Protein AF-0000000085061116 (afdb_homodimer)

Nearest PDB structures (foldseek):
  5y9d-assembly1_B  TM=8.872E-01  e=4.631E-33  Yarrowia lipolytica CLIB122
  2ddh-assembly1_A  TM=8.832E-01  e=2.564E-33  Rattus norvegicus
  7q86-assembly1_A  TM=8.899E-01  e=5.966E-33  Homo sapiens
  1is2-assembly1_A  TM=8.658E-01  e=1.419E-33  Rattus norvegicus
  5k3h-assembly3_E  TM=8.675E-01  e=5.953E-31  Caenorhabditis elegans

InterPro domains:
  IPR002655 Acyl-CoA oxidase, C-terminal [PF01756] (491-622)
  IPR006091 Acyl-CoA dehydrogenase/oxidase, middle domain [PF02770] (164-272)
  IPR009100 Acyl-CoA dehydrogenase/oxidase, N-terminal and middle domain superfamily [SSF56645] (120-286)
  IPR012258 Acyl-CoA oxidase [PIRSF000168] (48-628)
  IPR012258 Acyl-CoA oxidase [PTHR10909] (35-631)
  IPR029320 Acyl-coenzyme A oxidase, N-terminal [PF14749] (50-160)
  IPR036250 Acyl-CoA dehydrogenase-like, C-terminal [SSF47203] (303-467)
  IPR036250 Acyl-CoA dehydrogenase-like, C-terminal [SSF47203] (486-626)
  IPR037069 Acyl-CoA dehydrogenase/oxidase, N-terminal domain superfamily [G3DSA:1.10.540.10] (44-161)
  IPR046373 Acyl-CoA oxidase/dehydrogenase, middle domain superfamily [G3DSA:2.40.110.10] (163-299)
  IPR055060 Acyl-CoA oxidase, C-alpha1 domain [PF22924] (309-460)

Radius of gyration: 30.92 Å; Cα contacts (8 Å, |Δi|>4): 2293; chains: 2; bounding box: 74×85×84 Å

Secondary structure (DSSP, 8-state):
-HHHHHHHHHHHHHHSS--------BTTB-----SS-HHHHHHHHS-TTHHHHHHHHHHHH-GGGHHHH---TT--HHHHHHHHHHHHHHHHHHHTTT--TTHHHH-HHHHHHHHHT---S-HHHHHHHIIIIIIIIHHHHHHS-HHHHHHHHHHHHTTSS-EEEE--BSS-SS-GGG---EEEEETTTTEEEEE--SGGGSEEEETTTTTT-SEEEEEEEEEETTEEEEEEEEEEE-B-TTSPBPTTEEEEE---BSS-TTS--EEEEESSEEEEGGGB--SS-EE-TT--EE-SS-SHHHHHHHHHHTTTHHHHHHHHHHHHHHHHHHHHHHHHHHH-EEEEETTEEEEGGGSHHHHHHHHHHHHHHHHHHHHHHHHHHHHH--TT--HHHHHHHHHHHHHHHHHHHHHHHHHHHHHTGGGGGBGGGSHHHHHHHTGGGGTTTS-HHHHHHHHHHHHHHHHHHSPPPPP-PPPHHHHH--SHHHHT-HHHHHHHHHHHHHHHHHHHHHHHHHHHHTT--HHHHHHHTHHHHHHHHHHHHHHHHHHHHHHHHHH---HHHHHHHHHHHHHHHHHHHHH-THHHHTTSS-HHHHHHHHHHHHHHHHHHGGGHHHHHHTT---TTSS-GGGS-HHHHT--/-HHHHHHHHHHHHHHSS--------BTTB-----SS-HHHHHHHHS-TTHHHHHHHHHHHH-GGGHHHH---TT--HHHHHHHHHHHHHHHHHHHTTT--TTHHHH-HHHHHHHHHT---S-HHHHHHHHIIIIIIIHHHHHHS-HHHHHHHHHHHHTTSS-EEEE--BSS-SS-GGG---EEEEETTTTEEEEE--SGGGSEEEETTTTTT-SEEEEEEEEEETTEEEEEEEEEEE-B-TTSPBPTTEEEEE---BSS-TTS--EEEEESSEEEEGGGB--SS-EE-TTS-EE-SS-SHHHHHHHHHHTTTHHHHHHHHHHHHHHHHHHHHHHHHHHH-EEEEETTEEEEGGGSHHHHHHHHHHHHHHHHHHHHHHHHHHHHH--TT--HHHHHHHHHHHHHHHHHHHHHHHHHHHHHTGGGGGBGGGSHHHHHHHTGGGGTTTS-HHHHHHHHHHHHHHHHHHSPPPPP-PPPHHHHH--SHHHHT-HHHHHHHHHHHHHHHHHHHHHHHHHHHHTT--HHHHHHHTHHHHHHHHHHHHHHHHHHHHHHHHHH---HHHHHHHHHHHHHHHHHHHHH-THHHHTTSS-HHHHHHHHHHHHHHHHHHGGGHHHHHHTT---TTSS-GGGS-HHHHT--

Solvent-accessible surface area (backbone atoms only — not comparable to full-atom values): 64534 Å² total; per-residue (Å²): 111,69,68,59,50,50,50,47,50,58,52,40,67,59,59,62,76,59,69,77,59,85,77,70,74,59,92,46,48,67,69,80,41,67,80,53,59,30,69,59,44,21,46,66,76,47,61,57,61,51,67,60,36,55,52,44,40,50,50,47,69,29,78,89,31,46,71,51,50,49,60,57,79,52,44,23,36,68,55,24,26,52,51,22,51,54,38,29,54,53,49,43,60,56,36,64,77,75,57,57,66,65,28,68,71,77,35,34,56,57,51,50,35,59,62,73,35,67,69,57,67,37,63,27,23,60,50,49,43,38,30,29,46,62,42,24,35,33,45,42,59,72,32,23,35,73,68,51,33,70,68,44,50,64,34,44,60,70,54,76,45,38,27,10,48,35,64,36,18,67,48,22,53,90,38,55,91,65,48,58,21,33,29,35,57,37,62,92,74,48,24,28,39,27,32,31,83,47,74,43,26,20,27,41,74,18,46,27,47,43,73,67,29,31,29,30,40,36,47,24,30,32,31,50,86,93,42,76,63,39,70,45,48,30,58,42,74,48,28,44,96,87,63,47,66,30,84,37,49,46,73,42,67,72,67,55,39,58,43,49,45,28,35,38,28,6,29,40,40,32,49,74,22,76,39,57,51,87,31,44,40,35,55,63,39,41,65,47,87,89,57,50,73,53,54,91,46,79,55,49,68,55,36,41,51,52,59,56,55,68,54,44,62,58,30,45,53,51,23,57,47,25,44,52,55,34,42,38,26,47,39,19,38,53,41,24,20,60,69,41,42,53,51,70,56,95,90,41,55,14,27,42,54,70,34,46,49,53,31,61,61,49,50,47,48,54,19,44,46,52,24,50,48,33,32,49,51,53,51,48,53,52,65,53,44,77,88,79,60,54,64,70,57,50,51,38,52,29,31,35,41,23,33,50,30,27,53,45,26,49,52,42,21,50,44,32,21,60,73,40,43,73,57,17,39,27,31,77,36,40,24,26,45,51,37,53,46,50,51,54,49,42,38,53,94,53,38,33,67,59,25,19,39,53,30,25,52,52,52,54,55,50,31,72,79,54,63,62,67,84,79,69,56,61,52,69,71,63,31,63,56,55,50,64,64,55,67,51,21,64,62,52,44,50,50,51,36,49,51,51,36,36,41,45,53,51,51,46,52,50,53,40,49,52,34,36,69,73,68,40,56,64,69,57,24,51,34,71,39,27,62,54,37,37,48,41,18,51,42,46,41,53,34,52,22,51,52,31,29,51,52,53,40,71,64,44,83,50,64,55,54,25,52,56,48,47,52,30,51,30,39,34,46,48,51,55,53,73,68,40,50,60,39,52,63,62,41,53,38,33,64,66,28,51,54,38,47,57,52,47,49,54,50,44,38,64,59,42,56,38,38,41,64,35,60,42,35,21,76,64,64,53,79,85,69,30,14,56,54,37,55,62,45,67,71,71,60,56,132,111,68,66,59,49,50,50,47,50,58,51,40,67,60,57,60,79,60,70,79,60,85,76,72,74,60,92,46,48,66,70,80,41,67,81,52,59,31,69,59,44,22,46,66,76,46,60,55,61,51,68,59,34,53,52,44,41,50,52,48,68,30,79,91,33,48,72,53,50,51,60,57,78,51,45,22,36,68,54,23,26,53,51,22,52,55,37,30,55,52,48,43,60,56,36,63,77,75,57,57,67,64,28,69,71,75,34,35,56,58,50,49,34,59,62,74,36,66,68,57,65,39,65,28,22,59,50,47,43,38,31,29,47,62,41,25,36,34,46,42,59,71,34,22,36,71,67,51,33,69,68,46,50,65,34,45,60,69,54,78,45,38,27,10,49,36,65,34,19,67,49,21,53,92,36,56,90,66,47,58,22,33,29,36,59,38,64,93,74,47,26,28,40,28,32,31,84,47,74,43,26,21,28,41,74,19,46,27,47,44,72,68,29,30,30,28,38,35,48,25,32,34,29,50,86,92,43,75,63,38,70,44,48,31,59,41,74,48,26,44,95,87,64,49,65,29,85,37,48,46,73,42,66,73,67,53,39,56,44,51,44,28,36,38,26,5,28,39,39,33,49,73,22,76,39,56,52,86,31,45,41,35,55,62,38,42,64,47,87,89,56,50,74,52,54,91,45,78,54,48,68,55,36,40,51,52,58,56,54,68,54,44,64,57,29,45,53,52,22,58,48,25,44,51,55,33,42,38,26,48,38,18,39,53,42,24,22,59,68,42,42,53,52,71,59,93,91,42,55,16,27,42,56,69,34,46,50,54,31,63,61,47,50,49,49,55,20,42,44,52,23,50,48,34,32,50,52,54,51,48,53,52,63,52,43,78,88,79,58,55,64,70,59,52,50,38,53,28,31,36,39,22,32,51,31,26,53,45,27,48,51,40,22,49,43,31,22,60,73,43,43,72,59,18,40,27,31,75,36,42,22,26,45,52,39,53,46,50,50,55,50,41,38,52,93,53,38,34,66,59,26,18,41,54,31,25,52,52,51,54,55,50,32,72,78,54,62,62,67,84,80,68,57,60,53,69,72,65,31,62,55,54,49,64,64,55,66,50,22,63,62,52,44,52,50,52,37,48,51,51,36,35,42,45,52,50,50,45,52,50,53,41,48,51,35,36,69,72,66,40,54,65,70,57,22,51,34,70,40,28,62,54,37,37,47,43,18,51,43,47,42,53,35,52,21,50,52,31,29,51,53,52,41,71,65,44,84,49,65,54,54,27,54,56,48,46,52,29,50,31,41,36,47,48,51,54,54,71,67,38,49,61,41,54,62,62,39,54,38,36,64,66,26,52,53,37,47,58,52,46,48,53,49,45,39,63,58,41,55,38,37,42,64,36,59,40,36,21,76,64,63,55,82,86,68,30,13,56,54,38,57,61,44,67,71,72,62,56,131

pLDDT: mean 93.49, std 12.26, range [29.31, 98.94]

Sequence (1278 aa):
MDSVNRRISNIEQHLSVNSCSDAVQTSGTLEPVRPFNPDKLFEYLFPHHLEMRRQLIAEFEAPENELMQRAPFGLSYTQERDLTMEQTKRLIEIAKRYVKVIDFVRDPTKIAAWTQSYRMRNIATTTLFGVHFSLFGATILQLGTDEQREKYLKHVEDFSMPGCFALTELGHGSNVQQIETLAVYDHSTEEFIINSPTITSQKYFIGGAAKNARWTVAFAQLKVGEKYEGVHAFLMRIRNEDGSVCNGVKIADCGVKMALNGVDNGRLMFTNYRVPRDQLLSRFGGVNKAGIYSSPINPAIKRFAHNIGALVIGRYIISIGCISFSAVGLQTAINYAFTRRQFGEDNNERQLITYAVHQRRLLPHLAFNYGIHFANDYLLRLLAEKENRKDKEIHVYASALKAYSSWHNRNCLQDCREACGGQGFLADNLIGPFKSETDIYTTFEGDNVLMYQQVAKYILTEARRKPPPEYNPPSDAFRAKTDSKHLRSFDFLLQAMTARLNQYVVLVANKLMEAVGSGKPVMDAWNDCGSYILNLGIVFTDKFILERFIEGVSKCPDDNQRKAMSLLLSLMGLFIINRDTWFIKYQFISVDQSDAIENEISDLCKEIAPISIALAEGFGFSTKTMGPIGRDWIAENRYMDSVNRRISNIEQHLSVNSCSDAVQTSGTLEPVRPFNPDKLFEYLFPHHLEMRRQLIAEFEAPENELMQRAPFGLSYTQERDLTMEQTKRLIEIAKRYVKVIDFVRDPTKIAAWTQSYRMRNIATTTLFGVHFSLFGATILQLGTDEQREKYLKHVEDFSMPGCFALTELGHGSNVQQIETLAVYDHSTEEFIINSPTITSQKYFIGGAAKNARWTVAFAQLKVGEKYEGVHAFLMRIRNEDGSVCNGVKIADCGVKMALNGVDNGRLMFTNYRVPRDQLLSRFGGVNKAGIYSSPINPAIKRFAHNIGALVIGRYIISIGCISFSAVGLQTAINYAFTRRQFGEDNNERQLITYAVHQRRLLPHLAFNYGIHFANDYLLRLLAEKENRKDKEIHVYASALKAYSSWHNRNCLQDCREACGGQGFLADNLIGPFKSETDIYTTFEGDNVLMYQQVAKYILTEARRKPPPEYNPPSDAFRAKTDSKHLRSFDFLLQAMTARLNQYVVLVANKLMEAVGSGKPVMDAWNDCGSYILNLGIVFTDKFILERFIEGVSKCPDDNQRKAMSLLLSLMGLFIINRDTWFIKYQFISVDQSDAIENEISDLCKEIAPISIALAEGFGFSTKTMGPIGRDWIAENRY

Organism: Heterostelium pallidum (strain ATCC 26659 / Pp 5 / PN500) (NCBI:txid670386)

Structure (mmCIF, N/CA/C/O backbone):
data_AF-0000000085061116-model_v1
#
loop_
_entity.id
_entity.type
_entity.pdbx_description
1 polymer 'Acyl-coenzyme A oxidase'
#
loop_
_atom_site.group_PDB
_atom_site.id
_atom_site.type_symbol
_atom_site.label_atom_id
_atom_site.label_alt_id
_atom_site.label_comp_id
_atom_site.label_asym_id
_atom_site.label_entity_id
_atom_site.label_seq_id
_atom_site.pdbx_PDB_ins_code
_atom_site.Cartn_x
_atom_site.Cartn_y
_atom_site.Cartn_z
_atom_site.occupancy
_atom_site.B_iso_or_equiv
_atom_site.auth_seq_id
_atom_site.auth_comp_id
_atom_site.auth_asym_id
_atom_site.auth_atom_id
_atom_site.pdbx_PDB_model_num
ATOM 1 N N . MET A 1 1 ? -31.938 25.031 7.734 1 29.33 1 MET A N 1
ATOM 2 C CA . MET A 1 1 ? -32.438 23.656 7.637 1 29.33 1 MET A CA 1
ATOM 3 C C . MET A 1 1 ? -33.375 23.5 6.434 1 29.33 1 MET A C 1
ATOM 5 O O . MET A 1 1 ? -33.281 22.516 5.699 1 29.33 1 MET A O 1
ATOM 9 N N . ASP A 1 2 ? -34.188 24.547 6.332 1 40.12 2 ASP A N 1
ATOM 10 C CA . ASP A 1 2 ? -35.25 24.484 5.34 1 40.12 2 ASP A CA 1
ATOM 11 C C . ASP A 1 2 ? -34.719 24.703 3.932 1 40.12 2 ASP A C 1
ATOM 13 O O . ASP A 1 2 ? -35.156 24.062 2.979 1 40.12 2 ASP A O 1
ATOM 17 N N . SER A 1 3 ? -33.656 25.547 3.945 1 38.66 3 SER A N 1
ATOM 18 C CA . SER A 1 3 ? -33.156 25.922 2.617 1 38.66 3 SER A CA 1
ATOM 19 C C . SER A 1 3 ? -32.25 24.844 2.049 1 38.66 3 SER A C 1
ATOM 21 O O . SER A 1 3 ? -32.094 24.734 0.832 1 38.66 3 SER A O 1
ATOM 23 N N . VAL A 1 4 ? -31.516 24.062 2.869 1 39.09 4 VAL A N 1
ATOM 24 C CA . VAL A 1 4 ? -30.641 22.969 2.426 1 39.09 4 VAL A CA 1
ATOM 25 C C . VAL A 1 4 ? -31.5 21.812 1.913 1 39.09 4 VAL A C 1
ATOM 27 O O . VAL A 1 4 ? -31.203 21.219 0.871 1 39.09 4 VAL A O 1
ATOM 30 N N . ASN A 1 5 ? -32.656 21.656 2.732 1 36.53 5 ASN A N 1
ATOM 31 C CA . ASN A 1 5 ? -33.531 20.562 2.33 1 36.53 5 ASN A CA 1
ATOM 32 C C . ASN A 1 5 ? -34.188 20.844 0.98 1 36.53 5 ASN A C 1
ATOM 34 O O . ASN A 1 5 ? -34.406 19.922 0.197 1 36.53 5 ASN A O 1
ATOM 38 N N . ARG A 1 6 ? -34.531 22.109 0.698 1 43.06 6 ARG A N 1
ATOM 39 C CA . ARG A 1 6 ? -35.156 22.453 -0.572 1 43.06 6 ARG A CA 1
ATOM 40 C C . ARG A 1 6 ? -34.188 22.281 -1.731 1 43.06 6 ARG A C 1
ATOM 42 O O . ARG A 1 6 ? -34.594 21.922 -2.84 1 43.06 6 ARG A O 1
ATOM 49 N N . ARG A 1 7 ? -32.969 22.703 -1.408 1 40.41 7 ARG A N 1
ATOM 50 C CA . ARG A 1 7 ? -31.953 22.594 -2.453 1 40.41 7 ARG A CA 1
ATOM 51 C C . ARG A 1 7 ? -31.625 21.125 -2.73 1 40.41 7 ARG A C 1
ATOM 53 O O . ARG A 1 7 ? -31.406 20.734 -3.881 1 40.41 7 ARG A O 1
ATOM 60 N N . ILE A 1 8 ? -31.5 20.344 -1.715 1 40.56 8 ILE A N 1
ATOM 61 C CA . ILE A 1 8 ? -31.312 18.906 -1.893 1 40.56 8 ILE A CA 1
ATOM 62 C C . ILE A 1 8 ? -32.469 18.328 -2.686 1 40.56 8 ILE A C 1
ATOM 64 O O . ILE A 1 8 ? -32.281 17.547 -3.619 1 40.56 8 ILE A O 1
ATOM 68 N N . SER A 1 9 ? -33.75 18.781 -2.275 1 40.91 9 SER A N 1
ATOM 69 C CA . SER A 1 9 ? -34.938 18.297 -2.967 1 40.91 9 SER A CA 1
ATOM 70 C C . SER A 1 9 ? -34.906 18.672 -4.441 1 40.91 9 SER A C 1
ATOM 72 O O . SER A 1 9 ? -35.281 17.875 -5.305 1 40.91 9 SER A O 1
ATOM 74 N N . ASN A 1 10 ? -34.531 19.781 -4.711 1 39.59 10 ASN A N 1
ATOM 75 C CA . ASN A 1 10 ? -34.531 20.234 -6.102 1 39.59 10 ASN A CA 1
ATOM 76 C C . ASN A 1 10 ? -33.469 19.516 -6.914 1 39.59 10 ASN A C 1
ATOM 78 O O . ASN A 1 10 ? -33.656 19.25 -8.102 1 39.59 10 ASN A O 1
ATOM 82 N N . ILE A 1 11 ? -32.375 19.219 -6.363 1 37.97 11 ILE A N 1
ATOM 83 C CA . ILE A 1 11 ? -31.297 18.531 -7.043 1 37.97 11 ILE A CA 1
ATOM 84 C C . ILE A 1 11 ? -31.656 17.047 -7.223 1 37.97 11 ILE A C 1
ATOM 86 O O . ILE A 1 11 ? -31.391 16.469 -8.273 1 37.97 11 ILE A O 1
ATOM 90 N N . GLU A 1 12 ? -32.344 16.531 -6.242 1 39.16 12 GLU A N 1
ATOM 91 C CA . GLU A 1 12 ? -32.781 15.141 -6.312 1 39.16 12 GLU A CA 1
ATOM 92 C C . GLU A 1 12 ? -33.75 14.922 -7.453 1 39.16 12 GLU A C 1
ATOM 94 O O . GLU A 1 12 ? -33.75 13.867 -8.086 1 39.16 12 GLU A O 1
ATOM 99 N N . GLN A 1 13 ? -34.688 15.789 -7.543 1 37.56 13 GLN A N 1
ATOM 100 C CA . GLN A 1 13 ? -35.656 15.625 -8.625 1 37.56 13 GLN A CA 1
ATOM 101 C C . GLN A 1 13 ? -34.938 15.508 -9.977 1 37.56 13 GLN A C 1
ATOM 103 O O . GLN A 1 13 ? -35.406 14.82 -10.875 1 37.56 13 GLN A O 1
ATOM 108 N N . HIS A 1 14 ? -33.906 16.172 -10.07 1 33.22 14 HIS A N 1
ATOM 109 C CA . HIS A 1 14 ? -33.219 16.141 -11.352 1 33.22 14 HIS A CA 1
ATOM 110 C C . HIS A 1 14 ? -32.312 14.906 -11.461 1 33.22 14 HIS A C 1
ATOM 112 O O . HIS A 1 14 ? -31.781 14.617 -12.531 1 33.22 14 HIS A O 1
ATOM 118 N N . LEU A 1 15 ? -32 14.312 -10.453 1 34.91 15 LEU A N 1
ATOM 119 C CA . LEU A 1 15 ? -31.094 13.172 -10.461 1 34.91 15 LEU A CA 1
ATOM 120 C C . LEU A 1 15 ? -31.797 11.914 -10.938 1 34.91 15 LEU A C 1
ATOM 122 O O . LEU A 1 15 ? -31.156 10.867 -11.117 1 34.91 15 LEU A O 1
ATOM 126 N N . SER A 1 16 ? -33.188 11.836 -10.797 1 31.56 16 SER A N 1
ATOM 127 C CA . SER A 1 16 ? -33.812 10.578 -11.195 1 31.56 16 SER A CA 1
ATOM 128 C C . SER A 1 16 ? -33.375 10.164 -12.594 1 31.56 16 SER A C 1
ATOM 130 O O . SER A 1 16 ? -33.188 8.984 -12.867 1 31.56 16 SER A O 1
ATOM 132 N N . VAL A 1 17 ? -33.781 10.938 -13.68 1 33.34 17 VAL A N 1
ATOM 133 C CA . VAL A 1 17 ? -33.812 10.43 -15.055 1 33.34 17 VAL A CA 1
ATOM 134 C C . VAL A 1 17 ? -32.438 10.578 -15.688 1 33.34 17 VAL A C 1
ATOM 136 O O . VAL A 1 17 ? -32.281 10.383 -16.891 1 33.34 17 VAL A O 1
ATOM 139 N N . ASN A 1 18 ? -31.484 11.219 -15.062 1 30.06 18 ASN A N 1
ATOM 140 C CA . ASN A 1 18 ? -30.453 11.75 -15.945 1 30.06 18 ASN A CA 1
ATOM 141 C C . ASN A 1 18 ? -29.375 10.711 -16.234 1 30.06 18 ASN A C 1
ATOM 143 O O . ASN A 1 18 ? -28.406 10.602 -15.484 1 30.06 18 ASN A O 1
ATOM 147 N N . SER A 1 19 ? -29.812 9.781 -16.812 1 35.03 19 SER A N 1
ATOM 148 C CA . SER A 1 19 ? -28.812 8.938 -17.438 1 35.03 19 SER A CA 1
ATOM 149 C C . SER A 1 19 ? -27.875 9.75 -18.344 1 35.03 19 SER A C 1
ATOM 151 O O . SER A 1 19 ? -28.344 10.445 -19.25 1 35.03 19 SER A O 1
ATOM 153 N N . CYS A 1 20 ? -26.984 10.359 -17.891 1 32.38 20 CYS A N 1
ATOM 154 C CA . CYS A 1 20 ? -26.062 11.203 -18.656 1 32.38 20 CYS A CA 1
ATOM 155 C C . CYS A 1 20 ? -25.5 10.461 -19.859 1 32.38 20 CYS A C 1
ATOM 157 O O . CYS A 1 20 ? -24.781 11.047 -20.672 1 32.38 20 CYS A O 1
ATOM 159 N N . SER A 1 21 ? -25.219 9.172 -19.859 1 34.62 21 SER A N 1
ATOM 160 C CA . SER A 1 21 ? -24.594 8.57 -21.047 1 34.62 21 SER A CA 1
ATOM 161 C C . SER A 1 21 ? -25.469 7.457 -21.609 1 34.62 21 SER A C 1
ATOM 163 O O . SER A 1 21 ? -25.969 6.609 -20.875 1 34.62 21 SER A O 1
ATOM 165 N N . ASP A 1 22 ? -26.031 7.723 -22.734 1 38.19 22 ASP A N 1
ATOM 166 C CA . ASP A 1 22 ? -26.703 6.703 -23.531 1 38.19 22 ASP A CA 1
ATOM 167 C C . ASP A 1 22 ? -25.719 5.633 -24 1 38.19 22 ASP A C 1
ATOM 169 O O . ASP A 1 22 ? -26.016 4.852 -24.906 1 38.19 22 ASP A O 1
ATOM 173 N N . ALA A 1 23 ? -24.5 5.594 -23.547 1 40.25 23 ALA A N 1
ATOM 174 C CA . ALA A 1 23 ? -23.547 4.648 -24.125 1 40.25 23 ALA A CA 1
ATOM 175 C C . ALA A 1 23 ? -23.938 3.209 -23.797 1 40.25 23 ALA A C 1
ATOM 177 O O . ALA A 1 23 ? -24.234 2.879 -22.656 1 40.25 23 ALA A O 1
ATOM 178 N N . VAL A 1 24 ? -24.375 2.434 -24.875 1 38.31 24 VAL A N 1
ATOM 179 C CA . VAL A 1 24 ? -24.703 1.017 -24.766 1 38.31 24 VAL A CA 1
ATOM 180 C C . VAL A 1 24 ? -23.422 0.183 -24.781 1 38.31 24 VAL A C 1
ATOM 182 O O . VAL A 1 24 ? -22.578 0.342 -25.656 1 38.31 24 VAL A O 1
ATOM 185 N N . GLN A 1 25 ? -22.875 -0.427 -23.766 1 46.38 25 GLN A N 1
ATOM 186 C CA . GLN A 1 25 ? -21.797 -1.407 -23.734 1 46.38 25 GLN A CA 1
ATOM 187 C C . GLN A 1 25 ? -22.125 -2.613 -24.609 1 46.38 25 GLN A C 1
ATOM 189 O O . GLN A 1 25 ? -22.891 -3.49 -24.203 1 46.38 25 GLN A O 1
ATOM 194 N N . THR A 1 26 ? -22.266 -2.441 -25.875 1 46.97 26 THR A N 1
ATOM 195 C CA . THR A 1 26 ? -22.453 -3.623 -26.719 1 46.97 26 THR A CA 1
ATOM 196 C C . THR A 1 26 ? -21.094 -4.262 -27.047 1 46.97 26 THR A C 1
ATOM 198 O O . THR A 1 26 ? -20.109 -3.561 -27.25 1 46.97 26 THR A O 1
ATOM 201 N N . SER A 1 27 ? -20.844 -5.547 -26.781 1 60 27 SER A N 1
ATOM 202 C CA . SER A 1 27 ? -19.906 -6.531 -27.312 1 60 27 SER A CA 1
ATOM 203 C C . SER A 1 27 ? -18.5 -6.312 -26.766 1 60 27 SER A C 1
ATOM 205 O O . SER A 1 27 ? -17.516 -6.582 -27.453 1 60 27 SER A O 1
ATOM 207 N N . GLY A 1 28 ? -18.312 -5.762 -25.531 1 75.19 28 GLY A N 1
ATOM 208 C CA . GLY A 1 28 ? -16.984 -5.734 -24.938 1 75.19 28 GLY A CA 1
ATOM 209 C C . GLY A 1 28 ? -16.219 -4.465 -25.25 1 75.19 28 GLY A C 1
ATOM 210 O O . GLY A 1 28 ? -15.008 -4.402 -25.047 1 75.19 28 GLY A O 1
ATOM 211 N N . THR A 1 29 ? -16.828 -3.479 -25.875 1 87.75 29 THR A N 1
ATOM 212 C CA . THR A 1 29 ? -16.203 -2.197 -26.203 1 87.75 29 THR A CA 1
ATOM 213 C C . THR A 1 29 ? -17.062 -1.041 -25.703 1 87.75 29 THR A C 1
ATOM 215 O O . THR A 1 29 ? -18.297 -1.055 -25.859 1 87.75 29 THR A O 1
ATOM 218 N N . LEU A 1 30 ? -16.438 -0.167 -25 1 94.31 30 LEU A N 1
ATOM 219 C CA . LEU A 1 30 ? -17.062 1.048 -24.484 1 94.31 30 LEU A CA 1
ATOM 220 C C . LEU A 1 30 ? -16.328 2.287 -24.984 1 94.31 30 LEU A C 1
ATOM 222 O O . LEU A 1 30 ? -15.109 2.402 -24.828 1 94.31 30 LEU A O 1
ATOM 226 N N . GLU A 1 31 ? -17.062 3.174 -25.641 1 95.25 31 GLU A N 1
ATOM 227 C CA . GLU A 1 31 ? -16.469 4.422 -26.109 1 95.25 31 GLU A CA 1
ATOM 228 C C . GLU A 1 31 ? -16.594 5.52 -25.062 1 95.25 31 GLU A C 1
ATOM 230 O O . GLU A 1 31 ? -17.641 5.684 -24.453 1 95.25 31 GLU A O 1
ATOM 235 N N . PRO A 1 32 ? -15.531 6.227 -24.859 1 96.44 32 PRO A N 1
ATOM 236 C CA . PRO A 1 32 ? -15.641 7.352 -23.938 1 96.44 32 PRO A CA 1
ATOM 237 C C . PRO A 1 32 ? -16.594 8.438 -24.422 1 96.44 32 PRO A C 1
ATOM 239 O O . PRO A 1 32 ? -16.641 8.727 -25.625 1 96.44 32 PRO A O 1
ATOM 242 N N . VAL A 1 33 ? -17.328 8.969 -23.484 1 96.62 33 VAL A N 1
ATOM 243 C CA . VAL A 1 33 ? -18.266 10.047 -23.766 1 96.62 33 VAL A CA 1
ATOM 244 C C . VAL A 1 33 ? -17.844 11.312 -23.016 1 96.62 33 VAL A C 1
ATOM 246 O O . VAL A 1 33 ? -17.344 11.242 -21.906 1 96.62 33 VAL A O 1
ATOM 249 N N . ARG A 1 34 ? -18.062 12.477 -23.594 1 96.12 34 ARG A N 1
ATOM 250 C CA . ARG A 1 34 ? -17.766 13.766 -22.969 1 96.12 34 ARG A CA 1
ATOM 251 C C . ARG A 1 34 ? -19.016 14.648 -22.906 1 96.12 34 ARG A C 1
ATOM 253 O O . ARG A 1 34 ? -19.156 15.586 -23.703 1 96.12 34 ARG A O 1
ATOM 260 N N . PRO A 1 35 ? -19.797 14.445 -21.922 1 96.88 35 PRO A N 1
ATOM 261 C CA . PRO A 1 35 ? -21.062 15.164 -21.828 1 96.88 35 PRO A CA 1
ATOM 262 C C . PRO A 1 35 ? -20.891 16.625 -21.422 1 96.88 35 PRO A C 1
ATOM 264 O O . PRO A 1 35 ? -21.859 17.406 -21.469 1 96.88 35 PRO A O 1
ATOM 267 N N . PHE A 1 36 ? -19.781 17.016 -21.031 1 97.62 36 PHE A N 1
ATOM 268 C CA . PHE A 1 36 ? -19.422 18.375 -20.656 1 97.62 36 PHE A CA 1
ATOM 269 C C . PHE A 1 36 ? -17.969 18.672 -21.062 1 97.62 36 PHE A C 1
ATOM 271 O O . PHE A 1 36 ? -17.234 17.781 -21.484 1 97.62 36 PHE A O 1
ATOM 278 N N . ASN A 1 37 ? -17.656 19.938 -21.016 1 97.44 37 ASN A N 1
ATOM 279 C CA . ASN A 1 37 ? -16.281 20.359 -21.281 1 97.44 37 ASN A CA 1
ATOM 280 C C . ASN A 1 37 ? -15.398 20.234 -20.047 1 97.44 37 ASN A C 1
ATOM 282 O O . ASN A 1 37 ? -15.57 20.969 -19.078 1 97.44 37 ASN A O 1
ATOM 286 N N . PRO A 1 38 ? -14.406 19.375 -20.062 1 96.94 38 PRO A N 1
ATOM 287 C CA . PRO A 1 38 ? -13.562 19.172 -18.875 1 96.94 38 PRO A CA 1
ATOM 288 C C . PRO A 1 38 ? -12.82 20.438 -18.453 1 96.94 38 PRO A C 1
ATOM 290 O O . PRO A 1 38 ? -12.555 20.625 -17.266 1 96.94 38 PRO A O 1
ATOM 293 N N . ASP A 1 39 ? -12.484 21.328 -19.391 1 96.31 39 ASP A N 1
ATOM 294 C CA . ASP A 1 39 ? -11.82 22.578 -19.047 1 96.31 39 ASP A CA 1
ATOM 295 C C . ASP A 1 39 ? -12.727 23.453 -18.188 1 96.31 39 ASP A C 1
ATOM 297 O O . ASP A 1 39 ? -12.258 24.141 -17.281 1 96.31 39 ASP A O 1
ATOM 301 N N . LYS A 1 40 ? -13.984 23.484 -18.516 1 97.88 40 LYS A N 1
ATOM 302 C CA . LYS A 1 40 ? -14.945 24.25 -17.734 1 97.88 40 LYS A CA 1
ATOM 303 C C . LYS A 1 40 ? -15.141 23.625 -16.359 1 97.88 40 LYS A C 1
ATOM 305 O O . LYS A 1 40 ? -15.367 24.344 -15.375 1 97.88 40 LYS A O 1
ATOM 310 N N . LEU A 1 41 ? -15.141 22.312 -16.328 1 98.38 41 LEU A N 1
ATOM 311 C CA . LEU A 1 41 ? -15.195 21.656 -15.023 1 98.38 41 LEU A CA 1
ATOM 312 C C . LEU A 1 41 ? -13.977 22.031 -14.188 1 98.38 41 LEU A C 1
ATOM 314 O O . LEU A 1 41 ? -14.102 22.266 -12.984 1 98.38 41 LEU A O 1
ATOM 318 N N . PHE A 1 42 ? -12.789 22.078 -14.844 1 97.81 42 PHE A N 1
ATOM 319 C CA . PHE A 1 42 ? -11.578 22.516 -14.156 1 97.81 42 PHE A CA 1
ATOM 320 C C . PHE A 1 42 ? -11.758 23.906 -13.562 1 97.81 42 PHE A C 1
ATOM 322 O O . PHE A 1 42 ? -11.391 24.141 -12.406 1 97.81 42 PHE A O 1
ATOM 329 N N . GLU A 1 43 ? -12.344 24.781 -14.305 1 98.12 43 GLU A N 1
ATOM 330 C CA . GLU A 1 43 ? -12.555 26.156 -13.844 1 98.12 43 GLU A CA 1
ATOM 331 C C . GLU A 1 43 ? -13.516 26.203 -12.656 1 98.12 43 GLU A C 1
ATOM 333 O O . GLU A 1 43 ? -13.367 27.047 -11.766 1 98.12 43 GLU A O 1
ATOM 338 N N . TYR A 1 44 ? -14.461 25.312 -12.656 1 98.31 44 TYR A N 1
ATOM 339 C CA . TYR A 1 44 ? -15.398 25.25 -11.539 1 98.31 44 TYR A CA 1
ATOM 340 C C . TYR A 1 44 ? -14.719 24.703 -10.289 1 98.31 44 TYR A C 1
ATOM 342 O O . TYR A 1 44 ? -14.914 25.219 -9.188 1 98.31 44 TYR A O 1
ATOM 350 N N . LEU A 1 45 ? -13.93 23.625 -10.469 1 98.44 45 LEU A N 1
ATOM 351 C CA . LEU A 1 45 ? -13.281 22.953 -9.344 1 98.44 45 LEU A CA 1
ATOM 352 C C . LEU A 1 45 ? -12.188 23.828 -8.758 1 98.44 45 LEU A C 1
ATOM 354 O O . LEU A 1 45 ? -11.914 23.766 -7.555 1 98.44 45 LEU A O 1
ATOM 358 N N . PHE A 1 46 ? -11.531 24.578 -9.633 1 97.94 46 PHE A N 1
ATOM 359 C CA . PHE A 1 46 ? -10.398 25.391 -9.203 1 97.94 46 PHE A CA 1
ATOM 360 C C . PHE A 1 46 ? -10.609 26.859 -9.578 1 97.94 46 PHE A C 1
ATOM 362 O O . PHE A 1 46 ? -9.836 27.422 -10.359 1 97.94 46 PHE A O 1
ATOM 369 N N . PRO A 1 47 ? -11.484 27.516 -8.914 1 96.75 47 PRO A N 1
ATOM 370 C CA . PRO A 1 47 ? -11.922 28.844 -9.352 1 96.75 47 PRO A CA 1
ATOM 371 C C . PRO A 1 47 ? -10.93 29.953 -8.977 1 96.75 47 PRO A C 1
ATOM 373 O O . PRO A 1 47 ? -10.969 31.047 -9.547 1 96.75 47 PRO A O 1
ATOM 376 N N . HIS A 1 48 ? -10.062 29.734 -8.047 1 97.44 48 HIS A N 1
ATOM 377 C CA . HIS A 1 48 ? -9.188 30.797 -7.551 1 97.44 48 HIS A CA 1
ATOM 378 C C . HIS A 1 48 ? -7.973 30.969 -8.453 1 97.44 48 HIS A C 1
ATOM 380 O O . HIS A 1 48 ? -7.316 29.984 -8.812 1 97.44 48 HIS A O 1
ATOM 386 N N . HIS A 1 49 ? -7.676 32.25 -8.859 1 98.12 49 HIS A N 1
ATOM 387 C CA . HIS A 1 49 ? -6.477 32.625 -9.602 1 98.12 49 HIS A CA 1
ATOM 388 C C . HIS A 1 49 ? -6.344 31.828 -10.891 1 98.12 49 HIS A C 1
ATOM 390 O O . HIS A 1 49 ? -5.289 31.25 -11.164 1 98.12 49 HIS A O 1
ATOM 396 N N . LEU A 1 50 ? -7.324 31.797 -11.68 1 97.75 50 LEU A N 1
ATOM 397 C CA . LEU A 1 50 ? -7.395 30.984 -12.898 1 97.75 50 LEU A CA 1
ATOM 398 C C . LEU A 1 50 ? -6.297 31.391 -13.875 1 97.75 50 LEU A C 1
ATOM 400 O O . LEU A 1 50 ? -5.68 30.531 -14.508 1 97.75 50 LEU A O 1
ATOM 404 N N . GLU A 1 51 ? -6.082 32.656 -14.078 1 97.75 51 GLU A N 1
ATOM 405 C CA . GLU A 1 51 ? -5.055 33.125 -15 1 97.75 51 GLU A CA 1
ATOM 406 C C . GLU A 1 51 ? -3.666 32.688 -14.555 1 97.75 51 GLU A C 1
ATOM 408 O O . GLU A 1 51 ? -2.859 32.219 -15.367 1 97.75 51 GLU A O 1
ATOM 413 N N . MET A 1 52 ? -3.393 32.812 -13.289 1 97.94 52 MET A N 1
ATOM 414 C CA . MET A 1 52 ? -2.123 32.375 -12.734 1 97.94 52 MET A CA 1
ATOM 415 C C . MET A 1 52 ? -1.939 30.859 -12.961 1 97.94 52 MET A C 1
ATOM 417 O O . MET A 1 52 ? -0.85 30.422 -13.328 1 97.94 52 MET A O 1
ATOM 421 N N . ARG A 1 53 ? -3.01 30.094 -12.75 1 97.38 53 ARG A N 1
ATOM 422 C CA . ARG A 1 53 ? -2.959 28.656 -12.977 1 97.38 53 ARG A CA 1
ATOM 423 C C . ARG A 1 53 ? -2.594 28.344 -14.422 1 97.38 53 ARG A C 1
ATOM 425 O O . ARG A 1 53 ? -1.752 27.484 -14.688 1 97.38 53 ARG A O 1
ATOM 432 N N . ARG A 1 54 ? -3.225 28.984 -15.328 1 95.81 54 ARG A N 1
ATOM 433 C CA . ARG A 1 54 ? -2.969 28.75 -16.75 1 95.81 54 ARG A CA 1
ATOM 434 C C . ARG A 1 54 ? -1.522 29.078 -17.109 1 95.81 54 ARG A C 1
ATOM 436 O O . ARG A 1 54 ? -0.877 28.328 -17.844 1 95.81 54 ARG A O 1
ATOM 443 N N . GLN A 1 55 ? -1.024 30.172 -16.594 1 96.88 55 GLN A N 1
ATOM 444 C CA . GLN A 1 55 ? 0.353 30.578 -16.844 1 96.88 55 GLN A CA 1
ATOM 445 C C . GLN A 1 55 ? 1.341 29.562 -16.281 1 96.88 55 GLN A C 1
ATOM 447 O O . GLN A 1 55 ? 2.322 29.219 -16.938 1 96.88 55 GLN A O 1
ATOM 452 N N . LEU A 1 56 ? 1.081 29.125 -15.094 1 96.5 56 LEU A N 1
ATOM 453 C CA . LEU A 1 56 ? 1.96 28.172 -14.422 1 96.5 56 LEU A CA 1
ATOM 454 C C . LEU A 1 56 ? 1.987 26.828 -15.164 1 96.5 56 LEU A C 1
ATOM 456 O O . LEU A 1 56 ? 3.057 26.25 -15.375 1 96.5 56 LEU A O 1
ATOM 460 N N . ILE A 1 57 ? 0.833 26.312 -15.531 1 94 57 ILE A N 1
ATOM 461 C CA . ILE A 1 57 ? 0.744 25.062 -16.25 1 94 57 ILE A CA 1
ATOM 462 C C . ILE A 1 57 ? 1.518 25.156 -17.562 1 94 57 ILE A C 1
ATOM 464 O O . ILE A 1 57 ? 2.287 24.25 -17.906 1 94 57 ILE A O 1
ATOM 468 N N . ALA A 1 58 ? 1.337 26.266 -18.25 1 92.88 58 ALA A N 1
ATOM 469 C CA . ALA A 1 58 ? 2.064 26.5 -19.484 1 92.88 58 ALA A CA 1
ATOM 470 C C . ALA A 1 58 ? 3.57 26.547 -19.25 1 92.88 58 ALA A C 1
ATOM 472 O O . ALA A 1 58 ? 4.352 26.016 -20.047 1 92.88 58 ALA A O 1
ATOM 473 N N . GLU A 1 59 ? 3.939 27.141 -18.172 1 93.19 59 GLU A N 1
ATOM 474 C CA . GLU A 1 59 ? 5.352 27.266 -17.828 1 93.19 59 GLU A CA 1
ATOM 475 C C . GLU A 1 59 ? 5.965 25.906 -17.5 1 93.19 59 GLU A C 1
ATOM 477 O O . GLU A 1 59 ? 7.066 25.594 -17.953 1 93.19 59 GLU A O 1
ATOM 482 N N . PHE A 1 60 ? 5.34 25.078 -16.734 1 92.25 60 PHE A N 1
ATOM 483 C CA . PHE A 1 60 ? 5.863 23.781 -16.328 1 92.25 60 PHE A CA 1
ATOM 484 C C . PHE A 1 60 ? 5.926 22.828 -17.516 1 92.25 60 PHE A C 1
ATOM 486 O O . PHE A 1 60 ? 6.793 21.953 -17.562 1 92.25 60 PHE A O 1
ATOM 493 N N . GLU A 1 61 ? 5.027 23 -18.484 1 88.81 61 GLU A N 1
ATOM 494 C CA . GLU A 1 61 ? 4.953 22.094 -19.609 1 88.81 61 GLU A CA 1
ATOM 495 C C . GLU A 1 61 ? 5.738 22.625 -20.812 1 88.81 61 GLU A C 1
ATOM 497 O O . GLU A 1 61 ? 5.863 21.953 -21.828 1 88.81 61 GLU A O 1
ATOM 502 N N . ALA A 1 62 ? 6.316 23.859 -20.656 1 90.06 62 ALA A N 1
ATOM 503 C CA . ALA A 1 62 ? 7.055 24.469 -21.75 1 90.06 62 ALA A CA 1
ATOM 504 C C . ALA A 1 62 ? 8.328 23.688 -22.078 1 90.06 62 ALA A C 1
ATOM 506 O O . ALA A 1 62 ? 9.023 23.234 -21.156 1 90.06 62 ALA A O 1
ATOM 507 N N . PRO A 1 63 ? 8.641 23.547 -23.328 1 87.12 63 PRO A N 1
ATOM 508 C CA . PRO A 1 63 ? 9.867 22.859 -23.719 1 87.12 63 PRO A CA 1
ATOM 509 C C . PRO A 1 63 ? 11.117 23.5 -23.141 1 87.12 63 PRO A C 1
ATOM 511 O O . PRO A 1 63 ? 12.102 22.797 -22.859 1 87.12 63 PRO A O 1
ATOM 514 N N . GLU A 1 64 ? 11.086 24.766 -22.922 1 86.81 64 GLU A N 1
ATOM 515 C CA . GLU A 1 64 ? 12.219 25.5 -22.359 1 86.81 64 GLU A CA 1
ATOM 516 C C . GLU A 1 64 ? 12.484 25.109 -20.922 1 86.81 64 GLU A C 1
ATOM 518 O O . GLU A 1 64 ? 13.578 25.312 -20.406 1 86.81 64 GLU A O 1
ATOM 523 N N . ASN A 1 65 ? 11.5 24.562 -20.312 1 90.69 65 ASN A N 1
ATOM 524 C CA . ASN A 1 65 ? 11.656 24.125 -18.922 1 90.69 65 ASN A CA 1
ATOM 525 C C . ASN A 1 65 ? 11.82 22.609 -18.828 1 90.69 65 ASN A C 1
ATOM 527 O O . ASN A 1 65 ? 11.172 21.969 -18 1 90.69 65 ASN A O 1
ATOM 531 N N . GLU A 1 66 ? 12.625 22.109 -19.641 1 91.19 66 GLU A N 1
ATOM 532 C CA . GLU A 1 66 ? 12.898 20.672 -19.703 1 91.19 66 GLU A CA 1
ATOM 533 C C . GLU A 1 66 ? 13.445 20.156 -18.375 1 91.19 66 GLU A C 1
ATOM 535 O O . GLU A 1 66 ? 13.156 19.016 -17.984 1 91.19 66 GLU A O 1
ATOM 540 N N . LEU A 1 67 ? 14.188 21 -17.734 1 95.44 67 LEU A N 1
ATOM 541 C CA . LEU A 1 67 ? 14.766 20.609 -16.453 1 95.44 67 LEU A CA 1
ATOM 542 C C . LEU A 1 67 ? 13.672 20.188 -15.469 1 95.44 67 LEU A C 1
ATOM 544 O O . LEU A 1 67 ? 13.828 19.203 -14.75 1 95.44 67 LEU A O 1
ATOM 548 N N . MET A 1 68 ? 12.562 20.922 -15.484 1 94.56 68 MET A N 1
ATOM 549 C CA . MET A 1 68 ? 11.484 20.688 -14.523 1 94.56 68 MET A CA 1
ATOM 550 C C . MET A 1 68 ? 10.734 19.391 -14.859 1 94.56 68 MET A C 1
ATOM 552 O O . MET A 1 68 ? 10.055 18.828 -14.008 1 94.56 68 MET A O 1
ATOM 556 N N . GLN A 1 69 ? 10.914 18.906 -16.047 1 91.69 69 GLN A N 1
ATOM 557 C CA . GLN A 1 69 ? 10.18 17.734 -16.516 1 91.69 69 GLN A CA 1
ATOM 558 C C . GLN A 1 69 ? 11.008 16.453 -16.328 1 91.69 69 GLN A C 1
ATOM 560 O O . GLN A 1 69 ? 10.492 15.352 -16.453 1 91.69 69 GLN A O 1
ATOM 565 N N . ARG A 1 70 ? 12.25 16.609 -16.016 1 95 70 ARG A N 1
ATOM 566 C CA . ARG A 1 70 ? 13.133 15.453 -15.875 1 95 70 ARG A CA 1
ATOM 567 C C . ARG A 1 70 ? 12.742 14.602 -14.68 1 95 70 ARG A C 1
ATOM 569 O O . ARG A 1 70 ? 12.531 15.117 -13.578 1 95 70 ARG A O 1
ATOM 576 N N . ALA A 1 71 ? 12.602 13.305 -14.914 1 95.75 71 ALA A N 1
ATOM 577 C CA . ALA A 1 71 ? 12.289 12.359 -13.844 1 95.75 71 ALA A CA 1
ATOM 578 C C . ALA A 1 71 ? 13.562 11.812 -13.203 1 95.75 71 ALA A C 1
ATOM 580 O O . ALA A 1 71 ? 14.578 11.656 -13.875 1 95.75 71 ALA A O 1
ATOM 581 N N . PRO A 1 72 ? 13.531 11.492 -11.945 1 97.56 72 PRO A N 1
ATOM 582 C CA . PRO A 1 72 ? 14.711 10.953 -11.266 1 97.56 72 PRO A CA 1
ATOM 583 C C . PRO A 1 72 ? 14.82 9.438 -11.375 1 97.56 72 PRO A C 1
ATOM 585 O O . PRO A 1 72 ? 15.664 8.82 -10.719 1 97.56 72 PRO A O 1
ATOM 588 N N . PHE A 1 73 ? 14.078 8.766 -12.164 1 97.19 73 PHE A N 1
ATOM 589 C CA . PHE A 1 73 ? 13.953 7.309 -12.172 1 97.19 73 PHE A CA 1
ATOM 590 C C . PHE A 1 73 ? 15.281 6.656 -12.562 1 97.19 73 PHE A C 1
ATOM 592 O O . PHE A 1 73 ? 15.906 7.055 -13.539 1 97.19 73 PHE A O 1
ATOM 599 N N . GLY A 1 74 ? 15.734 5.711 -11.781 1 97.19 74 GLY A N 1
ATOM 600 C CA . GLY A 1 74 ? 16.906 4.914 -12.094 1 97.19 74 GLY A CA 1
ATOM 601 C C . GLY A 1 74 ? 18.203 5.555 -11.625 1 97.19 74 GLY A C 1
ATOM 602 O O . GLY A 1 74 ? 19.266 4.941 -11.703 1 97.19 74 GLY A O 1
ATOM 603 N N . LEU A 1 75 ? 18.141 6.762 -11.117 1 98.06 75 LEU A N 1
ATOM 604 C CA . LEU A 1 75 ? 19.328 7.453 -10.617 1 98.06 75 LEU A CA 1
ATOM 605 C C . LEU A 1 75 ? 19.75 6.898 -9.258 1 98.06 75 LEU A C 1
ATOM 607 O O . LEU A 1 75 ? 18.938 6.312 -8.539 1 98.06 75 LEU A O 1
ATOM 611 N N . SER A 1 76 ? 21.047 7.023 -8.938 1 98 76 SER A N 1
ATOM 612 C CA . SER A 1 76 ? 21.469 6.805 -7.559 1 98 76 SER A CA 1
ATOM 613 C C . SER A 1 76 ? 20.906 7.875 -6.633 1 98 76 SER A C 1
ATOM 615 O O . SER A 1 76 ? 20.438 8.922 -7.094 1 98 76 SER A O 1
ATOM 617 N N . TYR A 1 77 ? 20.953 7.613 -5.293 1 97.38 77 TYR A N 1
ATOM 618 C CA . TYR A 1 77 ? 20.359 8.594 -4.383 1 97.38 77 TYR A CA 1
ATOM 619 C C . TYR A 1 77 ? 21.125 9.906 -4.422 1 97.38 77 TYR A C 1
ATOM 621 O O . TYR A 1 77 ? 20.547 10.984 -4.285 1 97.38 77 TYR A O 1
ATOM 629 N N . THR A 1 78 ? 22.453 9.875 -4.688 1 97.75 78 THR A N 1
ATOM 630 C CA . THR A 1 78 ? 23.234 11.102 -4.793 1 97.75 78 THR A CA 1
ATOM 631 C C . THR A 1 78 ? 22.859 11.883 -6.047 1 97.75 78 THR A C 1
ATOM 633 O O . THR A 1 78 ? 22.734 13.109 -6.008 1 97.75 78 THR A O 1
ATOM 636 N N . GLN A 1 79 ? 22.656 11.141 -7.152 1 98.25 79 GLN A N 1
ATOM 637 C CA . GLN A 1 79 ? 22.25 11.781 -8.398 1 98.25 79 GLN A CA 1
ATOM 638 C C . GLN A 1 79 ? 20.844 12.383 -8.281 1 98.25 79 GLN A C 1
ATOM 640 O O . GLN A 1 79 ? 20.578 13.461 -8.82 1 98.25 79 GLN A O 1
ATOM 645 N N . GLU A 1 80 ? 20.016 11.672 -7.66 1 98.19 80 GLU A N 1
ATOM 646 C CA . GLU A 1 80 ? 18.656 12.164 -7.434 1 98.19 80 GLU A CA 1
ATOM 647 C C . GLU A 1 80 ? 18.672 13.453 -6.609 1 98.19 80 GLU A C 1
ATOM 649 O O . GLU A 1 80 ? 17.922 14.383 -6.898 1 98.19 80 GLU A O 1
ATOM 654 N N . ARG A 1 81 ? 19.469 13.492 -5.574 1 98.5 81 ARG A N 1
ATOM 655 C CA . ARG A 1 81 ? 19.594 14.68 -4.73 1 98.5 81 ARG A CA 1
ATOM 656 C C . ARG A 1 81 ? 20.125 15.867 -5.527 1 98.5 81 ARG A C 1
ATOM 658 O O . ARG A 1 81 ? 19.641 17 -5.367 1 98.5 81 ARG A O 1
ATOM 665 N N . ASP A 1 82 ? 21.078 15.602 -6.395 1 98.31 82 ASP A N 1
ATOM 666 C CA . ASP A 1 82 ? 21.641 16.672 -7.23 1 98.31 82 ASP A CA 1
ATOM 667 C C . ASP A 1 82 ? 20.578 17.219 -8.195 1 98.31 82 ASP A C 1
ATOM 669 O O . ASP A 1 82 ? 20.422 18.438 -8.32 1 98.31 82 ASP A O 1
ATOM 673 N N . LEU A 1 83 ? 19.875 16.312 -8.828 1 98.5 83 LEU A N 1
ATOM 674 C CA . LEU A 1 83 ? 18.812 16.734 -9.734 1 98.5 83 LEU A CA 1
ATOM 675 C C . LEU A 1 83 ? 17.75 17.516 -8.984 1 98.5 83 LEU A C 1
ATOM 677 O O . LEU A 1 83 ? 17.266 18.547 -9.477 1 98.5 83 LEU A O 1
ATOM 681 N N . THR A 1 84 ? 17.359 17.062 -7.852 1 98.5 84 THR A N 1
ATOM 682 C CA . THR A 1 84 ? 16.312 17.688 -7.051 1 98.5 84 THR A CA 1
ATOM 683 C C . THR A 1 84 ? 16.719 19.109 -6.664 1 98.5 84 THR A C 1
ATOM 685 O O . THR A 1 84 ? 15.891 20.031 -6.73 1 98.5 84 THR A O 1
ATOM 688 N N . MET A 1 85 ? 17.969 19.281 -6.281 1 98.06 85 MET A N 1
ATOM 689 C CA . MET A 1 85 ? 18.422 20.609 -5.898 1 98.06 85 MET A CA 1
ATOM 690 C C . MET A 1 85 ? 18.406 21.562 -7.094 1 98.06 85 MET A C 1
ATOM 692 O O . MET A 1 85 ? 18 22.719 -6.973 1 98.06 85 MET A O 1
ATOM 696 N N . GLU A 1 86 ? 18.844 21.047 -8.234 1 98.06 86 GLU A N 1
ATOM 697 C CA . GLU A 1 86 ? 18.781 21.844 -9.445 1 98.06 86 GLU A CA 1
ATOM 698 C C . GLU A 1 86 ? 17.359 22.266 -9.773 1 98.06 86 GLU A C 1
ATOM 700 O O . GLU A 1 86 ? 17.094 23.422 -10.094 1 98.06 86 GLU A O 1
ATOM 705 N N . GLN A 1 87 ? 16.469 21.328 -9.648 1 98.12 87 GLN A N 1
ATOM 706 C CA . GLN A 1 87 ? 15.07 21.594 -9.938 1 98.12 87 GLN A CA 1
ATOM 707 C C . GLN A 1 87 ? 14.461 22.531 -8.891 1 98.12 87 GLN A C 1
ATOM 709 O O . GLN A 1 87 ? 13.609 23.359 -9.219 1 98.12 87 GLN A O 1
ATOM 714 N N . THR A 1 88 ? 14.828 22.391 -7.652 1 97.94 88 THR A N 1
ATOM 715 C CA . THR A 1 88 ? 14.32 23.25 -6.586 1 97.94 88 THR A CA 1
ATOM 716 C C . THR A 1 88 ? 14.734 24.703 -6.805 1 97.94 88 THR A C 1
ATOM 718 O O . THR A 1 88 ? 13.914 25.609 -6.652 1 97.94 88 THR A O 1
ATOM 721 N N . LYS A 1 89 ? 15.984 24.922 -7.18 1 97.19 89 LYS A N 1
ATOM 722 C CA . LYS A 1 89 ? 16.453 26.281 -7.473 1 97.19 89 LYS A CA 1
ATOM 723 C C . LYS A 1 89 ? 15.656 26.906 -8.617 1 97.19 89 LYS A C 1
ATOM 725 O O . LYS A 1 89 ? 15.266 28.062 -8.539 1 97.19 89 LYS A O 1
ATOM 730 N N . ARG A 1 90 ? 15.438 26.094 -9.641 1 97.06 90 ARG A N 1
ATOM 731 C CA . ARG A 1 90 ? 14.633 26.578 -10.758 1 97.06 90 ARG A CA 1
ATOM 732 C C . ARG A 1 90 ? 13.211 26.891 -10.32 1 97.06 90 ARG A C 1
ATOM 734 O O . ARG A 1 90 ? 12.625 27.891 -10.75 1 97.06 90 ARG A O 1
ATOM 741 N N . LEU A 1 91 ? 12.625 26.047 -9.492 1 97.44 91 LEU A N 1
ATOM 742 C CA . LEU A 1 91 ? 11.273 26.25 -8.984 1 97.44 91 LEU A CA 1
ATOM 743 C C . LEU A 1 91 ? 11.18 27.531 -8.172 1 97.44 91 LEU A C 1
ATOM 745 O O . LEU A 1 91 ? 10.18 28.25 -8.25 1 97.44 91 LEU A O 1
ATOM 749 N N . ILE A 1 92 ? 12.172 27.844 -7.375 1 97.12 92 ILE A N 1
ATOM 750 C CA . ILE A 1 92 ? 12.219 29.062 -6.582 1 97.12 92 ILE A CA 1
ATOM 751 C C . ILE A 1 92 ? 12.258 30.281 -7.512 1 97.12 92 ILE A C 1
ATOM 753 O O . ILE A 1 92 ? 11.594 31.281 -7.25 1 97.12 92 ILE A O 1
ATOM 757 N N . GLU A 1 93 ? 13.008 30.172 -8.578 1 96.12 93 GLU A N 1
ATOM 758 C CA . GLU A 1 93 ? 13.055 31.25 -9.562 1 96.12 93 GLU A CA 1
ATOM 759 C C . GLU A 1 93 ? 11.68 31.5 -10.164 1 96.12 93 GLU A C 1
ATOM 761 O O . GLU A 1 93 ? 11.281 32.656 -10.367 1 96.12 93 GLU A O 1
ATOM 766 N N . ILE A 1 94 ? 10.992 30.422 -10.445 1 96.38 94 ILE A N 1
ATOM 767 C CA . ILE A 1 94 ? 9.648 30.562 -10.992 1 96.38 94 ILE A CA 1
ATOM 768 C C . ILE A 1 94 ? 8.719 31.156 -9.938 1 96.38 94 ILE A C 1
ATOM 770 O O . ILE A 1 94 ? 7.914 32.031 -10.242 1 96.38 94 ILE A O 1
ATOM 774 N N . ALA A 1 95 ? 8.844 30.719 -8.719 1 97 95 ALA A N 1
ATOM 775 C CA . ALA A 1 95 ? 7.98 31.141 -7.617 1 97 95 ALA A CA 1
ATOM 776 C C . ALA A 1 95 ? 8.078 32.656 -7.398 1 97 95 ALA A C 1
ATOM 778 O O . ALA A 1 95 ? 7.094 33.312 -7.043 1 97 95 ALA A O 1
ATOM 779 N N . LYS A 1 96 ? 9.227 33.312 -7.648 1 96.38 96 LYS A N 1
ATOM 780 C CA . LYS A 1 96 ? 9.461 34.719 -7.438 1 96.38 96 LYS A CA 1
ATOM 781 C C . LYS A 1 96 ? 8.469 35.562 -8.234 1 96.38 96 LYS A C 1
ATOM 783 O O . LYS A 1 96 ? 8.148 36.688 -7.848 1 96.38 96 LYS A O 1
ATOM 788 N N . ARG A 1 97 ? 7.996 34.938 -9.273 1 96.38 97 ARG A N 1
ATOM 789 C CA . ARG A 1 97 ? 7.125 35.688 -10.164 1 96.38 97 ARG A CA 1
ATOM 790 C C . ARG A 1 97 ? 5.66 35.531 -9.758 1 96.38 97 ARG A C 1
ATOM 792 O O . ARG A 1 97 ? 4.805 36.312 -10.203 1 96.38 97 ARG A O 1
ATOM 799 N N . TYR A 1 98 ? 5.363 34.656 -8.797 1 97.06 98 TYR A N 1
ATOM 800 C CA . TYR A 1 98 ? 3.955 34.312 -8.625 1 97.06 98 TYR A CA 1
ATOM 801 C C . TYR A 1 98 ? 3.551 34.406 -7.156 1 97.06 98 TYR A C 1
ATOM 803 O O . TYR A 1 98 ? 2.422 34.781 -6.836 1 97.06 98 TYR A O 1
ATOM 811 N N . VAL A 1 99 ? 4.484 34 -6.254 1 97.31 99 VAL A N 1
ATOM 812 C CA . VAL A 1 99 ? 4.07 33.906 -4.859 1 97.31 99 VAL A CA 1
ATOM 813 C C . VAL A 1 99 ? 5.148 34.5 -3.955 1 97.31 99 VAL A C 1
ATOM 815 O O . VAL A 1 99 ? 6.316 34.594 -4.344 1 97.31 99 VAL A O 1
ATOM 818 N N . LYS A 1 100 ? 4.746 34.969 -2.803 1 97.44 100 LYS A N 1
ATOM 819 C CA . LYS A 1 100 ? 5.59 35.406 -1.694 1 97.44 100 LYS A CA 1
ATOM 820 C C . LYS A 1 100 ? 5.262 34.656 -0.416 1 97.44 100 LYS A C 1
ATOM 822 O O . LYS A 1 100 ? 4.18 34.062 -0.293 1 97.44 100 LYS A O 1
ATOM 827 N N . VAL A 1 101 ? 6.191 34.625 0.481 1 97.38 101 VAL A N 1
ATOM 828 C CA . VAL A 1 101 ? 5.973 33.906 1.738 1 97.38 101 VAL A CA 1
ATOM 829 C C . VAL A 1 101 ? 4.766 34.5 2.465 1 97.38 101 VAL A C 1
ATOM 831 O O . VAL A 1 101 ? 3.988 33.781 3.084 1 97.38 101 VAL A O 1
ATOM 834 N N . ILE A 1 102 ? 4.492 35.781 2.375 1 96.56 102 ILE A N 1
ATOM 835 C CA . ILE A 1 102 ? 3.422 36.5 3.084 1 96.56 102 ILE A CA 1
ATOM 836 C C . ILE A 1 102 ? 2.066 36 2.578 1 96.56 102 ILE A C 1
ATOM 838 O O . ILE A 1 102 ? 1.044 36.188 3.24 1 96.56 102 ILE A O 1
ATOM 842 N N . ASP A 1 103 ? 1.998 35.375 1.39 1 96.56 103 ASP A N 1
ATOM 843 C CA . ASP A 1 103 ? 0.749 34.938 0.793 1 96.56 103 ASP A CA 1
ATOM 844 C C . ASP A 1 103 ? 0.152 33.781 1.594 1 96.56 103 ASP A C 1
ATOM 846 O O . ASP A 1 103 ? -1.041 33.469 1.481 1 96.56 103 ASP A O 1
ATOM 850 N N . PHE A 1 104 ? 0.96 33.125 2.434 1 94.88 104 PHE A N 1
ATOM 851 C CA . PHE A 1 104 ? 0.427 32.062 3.311 1 94.88 104 PHE A CA 1
ATOM 852 C C . PHE A 1 104 ? -0.632 32.656 4.242 1 94.88 104 PHE A C 1
ATOM 854 O O . PHE A 1 104 ? -1.548 31.938 4.664 1 94.88 104 PHE A O 1
ATOM 861 N N . VAL A 1 105 ? -0.508 33.906 4.57 1 92.38 105 VAL A N 1
ATOM 862 C CA . VAL A 1 105 ? -1.449 34.562 5.469 1 92.38 105 VAL A CA 1
ATOM 863 C C . VAL A 1 105 ? -2.334 35.531 4.676 1 92.38 105 VAL A C 1
ATOM 865 O O . VAL A 1 105 ? -3.553 35.562 4.867 1 92.38 105 VAL A O 1
ATOM 868 N N . ARG A 1 106 ? -1.763 36.281 3.752 1 95.06 106 ARG A N 1
ATOM 869 C CA . ARG A 1 106 ? -2.455 37.312 3.01 1 95.06 106 ARG A CA 1
ATOM 870 C C . ARG A 1 106 ? -3.422 36.719 1.991 1 95.06 106 ARG A C 1
ATOM 872 O O . ARG A 1 106 ? -4.52 37.25 1.792 1 95.06 106 ARG A O 1
ATOM 879 N N . ASP A 1 107 ? -3.039 35.656 1.368 1 96.94 107 ASP A N 1
ATOM 880 C CA . ASP A 1 107 ? -3.852 35.062 0.308 1 96.94 107 ASP A CA 1
ATOM 881 C C . ASP A 1 107 ? -3.596 33.562 0.187 1 96.94 107 ASP A C 1
ATOM 883 O O . ASP A 1 107 ? -3.027 33.125 -0.806 1 96.94 107 ASP A O 1
ATOM 887 N N . PRO A 1 108 ? -4.133 32.781 1.098 1 96.06 108 PRO A N 1
ATOM 888 C CA . PRO A 1 108 ? -3.943 31.344 1.043 1 96.06 108 PRO A CA 1
ATOM 889 C C . PRO A 1 108 ? -4.457 30.719 -0.258 1 96.06 108 PRO A C 1
ATOM 891 O O . PRO A 1 108 ? -3.984 29.672 -0.675 1 96.06 108 PRO A O 1
ATOM 894 N N . THR A 1 109 ? -5.406 31.328 -0.946 1 98 109 THR A N 1
ATOM 895 C CA . THR A 1 109 ? -5.922 30.812 -2.205 1 98 109 THR A CA 1
ATOM 896 C C . THR A 1 109 ? -4.852 30.859 -3.291 1 98 109 THR A C 1
ATOM 898 O O . THR A 1 109 ? -4.836 30.016 -4.191 1 98 109 THR A O 1
ATOM 901 N N . LYS A 1 110 ? -3.992 31.859 -3.229 1 98.06 110 LYS A N 1
ATOM 902 C CA . LYS A 1 110 ? -2.879 31.969 -4.168 1 98.06 110 LYS A CA 1
ATOM 903 C C . LYS A 1 110 ? -1.875 30.828 -3.945 1 98.06 110 LYS A C 1
ATOM 905 O O . LYS A 1 110 ? -1.344 30.266 -4.906 1 98.06 110 LYS A O 1
ATOM 910 N N . ILE A 1 111 ? -1.613 30.484 -2.672 1 97.25 111 ILE A N 1
ATOM 911 C CA . ILE A 1 111 ? -0.727 29.375 -2.326 1 97.25 111 ILE A CA 1
ATOM 912 C C . ILE A 1 111 ? -1.315 28.062 -2.84 1 97.25 111 ILE A C 1
ATOM 914 O O . ILE A 1 111 ? -0.589 27.219 -3.355 1 97.25 111 ILE A O 1
ATOM 918 N N . ALA A 1 112 ? -2.613 27.891 -2.664 1 97.88 112 ALA A N 1
ATOM 919 C CA . ALA A 1 112 ? -3.293 26.703 -3.186 1 97.88 112 ALA A CA 1
ATOM 920 C C . ALA A 1 112 ? -3.135 26.609 -4.699 1 97.88 112 ALA A C 1
ATOM 922 O O . ALA A 1 112 ? -2.826 25.531 -5.227 1 97.88 112 ALA A O 1
ATOM 923 N N . ALA A 1 113 ? -3.357 27.734 -5.387 1 98.19 113 ALA A N 1
ATOM 924 C CA . ALA A 1 113 ? -3.23 27.766 -6.84 1 98.19 113 ALA A CA 1
ATOM 925 C C . ALA A 1 113 ? -1.815 27.391 -7.277 1 98.19 113 ALA A C 1
ATOM 927 O O . ALA A 1 113 ? -1.631 26.609 -8.211 1 98.19 113 ALA A O 1
ATOM 928 N N . TRP A 1 114 ? -0.816 27.953 -6.625 1 97.75 114 TRP A N 1
ATOM 929 C CA . TRP A 1 114 ? 0.589 27.656 -6.887 1 97.75 114 TRP A CA 1
ATOM 930 C C . TRP A 1 114 ? 0.87 26.156 -6.738 1 97.75 114 TRP A C 1
ATOM 932 O O . TRP A 1 114 ? 1.424 25.531 -7.641 1 97.75 114 TRP A O 1
ATOM 942 N N . THR A 1 115 ? 0.426 25.547 -5.656 1 97.12 115 THR A N 1
ATOM 943 C CA . THR A 1 115 ? 0.722 24.172 -5.305 1 97.12 115 THR A CA 1
ATOM 944 C C . THR A 1 115 ? -0.006 23.203 -6.238 1 97.12 115 THR A C 1
ATOM 946 O O . THR A 1 115 ? 0.567 22.203 -6.676 1 97.12 115 THR A O 1
ATOM 949 N N . GLN A 1 116 ? -1.254 23.453 -6.562 1 97.06 116 GLN A N 1
ATOM 950 C CA . GLN A 1 116 ? -2.094 22.578 -7.371 1 97.06 116 GLN A CA 1
ATOM 951 C C . GLN A 1 116 ? -1.694 22.641 -8.844 1 97.06 116 GLN A C 1
ATOM 953 O O . GLN A 1 116 ? -2.129 21.812 -9.641 1 97.06 116 GLN A O 1
ATOM 958 N N . SER A 1 117 ? -0.795 23.547 -9.211 1 96.75 117 SER A N 1
ATOM 959 C CA . SER A 1 117 ? -0.414 23.719 -10.609 1 96.75 117 SER A CA 1
ATOM 960 C C . SER A 1 117 ? 0.865 22.953 -10.93 1 96.75 117 SER A C 1
ATOM 962 O O . SER A 1 117 ? 1.289 22.906 -12.086 1 96.75 117 SER A O 1
ATOM 964 N N . TYR A 1 118 ? 1.524 22.297 -9.93 1 95.06 118 TYR A N 1
ATOM 965 C CA . TYR A 1 118 ? 2.719 21.5 -10.18 1 95.06 118 TYR A CA 1
ATOM 966 C C . TYR A 1 118 ? 2.465 20.469 -11.273 1 95.06 118 TYR A C 1
ATOM 968 O O . TYR A 1 118 ? 1.396 19.844 -11.32 1 95.06 118 TYR A O 1
ATOM 976 N N . ARG A 1 119 ? 3.359 20.312 -12.258 1 93.81 119 ARG A N 1
ATOM 977 C CA . ARG A 1 119 ? 3.354 19.281 -13.289 1 93.81 119 ARG A CA 1
ATOM 978 C C . ARG A 1 119 ? 4.699 18.562 -13.359 1 93.81 119 ARG A C 1
ATOM 980 O O . ARG A 1 119 ? 5.238 18.344 -14.445 1 93.81 119 ARG A O 1
ATOM 987 N N . MET A 1 120 ? 5.258 18.234 -12.227 1 90.31 120 MET A N 1
ATOM 988 C CA . MET A 1 120 ? 6.586 17.625 -12.164 1 90.31 120 MET A CA 1
ATOM 989 C C . MET A 1 120 ? 6.488 16.125 -11.898 1 90.31 120 MET A C 1
ATOM 991 O O . MET A 1 120 ? 5.535 15.664 -11.266 1 90.31 120 MET A O 1
ATOM 995 N N . ARG A 1 121 ? 7.508 15.43 -12.352 1 92.44 121 ARG A N 1
ATOM 996 C CA . ARG A 1 121 ? 7.617 13.992 -12.125 1 92.44 121 ARG A CA 1
ATOM 997 C C . ARG A 1 121 ? 8.453 13.695 -10.883 1 92.44 121 ARG A C 1
ATOM 999 O O . ARG A 1 121 ? 8.359 12.609 -10.312 1 92.44 121 ARG A O 1
ATOM 1006 N N . ASN A 1 122 ? 9.242 14.664 -10.484 1 96.69 122 ASN A N 1
ATOM 1007 C CA . ASN A 1 122 ? 10.086 14.523 -9.305 1 96.69 122 ASN A CA 1
ATOM 1008 C C . ASN A 1 122 ? 9.445 15.172 -8.078 1 96.69 122 ASN A C 1
ATOM 1010 O O . ASN A 1 122 ? 9.641 16.359 -7.828 1 96.69 122 ASN A O 1
ATOM 1014 N N . ILE A 1 123 ? 8.828 14.375 -7.215 1 96.44 123 ILE A N 1
ATOM 1015 C CA . ILE A 1 123 ? 8.062 14.812 -6.055 1 96.44 123 ILE A CA 1
ATOM 1016 C C . ILE A 1 123 ? 9 15.445 -5.027 1 96.44 123 ILE A C 1
ATOM 1018 O O . ILE A 1 123 ? 8.602 16.359 -4.301 1 96.44 123 ILE A O 1
ATOM 1022 N N . ALA A 1 124 ? 10.258 15.016 -4.992 1 97.81 124 ALA A N 1
ATOM 1023 C CA . ALA A 1 124 ? 11.234 15.516 -4.023 1 97.81 124 ALA A CA 1
ATOM 1024 C C . ALA A 1 124 ? 11.469 17.016 -4.207 1 97.81 124 ALA A C 1
ATOM 1026 O O . ALA A 1 124 ? 11.734 17.719 -3.24 1 97.81 124 ALA A O 1
ATOM 1027 N N . THR A 1 125 ? 11.312 17.484 -5.441 1 98 125 THR A N 1
ATOM 1028 C CA . THR A 1 125 ? 11.516 18.891 -5.742 1 98 125 THR A CA 1
ATOM 1029 C C . THR A 1 125 ? 10.477 19.75 -5.02 1 98 125 THR A C 1
ATOM 1031 O O . THR A 1 125 ? 10.828 20.734 -4.355 1 98 125 THR A O 1
ATOM 1034 N N . THR A 1 126 ? 9.234 19.328 -5.133 1 96.81 126 THR A N 1
ATOM 1035 C CA . THR A 1 126 ? 8.172 20.094 -4.492 1 96.81 126 THR A CA 1
ATOM 1036 C C . THR A 1 126 ? 8.25 19.969 -2.975 1 96.81 126 THR A C 1
ATOM 1038 O O . THR A 1 126 ? 7.926 20.906 -2.248 1 96.81 126 THR A O 1
ATOM 1041 N N . THR A 1 127 ? 8.711 18.812 -2.471 1 96.94 127 THR A N 1
ATOM 1042 C CA . THR A 1 127 ? 8.875 18.609 -1.034 1 96.94 127 THR A CA 1
ATOM 1043 C C . THR A 1 127 ? 9.969 19.516 -0.48 1 96.94 127 THR A C 1
ATOM 1045 O O . THR A 1 127 ? 9.781 20.172 0.552 1 96.94 127 THR A O 1
ATOM 1048 N N . LEU A 1 128 ? 11.094 19.609 -1.185 1 97.5 128 LEU A N 1
ATOM 1049 C CA . LEU A 1 128 ? 12.188 20.453 -0.729 1 97.5 128 LEU A CA 1
ATOM 1050 C C . LEU A 1 128 ? 11.805 21.922 -0.802 1 97.5 128 LEU A C 1
ATOM 1052 O O . LEU A 1 128 ? 12.18 22.719 0.075 1 97.5 128 LEU A O 1
ATOM 1056 N N . PHE A 1 129 ? 11.086 22.281 -1.838 1 97.56 129 PHE A N 1
ATOM 1057 C CA . PHE A 1 129 ? 10.539 23.625 -1.92 1 97.56 129 PHE A CA 1
ATOM 1058 C C . PHE A 1 129 ? 9.648 23.922 -0.722 1 97.56 129 PHE A C 1
ATOM 1060 O O . PHE A 1 129 ? 9.734 25 -0.127 1 97.56 129 PHE A O 1
ATOM 1067 N N . GLY A 1 130 ? 8.781 22.953 -0.422 1 96.44 130 GLY A N 1
ATOM 1068 C CA . GLY A 1 130 ? 7.887 23.109 0.714 1 96.44 130 GLY A CA 1
ATOM 1069 C C . GLY A 1 130 ? 8.617 23.266 2.033 1 96.44 130 GLY A C 1
ATOM 1070 O O . GLY A 1 130 ? 8.219 24.062 2.879 1 96.44 130 GLY A O 1
ATOM 1071 N N . VAL A 1 131 ? 9.688 22.547 2.213 1 96.88 131 VAL A N 1
ATOM 1072 C CA . VAL A 1 131 ? 10.492 22.641 3.428 1 96.88 131 VAL A CA 1
ATOM 1073 C C . VAL A 1 131 ? 11.055 24.047 3.568 1 96.88 131 VAL A C 1
ATOM 1075 O O . VAL A 1 131 ? 10.969 24.656 4.641 1 96.88 131 VAL A O 1
ATOM 1078 N N . HIS A 1 132 ? 11.555 24.578 2.506 1 97.75 132 HIS A N 1
ATOM 1079 C CA . HIS A 1 132 ? 12.195 25.891 2.51 1 97.75 132 HIS A CA 1
ATOM 1080 C C . HIS A 1 132 ? 11.172 27.016 2.619 1 97.75 132 HIS A C 1
ATOM 1082 O O . HIS A 1 132 ? 11.273 27.875 3.492 1 97.75 132 HIS A O 1
ATOM 1088 N N . PHE A 1 133 ? 10.172 26.891 1.814 1 95.38 133 PHE A N 1
ATOM 1089 C CA . PHE A 1 133 ? 9.234 28 1.654 1 95.38 133 PHE A CA 1
ATOM 1090 C C . PHE A 1 133 ? 8.086 27.891 2.652 1 95.38 133 PHE A C 1
ATOM 1092 O O . PHE A 1 133 ? 7.781 28.844 3.361 1 95.38 133 PHE A O 1
ATOM 1099 N N . SER A 1 134 ? 7.512 26.688 2.762 1 93.75 134 SER A N 1
ATOM 1100 C CA . SER A 1 134 ? 6.273 26.5 3.514 1 93.75 134 SER A CA 1
ATOM 1101 C C . SER A 1 134 ? 6.559 26.172 4.977 1 93.75 134 SER A C 1
ATOM 1103 O O . SER A 1 134 ? 5.723 26.422 5.848 1 93.75 134 SER A O 1
ATOM 1105 N N . LEU A 1 135 ? 7.695 25.625 5.285 1 95.5 135 LEU A N 1
ATOM 1106 C CA . LEU A 1 135 ? 8.016 25.344 6.68 1 95.5 135 LEU A CA 1
ATOM 1107 C C . LEU A 1 135 ? 8.969 26.391 7.242 1 95.5 135 LEU A C 1
ATOM 1109 O O . LEU A 1 135 ? 8.586 27.172 8.109 1 95.5 135 LEU A O 1
ATOM 1113 N N . PHE A 1 136 ? 10.117 26.531 6.645 1 97.62 136 PHE A N 1
ATOM 1114 C CA . PHE A 1 136 ? 11.117 27.469 7.129 1 97.62 136 PHE A CA 1
ATOM 1115 C C . PHE A 1 136 ? 10.609 28.906 7 1 97.62 136 PHE A C 1
ATOM 1117 O O . PHE A 1 136 ? 10.492 29.625 7.996 1 97.62 136 PHE A O 1
ATOM 1124 N N . GLY A 1 137 ? 10.227 29.297 5.816 1 97.69 137 GLY A N 1
ATOM 1125 C CA . GLY A 1 137 ? 9.781 30.656 5.555 1 97.69 137 GLY A CA 1
ATOM 1126 C C . GLY A 1 137 ? 8.5 31.016 6.285 1 97.69 137 GLY A C 1
ATOM 1127 O O . GLY A 1 137 ? 8.391 32.094 6.883 1 97.69 137 GLY A O 1
ATOM 1128 N N . ALA A 1 138 ? 7.574 30.094 6.266 1 95.62 138 ALA A N 1
ATOM 1129 C CA . ALA A 1 138 ? 6.285 30.375 6.887 1 95.62 138 ALA A CA 1
ATOM 1130 C C . ALA A 1 138 ? 6.414 30.438 8.406 1 95.62 138 ALA A C 1
ATOM 1132 O O . ALA A 1 138 ? 5.68 31.188 9.062 1 95.62 138 ALA A O 1
ATOM 1133 N N . THR A 1 139 ? 7.328 29.719 8.953 1 97 139 THR A N 1
ATOM 1134 C CA . THR A 1 139 ? 7.547 29.812 10.391 1 97 139 THR A CA 1
ATOM 1135 C C . THR A 1 139 ? 8.086 31.188 10.773 1 97 139 THR A C 1
ATOM 1137 O O . THR A 1 139 ? 7.664 31.766 11.773 1 97 139 THR A O 1
ATOM 1140 N N . ILE A 1 140 ? 9 31.703 9.992 1 98 140 ILE A N 1
ATOM 1141 C CA . ILE A 1 140 ? 9.492 33.062 10.227 1 98 140 ILE A CA 1
ATOM 1142 C C . ILE A 1 140 ? 8.336 34.062 10.109 1 98 140 ILE A C 1
ATOM 1144 O O . ILE A 1 140 ? 8.203 34.969 10.93 1 98 140 ILE A O 1
ATOM 1148 N N . LEU A 1 141 ? 7.523 33.844 9.148 1 97.12 141 LEU A N 1
ATOM 1149 C CA . LEU A 1 141 ? 6.379 34.688 8.898 1 97.12 141 LEU A CA 1
ATOM 1150 C C . LEU A 1 141 ? 5.414 34.688 10.078 1 97.12 141 LEU A C 1
ATOM 1152 O O . LEU A 1 141 ? 4.965 35.75 10.523 1 97.12 141 LEU A O 1
ATOM 1156 N N . GLN A 1 142 ? 5.117 33.5 10.609 1 95.19 142 GLN A N 1
ATOM 1157 C CA . GLN A 1 142 ? 4.055 33.312 11.594 1 95.19 142 GLN A CA 1
ATOM 1158 C C . GLN A 1 142 ? 4.551 33.625 13 1 95.19 142 GLN A C 1
ATOM 1160 O O . GLN A 1 142 ? 3.805 34.156 13.836 1 95.19 142 GLN A O 1
ATOM 1165 N N . LEU A 1 143 ? 5.816 33.312 13.242 1 96.31 143 LEU A N 1
ATOM 1166 C CA . LEU A 1 143 ? 6.281 33.375 14.625 1 96.31 143 LEU A CA 1
ATOM 1167 C C . LEU A 1 143 ? 7.277 34.5 14.812 1 96.31 143 LEU A C 1
ATOM 1169 O O . LEU A 1 143 ? 7.617 34.875 15.945 1 96.31 143 LEU A O 1
ATOM 1173 N N . GLY A 1 144 ? 7.723 35.125 13.758 1 97.19 144 GLY A N 1
ATOM 1174 C CA . GLY A 1 144 ? 8.656 36.25 13.836 1 97.19 144 GLY A CA 1
ATOM 1175 C C . GLY A 1 144 ? 7.973 37.594 14.062 1 97.19 144 GLY A C 1
ATOM 1176 O O . GLY A 1 144 ? 6.812 37.781 13.688 1 97.19 144 GLY A O 1
ATOM 1177 N N . THR A 1 145 ? 8.688 38.531 14.672 1 96.12 145 THR A N 1
ATOM 1178 C CA . THR A 1 145 ? 8.227 39.906 14.781 1 96.12 145 THR A CA 1
ATOM 1179 C C . THR A 1 145 ? 8.227 40.594 13.414 1 96.12 145 THR A C 1
ATOM 1181 O O . THR A 1 145 ? 8.742 40.031 12.438 1 96.12 145 THR A O 1
ATOM 1184 N N . ASP A 1 146 ? 7.656 41.75 13.352 1 97 146 ASP A N 1
ATOM 1185 C CA . ASP A 1 146 ? 7.66 42.5 12.109 1 97 146 ASP A CA 1
ATOM 1186 C C . ASP A 1 146 ? 9.086 42.812 11.648 1 97 146 ASP A C 1
ATOM 1188 O O . ASP A 1 146 ? 9.391 42.75 10.461 1 97 146 ASP A O 1
ATOM 1192 N N . GLU A 1 147 ? 9.867 43.125 12.594 1 97 147 GLU A N 1
ATOM 1193 C CA . GLU A 1 147 ? 11.266 43.406 12.289 1 97 147 GLU A CA 1
ATOM 1194 C C . GLU A 1 147 ? 11.953 42.156 11.711 1 97 147 GLU A C 1
ATOM 1196 O O . GLU A 1 147 ? 12.719 42.25 10.75 1 97 147 GLU A O 1
ATOM 1201 N N . GLN A 1 148 ? 11.75 41.031 12.297 1 97.62 148 GLN A N 1
ATOM 1202 C CA . GLN A 1 148 ? 12.344 39.812 11.828 1 97.62 148 GLN A CA 1
ATOM 1203 C C . GLN A 1 148 ? 11.828 39.438 10.438 1 97.62 148 GLN A C 1
ATOM 1205 O O . GLN A 1 148 ? 12.594 38.969 9.586 1 97.62 148 GLN A O 1
ATOM 1210 N N . ARG A 1 149 ? 10.547 39.594 10.172 1 97.62 149 ARG A N 1
ATOM 1211 C CA . ARG A 1 149 ? 9.961 39.375 8.852 1 97.62 149 ARG A CA 1
ATOM 1212 C C . ARG A 1 149 ? 10.672 40.188 7.785 1 97.62 149 ARG A C 1
ATOM 1214 O O . ARG A 1 149 ? 11.062 39.688 6.742 1 97.62 149 ARG A O 1
ATOM 1221 N N . GLU A 1 150 ? 10.75 41.438 8.125 1 97.25 150 GLU A N 1
ATOM 1222 C CA . GLU A 1 150 ? 11.375 42.375 7.188 1 97.25 150 GLU A CA 1
ATOM 1223 C C . GLU A 1 150 ? 12.82 41.969 6.91 1 97.25 150 GLU A C 1
ATOM 1225 O O . GLU A 1 150 ? 13.297 42.094 5.781 1 97.25 150 GLU A O 1
ATOM 1230 N N . LYS A 1 151 ? 13.414 41.531 7.863 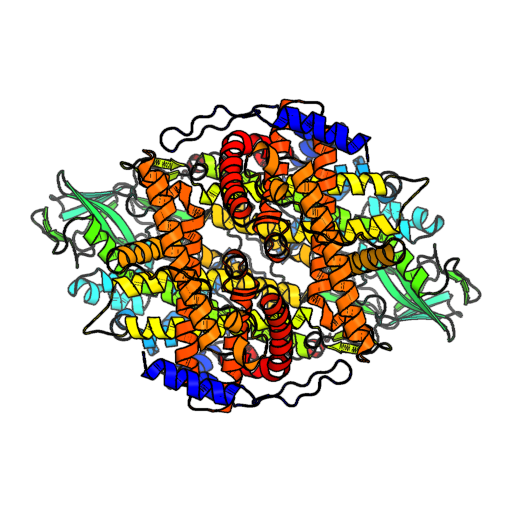1 97.5 151 LYS A N 1
ATOM 1231 C CA . LYS A 1 151 ? 14.836 41.219 7.785 1 97.5 151 LYS A CA 1
ATOM 1232 C C . LYS A 1 151 ? 15.086 39.938 6.996 1 97.5 151 LYS A C 1
ATOM 1234 O O . LYS A 1 151 ? 16.047 39.844 6.23 1 97.5 151 LYS A O 1
ATOM 1239 N N . TYR A 1 152 ? 14.258 38.906 7.152 1 98.06 152 TYR A N 1
ATOM 1240 C CA . TYR A 1 152 ? 14.688 37.562 6.734 1 98.06 152 TYR A CA 1
ATOM 1241 C C . TYR A 1 152 ? 13.883 37.094 5.535 1 98.06 152 TYR A C 1
ATOM 1243 O O . TYR A 1 152 ? 14.367 36.312 4.727 1 98.06 152 TYR A O 1
ATOM 1251 N N . LEU A 1 153 ? 12.617 37.438 5.344 1 98.25 153 LEU A N 1
ATOM 1252 C CA . LEU A 1 153 ? 11.727 36.781 4.391 1 98.25 153 LEU A CA 1
ATOM 1253 C C . LEU A 1 153 ? 12.211 37 2.961 1 98.25 153 LEU A C 1
ATOM 1255 O O . LEU A 1 153 ? 12.047 36.125 2.111 1 98.25 153 LEU A O 1
ATOM 1259 N N . LYS A 1 154 ? 12.766 38.188 2.672 1 97.56 154 LYS A N 1
ATOM 1260 C CA . LYS A 1 154 ? 13.289 38.438 1.332 1 97.56 154 LYS A CA 1
ATOM 1261 C C . LYS A 1 154 ? 14.391 37.438 0.98 1 97.56 154 LYS A C 1
ATOM 1263 O O . LYS A 1 154 ? 14.523 37.031 -0.177 1 97.56 154 LYS A O 1
ATOM 1268 N N . HIS A 1 155 ? 15.211 37 1.959 1 97.69 155 HIS A N 1
ATOM 1269 C CA . HIS A 1 155 ? 16.312 36.062 1.749 1 97.69 155 HIS A CA 1
ATOM 1270 C C . HIS A 1 155 ? 15.805 34.656 1.577 1 97.69 155 HIS A C 1
ATOM 1272 O O . HIS A 1 155 ? 16.469 33.812 0.944 1 97.69 155 HIS A O 1
ATOM 1278 N N . VAL A 1 156 ? 14.633 34.344 2.168 1 98.12 156 VAL A N 1
ATOM 1279 C CA . VAL A 1 156 ? 13.961 33.094 1.897 1 98.12 156 VAL A CA 1
ATOM 1280 C C . VAL A 1 156 ? 13.492 33.062 0.446 1 98.12 156 VAL A C 1
ATOM 1282 O O . VAL A 1 156 ? 13.727 32.062 -0.267 1 98.12 156 VAL A O 1
ATOM 1285 N N . GLU A 1 157 ? 12.883 34.125 -0.008 1 98 157 GLU A N 1
ATOM 1286 C CA . GLU A 1 157 ? 12.242 34.188 -1.318 1 98 157 GLU A CA 1
ATOM 1287 C C . GLU A 1 157 ? 13.281 34.156 -2.439 1 98 157 GLU A C 1
ATOM 1289 O O . GLU A 1 157 ? 13.016 33.656 -3.527 1 98 157 GLU A O 1
ATOM 1294 N N . ASP A 1 158 ? 14.484 34.719 -2.186 1 96.62 158 ASP A N 1
ATOM 1295 C CA . ASP A 1 158 ? 15.484 34.719 -3.25 1 96.62 158 ASP A CA 1
ATOM 1296 C C . ASP A 1 158 ? 16.5 33.594 -3.061 1 96.62 158 ASP A C 1
ATOM 1298 O O . ASP A 1 158 ? 17.5 33.531 -3.777 1 96.62 158 ASP A O 1
ATOM 1302 N N . PHE A 1 159 ? 16.328 32.75 -2.076 1 97 159 PHE A N 1
ATOM 1303 C CA . PHE A 1 159 ? 17.062 31.516 -1.803 1 97 159 PHE A CA 1
ATOM 1304 C C . PHE A 1 159 ? 18.484 31.828 -1.364 1 97 159 PHE A C 1
ATOM 1306 O O . PHE A 1 159 ? 19.359 30.969 -1.448 1 97 159 PHE A O 1
ATOM 1313 N N . SER A 1 160 ? 18.734 33 -0.874 1 97 160 SER A N 1
ATOM 1314 C CA . SER A 1 160 ? 20.031 33.281 -0.29 1 97 160 SER A CA 1
ATOM 1315 C C . SER A 1 160 ? 20.125 32.75 1.14 1 97 160 SER A C 1
ATOM 1317 O O . SER A 1 160 ? 21.219 32.688 1.706 1 97 160 SER A O 1
ATOM 1319 N N . MET A 1 161 ? 19.016 32.375 1.652 1 97.25 161 MET A N 1
ATOM 1320 C CA . MET A 1 161 ? 18.938 31.734 2.969 1 97.25 161 MET A CA 1
ATOM 1321 C C . MET A 1 161 ? 18.281 30.375 2.879 1 97.25 161 MET A C 1
ATOM 1323 O O . MET A 1 161 ? 17.203 30.156 3.434 1 97.25 161 MET A O 1
ATOM 1327 N N . PRO A 1 162 ? 18.969 29.422 2.152 1 97.94 162 PRO A N 1
ATOM 1328 C CA . PRO A 1 162 ? 18.375 28.078 2.143 1 97.94 162 PRO A CA 1
ATOM 1329 C C . PRO A 1 162 ? 18.141 27.531 3.547 1 97.94 162 PRO A C 1
ATOM 1331 O O . PRO A 1 162 ? 19.078 27.469 4.348 1 97.94 162 PRO A O 1
ATOM 1334 N N . GLY A 1 163 ? 16.875 27.188 3.816 1 98.44 163 GLY A N 1
ATOM 1335 C CA . GLY A 1 163 ? 16.531 26.844 5.188 1 98.44 163 GLY A CA 1
ATOM 1336 C C . GLY A 1 163 ? 15.766 25.547 5.312 1 98.44 163 GLY A C 1
ATOM 1337 O O . GLY A 1 163 ? 15.227 25.047 4.328 1 98.44 163 GLY A O 1
ATOM 1338 N N . CYS A 1 164 ? 15.82 24.922 6.461 1 98.31 164 CYS A N 1
ATOM 1339 C CA . CYS A 1 164 ? 15.055 23.734 6.82 1 98.31 164 CYS A CA 1
ATOM 1340 C C . CYS A 1 164 ? 14.352 23.922 8.164 1 98.31 164 CYS A C 1
ATOM 1342 O O . CYS A 1 164 ? 14.43 25 8.758 1 98.31 164 CYS A O 1
ATOM 1344 N N . PHE A 1 165 ? 13.555 23.031 8.594 1 97.62 165 PHE A N 1
ATOM 1345 C CA . PHE A 1 165 ? 12.672 23.062 9.75 1 97.62 165 PHE A CA 1
ATOM 1346 C C . PHE A 1 165 ? 12.984 21.906 10.703 1 97.62 165 PHE A C 1
ATOM 1348 O O . PHE A 1 165 ? 12.773 20.734 10.367 1 97.62 165 PHE A O 1
ATOM 1355 N N . ALA A 1 166 ? 13.492 22.219 11.898 1 98.25 166 ALA A N 1
ATOM 1356 C CA . ALA A 1 166 ? 13.953 21.188 12.82 1 98.25 166 ALA A CA 1
ATOM 1357 C C . ALA A 1 166 ? 13.117 21.172 14.094 1 98.25 166 ALA A C 1
ATOM 1359 O O . ALA A 1 166 ? 13.414 21.891 15.047 1 98.25 166 ALA A O 1
ATOM 1360 N N . LEU A 1 167 ? 12.125 20.312 14.125 1 96.38 167 LEU A N 1
ATOM 1361 C CA . LEU A 1 167 ? 11.242 20.188 15.281 1 96.38 167 LEU A CA 1
ATOM 1362 C C . LEU A 1 167 ? 11.359 18.812 15.914 1 96.38 167 LEU A C 1
ATOM 1364 O O . LEU A 1 167 ? 11.844 18.672 17.031 1 96.38 167 LEU A O 1
ATOM 1368 N N . THR A 1 168 ? 11.102 17.797 15.141 1 95.94 168 THR A N 1
ATOM 1369 C CA . THR A 1 168 ? 11.031 16.438 15.648 1 95.94 168 THR A CA 1
ATOM 1370 C C . THR A 1 168 ? 12.406 15.938 16.062 1 95.94 168 THR A C 1
ATOM 1372 O O . THR A 1 168 ? 13.422 16.375 15.531 1 95.94 168 THR A O 1
ATOM 1375 N N . GLU A 1 169 ? 12.422 15.141 17.031 1 97.56 169 GLU A N 1
ATOM 1376 C CA . GLU A 1 169 ? 13.641 14.516 17.531 1 97.56 169 GLU A CA 1
ATOM 1377 C C . GLU A 1 169 ? 13.586 13 17.391 1 97.56 169 GLU A C 1
ATOM 1379 O O . GLU A 1 169 ? 12.5 12.422 17.266 1 97.56 169 GLU A O 1
ATOM 1384 N N . LEU A 1 170 ? 14.719 12.359 17.391 1 97.12 170 LEU A N 1
ATOM 1385 C CA . LEU A 1 170 ? 14.812 10.906 17.297 1 97.12 170 LEU A CA 1
ATOM 1386 C C . LEU A 1 170 ? 13.922 10.234 18.328 1 97.12 170 LEU A C 1
ATOM 1388 O O . LEU A 1 170 ? 13.211 9.273 18.016 1 97.12 170 LEU A O 1
ATOM 1392 N N . GLY A 1 171 ? 13.922 10.812 19.516 1 95.69 171 GLY A N 1
ATOM 1393 C CA . GLY A 1 171 ? 13.211 10.172 20.609 1 95.69 171 GLY A CA 1
ATOM 1394 C C . GLY A 1 171 ? 11.828 10.75 20.828 1 95.69 171 GLY A C 1
ATOM 1395 O O . GLY A 1 171 ? 11.023 10.18 21.578 1 95.69 171 GLY A O 1
ATOM 1396 N N . HIS A 1 172 ? 11.547 11.914 20.234 1 93.62 172 HIS A N 1
ATOM 1397 C CA . HIS A 1 172 ? 10.273 12.586 20.469 1 93.62 172 HIS A CA 1
ATOM 1398 C C . HIS A 1 172 ? 9.602 12.938 19.141 1 93.62 172 HIS A C 1
ATOM 1400 O O . HIS A 1 172 ? 9.703 14.07 18.672 1 93.62 172 HIS A O 1
ATOM 1406 N N . GLY A 1 173 ? 9.07 12.062 18.469 1 90.31 173 GLY A N 1
ATOM 1407 C CA . GLY A 1 173 ? 8.312 12.219 17.234 1 90.31 173 GLY A CA 1
ATOM 1408 C C . GLY A 1 173 ? 7.137 13.164 17.375 1 90.31 173 GLY A C 1
ATOM 1409 O O . GLY A 1 173 ? 7.316 14.352 17.672 1 90.31 173 GLY A O 1
ATOM 1410 N N . SER A 1 174 ? 5.984 12.688 17.453 1 91.38 174 SER A N 1
ATOM 1411 C CA . SER A 1 174 ? 4.738 13.445 17.547 1 91.38 174 SER A CA 1
ATOM 1412 C C . SER A 1 174 ? 4.641 14.172 18.891 1 91.38 174 SER A C 1
ATOM 1414 O O . SER A 1 174 ? 3.891 15.141 19.016 1 91.38 174 SER A O 1
ATOM 1416 N N . ASN A 1 175 ? 5.367 13.758 19.844 1 92.69 175 ASN A N 1
ATOM 1417 C CA . ASN A 1 175 ? 5.363 14.414 21.156 1 92.69 175 ASN A CA 1
ATOM 1418 C C . ASN A 1 175 ? 6.301 15.617 21.188 1 92.69 175 ASN A C 1
ATOM 1420 O O . ASN A 1 175 ? 7.199 15.688 22.031 1 92.69 175 ASN A O 1
ATOM 1424 N N . VAL A 1 176 ? 6.008 16.594 20.391 1 91.75 176 VAL A N 1
ATOM 1425 C CA . VAL A 1 176 ? 6.91 17.719 20.156 1 91.75 176 VAL A CA 1
ATOM 1426 C C . VAL A 1 176 ? 6.906 18.641 21.375 1 91.75 176 VAL A C 1
ATOM 1428 O O . VAL A 1 176 ? 7.828 19.438 21.562 1 91.75 176 VAL A O 1
ATOM 1431 N N . GLN A 1 177 ? 5.898 18.469 22.219 1 90.56 177 GLN A N 1
ATOM 1432 C CA . GLN A 1 177 ? 5.871 19.281 23.422 1 90.56 177 GLN A CA 1
ATOM 1433 C C . GLN A 1 177 ? 6.969 18.859 24.406 1 90.56 177 GLN A C 1
ATOM 1435 O O . GLN A 1 177 ? 7.363 19.641 25.281 1 90.56 177 GLN A O 1
ATOM 1440 N N . GLN A 1 178 ? 7.461 17.641 24.219 1 92.56 178 GLN A N 1
ATOM 1441 C CA . GLN A 1 178 ? 8.414 17.125 25.188 1 92.56 178 GLN A CA 1
ATOM 1442 C C . GLN A 1 178 ? 9.797 16.953 24.562 1 92.56 178 GLN A C 1
ATOM 1444 O O . GLN A 1 178 ? 10.586 16.109 25.016 1 92.56 178 GLN A O 1
ATOM 1449 N N . ILE A 1 179 ? 10.062 17.672 23.516 1 95.75 179 ILE A N 1
ATOM 1450 C CA . ILE A 1 179 ? 11.398 17.625 22.938 1 95.75 179 ILE A CA 1
ATOM 1451 C C . ILE A 1 179 ? 12.43 18 24.016 1 95.75 179 ILE A C 1
ATOM 1453 O O . ILE A 1 179 ? 12.094 18.656 25 1 95.75 179 ILE A O 1
ATOM 1457 N N . GLU A 1 180 ? 13.688 17.594 23.781 1 96.69 180 GLU A N 1
ATOM 1458 C CA . GLU A 1 180 ? 14.688 17.703 24.844 1 96.69 180 GLU A CA 1
ATOM 1459 C C . GLU A 1 180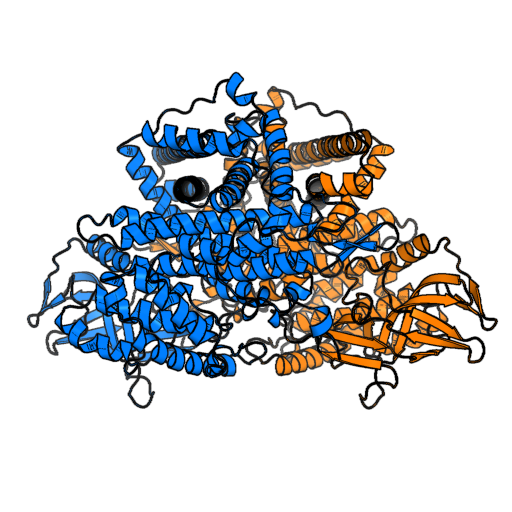 ? 15.703 18.797 24.547 1 96.69 180 GLU A C 1
ATOM 1461 O O . GLU A 1 180 ? 16.422 19.25 25.438 1 96.69 180 GLU A O 1
ATOM 1466 N N . THR A 1 181 ? 15.82 19.188 23.234 1 98.44 181 THR A N 1
ATOM 1467 C CA . THR A 1 181 ? 16.734 20.281 22.922 1 98.44 181 THR A CA 1
ATOM 1468 C C . THR A 1 181 ? 16.453 21.484 23.828 1 98.44 181 THR A C 1
ATOM 1470 O O . THR A 1 181 ? 15.289 21.859 24.016 1 98.44 181 THR A O 1
ATOM 1473 N N . LEU A 1 182 ? 17.562 22.016 24.375 1 98.44 182 LEU A N 1
ATOM 1474 C CA . LEU A 1 182 ? 17.406 23.031 25.422 1 98.44 182 LEU A CA 1
ATOM 1475 C C . LEU A 1 182 ? 18.125 24.328 25.031 1 98.44 182 LEU A C 1
ATOM 1477 O O . LEU A 1 182 ? 19.281 24.281 24.578 1 98.44 182 LEU A O 1
ATOM 1481 N N . ALA A 1 183 ? 17.438 25.422 25.125 1 98.5 183 ALA A N 1
ATOM 1482 C CA . ALA A 1 183 ? 18 26.75 24.984 1 98.5 183 ALA A CA 1
ATOM 1483 C C . ALA A 1 183 ? 18.016 27.484 26.328 1 98.5 183 ALA A C 1
ATOM 1485 O O . ALA A 1 183 ? 16.969 27.688 26.938 1 98.5 183 ALA A O 1
ATOM 1486 N N . VAL A 1 184 ? 19.172 27.844 26.766 1 97.88 184 VAL A N 1
ATOM 1487 C CA . VAL A 1 184 ? 19.328 28.578 28.016 1 97.88 184 VAL A CA 1
ATOM 1488 C C . VAL A 1 184 ? 19.812 30 27.734 1 97.88 184 VAL A C 1
ATOM 1490 O O . VAL A 1 184 ? 20.812 30.188 27.047 1 97.88 184 VAL A O 1
ATOM 1493 N N . TYR A 1 185 ? 19.109 30.938 28.297 1 97.75 185 TYR A N 1
ATOM 1494 C CA . TYR A 1 185 ? 19.5 32.344 28.078 1 97.75 185 TYR A CA 1
ATOM 1495 C C . TYR A 1 185 ? 20.734 32.688 28.906 1 97.75 185 TYR A C 1
ATOM 1497 O O . TYR A 1 185 ? 20.766 32.438 30.109 1 97.75 185 TYR A O 1
ATOM 1505 N N . ASP A 1 186 ? 21.703 33.188 28.25 1 96.25 186 ASP A N 1
ATOM 1506 C CA . ASP A 1 186 ? 22.891 33.75 28.891 1 96.25 186 ASP A CA 1
ATOM 1507 C C . ASP A 1 186 ? 22.828 35.281 28.906 1 96.25 186 ASP A C 1
ATOM 1509 O O . ASP A 1 186 ? 23.172 35.938 27.922 1 96.25 186 ASP A O 1
ATOM 1513 N N . HIS A 1 187 ? 22.609 35.812 30 1 93 187 HIS A N 1
ATOM 1514 C CA . HIS A 1 187 ? 22.422 37.25 30.156 1 93 187 HIS A CA 1
ATOM 1515 C C . HIS A 1 187 ? 23.703 38.031 29.828 1 93 187 HIS A C 1
ATOM 1517 O O . HIS A 1 187 ? 23.641 39.125 29.297 1 93 187 HIS A O 1
ATOM 1523 N N . SER A 1 188 ? 24.75 37.562 30.156 1 95.19 188 SER A N 1
ATOM 1524 C CA . SER A 1 188 ? 26.031 38.25 30.031 1 95.19 188 SER A CA 1
ATOM 1525 C C . SER A 1 188 ? 26.375 38.531 28.562 1 95.19 188 SER A C 1
ATOM 1527 O O . SER A 1 188 ? 26.969 39.562 28.25 1 95.19 188 SER A O 1
ATOM 1529 N N . THR A 1 189 ? 25.938 37.688 27.641 1 95.94 189 THR A N 1
ATOM 1530 C CA . THR A 1 189 ? 26.281 37.844 26.234 1 95.94 189 THR A CA 1
ATOM 1531 C C . THR A 1 189 ? 25.031 38.125 25.406 1 95.94 189 THR A C 1
ATOM 1533 O O . THR A 1 189 ? 25.141 38.375 24.203 1 95.94 189 THR A O 1
ATOM 1536 N N . GLU A 1 190 ? 23.906 38.094 26 1 96.56 190 GLU A N 1
ATOM 1537 C CA . GLU A 1 190 ? 22.625 38.25 25.312 1 96.56 190 GLU A CA 1
ATOM 1538 C C . GLU A 1 190 ? 22.469 37.188 24.203 1 96.56 190 GLU A C 1
ATOM 1540 O O . GLU A 1 190 ? 22.156 37.531 23.062 1 96.56 190 GLU A O 1
ATOM 1545 N N . GLU A 1 191 ? 22.781 36 24.578 1 98 191 GLU A N 1
ATOM 1546 C CA . GLU A 1 191 ? 22.672 34.875 23.672 1 98 191 GLU A CA 1
ATOM 1547 C C . GLU A 1 191 ? 21.953 33.688 24.344 1 98 191 GLU A C 1
ATOM 1549 O O . GLU A 1 191 ? 21.812 33.656 25.562 1 98 191 GLU A O 1
ATOM 1554 N N . PHE A 1 192 ? 21.469 32.812 23.531 1 98.38 192 PHE A N 1
ATOM 1555 C CA . PHE A 1 192 ? 21 31.531 24 1 98.38 192 PHE A CA 1
ATOM 1556 C C . PHE A 1 192 ? 22.047 30.453 23.75 1 98.38 192 PHE A C 1
ATOM 1558 O O . PHE A 1 192 ? 22.688 30.438 22.688 1 98.38 192 PHE A O 1
ATOM 1565 N N . ILE A 1 193 ? 22.281 29.641 24.719 1 98.56 193 ILE A N 1
ATOM 1566 C CA . ILE A 1 193 ? 23.125 28.469 24.547 1 98.56 193 ILE A CA 1
ATOM 1567 C C . ILE A 1 193 ? 22.266 27.234 24.297 1 98.56 193 ILE A C 1
ATOM 1569 O O . ILE A 1 193 ? 21.516 26.812 25.188 1 98.56 193 ILE A O 1
ATOM 1573 N N . ILE A 1 194 ? 22.359 26.656 23.125 1 98.75 194 ILE A N 1
ATOM 1574 C CA . ILE A 1 194 ? 21.516 25.531 22.703 1 98.75 194 ILE A CA 1
ATOM 1575 C C . ILE A 1 194 ? 22.297 24.219 22.844 1 98.75 194 ILE A C 1
ATOM 1577 O O . ILE A 1 194 ? 23.438 24.125 22.406 1 98.75 194 ILE A O 1
ATOM 1581 N N . ASN A 1 195 ? 21.703 23.219 23.516 1 98.69 195 ASN A N 1
ATOM 1582 C CA . ASN A 1 195 ? 22.281 21.891 23.688 1 98.69 195 ASN A CA 1
ATOM 1583 C C . ASN A 1 195 ? 21.266 20.797 23.375 1 98.69 195 ASN A C 1
ATOM 1585 O O . ASN A 1 195 ? 20.078 20.922 23.688 1 98.69 195 ASN A O 1
ATOM 1589 N N . SER A 1 196 ? 21.703 19.781 22.703 1 98.25 196 SER A N 1
ATOM 1590 C CA . SER A 1 196 ? 21.031 18.484 22.656 1 98.25 196 SER A CA 1
ATOM 1591 C C . SER A 1 196 ? 21.578 17.547 23.703 1 98.25 196 SER A C 1
ATOM 1593 O O . SER A 1 196 ? 22.609 16.906 23.5 1 98.25 196 SER A O 1
ATOM 1595 N N . PRO A 1 197 ? 20.859 17.328 24.75 1 97.31 197 PRO A N 1
ATOM 1596 C CA . PRO A 1 197 ? 21.469 16.719 25.922 1 97.31 197 PRO A CA 1
ATOM 1597 C C . PRO A 1 197 ? 21.625 15.211 25.797 1 97.31 197 PRO A C 1
ATOM 1599 O O . PRO A 1 197 ? 22.422 14.602 26.516 1 97.31 197 PRO A O 1
ATOM 1602 N N . THR A 1 198 ? 20.797 14.562 24.969 1 96.56 198 THR A N 1
ATOM 1603 C CA . THR A 1 198 ? 20.828 13.109 24.797 1 96.56 198 THR A CA 1
ATOM 1604 C C . THR A 1 198 ? 20.906 12.742 23.312 1 96.56 198 THR A C 1
ATOM 1606 O O . THR A 1 198 ? 20.656 13.578 22.453 1 96.56 198 THR A O 1
ATOM 1609 N N . ILE A 1 199 ? 21.203 11.5 23 1 96.31 199 ILE A N 1
ATOM 1610 C CA . ILE A 1 199 ? 21.172 11.008 21.625 1 96.31 199 ILE A CA 1
ATOM 1611 C C . ILE A 1 199 ? 19.766 11.125 21.062 1 96.31 199 ILE A C 1
ATOM 1613 O O . ILE A 1 199 ? 19.578 11.438 19.875 1 96.31 199 ILE A O 1
ATOM 1617 N N . THR A 1 200 ? 18.812 10.969 21.906 1 96.19 200 THR A N 1
ATOM 1618 C CA . THR A 1 200 ? 17.422 10.953 21.469 1 96.19 200 THR A CA 1
ATOM 1619 C C . THR A 1 200 ? 16.922 12.375 21.203 1 96.19 200 THR A C 1
ATOM 1621 O O . THR A 1 200 ? 15.883 12.57 20.578 1 96.19 200 THR A O 1
ATOM 1624 N N . SER A 1 201 ? 17.75 13.391 21.625 1 97.25 201 SER A N 1
ATOM 1625 C CA . SER A 1 201 ? 17.344 14.773 21.438 1 97.25 201 SER A CA 1
ATOM 1626 C C . SER A 1 201 ? 17.797 15.312 20.094 1 97.25 201 SER A C 1
ATOM 1628 O O . SER A 1 201 ? 17.5 16.453 19.734 1 97.25 201 SER A O 1
ATOM 1630 N N . GLN A 1 202 ? 18.547 14.508 19.359 1 97.88 202 GLN A N 1
ATOM 1631 C CA . GLN A 1 202 ? 18.938 14.992 18.031 1 97.88 202 GLN A CA 1
ATOM 1632 C C . GLN A 1 202 ? 17.719 15.227 17.141 1 97.88 202 GLN A C 1
ATOM 1634 O O . GLN A 1 202 ? 16.781 14.438 17.156 1 97.88 202 GLN A O 1
ATOM 1639 N N . LYS A 1 203 ? 17.703 16.406 16.484 1 98.38 203 LYS A N 1
ATOM 1640 C CA . LYS A 1 203 ? 16.688 16.625 15.445 1 98.38 203 LYS A CA 1
ATOM 1641 C C . LYS A 1 203 ? 16.828 15.594 14.328 1 98.38 203 LYS A C 1
ATOM 1643 O O . LYS A 1 203 ? 17.938 15.281 13.898 1 98.38 203 LYS A O 1
ATOM 1648 N N . TYR A 1 204 ? 15.703 15.031 13.898 1 97.62 204 TYR A N 1
ATOM 1649 C CA . TYR A 1 204 ? 15.758 13.883 13 1 97.62 204 TYR A CA 1
ATOM 1650 C C . TYR A 1 204 ? 14.742 14.023 11.875 1 97.62 204 TYR A C 1
ATOM 1652 O O . TYR A 1 204 ? 13.633 14.516 12.086 1 97.62 204 TYR A O 1
ATOM 1660 N N . PHE A 1 205 ? 15.117 13.594 10.617 1 97.75 205 PHE A N 1
ATOM 1661 C CA . PHE A 1 205 ? 14.336 13.625 9.383 1 97.75 205 PHE A CA 1
ATOM 1662 C C . PHE A 1 205 ? 14.156 15.055 8.898 1 97.75 205 PHE A C 1
ATOM 1664 O O . PHE A 1 205 ? 13.094 15.406 8.375 1 97.75 205 PHE A O 1
ATOM 1671 N N . ILE A 1 206 ? 15.125 15.867 9.141 1 98.3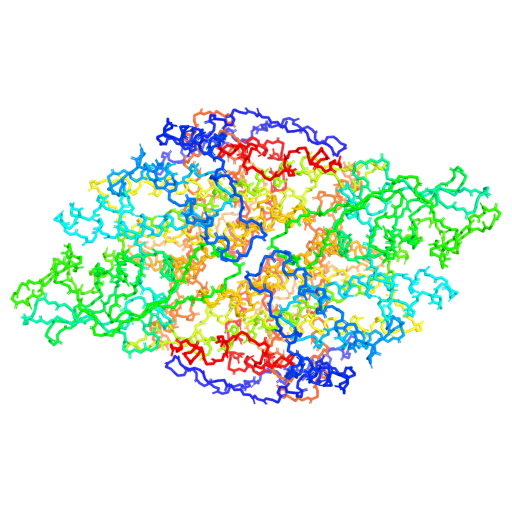8 206 ILE A N 1
ATOM 1672 C CA . ILE A 1 206 ? 15.031 17.266 8.75 1 98.38 206 ILE A CA 1
ATOM 1673 C C . ILE A 1 206 ? 15.352 17.406 7.258 1 98.38 206 ILE A C 1
ATOM 1675 O O . ILE A 1 206 ? 16.5 17.266 6.848 1 98.38 206 ILE A O 1
ATOM 1679 N N . GLY A 1 207 ? 14.344 17.688 6.488 1 97.88 207 GLY A N 1
ATOM 1680 C CA . GLY A 1 207 ? 14.531 17.828 5.051 1 97.88 207 GLY A CA 1
ATOM 1681 C C . GLY A 1 207 ? 15.469 18.953 4.676 1 97.88 207 GLY A C 1
ATOM 1682 O O . GLY A 1 207 ? 15.273 20.094 5.09 1 97.88 207 GLY A O 1
ATOM 1683 N N . GLY A 1 208 ? 16.469 18.672 3.918 1 98.06 208 GLY A N 1
ATOM 1684 C CA . GLY A 1 208 ? 17.438 19.656 3.441 1 98.06 208 GLY A CA 1
ATOM 1685 C C . GLY A 1 208 ? 18.656 19.781 4.332 1 98.06 208 GLY A C 1
ATOM 1686 O O . GLY A 1 208 ? 19.656 20.375 3.939 1 98.06 208 GLY A O 1
ATOM 1687 N N . ALA A 1 209 ? 18.703 19.141 5.426 1 98.44 209 ALA A N 1
ATOM 1688 C CA . ALA A 1 209 ? 19.703 19.438 6.445 1 98.44 209 ALA A CA 1
ATOM 1689 C C . ALA A 1 209 ? 21.016 18.688 6.164 1 98.44 209 ALA A C 1
ATOM 1691 O O . ALA A 1 209 ? 22.094 19.125 6.57 1 98.44 209 ALA A O 1
ATOM 1692 N N . ALA A 1 210 ? 20.875 17.562 5.484 1 98.25 210 ALA A N 1
ATOM 1693 C CA . ALA A 1 210 ? 22.078 16.75 5.32 1 98.25 210 ALA A CA 1
ATOM 1694 C C . ALA A 1 210 ? 23.109 17.453 4.453 1 98.25 210 ALA A C 1
ATOM 1696 O O . ALA A 1 210 ? 24.312 17.359 4.707 1 98.25 210 ALA A O 1
ATOM 1697 N N . LYS A 1 211 ? 22.594 18.172 3.475 1 96.06 211 LYS A N 1
ATOM 1698 C CA . LYS A 1 211 ? 23.562 18.688 2.51 1 96.06 211 LYS A CA 1
ATOM 1699 C C . LYS A 1 211 ? 23.266 20.141 2.162 1 96.06 211 LYS A C 1
ATOM 1701 O O . LYS A 1 211 ? 24.188 20.953 2.035 1 96.06 211 LYS A O 1
ATOM 1706 N N . ASN A 1 212 ? 22.047 20.562 2.15 1 94.94 212 ASN A N 1
ATOM 1707 C CA . ASN A 1 212 ? 21.719 21.734 1.352 1 94.94 212 ASN A CA 1
ATOM 1708 C C . ASN A 1 212 ? 21.406 22.938 2.232 1 94.94 212 ASN A C 1
ATOM 1710 O O . ASN A 1 212 ? 21.781 24.062 1.905 1 94.94 212 ASN A O 1
ATOM 1714 N N . ALA A 1 213 ? 20.766 22.766 3.303 1 98.06 213 ALA A N 1
ATOM 1715 C CA . ALA A 1 213 ? 20.312 23.891 4.113 1 98.06 213 ALA A CA 1
ATOM 1716 C C . ALA A 1 213 ? 21.484 24.562 4.82 1 98.06 213 ALA A C 1
ATOM 1718 O O . ALA A 1 213 ? 22.406 23.891 5.281 1 98.06 213 ALA A O 1
ATOM 1719 N N . ARG A 1 214 ? 21.438 25.891 4.918 1 98.5 214 ARG A N 1
ATOM 1720 C CA . ARG A 1 214 ? 22.438 26.656 5.66 1 98.5 214 ARG A CA 1
ATOM 1721 C C . ARG A 1 214 ? 21.844 27.188 6.965 1 98.5 214 ARG A C 1
ATOM 1723 O O . ARG A 1 214 ? 22.594 27.469 7.914 1 98.5 214 ARG A O 1
ATOM 1730 N N . TRP A 1 215 ? 20.578 27.375 6.945 1 98.69 215 TRP A N 1
ATOM 1731 C CA . TRP A 1 215 ? 19.844 27.844 8.109 1 98.69 215 TRP A CA 1
ATOM 1732 C C . TRP A 1 215 ? 18.75 26.859 8.516 1 98.69 215 TRP A C 1
ATOM 1734 O O . TRP A 1 215 ? 18.359 26.016 7.719 1 98.69 215 TRP A O 1
ATOM 1744 N N . THR A 1 216 ? 18.344 26.938 9.758 1 98.75 216 THR A N 1
ATOM 1745 C CA . THR A 1 216 ? 17.188 26.172 10.219 1 98.75 216 THR A CA 1
ATOM 1746 C C . THR A 1 216 ? 16.359 27 11.195 1 98.75 216 THR A C 1
ATOM 1748 O O . THR A 1 216 ? 16.875 27.922 11.828 1 98.75 216 THR A O 1
ATOM 1751 N N . VAL A 1 217 ? 15.102 26.844 11.156 1 98.44 217 VAL A N 1
ATOM 1752 C CA . VAL A 1 217 ? 14.305 27.125 12.352 1 98.44 217 VAL A CA 1
ATOM 1753 C C . VAL A 1 217 ? 14.242 25.891 13.234 1 98.44 217 VAL A C 1
ATOM 1755 O O . VAL A 1 217 ? 13.648 24.875 12.859 1 98.44 217 VAL A O 1
ATOM 1758 N N . ALA A 1 218 ? 14.844 25.969 14.367 1 98.5 218 ALA A N 1
ATOM 1759 C CA . ALA A 1 218 ? 14.875 24.859 15.305 1 98.5 218 ALA A CA 1
ATOM 1760 C C . ALA A 1 218 ? 14.055 25.156 16.562 1 98.5 218 ALA A C 1
ATOM 1762 O O . ALA A 1 218 ? 14.062 26.281 17.047 1 98.5 218 ALA A O 1
ATOM 1763 N N . PHE A 1 219 ? 13.406 24.172 17.047 1 97.81 219 PHE A N 1
ATOM 1764 C CA . PHE A 1 219 ? 12.609 24.312 18.25 1 97.81 219 PHE A CA 1
ATOM 1765 C C . PHE A 1 219 ? 13.344 23.75 19.469 1 97.81 219 PHE A C 1
ATOM 1767 O O . PHE A 1 219 ? 14.008 22.719 19.359 1 97.81 219 PHE A O 1
ATOM 1774 N N . ALA A 1 220 ? 13.219 24.422 20.547 1 98 220 ALA A N 1
ATOM 1775 C CA . ALA A 1 220 ? 13.875 24 21.781 1 98 220 ALA A CA 1
ATOM 1776 C C . ALA A 1 220 ? 13.07 24.438 23 1 98 220 ALA A C 1
ATOM 1778 O O . ALA A 1 220 ? 12.312 25.406 22.938 1 98 220 ALA A O 1
ATOM 1779 N N . GLN A 1 221 ? 13.25 23.688 24.078 1 97 221 GLN A N 1
ATOM 1780 C CA . GLN A 1 221 ? 12.797 24.188 25.375 1 97 221 GLN A CA 1
ATOM 1781 C C . GLN A 1 221 ? 13.586 25.422 25.797 1 97 221 GLN A C 1
ATOM 1783 O O . GLN A 1 221 ? 14.812 25.406 25.781 1 97 221 GLN A O 1
ATOM 1788 N N . LEU A 1 222 ? 12.836 26.453 26.219 1 97.69 222 LEU A N 1
ATOM 1789 C CA . LEU A 1 222 ? 13.492 27.688 26.625 1 97.69 222 LEU A CA 1
ATOM 1790 C C . LEU A 1 222 ? 13.547 27.797 28.141 1 97.69 222 LEU A C 1
ATOM 1792 O O . LEU A 1 222 ? 12.516 27.719 28.812 1 97.69 222 LEU A O 1
ATOM 1796 N N . LYS A 1 223 ? 14.719 27.891 28.625 1 97 223 LYS A N 1
ATOM 1797 C CA . LYS A 1 223 ? 14.945 28.156 30.047 1 97 223 LYS A CA 1
ATOM 1798 C C . LYS A 1 223 ? 15.531 29.547 30.25 1 97 223 LYS A C 1
ATOM 1800 O O . LYS A 1 223 ? 16.578 29.891 29.688 1 97 223 LYS A O 1
ATOM 1805 N N . VAL A 1 224 ? 14.922 30.375 31 1 96.56 224 VAL A N 1
ATOM 1806 C CA . VAL A 1 224 ? 15.383 31.703 31.406 1 96.56 224 VAL A CA 1
ATOM 1807 C C . VAL A 1 224 ? 15.5 31.766 32.938 1 96.56 224 VAL A C 1
ATOM 1809 O O . VAL A 1 224 ? 14.5 31.672 33.656 1 96.56 224 VAL A O 1
ATOM 1812 N N . GLY A 1 225 ? 16.719 31.953 33.438 1 93.81 225 GLY A N 1
ATOM 1813 C CA . GLY A 1 225 ? 16.922 31.734 34.844 1 93.81 225 GLY A CA 1
ATOM 1814 C C . GLY A 1 225 ? 16.609 30.312 35.281 1 93.81 225 GLY A C 1
ATOM 1815 O O . GLY A 1 225 ? 17.141 29.359 34.75 1 93.81 225 GLY A O 1
ATOM 1816 N N . GLU A 1 226 ? 15.672 30.203 36.25 1 93.38 226 GLU A N 1
ATOM 1817 C CA . GLU A 1 226 ? 15.305 28.875 36.75 1 93.38 226 GLU A CA 1
ATOM 1818 C C . GLU A 1 226 ? 13.969 28.422 36.188 1 93.38 226 GLU A C 1
ATOM 1820 O O . GLU A 1 226 ? 13.508 27.312 36.469 1 93.38 226 GLU A O 1
ATOM 1825 N N . LYS A 1 227 ? 13.484 29.203 35.25 1 94.44 227 LYS A N 1
ATOM 1826 C CA . LYS A 1 227 ? 12.125 28.922 34.781 1 94.44 227 LYS A CA 1
ATOM 1827 C C . LYS A 1 227 ? 12.133 28.359 33.375 1 94.44 227 LYS A C 1
ATOM 1829 O O . LYS A 1 227 ? 12.867 28.844 32.5 1 94.44 227 LYS A O 1
ATOM 1834 N N . TYR A 1 228 ? 11.375 27.312 33.188 1 94.38 228 TYR A N 1
ATOM 1835 C CA . TYR A 1 228 ? 11.109 26.766 31.875 1 94.38 228 TYR A CA 1
ATOM 1836 C C . TYR A 1 228 ? 9.898 27.453 31.234 1 94.38 228 TYR A C 1
ATOM 1838 O O . TYR A 1 228 ? 8.805 27.422 31.797 1 94.38 228 TYR A O 1
ATOM 1846 N N . GLU A 1 229 ? 10.102 28.016 30.094 1 95.38 229 GLU A N 1
ATOM 1847 C CA . GLU A 1 229 ? 9.055 28.812 29.453 1 95.38 229 GLU A CA 1
ATOM 1848 C C . GLU A 1 229 ? 8.406 28.031 28.297 1 95.38 229 GLU A C 1
ATOM 1850 O O . GLU A 1 229 ? 7.547 28.578 27.594 1 95.38 229 GLU A O 1
ATOM 1855 N N . GLY A 1 230 ? 8.766 26.75 28.094 1 94.56 230 GLY A N 1
ATOM 1856 C CA . GLY A 1 230 ? 8.172 25.922 27.062 1 94.56 230 GLY A CA 1
ATOM 1857 C C . GLY A 1 230 ? 8.93 25.953 25.75 1 94.56 230 GLY A C 1
ATOM 1858 O O . GLY A 1 230 ? 10.047 26.469 25.688 1 94.56 230 GLY A O 1
ATOM 1859 N N . VAL A 1 231 ? 8.375 25.406 24.703 1 96.06 231 VAL A N 1
ATOM 1860 C CA . VAL A 1 231 ? 9.031 25.234 23.422 1 96.06 231 VAL A CA 1
ATOM 1861 C C . VAL A 1 231 ? 8.961 26.531 22.609 1 96.06 231 VAL A C 1
ATOM 1863 O O . VAL A 1 231 ? 7.895 27.141 22.5 1 96.06 231 VAL A O 1
ATOM 1866 N N . HIS A 1 232 ? 10.039 26.953 22.094 1 97.06 232 HIS A N 1
ATOM 1867 C CA . HIS A 1 232 ? 10.148 28.141 21.266 1 97.06 232 HIS A CA 1
ATOM 1868 C C . HIS A 1 232 ? 10.93 27.859 19.984 1 97.06 232 HIS A C 1
ATOM 1870 O O . HIS A 1 232 ? 11.609 26.828 19.875 1 97.06 232 HIS A O 1
ATOM 1876 N N . ALA A 1 233 ? 10.797 28.734 19 1 97.62 233 ALA A N 1
ATOM 1877 C CA . ALA A 1 233 ? 11.461 28.594 17.703 1 97.62 233 ALA A CA 1
ATOM 1878 C C . ALA A 1 233 ? 12.648 29.562 17.594 1 97.62 233 ALA A C 1
ATOM 1880 O O . ALA A 1 233 ? 12.531 30.734 17.922 1 97.62 233 ALA A O 1
ATOM 1881 N N . PHE A 1 234 ? 13.789 29.047 17.172 1 98.56 234 PHE A N 1
ATOM 1882 C CA . PHE A 1 234 ? 15.016 29.828 17.016 1 98.56 234 PHE A CA 1
ATOM 1883 C C . PHE A 1 234 ? 15.5 29.766 15.57 1 98.56 234 PHE A C 1
ATOM 1885 O O . PHE A 1 234 ? 15.586 28.688 14.984 1 98.56 234 PHE A O 1
ATOM 1892 N N . LEU A 1 235 ? 15.734 30.891 14.961 1 98.62 235 LEU A N 1
ATOM 1893 C CA . LEU A 1 235 ? 16.422 30.953 13.68 1 98.62 235 LEU A CA 1
ATOM 1894 C C . LEU A 1 235 ? 17.922 30.781 13.852 1 98.62 235 LEU A C 1
ATOM 1896 O O . LEU A 1 235 ? 18.578 31.578 14.516 1 98.62 235 LEU A O 1
ATOM 1900 N N . MET A 1 236 ? 18.484 29.719 13.242 1 98.38 236 MET A N 1
ATOM 1901 C CA . MET A 1 236 ? 19.875 29.359 13.5 1 98.38 236 MET A CA 1
ATOM 1902 C C . MET A 1 236 ? 20.625 29.094 12.195 1 98.38 236 MET A C 1
ATOM 1904 O O . MET A 1 236 ? 20.078 28.469 11.273 1 98.38 236 MET A O 1
ATOM 1908 N N . ARG A 1 237 ? 21.828 29.562 12.156 1 98.31 237 ARG A N 1
ATOM 1909 C CA . ARG A 1 237 ? 22.703 29.156 11.062 1 98.31 237 ARG A CA 1
ATOM 1910 C C . ARG A 1 237 ? 23.375 27.828 11.367 1 98.31 237 ARG A C 1
ATOM 1912 O O . ARG A 1 237 ? 23.938 27.641 12.445 1 98.31 237 ARG A O 1
ATOM 1919 N N . ILE A 1 238 ? 23.344 26.906 10.406 1 98.69 238 ILE A N 1
ATOM 1920 C CA . ILE A 1 238 ? 23.922 25.609 10.711 1 98.69 238 ILE A CA 1
ATOM 1921 C C . ILE A 1 238 ? 25.141 25.344 9.82 1 98.69 238 ILE A C 1
ATOM 1923 O O . ILE A 1 238 ? 25.922 24.438 10.078 1 98.69 238 ILE A O 1
ATOM 1927 N N . ARG A 1 239 ? 25.297 26.125 8.789 1 98.56 239 ARG A N 1
ATOM 1928 C CA . ARG A 1 239 ? 26.484 26.094 7.938 1 98.56 239 ARG A CA 1
ATOM 1929 C C . ARG A 1 239 ? 26.984 27.516 7.637 1 98.56 239 ARG A C 1
ATOM 1931 O O . ARG A 1 239 ? 26.188 28.438 7.516 1 98.56 239 ARG A O 1
ATOM 1938 N N . ASN A 1 240 ? 28.266 27.562 7.41 1 97.25 240 ASN A N 1
ATOM 1939 C CA . ASN A 1 240 ? 28.891 28.797 6.961 1 97.25 240 ASN A CA 1
ATOM 1940 C C . ASN A 1 240 ? 28.672 29.031 5.465 1 97.25 240 ASN A C 1
ATOM 1942 O O . ASN A 1 240 ? 28.156 28.156 4.77 1 97.25 240 ASN A O 1
ATOM 1946 N N . GLU A 1 241 ? 29.016 30.172 5 1 94.5 241 GLU A N 1
ATOM 1947 C CA . GLU A 1 241 ? 28.828 30.516 3.592 1 94.5 241 GLU A CA 1
ATOM 1948 C C . GLU A 1 241 ? 29.562 29.516 2.688 1 94.5 241 GLU A C 1
ATOM 1950 O O . GLU A 1 241 ? 29.094 29.234 1.583 1 94.5 241 GLU A O 1
ATOM 1955 N N . ASP A 1 242 ? 30.688 28.984 3.209 1 94.88 242 ASP A N 1
ATOM 1956 C CA . ASP A 1 242 ? 31.5 28.062 2.408 1 94.88 242 ASP A CA 1
ATOM 1957 C C . ASP A 1 242 ? 30.969 26.641 2.512 1 94.88 242 ASP A C 1
ATOM 1959 O O . ASP A 1 242 ? 31.562 25.703 1.96 1 94.88 242 ASP A O 1
ATOM 1963 N N . GLY A 1 243 ? 29.906 26.469 3.232 1 94.69 243 GLY A N 1
ATOM 1964 C CA . GLY A 1 243 ? 29.266 25.172 3.303 1 94.69 243 GLY A CA 1
ATOM 1965 C C . GLY A 1 243 ? 29.719 24.344 4.496 1 94.69 243 GLY A C 1
ATOM 1966 O O . GLY A 1 243 ? 29.125 23.312 4.793 1 94.69 243 GLY A O 1
ATOM 1967 N N . SER A 1 244 ? 30.734 24.828 5.18 1 97.69 244 SER A N 1
ATOM 1968 C CA . SER A 1 244 ? 31.203 24.094 6.352 1 97.69 244 SER A CA 1
ATOM 1969 C C . SER A 1 244 ? 30.203 24.203 7.5 1 97.69 244 SER A C 1
ATOM 1971 O O . SER A 1 244 ? 29.531 25.219 7.648 1 97.69 244 SER A O 1
ATOM 1973 N N . VAL A 1 245 ? 30.125 23.234 8.297 1 98.31 245 VAL A N 1
ATOM 1974 C CA . VAL A 1 245 ? 29.188 23.188 9.406 1 98.31 245 VAL A CA 1
ATOM 1975 C C . VAL A 1 245 ? 29.625 24.156 10.508 1 98.31 245 VAL A C 1
ATOM 1977 O O . VAL A 1 245 ? 30.812 24.25 10.805 1 98.31 245 VAL A O 1
ATOM 1980 N N . CYS A 1 246 ? 28.719 24.859 11.078 1 98.44 246 CYS A N 1
ATOM 1981 C CA . CYS A 1 246 ? 29.031 25.812 12.141 1 98.44 246 CYS A CA 1
ATOM 1982 C C . CYS A 1 246 ? 29.562 25.094 13.383 1 98.44 246 CYS A C 1
ATOM 1984 O O . CYS A 1 246 ? 29.172 23.969 13.664 1 98.44 246 CYS A O 1
ATOM 1986 N N . ASN A 1 247 ? 30.453 25.797 14.117 1 97.81 247 ASN A N 1
ATOM 1987 C CA . ASN A 1 247 ? 30.922 25.25 15.383 1 97.81 247 ASN A CA 1
ATOM 1988 C C . ASN A 1 247 ? 29.781 25.031 16.375 1 97.81 247 ASN A C 1
ATOM 1990 O O . ASN A 1 247 ? 28.922 25.891 16.516 1 97.81 247 ASN A O 1
ATOM 1994 N N . GLY A 1 248 ? 29.797 23.859 16.953 1 98.31 248 GLY A N 1
ATOM 1995 C CA . GLY A 1 248 ? 28.766 23.531 17.922 1 98.31 248 GLY A CA 1
ATOM 1996 C C . GLY A 1 248 ? 27.578 22.797 17.297 1 98.31 248 GLY A C 1
ATOM 1997 O O . GLY A 1 248 ? 26.672 22.375 18 1 98.31 248 GLY A O 1
ATOM 1998 N N . VAL A 1 249 ? 27.578 22.734 16 1 98.56 249 VAL A N 1
ATOM 1999 C CA . VAL A 1 249 ? 26.547 22 15.281 1 98.56 249 VAL A CA 1
ATOM 2000 C C . VAL A 1 249 ? 27.109 20.703 14.711 1 98.56 249 VAL A C 1
ATOM 2002 O O . VAL A 1 249 ? 28.234 20.688 14.195 1 98.56 249 VAL A O 1
ATOM 2005 N N . LYS A 1 250 ? 26.422 19.625 14.891 1 98.06 250 LYS A N 1
ATOM 2006 C CA . LYS A 1 250 ? 26.734 18.375 14.211 1 98.06 250 LYS A CA 1
ATOM 2007 C C . LYS A 1 250 ? 25.609 17.984 13.25 1 98.06 250 LYS A C 1
ATOM 2009 O O . LYS A 1 250 ? 24.438 18.062 13.594 1 98.06 250 LYS A O 1
ATOM 2014 N N . ILE A 1 251 ? 26.016 17.641 12.039 1 98.19 251 ILE A N 1
ATOM 2015 C CA . ILE A 1 251 ? 25.062 17.234 11.016 1 98.19 251 ILE A CA 1
ATOM 2016 C C . ILE A 1 251 ? 25.422 15.836 10.5 1 98.19 251 ILE A C 1
ATOM 2018 O O . ILE A 1 251 ? 26.594 15.531 10.297 1 98.19 251 ILE A O 1
ATOM 2022 N N . ALA A 1 252 ? 24.453 14.922 10.391 1 97.69 252 ALA A N 1
ATOM 2023 C CA . ALA A 1 252 ? 24.625 13.633 9.727 1 97.69 252 ALA A CA 1
ATOM 2024 C C . ALA A 1 252 ? 23.453 13.344 8.789 1 97.69 252 ALA A C 1
ATOM 2026 O O . ALA A 1 252 ? 22.375 13.922 8.945 1 97.69 252 ALA A O 1
ATOM 2027 N N . ASP A 1 253 ? 23.719 12.562 7.82 1 97.56 253 ASP A N 1
ATOM 2028 C CA . ASP A 1 253 ? 22.688 12.102 6.891 1 97.56 253 ASP A CA 1
ATOM 2029 C C . ASP A 1 253 ? 21.844 11 7.52 1 97.56 253 ASP A C 1
ATOM 2031 O O . ASP A 1 253 ? 22.359 10.125 8.211 1 97.56 253 ASP A O 1
ATOM 2035 N N . CYS A 1 254 ? 20.484 11.078 7.367 1 97.06 254 CYS A N 1
ATOM 2036 C CA . CYS A 1 254 ? 19.625 10.031 7.887 1 97.06 254 CYS A CA 1
ATOM 2037 C C . CYS A 1 254 ? 19.812 8.727 7.113 1 97.06 254 CYS A C 1
ATOM 2039 O O . CYS A 1 254 ? 19.438 7.656 7.602 1 97.06 254 CYS A O 1
ATOM 2041 N N . GLY A 1 255 ? 20.375 8.844 5.879 1 96.56 255 GLY A N 1
ATOM 2042 C CA . GLY A 1 255 ? 20.562 7.668 5.051 1 96.56 255 GLY A CA 1
ATOM 2043 C C . GLY A 1 255 ? 19.516 7.512 3.969 1 96.56 255 GLY A C 1
ATOM 2044 O O . GLY A 1 255 ? 18.703 8.414 3.75 1 96.56 255 GLY A O 1
ATOM 2045 N N . VAL A 1 256 ? 19.547 6.387 3.271 1 98 256 VAL A N 1
ATOM 2046 C CA . VAL A 1 256 ? 18.672 6.105 2.131 1 98 256 VAL A CA 1
ATOM 2047 C C . VAL A 1 256 ? 17.281 5.715 2.623 1 98 256 VAL A C 1
ATOM 2049 O O . VAL A 1 256 ? 17.156 4.984 3.609 1 98 256 VAL A O 1
ATOM 2052 N N . LYS A 1 257 ? 16.281 6.23 1.98 1 97.94 257 LYS A N 1
ATOM 2053 C CA . LYS A 1 257 ? 14.883 5.91 2.264 1 97.94 257 LYS A CA 1
ATOM 2054 C C . LYS A 1 257 ? 14.289 5.031 1.165 1 97.94 257 LYS A C 1
ATOM 2056 O O . LYS A 1 257 ? 14.922 4.793 0.138 1 97.94 257 LYS A O 1
ATOM 2061 N N . MET A 1 258 ? 13.039 4.484 1.364 1 97.5 258 MET A N 1
ATOM 2062 C CA . MET A 1 258 ? 12.383 3.66 0.353 1 97.5 258 MET A CA 1
ATOM 2063 C C . MET A 1 258 ? 11.992 4.496 -0.861 1 97.5 258 MET A C 1
ATOM 2065 O O . MET A 1 258 ? 11.766 3.955 -1.945 1 97.5 258 MET A O 1
ATOM 2069 N N . ALA A 1 259 ? 11.852 5.801 -0.667 1 97.5 259 ALA A N 1
ATOM 2070 C CA . ALA A 1 259 ? 11.469 6.762 -1.695 1 97.5 259 ALA A CA 1
ATOM 2071 C C . ALA A 1 259 ? 11.75 8.195 -1.241 1 97.5 259 ALA A C 1
ATOM 2073 O O . ALA A 1 259 ? 12.234 8.414 -0.13 1 97.5 259 ALA A O 1
ATOM 2074 N N . LEU A 1 260 ? 11.578 9.125 -2.156 1 97.56 260 LEU A N 1
ATOM 2075 C CA . LEU A 1 260 ? 11.758 10.547 -1.863 1 97.56 260 LEU A CA 1
ATOM 2076 C C . LEU A 1 260 ? 13.203 10.844 -1.48 1 97.56 260 LEU A C 1
ATOM 2078 O O . LEU A 1 260 ? 13.461 11.617 -0.555 1 97.56 260 LEU A O 1
ATOM 2082 N N . ASN A 1 261 ? 14.109 10.188 -2.08 1 97.94 261 ASN A N 1
ATOM 2083 C CA . ASN A 1 261 ? 15.516 10.289 -1.719 1 97.94 261 ASN A CA 1
ATOM 2084 C C . ASN A 1 261 ? 16.125 11.602 -2.201 1 97.94 261 ASN A C 1
ATOM 2086 O O . ASN A 1 261 ? 17.203 11.992 -1.757 1 97.94 261 ASN A O 1
ATOM 2090 N N . GLY A 1 262 ? 15.406 12.289 -3.094 1 98.31 262 GLY A N 1
ATOM 2091 C CA . GLY A 1 262 ? 15.883 13.602 -3.496 1 98.31 262 GLY A CA 1
ATOM 2092 C C . GLY A 1 262 ? 15.945 14.594 -2.346 1 98.31 262 GLY A C 1
ATOM 2093 O O . GLY A 1 262 ? 16.688 15.57 -2.402 1 98.31 262 GLY A O 1
ATOM 2094 N N . VAL A 1 263 ? 15.133 14.367 -1.381 1 98.38 263 VAL A N 1
ATOM 2095 C CA . VAL A 1 263 ? 15.18 15.203 -0.186 1 98.38 263 VAL A CA 1
ATOM 2096 C C . VAL A 1 263 ? 16.312 14.734 0.73 1 98.38 263 VAL A C 1
ATOM 2098 O O . VAL A 1 263 ? 16.312 13.594 1.194 1 98.38 263 VAL A O 1
ATOM 2101 N N . ASP A 1 264 ? 17.266 15.531 0.944 1 98.19 264 ASP A N 1
ATOM 2102 C CA . ASP A 1 264 ? 18.406 15.18 1.781 1 98.19 264 ASP A CA 1
ATOM 2103 C C . ASP A 1 264 ? 18.078 15.367 3.262 1 98.19 264 ASP A C 1
ATOM 2105 O O . ASP A 1 264 ? 18.594 16.281 3.906 1 98.19 264 ASP A O 1
ATOM 2109 N N . ASN A 1 265 ? 17.344 14.414 3.846 1 98.38 265 ASN A N 1
ATOM 2110 C CA . ASN A 1 265 ? 17 14.445 5.266 1 98.38 265 ASN A CA 1
ATOM 2111 C C . ASN A 1 265 ? 18.25 14.25 6.137 1 98.38 265 ASN A C 1
ATOM 2113 O O . ASN A 1 265 ? 19 13.305 5.941 1 98.38 265 ASN A O 1
ATOM 2117 N N . GLY A 1 266 ? 18.375 15.18 7.066 1 98.38 266 GLY A N 1
ATOM 2118 C CA . GLY A 1 266 ? 19.516 15.109 7.965 1 98.38 266 GLY A CA 1
ATOM 2119 C C . GLY A 1 266 ? 19.125 15.086 9.43 1 98.38 266 GLY A C 1
ATOM 2120 O O . GLY A 1 266 ? 17.938 15.18 9.758 1 98.38 266 GLY A O 1
ATOM 2121 N N . ARG A 1 267 ? 20.047 14.844 10.25 1 98.12 267 ARG A N 1
ATOM 2122 C CA . ARG A 1 267 ? 19.953 14.922 11.703 1 98.12 267 ARG A CA 1
ATOM 2123 C C . ARG A 1 267 ? 20.859 16.031 12.242 1 98.12 267 ARG A C 1
ATOM 2125 O O . ARG A 1 267 ? 21.938 16.281 11.703 1 98.12 267 ARG A O 1
ATOM 2132 N N . LEU A 1 268 ? 20.375 16.703 13.234 1 98.5 268 LEU A N 1
ATOM 2133 C CA . LEU A 1 268 ? 21.109 17.812 13.836 1 98.5 268 LEU A CA 1
ATOM 2134 C C . LEU A 1 268 ? 21.266 17.625 15.336 1 98.5 268 LEU A C 1
ATOM 2136 O O . LEU A 1 268 ? 20.328 17.172 16.016 1 98.5 268 LEU A O 1
ATOM 2140 N N . MET A 1 269 ? 22.406 17.922 15.82 1 98.25 269 MET A N 1
ATOM 2141 C CA . MET A 1 269 ? 22.672 18 17.25 1 98.25 269 MET A CA 1
ATOM 2142 C C . MET A 1 269 ? 23.422 19.281 17.578 1 98.25 269 MET A C 1
ATOM 2144 O O . MET A 1 269 ? 24.266 19.734 16.797 1 98.25 269 MET A O 1
ATOM 2148 N N . PHE A 1 270 ? 23.203 19.797 18.734 1 98.69 270 PHE A N 1
ATOM 2149 C CA . PHE A 1 270 ? 23.828 21.047 19.156 1 98.69 270 PHE A CA 1
ATOM 2150 C C . PHE A 1 270 ? 24.578 20.844 20.469 1 98.69 270 PHE A C 1
ATOM 2152 O O . PHE A 1 270 ? 24.109 20.141 21.359 1 98.69 270 PHE A O 1
ATOM 2159 N N . THR A 1 271 ? 25.734 21.375 20.469 1 98.5 271 THR A N 1
ATOM 2160 C CA . THR A 1 271 ? 26.562 21.375 21.672 1 98.5 271 THR A CA 1
ATOM 2161 C C . THR A 1 271 ? 27.078 22.781 21.984 1 98.5 271 THR A C 1
ATOM 2163 O O . THR A 1 271 ? 27.984 23.281 21.297 1 98.5 271 THR A O 1
ATOM 2166 N N . ASN A 1 272 ? 26.578 23.359 22.969 1 98.5 272 ASN A N 1
ATOM 2167 C CA . ASN A 1 272 ? 26.938 24.703 23.375 1 98.5 272 ASN A CA 1
ATOM 2168 C C . ASN A 1 272 ? 26.891 25.688 22.203 1 98.5 272 ASN A C 1
ATOM 2170 O O . ASN A 1 272 ? 27.828 26.469 22 1 98.5 272 ASN A O 1
ATOM 2174 N N . TYR A 1 273 ? 25.953 25.562 21.422 1 98.62 273 TYR A N 1
ATOM 2175 C CA . TYR A 1 273 ? 25.781 26.438 20.266 1 98.62 273 TYR A CA 1
ATOM 2176 C C . TYR A 1 273 ? 25.156 27.766 20.672 1 98.62 273 TYR A C 1
ATOM 2178 O O . TYR A 1 273 ? 24.109 27.797 21.312 1 98.62 273 TYR A O 1
ATOM 2186 N N . ARG A 1 274 ? 25.75 28.812 20.297 1 98.25 274 ARG A N 1
ATOM 2187 C CA . ARG A 1 274 ? 25.297 30.125 20.75 1 98.25 274 ARG A CA 1
ATOM 2188 C C . ARG A 1 274 ? 24.484 30.828 19.672 1 98.25 274 ARG A C 1
ATOM 2190 O O . ARG A 1 274 ? 24.906 30.891 18.516 1 98.25 274 ARG A O 1
ATOM 2197 N N . VAL A 1 275 ? 23.375 31.297 20 1 98 275 VAL A N 1
ATOM 2198 C CA . VAL A 1 275 ? 22.422 31.984 19.125 1 98 275 VAL A CA 1
ATOM 2199 C C . VAL A 1 275 ? 22.109 33.375 19.688 1 98 275 VAL A C 1
ATOM 2201 O O . VAL A 1 275 ? 21.703 33.5 20.844 1 98 275 VAL A O 1
ATOM 2204 N N . PRO A 1 276 ? 22.219 34.375 18.891 1 97.38 276 PRO A N 1
ATOM 2205 C CA . PRO A 1 276 ? 21.891 35.719 19.375 1 97.38 276 PRO A CA 1
ATOM 2206 C C . PRO A 1 276 ? 20.438 35.844 19.844 1 97.38 276 PRO A C 1
ATOM 2208 O O . PRO A 1 276 ? 19.562 35.188 19.297 1 97.38 276 PRO A O 1
ATOM 2211 N N . ARG A 1 277 ? 20.172 36.719 20.766 1 97.12 277 ARG A N 1
ATOM 2212 C CA . ARG A 1 277 ? 18.859 36.906 21.391 1 97.12 277 ARG A CA 1
ATOM 2213 C C . ARG A 1 277 ? 17.797 37.25 20.344 1 97.12 277 ARG A C 1
ATOM 2215 O O . ARG A 1 277 ? 16.672 36.781 20.438 1 97.12 277 ARG A O 1
ATOM 2222 N N . ASP A 1 278 ? 18.172 38 19.344 1 95.81 278 ASP A N 1
ATOM 2223 C CA . ASP A 1 278 ? 17.203 38.469 18.375 1 95.81 278 ASP A CA 1
ATOM 2224 C C . ASP A 1 278 ? 16.875 37.406 17.328 1 95.81 278 ASP A C 1
ATOM 2226 O O . ASP A 1 278 ? 16.125 37.688 16.375 1 95.81 278 ASP A O 1
ATOM 2230 N N . GLN A 1 279 ? 17.375 36.219 17.531 1 97.5 279 GLN A N 1
ATOM 2231 C CA . GLN A 1 279 ? 17.078 35.125 16.609 1 97.5 279 GLN A CA 1
ATOM 2232 C C . GLN A 1 279 ? 16.062 34.188 17.219 1 97.5 279 GLN A C 1
ATOM 2234 O O . GLN A 1 279 ? 15.695 33.188 16.594 1 97.5 279 GLN A O 1
ATOM 2239 N N . LEU A 1 280 ? 15.641 34.438 18.391 1 98.25 280 LEU A N 1
ATOM 2240 C CA . LEU A 1 280 ? 14.391 33.875 18.891 1 98.25 280 LEU A CA 1
ATOM 2241 C C . LEU A 1 280 ? 13.195 34.469 18.172 1 98.25 280 LEU A C 1
ATOM 2243 O O . LEU A 1 280 ? 13.023 35.719 18.172 1 98.25 280 LEU A O 1
ATOM 2247 N N . LEU A 1 281 ? 12.438 33.719 17.484 1 97.81 281 LEU A N 1
ATOM 2248 C CA . LEU A 1 281 ? 11.219 34.219 16.875 1 97.81 281 LEU A CA 1
ATOM 2249 C C . LEU A 1 281 ? 10.18 34.562 17.938 1 97.81 281 LEU A C 1
ATOM 2251 O O . LEU A 1 281 ? 9.516 33.688 18.469 1 97.81 281 LEU A O 1
ATOM 2255 N N . SER A 1 282 ? 9.922 35.812 18.188 1 95.69 282 SER A N 1
ATOM 2256 C CA . SER A 1 282 ? 9.383 36.25 19.469 1 95.69 282 SER A CA 1
ATOM 2257 C C . SER A 1 282 ? 8.031 36.938 19.312 1 95.69 282 SER A C 1
ATOM 2259 O O . SER A 1 282 ? 7.645 37.781 20.125 1 95.69 282 SER A O 1
ATOM 2261 N N . ARG A 1 283 ? 7.312 36.625 18.266 1 94.31 283 ARG A N 1
ATOM 2262 C CA . ARG A 1 283 ? 5.996 37.25 18.094 1 94.31 283 ARG A CA 1
ATOM 2263 C C . ARG A 1 283 ? 5.109 36.969 19.297 1 94.31 283 ARG A C 1
ATOM 2265 O O . ARG A 1 283 ? 4.367 37.844 19.75 1 94.31 283 ARG A O 1
ATOM 2272 N N . PHE A 1 284 ? 5.234 35.75 19.875 1 94.06 284 PHE A N 1
ATOM 2273 C CA . PHE A 1 284 ? 4.301 35.344 20.922 1 94.06 284 PHE A CA 1
ATOM 2274 C C . PHE A 1 284 ? 5.043 35.031 22.219 1 94.06 284 PHE A C 1
ATOM 2276 O O . PHE A 1 284 ? 4.465 34.5 23.156 1 94.06 284 PHE A O 1
ATOM 2283 N N . GLY A 1 285 ? 6.285 35.344 22.234 1 94.44 285 GLY A N 1
ATOM 2284 C CA . GLY A 1 285 ? 7.117 35.156 23.406 1 94.44 285 GLY A CA 1
ATOM 2285 C C . GLY A 1 285 ? 8.578 35.469 23.172 1 94.44 285 GLY A C 1
ATOM 2286 O O . GLY A 1 285 ? 9.141 35.094 22.141 1 94.44 285 GLY A O 1
ATOM 2287 N N . GLY A 1 286 ? 9.117 36.25 24.109 1 95.25 286 GLY A N 1
ATOM 2288 C CA . GLY A 1 286 ? 10.508 36.625 23.922 1 95.25 286 GLY A CA 1
ATOM 2289 C C . GLY A 1 286 ? 11.18 37.031 25.234 1 95.25 286 GLY A C 1
ATOM 2290 O O . GLY A 1 286 ? 10.547 37.062 26.281 1 95.25 286 GLY A O 1
ATOM 2291 N N . VAL A 1 287 ? 12.469 37.156 25.078 1 96.5 287 VAL A N 1
ATOM 2292 C CA . VAL A 1 287 ? 13.32 37.594 26.172 1 96.5 287 VAL A CA 1
ATOM 2293 C C . VAL A 1 287 ? 13.922 38.969 25.859 1 96.5 287 VAL A C 1
ATOM 2295 O O . VAL A 1 287 ? 14.484 39.156 24.781 1 96.5 287 VAL A O 1
ATOM 2298 N N . ASN A 1 288 ? 13.797 39.875 26.828 1 92.94 288 ASN A N 1
ATOM 2299 C CA . ASN A 1 288 ? 14.398 41.188 26.578 1 92.94 288 ASN A CA 1
ATOM 2300 C C . ASN A 1 288 ? 15.859 41.219 27.031 1 92.94 288 ASN A C 1
ATOM 2302 O O . ASN A 1 288 ? 16.391 40.219 27.5 1 92.94 288 ASN A O 1
ATOM 2306 N N . LYS A 1 289 ? 16.531 42.281 26.812 1 90.38 289 LYS A N 1
ATOM 2307 C CA . LYS A 1 289 ? 17.953 42.438 27.094 1 90.38 289 LYS A CA 1
ATOM 2308 C C . LYS A 1 289 ? 18.234 42.188 28.578 1 90.38 289 LYS A C 1
ATOM 2310 O O . LYS A 1 289 ? 19.312 41.719 28.938 1 90.38 289 LYS A O 1
ATOM 2315 N N . ALA A 1 290 ? 17.25 42.531 29.438 1 89.69 290 ALA A N 1
ATOM 2316 C CA . ALA A 1 290 ? 17.406 42.406 30.875 1 89.69 290 ALA A CA 1
ATOM 2317 C C . ALA A 1 290 ? 17.188 40.938 31.312 1 89.69 290 ALA A C 1
ATOM 2319 O O . ALA A 1 290 ? 17.375 40.625 32.469 1 89.69 290 ALA A O 1
ATOM 2320 N N . GLY A 1 291 ? 16.828 40.094 30.312 1 91.56 291 GLY A N 1
ATOM 2321 C CA . GLY A 1 291 ? 16.625 38.688 30.625 1 91.56 291 GLY A CA 1
ATOM 2322 C C . GLY A 1 291 ? 15.25 38.375 31.172 1 91.56 291 GLY A C 1
ATOM 2323 O O . GLY A 1 291 ? 15.055 37.375 31.859 1 91.56 291 GLY A O 1
ATOM 2324 N N . ILE A 1 292 ? 14.352 39.25 30.938 1 94.44 292 ILE A N 1
ATOM 2325 C CA . ILE A 1 292 ? 12.977 39.031 31.391 1 94.44 292 ILE A CA 1
ATOM 2326 C C . ILE A 1 292 ? 12.133 38.469 30.25 1 94.44 292 ILE A C 1
ATOM 2328 O O . ILE A 1 292 ? 12.078 39.031 29.156 1 94.44 292 ILE A O 1
ATOM 2332 N N . TYR A 1 293 ? 11.555 37.281 30.484 1 96.44 293 TYR A N 1
ATOM 2333 C CA . TYR A 1 293 ? 10.656 36.656 29.531 1 96.44 293 TYR A CA 1
ATOM 2334 C C . TYR A 1 293 ? 9.273 37.281 29.578 1 96.44 293 TYR A C 1
ATOM 2336 O O . TYR A 1 293 ? 8.766 37.594 30.656 1 96.44 293 TYR A O 1
ATOM 2344 N N . SER A 1 294 ? 8.625 37.531 28.5 1 95.94 294 SER A N 1
ATOM 2345 C CA . SER A 1 294 ? 7.254 38.031 28.422 1 95.94 294 SER A CA 1
ATOM 2346 C C . SER A 1 294 ? 6.508 37.375 27.234 1 95.94 294 SER A C 1
ATOM 2348 O O . SER A 1 294 ? 7.105 37.094 26.203 1 95.94 294 SER A O 1
ATOM 2350 N N . SER A 1 295 ? 5.285 37.125 27.406 1 95.69 295 SER A N 1
ATOM 2351 C CA . SER A 1 295 ? 4.414 36.562 26.375 1 95.69 295 SER A CA 1
ATOM 2352 C C . SER A 1 295 ? 2.979 37.062 26.547 1 95.69 295 SER A C 1
ATOM 2354 O O . SER A 1 295 ? 2.482 37.156 27.656 1 95.69 295 SER A O 1
ATOM 2356 N N . PRO A 1 296 ? 2.297 37.375 25.5 1 93.31 296 PRO A N 1
ATOM 2357 C CA . PRO A 1 296 ? 0.875 37.719 25.578 1 93.31 296 PRO A CA 1
ATOM 2358 C C . PRO A 1 296 ? -0.017 36.5 25.75 1 93.31 296 PRO A C 1
ATOM 2360 O O . PRO A 1 296 ? -1.217 36.625 26 1 93.31 296 PRO A O 1
ATOM 2363 N N . ILE A 1 297 ? 0.496 35.344 25.594 1 93.19 297 ILE A N 1
ATOM 2364 C CA . ILE A 1 297 ? -0.274 34.094 25.672 1 93.19 297 ILE A CA 1
ATOM 2365 C C . ILE A 1 297 ? 0.264 33.219 26.797 1 93.19 297 ILE A C 1
ATOM 2367 O O . ILE A 1 297 ? 1.384 32.719 26.719 1 93.19 297 ILE A O 1
ATOM 2371 N N . ASN A 1 298 ? -0.571 33.062 27.797 1 87.94 298 ASN A N 1
ATOM 2372 C CA . ASN A 1 298 ? -0.25 32.219 28.938 1 87.94 298 ASN A CA 1
ATOM 2373 C C . ASN A 1 298 ? -1.381 31.25 29.25 1 87.94 298 ASN A C 1
ATOM 2375 O O . ASN A 1 298 ? -2.553 31.562 29.031 1 87.94 298 ASN A O 1
ATOM 2379 N N . PRO A 1 299 ? -1.017 29.984 29.688 1 89.44 299 PRO A N 1
ATOM 2380 C CA . PRO A 1 299 ? 0.298 29.438 30.031 1 89.44 299 PRO A CA 1
ATOM 2381 C C . PRO A 1 299 ? 1.046 28.891 28.828 1 89.44 299 PRO A C 1
ATOM 2383 O O . PRO A 1 299 ? 0.568 29.016 27.688 1 89.44 299 PRO A O 1
ATOM 2386 N N . ALA A 1 300 ? 2.236 28.266 29.031 1 85.38 300 ALA A N 1
ATOM 2387 C CA . ALA A 1 300 ? 3.146 27.781 28 1 85.38 300 ALA A CA 1
ATOM 2388 C C . ALA A 1 300 ? 2.441 26.797 27.062 1 85.38 300 ALA A C 1
ATOM 2390 O O . ALA A 1 300 ? 2.668 26.812 25.859 1 85.38 300 ALA A O 1
ATOM 2391 N N . ILE A 1 301 ? 1.623 26.078 27.609 1 83.5 301 ILE A N 1
ATOM 2392 C CA . ILE A 1 301 ? 0.949 25.047 26.828 1 83.5 301 ILE A CA 1
ATOM 2393 C C . ILE A 1 301 ? 0.03 25.688 25.797 1 83.5 301 ILE A C 1
ATOM 2395 O O . ILE A 1 301 ? -0.079 25.219 24.672 1 83.5 301 ILE A O 1
ATOM 2399 N N . LYS A 1 302 ? -0.622 26.719 26.141 1 87.25 302 LYS A N 1
ATOM 2400 C CA . LYS A 1 302 ? -1.486 27.453 25.219 1 87.25 302 LYS A CA 1
ATOM 2401 C C . LYS A 1 302 ? -0.668 28.156 24.141 1 87.25 302 LYS A C 1
ATOM 2403 O O . LYS A 1 302 ? -1.078 28.219 22.984 1 87.25 302 LYS A O 1
ATOM 2408 N N . ARG A 1 303 ? 0.406 28.734 24.578 1 90.06 303 ARG A N 1
ATOM 2409 C CA . ARG A 1 303 ? 1.296 29.391 23.625 1 90.06 303 ARG A CA 1
ATOM 2410 C C . ARG A 1 303 ? 1.826 28.391 22.594 1 90.06 303 ARG A C 1
ATOM 2412 O O . ARG A 1 303 ? 1.878 28.703 21.406 1 90.06 303 ARG A O 1
ATOM 2419 N N . PHE A 1 304 ? 2.156 27.234 23.062 1 85.88 304 PHE A N 1
ATOM 2420 C CA . PHE A 1 304 ? 2.65 26.203 22.172 1 85.88 304 PHE A CA 1
ATOM 2421 C C . PHE A 1 304 ? 1.592 25.812 21.141 1 85.88 304 PHE A C 1
ATOM 2423 O O . PHE A 1 304 ? 1.88 25.734 19.938 1 85.88 304 PHE A O 1
ATOM 2430 N N . ALA A 1 305 ? 0.449 25.625 21.625 1 81.19 305 ALA A N 1
ATOM 2431 C CA . ALA A 1 305 ? -0.66 25.266 20.734 1 81.19 305 ALA A CA 1
ATOM 2432 C C . ALA A 1 305 ? -0.903 26.344 19.688 1 81.19 305 ALA A C 1
ATOM 2434 O O . ALA A 1 305 ? -1.175 26.031 18.531 1 81.19 305 ALA A O 1
ATOM 2435 N N . HIS A 1 306 ? -0.785 27.484 20.141 1 83.44 306 HIS A N 1
ATOM 2436 C CA . HIS A 1 306 ? -0.969 28.625 19.25 1 83.44 306 HIS A CA 1
ATOM 2437 C C . HIS A 1 306 ? 0.129 28.672 18.188 1 83.44 306 HIS A C 1
ATOM 2439 O O . HIS A 1 306 ? -0.149 28.891 17 1 83.44 306 HIS A O 1
ATOM 2445 N N . ASN A 1 307 ? 1.318 28.453 18.578 1 83.25 307 ASN A N 1
ATOM 2446 C CA . ASN A 1 307 ? 2.461 28.484 17.672 1 83.25 307 ASN A CA 1
ATOM 2447 C C . ASN A 1 307 ? 2.385 27.375 16.625 1 83.25 307 ASN A C 1
ATOM 2449 O O . ASN A 1 307 ? 2.551 27.641 15.438 1 83.25 307 ASN A O 1
ATOM 2453 N N . ILE A 1 308 ? 2.082 26.234 17.031 1 78.19 308 ILE A N 1
ATOM 2454 C CA . ILE A 1 308 ? 2.029 25.094 16.109 1 78.19 308 ILE A CA 1
ATOM 2455 C C . ILE A 1 308 ? 0.785 25.203 15.242 1 78.19 308 ILE A C 1
ATOM 2457 O O . ILE A 1 308 ? 0.811 24.828 14.062 1 78.19 308 ILE A O 1
ATOM 2461 N N . GLY A 1 309 ? -0.249 25.688 15.836 1 77 309 GLY A N 1
ATOM 2462 C CA . GLY A 1 309 ? -1.483 25.891 15.094 1 77 309 GLY A CA 1
ATOM 2463 C C . GLY A 1 309 ? -1.327 26.844 13.922 1 77 309 GLY A C 1
ATOM 2464 O O . GLY A 1 309 ? -2.012 26.703 12.906 1 77 309 GLY A O 1
ATOM 2465 N N . ALA A 1 310 ? -0.377 27.625 14.047 1 73.62 310 ALA A N 1
ATOM 2466 C CA . ALA A 1 310 ? -0.124 28.594 12.984 1 73.62 310 ALA A CA 1
ATOM 2467 C C . ALA A 1 310 ? 0.476 27.906 11.758 1 73.62 310 ALA A C 1
ATOM 2469 O O . ALA A 1 310 ? 0.404 28.453 10.648 1 73.62 310 ALA A O 1
ATOM 2470 N N . LEU A 1 311 ? 0.85 26.688 11.953 1 78.38 311 LEU A N 1
ATOM 2471 C CA . LEU A 1 311 ? 1.519 26 10.844 1 78.38 311 LEU A CA 1
ATOM 2472 C C . LEU A 1 311 ? 0.607 24.953 10.227 1 78.38 311 LEU A C 1
ATOM 2474 O O . LEU A 1 311 ? 1.079 24.031 9.539 1 78.38 311 LEU A O 1
ATOM 2478 N N . VAL A 1 312 ? -0.686 25.156 10.391 1 88.31 312 VAL A N 1
ATOM 2479 C CA . VAL A 1 312 ? -1.702 24.172 10.023 1 88.31 312 VAL A CA 1
ATOM 2480 C C . VAL A 1 312 ? -1.817 24.094 8.5 1 88.31 312 VAL A C 1
ATOM 2482 O O . VAL A 1 312 ? -2.236 23.062 7.961 1 88.31 312 VAL A O 1
ATOM 2485 N N . ILE A 1 313 ? -1.421 25.125 7.781 1 90.44 313 ILE A N 1
ATOM 2486 C CA . ILE A 1 313 ? -1.558 25.188 6.328 1 90.44 313 ILE A CA 1
ATOM 2487 C C . ILE A 1 313 ? -0.757 24.062 5.691 1 90.44 313 ILE A C 1
ATOM 2489 O O . ILE A 1 313 ? -1.093 23.594 4.602 1 90.44 313 ILE A O 1
ATOM 2493 N N . GLY A 1 314 ? 0.294 23.578 6.371 1 92.75 314 GLY A N 1
ATOM 2494 C CA . GLY A 1 314 ? 1.041 22.422 5.887 1 92.75 314 GLY A CA 1
ATOM 2495 C C . GLY A 1 314 ? 0.178 21.188 5.684 1 92.75 314 GLY A C 1
ATOM 2496 O O . GLY A 1 314 ? 0.329 20.469 4.691 1 92.75 314 GLY A O 1
ATOM 2497 N N . ARG A 1 315 ? -0.74 20.953 6.594 1 96.12 315 ARG A N 1
ATOM 2498 C CA . ARG A 1 315 ? -1.657 19.828 6.492 1 96.12 315 ARG A CA 1
ATOM 2499 C C . ARG A 1 315 ? -2.594 19.984 5.301 1 96.12 315 ARG A C 1
ATOM 2501 O O . ARG A 1 315 ? -2.9 19.016 4.609 1 96.12 315 ARG A O 1
ATOM 2508 N N . TYR A 1 316 ? -3.053 21.234 5.098 1 96.94 316 TYR A N 1
ATOM 2509 C CA . TYR A 1 316 ? -3.881 21.531 3.932 1 96.94 316 TYR A CA 1
ATOM 2510 C C . TYR A 1 316 ? -3.125 21.234 2.641 1 96.94 316 TYR A C 1
ATOM 2512 O O . TYR A 1 316 ? -3.664 20.609 1.729 1 96.94 316 TYR A O 1
ATOM 2520 N N . ILE A 1 317 ? -1.895 21.625 2.537 1 97.06 317 ILE A N 1
ATOM 2521 C CA . ILE A 1 317 ? -1.07 21.453 1.346 1 97.06 317 ILE A CA 1
ATOM 2522 C C . ILE A 1 317 ? -0.875 19.969 1.062 1 97.06 317 ILE A C 1
ATOM 2524 O O . ILE A 1 317 ? -0.935 19.531 -0.093 1 97.06 317 ILE A O 1
ATOM 2528 N N . ILE A 1 318 ? -0.667 19.156 2.09 1 97.19 318 ILE A N 1
ATOM 2529 C CA . ILE A 1 318 ? -0.536 17.719 1.925 1 97.19 318 ILE A CA 1
ATOM 2530 C C . ILE A 1 318 ? -1.828 17.141 1.349 1 97.19 318 ILE A C 1
ATOM 2532 O O . ILE A 1 318 ? -1.795 16.312 0.428 1 97.19 318 ILE A O 1
ATOM 2536 N N . SER A 1 319 ? -2.951 17.594 1.864 1 98.44 319 SER A N 1
ATOM 2537 C CA . SER A 1 319 ? -4.246 17.062 1.445 1 98.44 319 SER A CA 1
ATOM 2538 C C . SER A 1 319 ? -4.508 17.344 -0.029 1 98.44 319 SER A C 1
ATOM 2540 O O . SER A 1 319 ? -4.934 16.453 -0.772 1 98.44 319 SER A O 1
ATOM 2542 N N . ILE A 1 320 ? -4.258 18.625 -0.455 1 98.25 320 ILE A N 1
ATOM 2543 C CA . ILE A 1 320 ? -4.531 18.938 -1.853 1 98.25 320 ILE A CA 1
ATOM 2544 C C . ILE A 1 320 ? -3.498 18.25 -2.746 1 98.25 320 ILE A C 1
ATOM 2546 O O . ILE A 1 320 ? -3.801 17.875 -3.881 1 98.25 320 ILE A O 1
ATOM 2550 N N . GLY A 1 321 ? -2.25 18.062 -2.266 1 97.88 321 GLY A N 1
ATOM 2551 C CA . GLY A 1 321 ? -1.281 17.266 -2.996 1 97.88 321 GLY A CA 1
ATOM 2552 C C . GLY A 1 321 ? -1.75 15.844 -3.248 1 97.88 321 GLY A C 1
ATOM 2553 O O . GLY A 1 321 ? -1.628 15.328 -4.363 1 97.88 321 GLY A O 1
ATOM 2554 N N . CYS A 1 322 ? -2.318 15.203 -2.197 1 98.5 322 CYS A N 1
ATOM 2555 C CA . CYS A 1 322 ? -2.84 13.844 -2.32 1 98.5 322 CYS A CA 1
ATOM 2556 C C . CYS A 1 322 ? -3.873 13.758 -3.436 1 98.5 322 CYS A C 1
ATOM 2558 O O . CYS A 1 322 ? -3.873 12.797 -4.211 1 98.5 322 CYS A O 1
ATOM 2560 N N . ILE A 1 323 ? -4.727 14.75 -3.523 1 98.38 323 ILE A N 1
ATOM 2561 C CA . ILE A 1 323 ? -5.754 14.781 -4.559 1 98.38 323 ILE A CA 1
ATOM 2562 C C . ILE A 1 323 ? -5.094 14.812 -5.938 1 98.38 323 ILE A C 1
ATOM 2564 O O . ILE A 1 323 ? -5.52 14.109 -6.855 1 98.38 323 ILE A O 1
ATOM 2568 N N . SER A 1 324 ? -4.059 15.594 -6.102 1 98 324 SER A N 1
ATOM 2569 C CA . SER A 1 324 ? -3.385 15.75 -7.387 1 98 324 SER A CA 1
ATOM 2570 C C . SER A 1 324 ? -2.711 14.453 -7.816 1 98 324 SER A C 1
ATOM 2572 O O . SER A 1 324 ? -2.834 14.039 -8.969 1 98 324 SER A O 1
ATOM 2574 N N . PHE A 1 325 ? -1.977 13.82 -6.914 1 98.12 325 PHE A N 1
ATOM 2575 C CA . PHE A 1 325 ? -1.285 12.578 -7.254 1 98.12 325 PHE A CA 1
ATOM 2576 C C . PHE A 1 325 ? -2.281 11.484 -7.602 1 98.12 325 PHE A C 1
ATOM 2578 O O . PHE A 1 325 ? -2.084 10.742 -8.57 1 98.12 325 PHE A O 1
ATOM 2585 N N . SER A 1 326 ? -3.398 11.391 -6.812 1 98.56 326 SER A N 1
ATOM 2586 C CA . SER A 1 326 ? -4.453 10.43 -7.117 1 98.56 326 SER A CA 1
ATOM 2587 C C . SER A 1 326 ? -5.074 10.703 -8.484 1 98.56 326 SER A C 1
ATOM 2589 O O . SER A 1 326 ? -5.383 9.773 -9.227 1 98.56 326 SER A O 1
ATOM 2591 N N . ALA A 1 327 ? -5.242 11.992 -8.773 1 98.44 327 ALA A N 1
ATOM 2592 C CA . ALA A 1 327 ? -5.852 12.367 -10.039 1 98.44 327 ALA A CA 1
ATOM 2593 C C . ALA A 1 327 ? -5.004 11.891 -11.219 1 98.44 327 ALA A C 1
ATOM 2595 O O . ALA A 1 327 ? -5.535 11.359 -12.203 1 98.44 327 ALA A O 1
ATOM 2596 N N . VAL A 1 328 ? -3.713 12.031 -11.172 1 98.06 328 VAL A N 1
ATOM 2597 C CA . VAL A 1 328 ? -2.818 11.609 -12.25 1 98.06 328 VAL A CA 1
ATOM 2598 C C . VAL A 1 328 ? -2.848 10.094 -12.383 1 98.06 328 VAL A C 1
ATOM 2600 O O . VAL A 1 328 ? -2.92 9.562 -13.492 1 98.06 328 VAL A O 1
ATOM 2603 N N . GLY A 1 329 ? -2.75 9.383 -11.219 1 98.44 329 GLY A N 1
ATOM 2604 C CA . GLY A 1 329 ? -2.842 7.93 -11.242 1 98.44 329 GLY A CA 1
ATOM 2605 C C . GLY A 1 329 ? -4.141 7.426 -11.844 1 98.44 329 GLY A C 1
ATOM 2606 O O . GLY A 1 329 ? -4.137 6.52 -12.68 1 98.44 329 GLY A O 1
ATOM 2607 N N . LEU A 1 330 ? -5.27 8.039 -11.422 1 98.75 330 LEU A N 1
ATOM 2608 C CA . LEU A 1 330 ? -6.586 7.645 -11.906 1 98.75 330 LEU A CA 1
ATOM 2609 C C . LEU A 1 330 ? -6.723 7.926 -13.398 1 98.75 330 LEU A C 1
ATOM 2611 O O . LEU A 1 330 ? -7.238 7.094 -14.148 1 98.75 330 LEU A O 1
ATOM 2615 N N . GLN A 1 331 ? -6.266 9.109 -13.805 1 98.31 331 GLN A N 1
ATOM 2616 C CA . GLN A 1 331 ? -6.336 9.438 -15.219 1 98.31 331 GLN A CA 1
ATOM 2617 C C . GLN A 1 331 ? -5.57 8.422 -16.062 1 98.31 331 GLN A C 1
ATOM 2619 O O . GLN A 1 331 ? -6.059 7.977 -17.109 1 98.31 331 GLN A O 1
ATOM 2624 N N . THR A 1 332 ? -4.395 8.055 -15.648 1 98.56 332 THR A N 1
ATOM 2625 C CA . THR A 1 332 ? -3.564 7.074 -16.344 1 98.56 332 THR A CA 1
ATOM 2626 C C . THR A 1 332 ? -4.266 5.719 -16.406 1 98.56 332 THR A C 1
ATOM 2628 O O . THR A 1 332 ? -4.391 5.125 -17.484 1 98.56 332 THR A O 1
ATOM 2631 N N . ALA A 1 333 ? -4.734 5.238 -15.281 1 98.81 333 ALA A N 1
ATOM 2632 C CA . ALA A 1 333 ? -5.32 3.904 -15.18 1 98.81 333 ALA A CA 1
ATOM 2633 C C . ALA A 1 333 ? -6.637 3.822 -15.945 1 98.81 333 ALA A C 1
ATOM 2635 O O . ALA A 1 333 ? -6.922 2.816 -16.609 1 98.81 333 ALA A O 1
ATOM 2636 N N . ILE A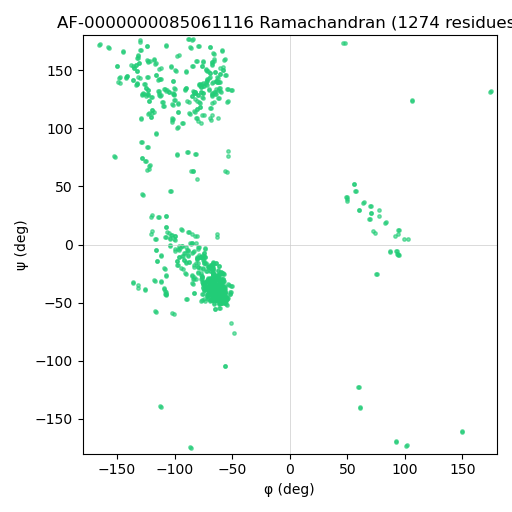 1 334 ? -7.488 4.863 -15.836 1 98.75 334 ILE A N 1
ATOM 2637 C CA . ILE A 1 334 ? -8.781 4.867 -16.516 1 98.75 334 ILE A CA 1
ATOM 2638 C C . ILE A 1 334 ? -8.578 4.914 -18.031 1 98.75 334 ILE A C 1
ATOM 2640 O O . ILE A 1 334 ? -9.188 4.145 -18.766 1 98.75 334 ILE A O 1
ATOM 2644 N N . ASN A 1 335 ? -7.703 5.82 -18.531 1 98.38 335 ASN A N 1
ATOM 2645 C CA . ASN A 1 335 ? -7.398 5.855 -19.953 1 98.38 335 ASN A CA 1
ATOM 2646 C C . ASN A 1 335 ? -6.891 4.504 -20.453 1 98.38 335 ASN A C 1
ATOM 2648 O O . ASN A 1 335 ? -7.305 4.027 -21.516 1 98.38 335 ASN A O 1
ATOM 2652 N N . TYR A 1 336 ? -5.949 3.914 -19.719 1 98.12 336 TYR A N 1
ATOM 2653 C CA . TYR A 1 336 ? -5.41 2.605 -20.062 1 98.12 336 TYR A CA 1
ATOM 2654 C C . TYR A 1 336 ? -6.52 1.565 -20.156 1 98.12 336 TYR A C 1
ATOM 2656 O O . TYR A 1 336 ? -6.52 0.729 -21.062 1 98.12 336 TYR A O 1
ATOM 2664 N N . ALA A 1 337 ? -7.484 1.636 -19.266 1 98.38 337 ALA A N 1
ATOM 2665 C CA . ALA A 1 337 ? -8.562 0.655 -19.188 1 98.38 337 ALA A CA 1
ATOM 2666 C C . ALA A 1 337 ? -9.461 0.725 -20.422 1 98.38 337 ALA A C 1
ATOM 2668 O O . ALA A 1 337 ? -10.094 -0.264 -20.797 1 98.38 337 ALA A O 1
ATOM 2669 N N . PHE A 1 338 ? -9.516 1.876 -21.109 1 97.62 338 PHE A N 1
ATOM 2670 C CA . PHE A 1 338 ? -10.352 2.041 -22.281 1 97.62 338 PHE A CA 1
ATOM 2671 C C . PHE A 1 338 ? -9.664 1.45 -23.516 1 97.62 338 PHE A C 1
ATOM 2673 O O . PHE A 1 338 ? -10.312 1.219 -24.547 1 97.62 338 PHE A O 1
ATOM 2680 N N . THR A 1 339 ? -8.359 1.21 -23.422 1 96.62 339 THR A N 1
ATOM 2681 C CA . THR A 1 339 ? -7.648 0.792 -24.625 1 96.62 339 THR A CA 1
ATOM 2682 C C . THR A 1 339 ? -7.066 -0.607 -24.453 1 96.62 339 THR A C 1
ATOM 2684 O O . THR A 1 339 ? -6.957 -1.365 -25.422 1 96.62 339 THR A O 1
ATOM 2687 N N . ARG A 1 340 ? -6.684 -1.004 -23.266 1 97.06 340 ARG A N 1
ATOM 2688 C CA . ARG A 1 340 ? -6.145 -2.33 -22.984 1 97.06 340 ARG A CA 1
ATOM 2689 C C . ARG A 1 340 ? -7.246 -3.383 -22.984 1 97.06 340 ARG A C 1
ATOM 2691 O O . ARG A 1 340 ? -8.328 -3.154 -22.438 1 97.06 340 ARG A O 1
ATOM 2698 N N . ARG A 1 341 ? -6.957 -4.488 -23.609 1 95.31 341 ARG A N 1
ATOM 2699 C CA . ARG A 1 341 ? -7.957 -5.543 -23.734 1 95.31 341 ARG A CA 1
ATOM 2700 C C . ARG A 1 341 ? -7.445 -6.859 -23.172 1 95.31 341 ARG A C 1
ATOM 2702 O O . ARG A 1 341 ? -6.242 -7.125 -23.188 1 95.31 341 ARG A O 1
ATOM 2709 N N . GLN A 1 342 ? -8.312 -7.637 -22.562 1 94.25 342 GLN A N 1
ATOM 2710 C CA . GLN A 1 342 ? -8.023 -8.953 -22.016 1 94.25 342 GLN A CA 1
ATOM 2711 C C . GLN A 1 342 ? -9.234 -9.875 -22.109 1 94.25 342 GLN A C 1
ATOM 2713 O O . GLN A 1 342 ? -10.367 -9.438 -21.859 1 94.25 342 GLN A O 1
ATOM 2718 N N . PHE A 1 343 ? -9.008 -11.062 -22.344 1 91.62 343 PHE A N 1
ATOM 2719 C CA . PHE A 1 343 ? -10.031 -12.102 -22.391 1 91.62 343 PHE A CA 1
ATOM 2720 C C . PHE A 1 343 ? -11.234 -11.641 -23.203 1 91.62 343 PHE A C 1
ATOM 2722 O O . PHE A 1 343 ? -11.305 -10.484 -23.625 1 91.62 343 PHE A O 1
ATOM 2729 N N . GLY A 1 344 ? -12.164 -12.492 -23.438 1 86.12 344 GLY A N 1
ATOM 2730 C CA . GLY A 1 344 ? -13.359 -12.234 -24.234 1 86.12 344 GLY A CA 1
ATOM 2731 C C . GLY A 1 344 ? -13.883 -13.469 -24.938 1 86.12 344 GLY A C 1
ATOM 2732 O O . GLY A 1 344 ? -13.625 -14.594 -24.516 1 86.12 344 GLY A O 1
ATOM 2733 N N . GLU A 1 345 ? -14.656 -13.109 -25.922 1 78 345 GLU A N 1
ATOM 2734 C CA . GLU A 1 345 ? -15.258 -14.195 -26.688 1 78 345 GLU A CA 1
ATOM 2735 C C . GLU A 1 345 ? -14.719 -14.227 -28.109 1 78 345 GLU A C 1
ATOM 2737 O O . GLU A 1 345 ? -14.383 -13.188 -28.672 1 78 345 GLU A O 1
ATOM 2742 N N . ASP A 1 346 ? -14.719 -15.406 -28.625 1 71.62 346 ASP A N 1
ATOM 2743 C CA . ASP A 1 346 ? -14.367 -15.656 -30.031 1 71.62 346 ASP A CA 1
ATOM 2744 C C . ASP A 1 346 ? -13.055 -14.961 -30.391 1 71.62 346 ASP A C 1
ATOM 2746 O O . ASP A 1 346 ? -12.984 -14.266 -31.406 1 71.62 346 ASP A O 1
ATOM 2750 N N . ASN A 1 347 ? -12.109 -14.938 -29.547 1 73.19 347 ASN A N 1
ATOM 2751 C CA . ASN A 1 347 ? -10.75 -14.453 -29.734 1 73.19 347 ASN A CA 1
ATOM 2752 C C . ASN A 1 347 ? -10.703 -12.922 -29.812 1 73.19 347 ASN A C 1
ATOM 2754 O O . ASN A 1 347 ? -9.75 -12.352 -30.344 1 73.19 347 ASN A O 1
ATOM 2758 N N . ASN A 1 348 ? -11.836 -12.367 -29.453 1 84.75 348 ASN A N 1
ATOM 2759 C CA . ASN A 1 348 ? -11.852 -10.914 -29.312 1 84.75 348 ASN A CA 1
ATOM 2760 C C . ASN A 1 348 ? -11.781 -10.484 -27.859 1 84.75 348 ASN A C 1
ATOM 2762 O O . ASN A 1 348 ? -12.773 -10.586 -27.125 1 84.75 348 ASN A O 1
ATOM 2766 N N . GLU A 1 349 ? -10.648 -9.969 -27.562 1 92.06 349 GLU A N 1
ATOM 2767 C CA . GLU A 1 349 ? -10.484 -9.562 -26.172 1 92.06 349 GLU A CA 1
ATOM 2768 C C . GLU A 1 349 ? -11.297 -8.305 -25.875 1 92.06 349 GLU A C 1
ATOM 2770 O O . GLU A 1 349 ? -11.547 -7.488 -26.766 1 92.06 349 GLU A O 1
ATOM 2775 N N . ARG A 1 350 ? -11.711 -8.188 -24.641 1 93.75 350 ARG A N 1
ATOM 2776 C CA . ARG A 1 350 ? -12.547 -7.082 -24.188 1 93.75 350 ARG A CA 1
ATOM 2777 C C . ARG A 1 350 ? -11.711 -6.02 -23.484 1 93.75 350 ARG A C 1
ATOM 2779 O O . ARG A 1 350 ? -10.703 -6.332 -22.844 1 93.75 350 ARG A O 1
ATOM 2786 N N . GLN A 1 351 ? -12.25 -4.742 -23.625 1 96.38 351 GLN A N 1
ATOM 2787 C CA . GLN A 1 351 ? -11.594 -3.654 -22.906 1 96.38 351 GLN A CA 1
ATOM 2788 C C . GLN A 1 351 ? -11.664 -3.869 -21.406 1 96.38 351 GLN A C 1
ATOM 2790 O O . GLN A 1 351 ? -12.68 -4.336 -20.875 1 96.38 351 GLN A O 1
ATOM 2795 N N . LEU A 1 352 ? -10.625 -3.498 -20.688 1 97.25 352 LEU A N 1
ATOM 2796 C CA . LEU A 1 352 ? -10.586 -3.646 -19.234 1 97.25 352 LEU A CA 1
ATOM 2797 C C . LEU A 1 352 ? -11.727 -2.873 -18.594 1 97.25 352 LEU A C 1
ATOM 2799 O O . LEU A 1 352 ? -12.328 -3.346 -17.625 1 97.25 352 LEU A O 1
ATOM 2803 N N . ILE A 1 353 ? -12.109 -1.694 -19.125 1 98 353 ILE A N 1
ATOM 2804 C CA . ILE A 1 353 ? -13.086 -0.8 -18.516 1 98 353 ILE A CA 1
ATOM 2805 C C . ILE A 1 353 ? -14.469 -1.453 -18.531 1 98 353 ILE A C 1
ATOM 2807 O O . ILE A 1 353 ? -15.375 -1.021 -17.828 1 98 353 ILE A O 1
ATOM 2811 N N . THR A 1 354 ? -14.641 -2.506 -19.328 1 96.25 354 THR A N 1
ATOM 2812 C CA . THR A 1 354 ? -15.953 -3.133 -19.453 1 96.25 354 THR A CA 1
ATOM 2813 C C . THR A 1 354 ? -16.141 -4.211 -18.391 1 96.25 354 THR A C 1
ATOM 2815 O O . THR A 1 354 ? -17.234 -4.758 -18.234 1 96.25 354 THR A O 1
ATOM 2818 N N . TYR A 1 355 ? -15.094 -4.555 -17.656 1 96.31 355 TYR A N 1
ATOM 2819 C CA . TYR A 1 355 ? -15.211 -5.508 -16.562 1 96.31 355 TYR A CA 1
ATOM 2820 C C . TYR A 1 355 ? -15.695 -4.824 -15.297 1 96.31 355 TYR A C 1
ATOM 2822 O O . TYR A 1 355 ? -15.133 -3.818 -14.867 1 96.31 355 TYR A O 1
ATOM 2830 N N . ALA A 1 356 ? -16.703 -5.422 -14.688 1 96.5 356 ALA A N 1
ATOM 2831 C CA . ALA A 1 356 ? -17.359 -4.844 -13.516 1 96.5 356 ALA A CA 1
ATOM 2832 C C . ALA A 1 356 ? -16.375 -4.691 -12.359 1 96.5 356 ALA A C 1
ATOM 2834 O O . ALA A 1 356 ? -16.391 -3.672 -11.664 1 96.5 356 ALA A O 1
ATOM 2835 N N . VAL A 1 357 ? -15.555 -5.664 -12.141 1 96.94 357 VAL A N 1
ATOM 2836 C CA . VAL A 1 357 ? -14.602 -5.625 -11.031 1 96.94 357 VAL A CA 1
ATOM 2837 C C . VAL A 1 357 ? -13.602 -4.496 -11.258 1 96.94 357 VAL A C 1
ATOM 2839 O O . VAL A 1 357 ? -13.172 -3.844 -10.305 1 96.94 357 VAL A O 1
ATOM 2842 N N . HIS A 1 358 ? -13.203 -4.281 -12.508 1 97.62 358 HIS A N 1
ATOM 2843 C CA . HIS A 1 358 ? -12.266 -3.213 -12.844 1 97.62 358 HIS A CA 1
ATOM 2844 C C . HIS A 1 358 ? -12.875 -1.841 -12.578 1 97.62 358 HIS A C 1
ATOM 2846 O O . HIS A 1 358 ? -12.211 -0.957 -12.031 1 97.62 358 HIS A O 1
ATOM 2852 N N . GLN A 1 359 ? -14.156 -1.676 -13 1 98.19 359 GLN A N 1
ATOM 2853 C CA . GLN A 1 359 ? -14.875 -0.437 -12.727 1 98.19 359 GLN A CA 1
ATOM 2854 C C . GLN A 1 359 ? -14.961 -0.169 -11.227 1 98.19 359 GLN A C 1
ATOM 2856 O O . GLN A 1 359 ? -14.648 0.935 -10.766 1 98.19 359 GLN A O 1
ATOM 2861 N N . ARG A 1 360 ? -15.328 -1.151 -10.516 1 97.69 360 ARG A N 1
ATOM 2862 C CA . ARG A 1 360 ? -15.531 -1.015 -9.078 1 97.69 360 ARG A CA 1
ATOM 2863 C C . ARG A 1 360 ? -14.219 -0.73 -8.359 1 97.69 360 ARG A C 1
ATOM 2865 O O . ARG A 1 360 ? -14.203 -0.103 -7.297 1 97.69 360 ARG A O 1
ATOM 2872 N N . ARG A 1 361 ? -13.18 -1.16 -8.906 1 97.56 361 ARG A N 1
ATOM 2873 C CA . ARG A 1 361 ? -11.852 -0.961 -8.328 1 97.56 361 ARG A CA 1
ATOM 2874 C C . ARG A 1 361 ? -11.398 0.486 -8.484 1 97.56 361 ARG A C 1
ATOM 2876 O O . ARG A 1 361 ? -10.734 1.034 -7.598 1 97.56 361 ARG A O 1
ATOM 2883 N N . LEU A 1 362 ? -11.758 1.212 -9.539 1 98.75 362 LEU A N 1
ATOM 2884 C CA . LEU A 1 362 ? -11.18 2.51 -9.867 1 98.75 362 LEU A CA 1
ATOM 2885 C C . LEU A 1 362 ? -12.172 3.635 -9.594 1 98.75 362 LEU A C 1
ATOM 2887 O O . LEU A 1 362 ? -11.805 4.664 -9.023 1 98.75 362 LEU A O 1
ATOM 2891 N N . LEU A 1 363 ? -13.414 3.447 -9.914 1 98.88 363 LEU A N 1
ATOM 2892 C CA . LEU A 1 363 ? -14.336 4.566 -10.047 1 98.88 363 LEU A CA 1
ATOM 2893 C C . LEU A 1 363 ? -14.742 5.109 -8.68 1 98.88 363 LEU A C 1
ATOM 2895 O O . LEU A 1 363 ? -14.953 6.312 -8.516 1 98.88 363 LEU A O 1
ATOM 2899 N N . PRO A 1 364 ? -14.867 4.242 -7.625 1 98.88 364 PRO A N 1
ATOM 2900 C CA . PRO A 1 364 ? -15.094 4.82 -6.301 1 98.88 364 PRO A CA 1
ATOM 2901 C C . PRO A 1 364 ? -13.984 5.785 -5.883 1 98.88 364 PRO A C 1
ATOM 2903 O O . PRO A 1 364 ? -14.25 6.805 -5.242 1 98.88 364 PRO A O 1
ATOM 2906 N N . HIS A 1 365 ? -12.734 5.484 -6.23 1 98.94 365 HIS A N 1
ATOM 2907 C CA . HIS A 1 365 ? -11.641 6.391 -5.906 1 98.94 365 HIS A CA 1
ATOM 2908 C C . HIS A 1 365 ? -11.82 7.742 -6.594 1 98.94 365 HIS A C 1
ATOM 2910 O O . HIS A 1 365 ? -11.477 8.781 -6.031 1 98.94 365 HIS A O 1
ATOM 2916 N N . LEU A 1 366 ? -12.305 7.711 -7.828 1 98.94 366 LEU A N 1
ATOM 2917 C CA . LEU A 1 366 ? -12.602 8.953 -8.523 1 98.94 366 LEU A CA 1
ATOM 2918 C C . LEU A 1 366 ? -13.648 9.766 -7.758 1 98.94 366 LEU A C 1
ATOM 2920 O O . LEU A 1 366 ? -13.508 10.977 -7.602 1 98.94 366 LEU A O 1
ATOM 2924 N N . ALA A 1 367 ? -14.68 9.078 -7.258 1 98.94 367 ALA A N 1
ATOM 2925 C CA . ALA A 1 367 ? -15.719 9.719 -6.469 1 98.94 367 ALA A CA 1
ATOM 2926 C C . ALA A 1 367 ? -15.141 10.336 -5.199 1 98.94 367 ALA A C 1
ATOM 2928 O O . ALA A 1 367 ? -15.414 11.5 -4.883 1 98.94 367 ALA A O 1
ATOM 2929 N N . PHE A 1 368 ? -14.336 9.594 -4.508 1 98.94 368 PHE A N 1
ATOM 2930 C CA . PHE A 1 368 ? -13.734 10.086 -3.273 1 98.94 368 PHE A CA 1
ATOM 2931 C C . PHE A 1 368 ? -12.812 11.266 -3.555 1 98.94 368 PHE A C 1
ATOM 2933 O O . PHE A 1 368 ? -12.727 12.203 -2.756 1 98.94 368 PHE A O 1
ATOM 2940 N N . ASN A 1 369 ? -12.078 11.188 -4.656 1 98.88 369 ASN A N 1
ATOM 2941 C CA . ASN A 1 369 ? -11.195 12.289 -5.012 1 98.88 369 ASN A CA 1
ATOM 2942 C C . ASN A 1 369 ? -11.961 13.602 -5.141 1 98.88 369 ASN A C 1
ATOM 2944 O O . ASN A 1 369 ? -11.492 14.648 -4.672 1 98.88 369 ASN A O 1
ATOM 2948 N N . TYR A 1 370 ? -13.141 13.555 -5.758 1 98.94 370 TYR A N 1
ATOM 2949 C CA . TYR A 1 370 ? -14 14.727 -5.879 1 98.94 370 TYR A CA 1
ATOM 2950 C C . TYR A 1 370 ? -14.5 15.18 -4.512 1 98.94 370 TYR A C 1
ATOM 2952 O O . TYR A 1 370 ? -14.477 16.375 -4.195 1 98.94 370 TYR A O 1
ATOM 2960 N N . GLY A 1 371 ? -14.969 14.219 -3.709 1 98.94 371 GLY A N 1
ATOM 2961 C CA . GLY A 1 371 ? -15.438 14.562 -2.377 1 98.94 371 GLY A CA 1
ATOM 2962 C C . GLY A 1 371 ? -14.391 15.266 -1.537 1 98.94 371 GLY A C 1
ATOM 2963 O O . GLY A 1 371 ? -14.672 16.297 -0.932 1 98.94 371 GLY A O 1
ATOM 2964 N N . ILE A 1 372 ? -13.188 14.766 -1.507 1 98.94 372 ILE A N 1
ATOM 2965 C CA . ILE A 1 372 ? -12.102 15.344 -0.725 1 98.94 372 ILE A CA 1
ATOM 2966 C C . ILE A 1 372 ? -11.75 16.719 -1.27 1 98.94 372 ILE A C 1
ATOM 2968 O O . ILE A 1 372 ? -11.43 17.641 -0.503 1 98.94 372 ILE A O 1
ATOM 2972 N N . HIS A 1 373 ? -11.812 16.859 -2.592 1 98.88 373 HIS A N 1
ATOM 2973 C CA . HIS A 1 373 ? -11.531 18.156 -3.199 1 98.88 373 HIS A CA 1
ATOM 2974 C C . HIS A 1 373 ? -12.477 19.219 -2.672 1 98.88 373 HIS A C 1
ATOM 2976 O O . HIS A 1 373 ? -12.039 20.312 -2.281 1 98.88 373 HIS A O 1
ATOM 2982 N N . PHE A 1 374 ? -13.766 18.953 -2.65 1 98.88 374 PHE A N 1
ATOM 2983 C CA . PHE A 1 374 ? -14.734 19.938 -2.217 1 98.88 374 PHE A CA 1
ATOM 2984 C C . PHE A 1 374 ? -14.57 20.25 -0.734 1 98.88 374 PHE A C 1
ATOM 2986 O O . PHE A 1 374 ? -14.773 21.391 -0.304 1 98.88 374 PHE A O 1
ATOM 2993 N N . ALA A 1 375 ? -14.219 19.234 0.051 1 98.88 375 ALA A N 1
ATOM 2994 C CA . ALA A 1 375 ? -13.93 19.469 1.462 1 98.88 375 ALA A CA 1
ATOM 2995 C C . ALA A 1 375 ? -12.711 20.375 1.625 1 98.88 375 ALA A C 1
ATOM 2997 O O . ALA A 1 375 ? -12.695 21.266 2.475 1 98.88 375 ALA A O 1
ATOM 2998 N N . ASN A 1 376 ? -11.68 20.172 0.838 1 98.75 376 ASN A N 1
ATOM 2999 C CA . ASN A 1 376 ? -10.492 21.016 0.864 1 98.75 376 ASN A CA 1
ATOM 3000 C C . ASN A 1 376 ? -10.82 22.453 0.445 1 98.75 376 ASN A C 1
ATOM 3002 O O . ASN A 1 376 ? -10.234 23.406 0.96 1 98.75 376 ASN A O 1
ATOM 3006 N N . ASP A 1 377 ? -11.688 22.547 -0.511 1 98.31 377 ASP A N 1
ATOM 3007 C CA . ASP A 1 377 ? -12.102 23.875 -0.935 1 98.31 377 ASP A CA 1
ATOM 3008 C C . ASP A 1 377 ? -12.773 24.641 0.21 1 98.31 377 ASP A C 1
ATOM 3010 O O . ASP A 1 377 ? -12.555 25.828 0.378 1 98.31 377 ASP A O 1
ATOM 3014 N N . TYR A 1 378 ? -13.609 23.969 0.954 1 98.12 378 TYR A N 1
ATOM 3015 C CA . TYR A 1 378 ? -14.234 24.562 2.127 1 98.12 378 TYR A CA 1
ATOM 3016 C C . TYR A 1 378 ? -13.188 25.016 3.137 1 98.12 378 TYR A C 1
ATOM 3018 O O . TYR A 1 378 ? -13.242 26.125 3.646 1 98.12 378 TYR A O 1
ATOM 3026 N N . LEU A 1 379 ? -12.242 24.172 3.43 1 98.06 379 LEU A N 1
ATOM 3027 C CA . LEU A 1 379 ? -11.172 24.5 4.359 1 98.06 379 LEU A CA 1
ATOM 3028 C C . LEU A 1 379 ? -10.367 25.688 3.861 1 98.06 379 LEU A C 1
ATOM 3030 O O . LEU A 1 379 ? -9.953 26.547 4.652 1 98.06 379 LEU A O 1
ATOM 3034 N N . LEU A 1 380 ? -10.141 25.781 2.547 1 97.75 380 LEU A N 1
ATOM 3035 C CA . LEU A 1 380 ? -9.406 26.891 1.948 1 97.75 380 LEU A CA 1
ATOM 3036 C C . LEU A 1 380 ? -10.125 28.203 2.203 1 97.75 380 LEU A C 1
ATOM 3038 O O . LEU A 1 380 ? -9.484 29.219 2.498 1 97.75 380 LEU A O 1
ATOM 3042 N N . ARG A 1 381 ? -11.422 28.188 2.076 1 96.19 381 ARG A N 1
ATOM 3043 C CA . ARG A 1 381 ? -12.203 29.391 2.324 1 96.19 381 ARG A CA 1
ATOM 3044 C C . ARG A 1 381 ? -12.109 29.812 3.785 1 96.19 381 ARG A C 1
ATOM 3046 O O . ARG A 1 381 ? -12.031 31.016 4.086 1 96.19 381 ARG A O 1
ATOM 3053 N N . LEU A 1 382 ? -12.102 28.859 4.664 1 95.94 382 LEU A N 1
ATOM 3054 C CA . LEU A 1 382 ? -11.914 29.172 6.074 1 95.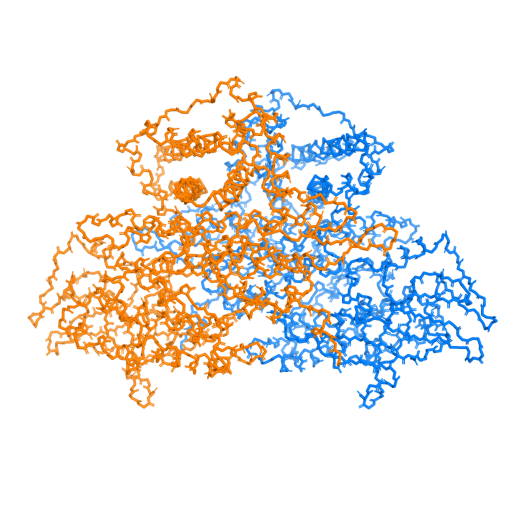94 382 LEU A CA 1
ATOM 3055 C C . LEU A 1 382 ? -10.531 29.766 6.316 1 95.94 382 LEU A C 1
ATOM 3057 O O . LEU A 1 382 ? -10.391 30.719 7.086 1 95.94 382 LEU A O 1
ATOM 3061 N N . LEU A 1 383 ? -9.539 29.219 5.684 1 94.75 383 LEU A N 1
ATOM 3062 C CA . LEU A 1 383 ? -8.172 29.688 5.836 1 94.75 383 LEU A CA 1
ATOM 3063 C C . LEU A 1 383 ? -8.016 31.109 5.301 1 94.75 383 LEU A C 1
ATOM 3065 O O . LEU A 1 383 ? -7.191 31.891 5.793 1 94.75 383 LEU A O 1
ATOM 3069 N N . ALA A 1 384 ? -8.859 31.484 4.328 1 94.75 384 ALA A N 1
ATOM 3070 C CA . ALA A 1 384 ? -8.766 32.781 3.668 1 94.75 384 ALA A CA 1
ATOM 3071 C C . ALA A 1 384 ? -9.555 33.844 4.43 1 94.75 384 ALA A C 1
ATOM 3073 O O . ALA A 1 384 ? -9.375 35.031 4.199 1 94.75 384 ALA A O 1
ATOM 3074 N N . GLU A 1 385 ? -10.406 33.406 5.332 1 92.94 385 GLU A N 1
ATOM 3075 C CA . GLU A 1 385 ? -11.219 34.344 6.105 1 92.94 385 GLU A CA 1
ATOM 3076 C C . GLU A 1 385 ? -10.359 35.125 7.105 1 92.94 385 GLU A C 1
ATOM 3078 O O . GLU A 1 385 ? -9.578 34.531 7.848 1 92.94 385 GLU A O 1
ATOM 3083 N N . LYS A 1 386 ? -10.469 36.5 7.234 1 88 386 LYS A N 1
ATOM 3084 C CA . LYS A 1 386 ? -9.602 37.344 8.062 1 88 386 LYS A CA 1
ATOM 3085 C C . LYS A 1 386 ? -10.328 37.844 9.312 1 88 386 LYS A C 1
ATOM 3087 O O . LYS A 1 386 ? -9.75 37.906 10.391 1 88 386 LYS A O 1
ATOM 3092 N N . GLU A 1 387 ? -11.516 38.281 9.297 1 88.12 387 GLU A N 1
ATOM 3093 C CA . GLU A 1 387 ? -12.234 38.938 10.375 1 88.12 387 GLU A CA 1
ATOM 3094 C C . GLU A 1 387 ? -12.703 37.938 11.43 1 88.12 387 GLU A C 1
ATOM 3096 O O . GLU A 1 387 ? -12.547 38.156 12.625 1 88.12 387 GLU A O 1
ATOM 3101 N N . ASN A 1 388 ? -13.312 36.844 11.109 1 87.81 388 ASN A N 1
ATOM 3102 C CA . ASN A 1 388 ? -13.852 35.844 12.031 1 87.81 388 ASN A CA 1
ATOM 3103 C C . ASN A 1 388 ? -13.242 34.469 11.773 1 87.81 388 ASN A C 1
ATOM 3105 O O . ASN A 1 388 ? -13.961 33.5 11.531 1 87.81 388 ASN A O 1
ATOM 3109 N N . ARG A 1 389 ? -11.906 34.562 12.133 1 86.5 389 ARG A N 1
ATOM 3110 C CA . ARG A 1 389 ? -11.211 33.312 11.844 1 86.5 389 ARG A CA 1
ATOM 3111 C C . ARG A 1 389 ? -11.562 32.25 12.867 1 86.5 389 ARG A C 1
ATOM 3113 O O . ARG A 1 389 ? -11.539 32.5 14.07 1 86.5 389 ARG A O 1
ATOM 3120 N N . LYS A 1 390 ? -11.953 31.031 12.445 1 89.25 390 LYS A N 1
ATOM 3121 C CA . LYS A 1 390 ? -12.32 29.891 13.281 1 89.25 390 LYS A CA 1
ATOM 3122 C C . LYS A 1 390 ? -11.148 28.938 13.438 1 89.25 390 LYS A C 1
ATOM 3124 O O . LYS A 1 390 ? -11.203 27.797 12.961 1 89.25 390 LYS A O 1
ATOM 3129 N N . ASP A 1 391 ? -10.211 29.234 14.258 1 88.62 391 ASP A N 1
ATOM 3130 C CA . ASP A 1 391 ? -8.922 28.547 14.344 1 88.62 391 ASP A CA 1
ATOM 3131 C C . ASP A 1 391 ? -9.102 27.109 14.805 1 88.62 391 ASP A C 1
ATOM 3133 O O . ASP A 1 391 ? -8.43 26.203 14.312 1 88.62 391 ASP A O 1
ATOM 3137 N N . LYS A 1 392 ? -9.977 26.906 15.766 1 88.75 392 LYS A N 1
ATOM 3138 C CA . LYS A 1 392 ? -10.195 25.547 16.266 1 88.75 392 LYS A CA 1
ATOM 3139 C C . LYS A 1 392 ? -10.773 24.641 15.172 1 88.75 392 LYS A C 1
ATOM 3141 O O . LYS A 1 392 ? -10.328 23.516 15 1 88.75 392 LYS A O 1
ATOM 3146 N N . GLU A 1 393 ? -11.727 25.141 14.445 1 93.31 393 GLU A N 1
ATOM 3147 C CA . GLU A 1 393 ? -12.328 24.391 13.352 1 93.31 393 GLU A CA 1
ATOM 3148 C C . GLU A 1 393 ? -11.312 24.109 12.242 1 93.31 393 GLU A C 1
ATOM 3150 O O . GLU A 1 393 ? -11.266 23.016 11.688 1 93.31 393 GLU A O 1
ATOM 3155 N N . ILE A 1 394 ? -10.547 25.141 11.938 1 95.44 394 ILE A N 1
ATOM 3156 C CA . ILE A 1 394 ? -9.523 25.016 10.898 1 95.44 394 ILE A CA 1
ATOM 3157 C C . ILE A 1 394 ? -8.57 23.875 11.258 1 95.44 394 ILE A C 1
ATOM 3159 O O . ILE A 1 394 ? -8.25 23.031 10.422 1 95.44 394 ILE A O 1
ATOM 3163 N N . HIS A 1 395 ? -8.172 23.859 12.516 1 94.06 395 HIS A N 1
ATOM 3164 C CA . HIS A 1 395 ? -7.246 22.828 12.969 1 94.06 395 HIS A CA 1
ATOM 3165 C C . HIS A 1 395 ? -7.863 21.438 12.859 1 94.06 395 HIS A C 1
ATOM 3167 O O . HIS A 1 395 ? -7.191 20.484 12.445 1 94.06 395 HIS A O 1
ATOM 3173 N N . VAL A 1 396 ? -9.117 21.312 13.18 1 96.06 396 VAL A N 1
ATOM 3174 C CA . VAL A 1 396 ? -9.805 20.016 13.18 1 96.06 396 VAL A CA 1
ATOM 3175 C C . VAL A 1 396 ? -10 19.531 11.742 1 96.06 396 VAL A C 1
ATOM 3177 O O . VAL A 1 396 ? -9.703 18.375 11.43 1 96.06 396 VAL A O 1
ATOM 3180 N N . TYR A 1 397 ? -10.461 20.438 10.859 1 98.12 397 TYR A N 1
ATOM 3181 C CA . TYR A 1 397 ? -10.703 20.047 9.477 1 98.12 397 TYR A CA 1
ATOM 3182 C C . TYR A 1 397 ? -9.391 19.734 8.766 1 98.12 397 TYR A C 1
ATOM 3184 O O . TYR A 1 397 ? -9.32 18.812 7.949 1 98.12 397 TYR A O 1
ATOM 3192 N N . ALA A 1 398 ? -8.328 20.5 9.062 1 97.94 398 ALA A N 1
ATOM 3193 C CA . ALA A 1 398 ? -7.023 20.234 8.469 1 97.94 398 ALA A CA 1
ATOM 3194 C C . ALA A 1 398 ? -6.488 18.875 8.891 1 97.94 398 ALA A C 1
ATOM 3196 O O . ALA A 1 398 ? -5.934 18.141 8.07 1 97.94 398 ALA A O 1
ATOM 3197 N N . SER A 1 399 ? -6.664 18.516 10.172 1 97.62 399 SER A N 1
ATOM 3198 C CA . SER A 1 399 ? -6.23 17.219 10.672 1 97.62 399 SER A CA 1
ATOM 3199 C C . SER A 1 399 ? -7.02 16.078 10.023 1 97.62 399 SER A C 1
ATOM 3201 O O . SER A 1 399 ? -6.438 15.086 9.586 1 97.62 399 SER A O 1
ATOM 3203 N N . ALA A 1 400 ? -8.312 16.25 9.938 1 98.69 400 ALA A N 1
ATOM 3204 C CA . ALA A 1 400 ? -9.203 15.25 9.359 1 98.69 400 ALA A CA 1
ATOM 3205 C C . ALA A 1 400 ? -8.867 15 7.891 1 98.69 400 ALA A C 1
ATOM 3207 O O . ALA A 1 400 ? -8.727 13.844 7.469 1 98.69 400 ALA A O 1
ATOM 3208 N N . LEU A 1 401 ? -8.703 16.094 7.16 1 98.81 401 LEU A N 1
ATOM 3209 C CA . LEU A 1 401 ? -8.531 15.969 5.719 1 98.81 401 LEU A CA 1
ATOM 3210 C C . LEU A 1 401 ? -7.129 15.469 5.379 1 98.81 401 LEU A C 1
ATOM 3212 O O . LEU A 1 401 ? -6.949 14.719 4.422 1 98.81 401 LEU A O 1
ATOM 3216 N N . LYS A 1 402 ? -6.121 15.93 6.16 1 98.44 402 LYS A N 1
ATOM 3217 C CA . LYS A 1 402 ? -4.777 15.391 5.953 1 98.44 402 LYS A CA 1
ATOM 3218 C C . LYS A 1 402 ? -4.754 13.875 6.133 1 98.44 402 LYS A C 1
ATOM 3220 O O . LYS A 1 402 ? -4.215 13.156 5.289 1 98.44 402 LYS A O 1
ATOM 3225 N N . ALA A 1 403 ? -5.348 13.414 7.18 1 98.62 403 ALA A N 1
ATOM 3226 C CA . ALA A 1 403 ? -5.359 11.984 7.469 1 98.62 403 ALA A CA 1
ATOM 3227 C C . ALA A 1 403 ? -6.172 11.219 6.426 1 98.62 403 ALA A C 1
ATOM 3229 O O . ALA A 1 403 ? -5.715 10.211 5.887 1 98.62 403 ALA A O 1
ATOM 3230 N N . TYR A 1 404 ? -7.32 11.719 6.062 1 98.81 404 TYR A N 1
ATOM 3231 C CA . TYR A 1 404 ? -8.234 11.055 5.141 1 98.81 404 TYR A CA 1
ATOM 3232 C C . TYR A 1 404 ? -7.648 11.008 3.734 1 98.81 404 TYR A C 1
ATOM 3234 O O . TYR A 1 404 ? -7.652 9.953 3.09 1 98.81 404 TYR A O 1
ATOM 3242 N N . SER A 1 405 ? -7.148 12.141 3.258 1 98.81 405 SER A N 1
ATOM 3243 C CA . SER A 1 405 ? -6.664 12.234 1.885 1 98.81 405 SER A CA 1
ATOM 3244 C C . SER A 1 405 ? -5.406 11.398 1.684 1 98.81 405 SER A C 1
ATOM 3246 O O . SER A 1 405 ? -5.211 10.812 0.618 1 98.81 405 SER A O 1
ATOM 3248 N N . SER A 1 406 ? -4.512 11.344 2.695 1 98.75 406 SER A N 1
ATOM 3249 C CA . SER A 1 406 ? -3.277 10.586 2.541 1 98.75 406 SER A CA 1
ATOM 3250 C C . SER A 1 406 ? -3.557 9.086 2.516 1 98.75 406 SER A C 1
ATOM 3252 O O . SER A 1 406 ? -2.967 8.352 1.719 1 98.75 406 SER A O 1
ATOM 3254 N N . TRP A 1 407 ? -4.484 8.625 3.365 1 98.75 407 TRP A N 1
ATOM 3255 C CA . TRP A 1 407 ? -4.867 7.215 3.305 1 98.75 407 TRP A CA 1
ATOM 3256 C C . TRP A 1 407 ? -5.613 6.91 2.01 1 98.75 407 TRP A C 1
ATOM 3258 O O . TRP A 1 407 ? -5.434 5.844 1.419 1 98.75 407 TRP A O 1
ATOM 3268 N N . HIS A 1 408 ? -6.438 7.84 1.573 1 98.75 408 HIS A N 1
ATOM 3269 C CA . HIS A 1 408 ? -7.113 7.637 0.295 1 98.75 408 HIS A CA 1
ATOM 3270 C C . HIS A 1 408 ? -6.109 7.574 -0.852 1 98.75 408 HIS A C 1
ATOM 3272 O O . HIS A 1 408 ? -6.215 6.707 -1.726 1 98.75 408 HIS A O 1
ATOM 3278 N N . ASN A 1 409 ? -5.215 8.523 -0.867 1 98.75 409 ASN A N 1
ATOM 3279 C CA . ASN A 1 409 ? -4.188 8.562 -1.9 1 98.75 409 ASN A CA 1
ATOM 3280 C C . ASN A 1 409 ? -3.395 7.254 -1.95 1 98.75 409 ASN A C 1
ATOM 3282 O O . ASN A 1 409 ? -3.164 6.703 -3.029 1 98.75 409 ASN A O 1
ATOM 3286 N N . ARG A 1 410 ? -3.004 6.773 -0.825 1 98.62 410 ARG A N 1
ATOM 3287 C CA . ARG A 1 410 ? -2.293 5.508 -0.708 1 98.62 410 ARG A CA 1
ATOM 3288 C C . ARG A 1 410 ? -3.098 4.367 -1.323 1 98.62 410 ARG A C 1
ATOM 3290 O O . ARG A 1 410 ? -2.578 3.602 -2.137 1 98.62 410 ARG A O 1
ATOM 3297 N N . ASN A 1 411 ? -4.348 4.258 -0.949 1 98.69 411 ASN A N 1
ATOM 3298 C CA . ASN A 1 411 ? -5.203 3.182 -1.438 1 98.69 411 ASN A CA 1
ATOM 3299 C C . ASN A 1 411 ? -5.5 3.334 -2.926 1 98.69 411 ASN A C 1
ATOM 3301 O O . ASN A 1 411 ? -5.535 2.346 -3.662 1 98.69 411 ASN A O 1
ATOM 3305 N N . CYS A 1 412 ? -5.754 4.535 -3.328 1 98.88 412 CYS A N 1
ATOM 3306 C CA . CYS A 1 412 ? -6.082 4.828 -4.719 1 98.88 412 CYS A CA 1
ATOM 3307 C C . CYS A 1 412 ? -4.934 4.438 -5.645 1 98.88 412 CYS A C 1
ATOM 3309 O O . CYS A 1 412 ? -5.133 3.705 -6.613 1 98.88 412 CYS A O 1
ATOM 3311 N N . LEU A 1 413 ? -3.752 4.871 -5.316 1 98.88 413 LEU A N 1
ATOM 3312 C CA . LEU A 1 413 ? -2.611 4.598 -6.18 1 98.88 413 LEU A CA 1
ATOM 3313 C C . LEU A 1 413 ? -2.258 3.113 -6.16 1 98.88 413 LEU A C 1
ATOM 3315 O O . LEU A 1 413 ? -1.808 2.564 -7.168 1 98.88 413 LEU A O 1
ATOM 3319 N N . GLN A 1 414 ? -2.518 2.445 -5.035 1 98.81 414 GLN A N 1
ATOM 3320 C CA . GLN A 1 414 ? -2.322 1.001 -4.984 1 98.81 414 GLN A CA 1
ATOM 3321 C C . GLN A 1 414 ? -3.27 0.284 -5.941 1 98.81 414 GLN A C 1
ATOM 3323 O O . GLN A 1 414 ? -2.863 -0.636 -6.656 1 98.81 414 GLN A O 1
ATOM 3328 N N . ASP A 1 415 ? -4.523 0.687 -5.949 1 98.69 415 ASP A N 1
ATOM 3329 C CA . ASP A 1 415 ? -5.492 0.055 -6.84 1 98.69 4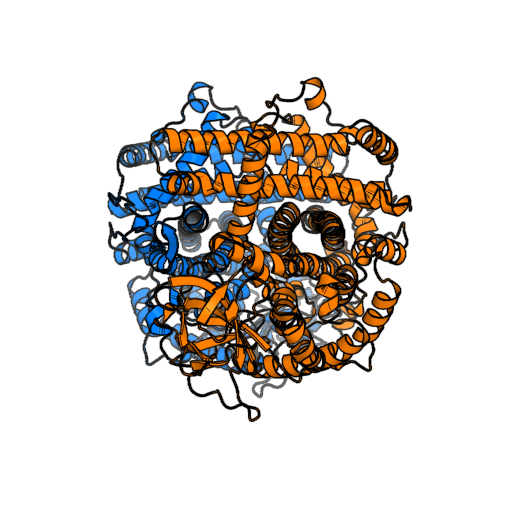15 ASP A CA 1
ATOM 3330 C C . ASP A 1 415 ? -5.184 0.375 -8.305 1 98.69 415 ASP A C 1
ATOM 3332 O O . ASP A 1 415 ? -5.34 -0.48 -9.18 1 98.69 415 ASP A O 1
ATOM 3336 N N . CYS A 1 416 ? -4.754 1.619 -8.555 1 98.88 416 CYS A N 1
ATOM 3337 C CA . CYS A 1 416 ? -4.32 1.95 -9.906 1 98.88 416 CYS A CA 1
ATOM 3338 C C . CYS A 1 416 ? -3.156 1.063 -10.336 1 98.88 416 CYS A C 1
ATOM 3340 O O . CYS A 1 416 ? -3.143 0.553 -11.453 1 98.88 416 CYS A O 1
ATOM 3342 N N . ARG A 1 417 ? -2.199 0.882 -9.453 1 98.75 417 ARG A N 1
ATOM 3343 C CA . ARG A 1 417 ? -1.027 0.054 -9.719 1 98.75 417 ARG A CA 1
ATOM 3344 C C . ARG A 1 417 ? -1.436 -1.368 -10.094 1 98.75 417 ARG A C 1
ATOM 3346 O O . ARG A 1 417 ? -0.987 -1.903 -11.109 1 98.75 417 ARG A O 1
ATOM 3353 N N . GLU A 1 418 ? -2.301 -1.967 -9.344 1 98.5 418 GLU A N 1
ATOM 3354 C CA . GLU A 1 418 ? -2.719 -3.344 -9.586 1 98.5 418 GLU A CA 1
ATOM 3355 C C . GLU A 1 418 ? -3.609 -3.441 -10.82 1 98.5 418 GLU A C 1
ATOM 3357 O O . GLU A 1 418 ? -3.512 -4.398 -11.586 1 98.5 418 GLU A O 1
ATOM 3362 N N . ALA A 1 419 ? -4.438 -2.42 -11.023 1 98.25 419 ALA A N 1
ATOM 3363 C CA . ALA A 1 419 ? -5.371 -2.426 -12.148 1 98.25 419 ALA A CA 1
ATOM 3364 C C . ALA A 1 419 ? -4.629 -2.359 -13.477 1 98.25 419 ALA A C 1
ATOM 3366 O O . ALA A 1 419 ? -5.152 -2.791 -14.508 1 98.25 419 ALA A O 1
ATOM 3367 N N . CYS A 1 420 ? -3.418 -1.878 -13.445 1 98.19 420 CYS A N 1
ATOM 3368 C CA . CYS A 1 420 ? -2.656 -1.72 -14.68 1 98.19 420 CYS A CA 1
ATOM 3369 C C . CYS A 1 420 ? -1.672 -2.869 -14.867 1 98.19 420 CYS A C 1
ATOM 3371 O O . CYS A 1 420 ? -0.837 -2.838 -15.773 1 98.19 420 CYS A O 1
ATOM 3373 N N . GLY A 1 421 ? -1.715 -3.885 -14.031 1 96.94 421 GLY A N 1
ATOM 3374 C CA . GLY A 1 421 ? -0.801 -5.012 -14.141 1 96.94 421 GLY A CA 1
ATOM 3375 C C . GLY A 1 421 ? 0.656 -4.617 -14 1 96.94 421 GLY A C 1
ATOM 3376 O O . GLY A 1 421 ? 0.999 -3.799 -13.141 1 96.94 421 GLY A O 1
ATOM 3377 N N . GLY A 1 422 ? 1.482 -5.211 -14.781 1 96.94 422 GLY A N 1
ATOM 3378 C CA . GLY A 1 422 ? 2.898 -4.883 -14.766 1 96.94 422 GLY A CA 1
ATOM 3379 C C . GLY A 1 422 ? 3.182 -3.451 -15.188 1 96.94 422 GLY A C 1
ATOM 3380 O O . GLY A 1 422 ? 4.164 -2.852 -14.734 1 96.94 422 GLY A O 1
ATOM 3381 N N . GLN A 1 423 ? 2.291 -2.916 -16 1 97.81 423 GLN A N 1
ATOM 3382 C CA . GLN A 1 423 ? 2.49 -1.557 -16.5 1 97.81 423 GLN A CA 1
ATOM 3383 C C . GLN A 1 423 ? 2.398 -0.543 -15.359 1 97.81 423 GLN A C 1
ATOM 3385 O O . GLN A 1 423 ? 3.068 0.49 -15.383 1 97.81 423 GLN A O 1
ATOM 3390 N N . GLY A 1 424 ? 1.584 -0.834 -14.367 1 97.88 424 GLY A N 1
ATOM 3391 C CA . GLY A 1 424 ? 1.509 0.033 -13.195 1 97.88 424 GLY A CA 1
ATOM 3392 C C . GLY A 1 424 ? 2.791 0.056 -12.391 1 97.88 424 GLY A C 1
ATOM 3393 O O . GLY A 1 424 ? 3.004 0.962 -11.578 1 97.88 424 GLY A O 1
ATOM 3394 N N . PHE A 1 425 ? 3.658 -0.93 -12.625 1 97.69 425 PHE A N 1
ATOM 3395 C CA . PHE A 1 425 ? 4.902 -1.096 -11.883 1 97.69 425 PHE A CA 1
ATOM 3396 C C . PHE A 1 425 ? 6.047 -0.368 -12.578 1 97.69 425 PHE A C 1
ATOM 3398 O O . PHE A 1 425 ? 7.105 -0.153 -11.977 1 97.69 425 PHE A O 1
ATOM 3405 N N . LEU A 1 426 ? 5.871 0.06 -13.836 1 98.06 426 LEU A N 1
ATOM 3406 C CA . LEU A 1 426 ? 6.879 0.82 -14.562 1 98.06 426 LEU A CA 1
ATOM 3407 C C . LEU A 1 426 ? 6.898 2.275 -14.109 1 98.06 426 LEU A C 1
ATOM 3409 O O . LEU A 1 426 ? 5.855 2.928 -14.055 1 98.06 426 LEU A O 1
ATOM 3413 N N . ALA A 1 427 ? 8.078 2.775 -13.82 1 98.06 427 ALA A N 1
ATOM 3414 C CA . ALA A 1 427 ? 8.227 4.109 -13.242 1 98.06 427 ALA A CA 1
ATOM 3415 C C . ALA A 1 427 ? 7.719 5.18 -14.203 1 98.06 427 ALA A C 1
ATOM 3417 O O . ALA A 1 427 ? 7.109 6.164 -13.781 1 98.06 427 ALA A O 1
ATOM 3418 N N . ASP A 1 428 ? 7.902 4.984 -15.469 1 96.44 428 ASP A N 1
ATOM 3419 C CA . ASP A 1 428 ? 7.527 5.98 -16.469 1 96.44 428 ASP A CA 1
ATOM 3420 C C . ASP A 1 428 ? 6.023 6.234 -16.453 1 96.44 428 ASP A C 1
ATOM 3422 O O . ASP A 1 428 ? 5.562 7.297 -16.875 1 96.44 428 ASP A O 1
ATOM 3426 N N . ASN A 1 429 ? 5.273 5.254 -15.938 1 97.75 429 ASN A N 1
ATOM 3427 C CA . ASN A 1 429 ? 3.824 5.414 -15.898 1 97.75 429 ASN A CA 1
ATOM 3428 C C . ASN A 1 429 ? 3.375 6.152 -14.641 1 97.75 429 ASN A C 1
ATOM 3430 O O . ASN A 1 429 ? 2.176 6.34 -14.422 1 97.75 429 ASN A O 1
ATOM 3434 N N . LEU A 1 430 ? 4.246 6.559 -13.82 1 97.56 430 LEU A N 1
ATOM 3435 C CA . LEU A 1 430 ? 4.141 7.531 -12.742 1 97.56 430 LEU A CA 1
ATOM 3436 C C . LEU A 1 430 ? 3.4 6.941 -11.547 1 97.56 430 LEU A C 1
ATOM 3438 O O . LEU A 1 430 ? 3.637 7.344 -10.406 1 97.56 430 LEU A O 1
ATOM 3442 N N . ILE A 1 431 ? 2.502 5.91 -11.703 1 98.44 431 ILE A N 1
ATOM 3443 C CA . ILE A 1 431 ? 1.657 5.387 -10.633 1 98.44 431 ILE A CA 1
ATOM 3444 C C . ILE A 1 431 ? 2.531 4.867 -9.492 1 98.44 431 ILE A C 1
ATOM 3446 O O . ILE A 1 431 ? 2.34 5.246 -8.336 1 98.44 431 ILE A O 1
ATOM 3450 N N . GLY A 1 432 ? 3.525 4.027 -9.836 1 97.94 432 GLY A N 1
ATOM 3451 C CA . GLY A 1 432 ? 4.406 3.422 -8.852 1 97.94 432 GLY A CA 1
ATOM 3452 C C . GLY A 1 432 ? 5.203 4.441 -8.055 1 97.94 432 GLY A C 1
ATOM 3453 O O . GLY A 1 432 ? 5.133 4.469 -6.828 1 97.94 432 GLY A O 1
ATOM 3454 N N . PRO A 1 433 ? 5.945 5.34 -8.742 1 97.31 433 PRO A N 1
ATOM 3455 C CA . PRO A 1 433 ? 6.719 6.363 -8.039 1 97.31 433 PRO A CA 1
ATOM 3456 C C . PRO A 1 433 ? 5.848 7.27 -7.164 1 97.31 433 PRO A C 1
ATOM 3458 O O . PRO A 1 433 ? 6.219 7.586 -6.031 1 97.31 433 PRO A O 1
ATOM 3461 N N . PHE A 1 434 ? 4.652 7.676 -7.668 1 98.06 434 PHE A N 1
ATOM 3462 C CA . PHE A 1 434 ? 3.764 8.508 -6.863 1 98.06 434 PHE A CA 1
ATOM 3463 C C . PHE A 1 434 ? 3.297 7.75 -5.621 1 98.06 434 PHE A C 1
ATOM 3465 O O . PHE A 1 434 ? 3.236 8.32 -4.531 1 98.06 434 PHE A O 1
ATOM 3472 N N . LYS A 1 435 ? 2.98 6.484 -5.824 1 98.31 435 LYS A N 1
ATOM 3473 C CA . LYS A 1 435 ? 2.574 5.641 -4.703 1 98.31 435 LYS A CA 1
ATOM 3474 C C . LYS A 1 435 ? 3.658 5.594 -3.631 1 98.31 435 LYS A C 1
ATOM 3476 O O . LYS A 1 435 ? 3.377 5.781 -2.447 1 98.31 435 LYS A O 1
ATOM 3481 N N . SER A 1 436 ? 4.895 5.363 -3.992 1 98 436 SER A N 1
ATOM 3482 C CA . SER A 1 436 ? 6 5.199 -3.055 1 98 436 SER A CA 1
ATOM 3483 C C . SER A 1 436 ? 6.367 6.523 -2.395 1 98 436 SER A C 1
ATOM 3485 O O . SER A 1 436 ? 6.598 6.578 -1.185 1 98 436 SER A O 1
ATOM 3487 N N . GLU A 1 437 ? 6.41 7.562 -3.16 1 97.62 437 GLU A N 1
ATOM 3488 C CA . GLU A 1 437 ? 6.922 8.844 -2.678 1 97.62 437 GLU A CA 1
ATOM 3489 C C . GLU A 1 437 ? 5.906 9.539 -1.778 1 97.62 437 GLU A C 1
ATOM 3491 O O . GLU A 1 437 ? 6.281 10.281 -0.866 1 97.62 437 GLU A O 1
ATOM 3496 N N . THR A 1 438 ? 4.613 9.289 -1.984 1 98 438 THR A N 1
ATOM 3497 C CA . THR A 1 438 ? 3.605 9.984 -1.189 1 98 438 THR A CA 1
ATOM 3498 C C . THR A 1 438 ? 3.215 9.156 0.032 1 98 438 THR A C 1
ATOM 3500 O O . THR A 1 438 ? 2.424 9.602 0.865 1 98 438 THR A O 1
ATOM 3503 N N . ASP A 1 439 ? 3.812 7.949 0.184 1 98 439 ASP A N 1
ATOM 3504 C CA . ASP A 1 439 ? 3.477 7.102 1.323 1 98 439 ASP A CA 1
ATOM 3505 C C . ASP A 1 439 ? 3.781 7.809 2.643 1 98 439 ASP A C 1
ATOM 3507 O O . ASP A 1 439 ? 3.074 7.617 3.633 1 98 439 ASP A O 1
ATOM 3511 N N . ILE A 1 440 ? 4.77 8.641 2.672 1 97.88 440 ILE A N 1
ATOM 3512 C CA . ILE A 1 440 ? 5.215 9.328 3.879 1 97.88 440 ILE A CA 1
ATOM 3513 C C . ILE A 1 440 ? 4.152 10.328 4.324 1 97.88 440 ILE A C 1
ATOM 3515 O O . ILE A 1 440 ? 4.156 10.781 5.473 1 97.88 440 ILE A O 1
ATOM 3519 N N . TYR A 1 441 ? 3.162 10.734 3.438 1 98 441 TYR A N 1
ATOM 3520 C CA . TYR A 1 441 ? 2.1 11.672 3.773 1 98 441 TYR A CA 1
ATOM 3521 C C . TYR A 1 441 ? 1.194 11.109 4.859 1 98 441 TYR A C 1
ATOM 3523 O O . TYR A 1 441 ? 0.465 11.852 5.52 1 98 441 TYR A O 1
ATOM 3531 N N . THR A 1 442 ? 1.272 9.805 5.102 1 98.25 442 THR A N 1
ATOM 3532 C CA . THR A 1 442 ? 0.449 9.18 6.133 1 98.25 442 THR A CA 1
ATOM 3533 C C . THR A 1 442 ? 1.055 9.398 7.516 1 98.25 442 THR A C 1
ATOM 3535 O O . THR A 1 442 ? 0.388 9.188 8.531 1 98.25 442 THR A O 1
ATOM 3538 N N . THR A 1 443 ? 2.348 9.875 7.535 1 96.06 443 THR A N 1
ATOM 3539 C CA . THR A 1 443 ? 3.045 9.953 8.812 1 96.06 443 THR A CA 1
ATOM 3540 C C . THR A 1 443 ? 3.586 11.359 9.047 1 96.06 443 THR A C 1
ATOM 3542 O O . THR A 1 443 ? 3.648 11.82 10.188 1 96.06 443 THR A O 1
ATOM 3545 N N . PHE A 1 444 ? 4.074 11.984 7.965 1 90.69 444 PHE A N 1
ATOM 3546 C CA . PHE A 1 444 ? 4.668 13.281 8.266 1 90.69 444 PHE A CA 1
ATOM 3547 C C . PHE A 1 444 ? 3.594 14.352 8.375 1 90.69 444 PHE A C 1
ATOM 3549 O O . PHE A 1 444 ? 2.445 14.133 7.98 1 90.69 444 PHE A O 1
ATOM 3556 N N . GLU A 1 445 ? 3.857 15.445 9.055 1 90.19 445 GLU A N 1
ATOM 3557 C CA . GLU A 1 445 ? 2.912 16.484 9.453 1 90.19 445 GLU A CA 1
ATOM 3558 C C . GLU A 1 445 ? 1.817 15.914 10.352 1 90.19 445 GLU A C 1
ATOM 3560 O O . GLU A 1 445 ? 0.671 16.375 10.305 1 90.19 445 GLU A O 1
ATOM 3565 N N . GLY A 1 446 ? 2.168 14.875 11.102 1 91.56 446 GLY A N 1
ATOM 3566 C CA . GLY A 1 446 ? 1.275 14.211 12.039 1 91.56 446 GLY A CA 1
ATOM 3567 C C . GLY A 1 446 ? 0.804 12.852 11.539 1 91.56 446 GLY A C 1
ATOM 3568 O O . GLY A 1 446 ? 0.219 12.75 10.461 1 91.56 446 GLY A O 1
ATOM 3569 N N . ASP A 1 447 ? 1.056 11.859 12.359 1 95.44 447 ASP A N 1
ATOM 3570 C CA . ASP A 1 447 ? 0.577 10.508 12.07 1 95.44 447 ASP A CA 1
ATOM 3571 C C . ASP A 1 447 ? -0.948 10.469 12 1 95.44 447 ASP A C 1
ATOM 3573 O O . ASP A 1 447 ? -1.628 11.109 12.812 1 95.44 447 ASP A O 1
ATOM 3577 N N . ASN A 1 448 ? -1.498 9.719 11.055 1 97.94 448 ASN A N 1
ATOM 3578 C CA . ASN A 1 448 ? -2.934 9.734 10.789 1 97.94 448 ASN A CA 1
ATOM 3579 C C . ASN A 1 448 ? -3.732 9.297 12.016 1 97.94 448 ASN A C 1
ATOM 3581 O O . ASN A 1 448 ? -4.844 9.781 12.242 1 97.94 448 ASN A O 1
ATOM 3585 N N . VAL A 1 449 ? -3.217 8.406 12.844 1 97.12 449 VAL A N 1
ATOM 3586 C CA . VAL A 1 449 ? -3.906 7.953 14.047 1 97.12 449 VAL A CA 1
ATOM 3587 C C . VAL A 1 449 ? -4.035 9.109 15.039 1 97.12 449 VAL A C 1
ATOM 3589 O O . VAL A 1 449 ? -5.098 9.312 15.625 1 97.12 449 VAL A O 1
ATOM 3592 N N . LEU A 1 450 ? -2.998 9.859 15.164 1 95.62 450 LEU A N 1
ATOM 3593 C CA . LEU A 1 450 ? -3.016 11 16.078 1 95.62 450 LEU A CA 1
ATOM 3594 C C . LEU A 1 450 ? -3.943 12.094 15.555 1 95.62 450 LEU A C 1
ATOM 3596 O O . LEU A 1 450 ? -4.645 12.734 16.344 1 95.62 450 LEU A O 1
ATOM 3600 N N . MET A 1 451 ? -3.934 12.297 14.227 1 97 451 MET A N 1
ATOM 3601 C CA . MET A 1 451 ? -4.816 13.289 13.633 1 97 451 MET A CA 1
ATOM 3602 C C . MET A 1 451 ? -6.277 12.977 13.93 1 97 451 MET A C 1
ATOM 3604 O O . MET A 1 451 ? -7.039 13.852 14.336 1 97 451 MET A O 1
ATOM 3608 N N . TYR A 1 452 ? -6.613 11.742 13.805 1 97.88 452 TYR A N 1
ATOM 3609 C CA . TYR A 1 452 ? -8 11.359 14.031 1 97.88 452 TYR A CA 1
ATOM 3610 C C . TYR A 1 452 ? -8.352 11.422 15.508 1 97.88 452 TYR A C 1
ATOM 3612 O O . TYR A 1 452 ? -9.492 11.719 15.875 1 97.88 452 TYR A O 1
ATOM 3620 N N . GLN A 1 453 ? -7.395 11.172 16.391 1 96.25 453 GLN A N 1
ATOM 3621 C CA . GLN A 1 453 ? -7.645 11.336 17.812 1 96.25 453 GLN A CA 1
ATOM 3622 C C . GLN A 1 453 ? -7.965 12.789 18.156 1 96.25 453 GLN A C 1
ATOM 3624 O O . GLN A 1 453 ? -8.836 13.055 18.984 1 96.25 453 GLN A O 1
ATOM 3629 N N . GLN A 1 454 ? -7.234 13.672 17.5 1 94.81 454 GLN A N 1
ATOM 3630 C CA . GLN A 1 454 ? -7.508 15.086 17.719 1 94.81 454 GLN A CA 1
ATOM 3631 C C . GLN A 1 454 ? -8.906 15.461 17.234 1 94.81 454 GLN A C 1
ATOM 3633 O O . GLN A 1 454 ? -9.617 16.219 17.891 1 94.81 454 GLN A O 1
ATOM 3638 N N . VAL A 1 455 ? -9.258 14.898 16.125 1 97.81 455 VAL A N 1
ATOM 3639 C CA . VAL A 1 455 ? -10.594 15.141 15.578 1 97.81 455 VAL A CA 1
ATOM 3640 C C . VAL A 1 455 ? -11.648 14.602 16.547 1 97.81 455 VAL A C 1
ATOM 3642 O O . VAL A 1 455 ? -12.617 15.297 16.859 1 97.81 455 VAL A O 1
ATOM 3645 N N . ALA A 1 456 ? -11.406 13.43 17.031 1 97.62 456 ALA A N 1
ATOM 3646 C CA . ALA A 1 456 ? -12.352 12.797 17.953 1 97.62 456 ALA A CA 1
ATOM 3647 C C . ALA A 1 456 ? -12.492 13.609 19.234 1 97.62 456 ALA A C 1
ATOM 3649 O O . ALA A 1 456 ? -13.594 13.758 19.766 1 97.62 456 ALA A O 1
ATOM 3650 N N . LYS A 1 457 ? -11.391 14.117 19.766 1 95.25 457 LYS A N 1
ATOM 3651 C CA . LYS A 1 457 ? -11.406 14.938 20.969 1 95.25 457 LYS A CA 1
ATOM 3652 C C . LYS A 1 457 ? -12.273 16.172 20.781 1 95.25 457 LYS A C 1
ATOM 3654 O O . LYS A 1 457 ? -13.055 16.531 21.672 1 95.25 457 LYS A O 1
ATOM 3659 N N . TYR A 1 458 ? -12.172 16.812 19.672 1 94.81 458 TYR A N 1
ATOM 3660 C CA . TYR A 1 458 ? -12.977 17.984 19.359 1 94.81 458 TYR A CA 1
ATOM 3661 C C . TYR A 1 458 ? -14.461 17.641 19.328 1 94.81 458 TYR A C 1
ATOM 3663 O O . TYR A 1 458 ? -15.289 18.359 19.891 1 94.81 458 TYR A O 1
ATOM 3671 N N . ILE A 1 459 ? -14.758 16.484 18.672 1 96.75 459 ILE A N 1
ATOM 3672 C CA . ILE A 1 459 ? -16.141 16.062 18.516 1 96.75 459 ILE A CA 1
ATOM 3673 C C . ILE A 1 459 ? -16.766 15.773 19.875 1 96.75 459 ILE A C 1
ATOM 3675 O O . ILE A 1 459 ? -17.891 16.172 20.156 1 96.75 459 ILE A O 1
ATOM 3679 N N . LEU A 1 460 ? -16.016 15.094 20.703 1 95.56 460 LEU A N 1
ATOM 3680 C CA . LEU A 1 460 ? -16.5 14.734 22.031 1 95.56 460 LEU A CA 1
ATOM 3681 C C . LEU A 1 460 ? -16.688 15.977 22.891 1 95.56 460 LEU A C 1
ATOM 3683 O O . LEU A 1 460 ? -17.625 16.062 23.672 1 95.56 460 LEU A O 1
ATOM 3687 N N . THR A 1 461 ? -15.781 16.969 22.734 1 93.44 461 THR A N 1
ATOM 3688 C CA . THR A 1 461 ? -15.906 18.219 23.469 1 93.44 461 THR A CA 1
ATOM 3689 C C . THR A 1 461 ? -17.141 18.984 23.031 1 93.44 461 THR A C 1
ATOM 3691 O O . THR A 1 461 ? -17.891 19.5 23.859 1 93.44 461 THR A O 1
ATOM 3694 N N . GLU A 1 462 ? -17.359 19.062 21.766 1 92.81 462 GLU A N 1
ATOM 3695 C CA . GLU A 1 462 ? -18.531 19.734 21.234 1 92.81 462 GLU A CA 1
ATOM 3696 C C . GLU A 1 462 ? -19.828 19.047 21.672 1 92.81 462 GLU A C 1
ATOM 3698 O O . GLU A 1 462 ? -20.844 19.703 21.906 1 92.81 462 GLU A O 1
ATOM 3703 N N . ALA A 1 463 ? -19.766 17.75 21.719 1 92.38 463 ALA A N 1
ATOM 3704 C CA . ALA A 1 463 ? -20.938 16.938 22.062 1 92.38 463 ALA A CA 1
ATOM 3705 C C . ALA A 1 463 ? -21.344 17.172 23.516 1 92.38 463 ALA A C 1
ATOM 3707 O O . ALA A 1 463 ? -22.516 17 23.875 1 92.38 463 ALA A O 1
ATOM 3708 N N . ARG A 1 464 ? -20.422 17.469 24.359 1 89.12 464 ARG A N 1
ATOM 3709 C CA . ARG A 1 464 ? -20.734 17.797 25.75 1 89.12 464 ARG A CA 1
ATOM 3710 C C . ARG A 1 464 ? -21.578 19.062 25.828 1 89.12 464 ARG A C 1
ATOM 3712 O O . ARG A 1 464 ? -22.469 19.172 26.672 1 89.12 464 ARG A O 1
ATOM 3719 N N . ARG A 1 465 ? -21.266 20 24.984 1 89.56 465 ARG A N 1
ATOM 3720 C CA . ARG A 1 465 ? -22.016 21.25 24.953 1 89.56 465 ARG A CA 1
ATOM 3721 C C . ARG A 1 465 ? -23.359 21.078 24.281 1 89.56 465 ARG A C 1
ATOM 3723 O O . ARG A 1 465 ? -24.375 21.625 24.734 1 89.56 465 ARG A O 1
ATOM 3730 N N . LYS A 1 466 ? -23.312 20.359 23.219 1 92.94 466 LYS A N 1
ATOM 3731 C CA . LYS A 1 466 ? -24.516 20.047 22.438 1 92.94 466 LYS A CA 1
ATOM 3732 C C . LYS A 1 466 ? -24.641 18.547 22.188 1 92.94 466 LYS A C 1
ATOM 3734 O O . LYS A 1 466 ? -24.281 18.062 21.109 1 92.94 466 LYS A O 1
ATOM 3739 N N . PRO A 1 467 ? -25.234 17.812 23.016 1 92.38 467 PRO A N 1
ATOM 3740 C CA . PRO A 1 467 ? -25.344 16.359 22.859 1 92.38 467 PRO A CA 1
ATOM 3741 C C . PRO A 1 467 ? -26.141 15.969 21.625 1 92.38 467 PRO A C 1
ATOM 3743 O O . PRO A 1 467 ? -27.141 16.609 21.297 1 92.38 467 PRO A O 1
ATOM 3746 N N . PRO A 1 468 ? -25.641 14.961 21 1 94.62 468 PRO A N 1
ATOM 3747 C CA . PRO A 1 468 ? -26.422 14.5 19.844 1 94.62 468 PRO A CA 1
ATOM 3748 C C . PRO A 1 468 ? -27.766 13.891 20.25 1 94.62 468 PRO A C 1
ATOM 3750 O O . PRO A 1 468 ? -27.938 13.461 21.391 1 94.62 468 PRO A O 1
ATOM 3753 N N . PRO A 1 469 ? -28.672 13.891 19.344 1 93.38 469 PRO A N 1
ATOM 3754 C CA . PRO A 1 469 ? -29.953 13.25 19.641 1 93.38 469 PRO A CA 1
ATOM 3755 C C . PRO A 1 469 ? -29.828 11.734 19.797 1 93.38 469 PRO A C 1
ATOM 3757 O O . PRO A 1 469 ? -28.891 11.125 19.266 1 93.38 469 PRO A O 1
ATOM 3760 N N . GLU A 1 470 ? -30.719 11.211 20.5 1 90.88 470 GLU A N 1
ATOM 3761 C CA . GLU A 1 470 ? -30.766 9.758 20.641 1 90.88 470 GLU A CA 1
ATOM 3762 C C . GLU A 1 470 ? -31.016 9.078 19.297 1 90.88 470 GLU A C 1
ATOM 3764 O O . GLU A 1 470 ? -31.812 9.555 18.484 1 90.88 470 GLU A O 1
ATOM 3769 N N . TYR A 1 471 ? -30.328 8.031 19.156 1 94 471 TYR A N 1
ATOM 3770 C CA . TYR A 1 471 ? -30.469 7.312 17.891 1 94 471 TYR A CA 1
ATOM 3771 C C . TYR A 1 471 ? -31.656 6.367 17.938 1 94 471 TYR A C 1
ATOM 3773 O O . TYR A 1 471 ? -31.812 5.578 18.875 1 94 471 TYR A O 1
ATOM 3781 N N . ASN A 1 472 ? -32.469 6.516 16.953 1 94.06 472 ASN A N 1
ATOM 3782 C CA . ASN A 1 472 ? -33.531 5.559 16.656 1 94.06 472 ASN A CA 1
ATOM 3783 C C . ASN A 1 472 ? -33.5 5.102 15.203 1 94.06 472 ASN A C 1
ATOM 3785 O O . ASN A 1 472 ? -33.375 5.926 14.289 1 94.06 472 ASN A O 1
ATOM 3789 N N . PRO A 1 473 ? -33.531 3.797 15.031 1 95.75 473 PRO A N 1
ATOM 3790 C CA . PRO A 1 473 ? -33.562 3.342 13.641 1 95.75 473 PRO A CA 1
ATOM 3791 C C . PRO A 1 473 ? -34.719 3.955 12.844 1 95.75 473 PRO A C 1
ATOM 3793 O O . PRO A 1 473 ? -35.781 4.191 13.391 1 95.75 473 PRO A O 1
ATOM 3796 N N . PRO A 1 474 ? -34.469 4.203 11.586 1 97.12 474 PRO A N 1
ATOM 3797 C CA . PRO A 1 474 ? -35.562 4.695 10.758 1 97.12 474 PRO A CA 1
ATOM 3798 C C . PRO A 1 474 ? -36.75 3.729 10.711 1 97.12 474 PRO A C 1
ATOM 3800 O O . PRO A 1 474 ? -36.594 2.566 11.094 1 97.12 474 PRO A O 1
ATOM 3803 N N . SER A 1 475 ? -37.875 4.207 10.211 1 97.19 475 SER A N 1
ATOM 3804 C CA . SER A 1 475 ? -39.094 3.414 10.148 1 97.19 475 SER A CA 1
ATOM 3805 C C . SER A 1 475 ? -38.938 2.236 9.195 1 97.19 475 SER A C 1
ATOM 3807 O O . SER A 1 475 ? -38.094 2.256 8.312 1 97.19 475 SER A O 1
ATOM 3809 N N . ASP A 1 476 ? -39.75 1.278 9.352 1 96.31 476 ASP A N 1
ATOM 3810 C CA . ASP A 1 476 ? -39.75 0.129 8.453 1 96.31 476 ASP A CA 1
ATOM 3811 C C . ASP A 1 476 ? -40.031 0.562 7.016 1 96.31 476 ASP A C 1
ATOM 3813 O O . ASP A 1 476 ? -39.469 -0.014 6.074 1 96.31 476 ASP A O 1
ATOM 3817 N N . ALA A 1 477 ? -40.875 1.544 6.926 1 96.88 477 ALA A N 1
ATOM 3818 C CA . ALA A 1 477 ? -41.188 2.057 5.598 1 96.88 477 ALA A CA 1
ATOM 3819 C C . ALA A 1 477 ? -39.938 2.654 4.93 1 96.88 477 ALA A C 1
ATOM 3821 O O . ALA A 1 477 ? -39.719 2.459 3.73 1 96.88 477 ALA A O 1
ATOM 3822 N N . PHE A 1 478 ? -39.25 3.373 5.707 1 96.88 478 PHE A N 1
ATOM 3823 C CA . PHE A 1 478 ? -38 3.949 5.227 1 96.88 478 PHE A CA 1
ATOM 3824 C C . PHE A 1 478 ? -37.031 2.855 4.809 1 96.88 478 PHE A C 1
ATOM 3826 O O . PHE A 1 478 ? -36.406 2.936 3.738 1 96.88 478 PHE A O 1
ATOM 3833 N N . ARG A 1 479 ? -36.875 1.784 5.594 1 97 479 ARG A N 1
ATOM 3834 C CA . ARG A 1 479 ? -35.875 0.72 5.402 1 97 479 ARG A CA 1
ATOM 3835 C C . ARG A 1 479 ? -36.344 -0.244 4.309 1 97 479 ARG A C 1
ATOM 3837 O O . ARG A 1 479 ? -35.531 -1.037 3.807 1 97 479 ARG A O 1
ATOM 3844 N N . ALA A 1 480 ? -37.594 -0.078 3.877 1 96.75 480 ALA A N 1
ATOM 3845 C CA . ALA A 1 480 ? -38.125 -0.928 2.822 1 96.75 480 ALA A CA 1
ATOM 3846 C C . ALA A 1 480 ? -37.875 -0.319 1.445 1 96.75 480 ALA A C 1
ATOM 3848 O O . ALA A 1 480 ? -38 -1 0.425 1 96.75 480 ALA A O 1
ATOM 3849 N N . LYS A 1 481 ? -37.531 0.973 1.388 1 97.88 481 LYS A N 1
ATOM 3850 C CA . LYS A 1 481 ? -37.312 1.65 0.113 1 97.88 481 LYS A CA 1
ATOM 3851 C C . LYS A 1 481 ? -35.969 1.229 -0.514 1 97.88 481 LYS A C 1
ATOM 3853 O O . LYS A 1 481 ? -34.906 1.594 -0.023 1 97.88 481 LYS A O 1
ATOM 3858 N N . THR A 1 482 ? -36.062 0.515 -1.594 1 97.94 482 THR A N 1
ATOM 3859 C CA . THR A 1 482 ? -34.844 -0.027 -2.209 1 97.94 482 THR A CA 1
ATOM 3860 C C . THR A 1 482 ? -34.625 0.558 -3.604 1 97.94 482 THR A C 1
ATOM 3862 O O . THR A 1 482 ? -33.719 0.163 -4.316 1 97.94 482 THR A O 1
ATOM 3865 N N . ASP A 1 483 ? -35.469 1.493 -3.982 1 97.38 483 ASP A N 1
ATOM 3866 C CA . ASP A 1 483 ? -35.406 2.031 -5.336 1 97.38 483 ASP A CA 1
ATOM 3867 C C . ASP A 1 483 ? -34.219 2.992 -5.48 1 97.38 483 ASP A C 1
ATOM 3869 O O . ASP A 1 483 ? -33.781 3.607 -4.5 1 97.38 483 ASP A O 1
ATOM 3873 N N . SER A 1 484 ? -33.781 3.18 -6.645 1 97.62 484 SER A N 1
ATOM 3874 C CA . SER A 1 484 ? -32.594 3.977 -6.973 1 97.62 484 SER A CA 1
ATOM 3875 C C . SER A 1 484 ? -32.781 5.43 -6.543 1 97.62 484 SER A C 1
ATOM 3877 O O . SER A 1 484 ? -31.828 6.066 -6.078 1 97.62 484 SER A O 1
ATOM 3879 N N . LYS A 1 485 ? -33.938 5.949 -6.758 1 97.38 485 LYS A N 1
ATOM 3880 C CA . LYS A 1 485 ? -34.188 7.348 -6.426 1 97.38 485 LYS A CA 1
ATOM 3881 C C . LYS A 1 485 ? -33.938 7.617 -4.941 1 97.38 485 LYS A C 1
ATOM 3883 O O . LYS A 1 485 ? -33.312 8.625 -4.582 1 97.38 485 LYS A O 1
ATOM 3888 N N . HIS A 1 486 ? -34.406 6.715 -4.117 1 97.75 486 HIS A N 1
ATOM 3889 C CA . HIS A 1 486 ? -34.219 6.848 -2.676 1 97.75 486 HIS A CA 1
ATOM 3890 C C . HIS A 1 486 ? -32.781 6.66 -2.287 1 97.75 486 HIS A C 1
ATOM 3892 O O . HIS A 1 486 ? -32.188 7.492 -1.579 1 97.75 486 HIS A O 1
ATOM 3898 N N . LEU A 1 487 ? -32.125 5.613 -2.791 1 98.5 487 LEU A N 1
ATOM 3899 C CA . LEU A 1 487 ? -30.797 5.23 -2.373 1 98.5 487 LEU A CA 1
ATOM 3900 C C . LEU A 1 487 ? -29.766 6.258 -2.83 1 98.5 487 LEU A C 1
ATOM 3902 O O . LEU A 1 487 ? -28.766 6.484 -2.148 1 98.5 487 LEU A O 1
ATOM 3906 N N . ARG A 1 488 ? -30.031 6.844 -4 1 98.12 488 ARG A N 1
ATOM 3907 C CA . ARG A 1 488 ? -29.062 7.777 -4.57 1 98.12 488 ARG A CA 1
ATOM 3908 C C . ARG A 1 488 ? -29.312 9.195 -4.059 1 98.12 488 ARG A C 1
ATOM 3910 O O . ARG A 1 488 ? -28.516 10.102 -4.328 1 98.12 488 ARG A O 1
ATOM 3917 N N . SER A 1 489 ? -30.375 9.398 -3.285 1 97.69 489 SER A N 1
ATOM 3918 C CA . SER A 1 489 ? -30.75 10.742 -2.859 1 97.69 489 SER A CA 1
ATOM 3919 C C . SER A 1 489 ? -29.734 11.297 -1.853 1 97.69 489 SER A C 1
ATOM 3921 O O . SER A 1 489 ? -29.234 10.555 -1.009 1 97.69 489 SER A O 1
ATOM 3923 N N . PHE A 1 490 ? -29.484 12.578 -1.948 1 97.69 490 PHE A N 1
ATOM 3924 C CA . PHE A 1 490 ? -28.547 13.242 -1.042 1 97.69 490 PHE A CA 1
ATOM 3925 C C . PHE A 1 490 ? -29.094 13.25 0.381 1 97.69 490 PHE A C 1
ATOM 3927 O O . PHE A 1 490 ? -28.328 13.164 1.345 1 97.69 490 PHE A O 1
ATOM 3934 N N . ASP A 1 491 ? -30.375 13.266 0.489 1 97.19 491 ASP A N 1
ATOM 3935 C CA . ASP A 1 491 ? -31.031 13.242 1.799 1 97.19 491 ASP A CA 1
ATOM 3936 C C . ASP A 1 491 ? -30.766 11.914 2.51 1 97.19 491 ASP A C 1
ATOM 3938 O O . ASP A 1 491 ? -30.406 11.898 3.689 1 97.19 491 ASP A O 1
ATOM 3942 N N . PHE A 1 492 ? -31.031 10.805 1.779 1 98.12 492 PHE A N 1
ATOM 3943 C CA . PHE A 1 492 ? -30.781 9.484 2.35 1 98.12 492 PHE A CA 1
ATOM 3944 C C . PHE A 1 492 ? -29.328 9.359 2.807 1 98.12 492 PHE A C 1
ATOM 3946 O O . PHE A 1 492 ? -29.062 8.906 3.922 1 98.12 492 PHE A O 1
ATOM 3953 N N . LEU A 1 493 ? -28.375 9.758 1.948 1 98.75 493 LEU A N 1
ATOM 3954 C CA . LEU A 1 493 ? -26.938 9.625 2.221 1 98.75 493 LEU A CA 1
ATOM 3955 C C . LEU A 1 493 ? -26.531 10.484 3.418 1 98.75 493 LEU A C 1
ATOM 3957 O O . LEU A 1 493 ? -25.812 10.023 4.297 1 98.75 493 LEU A O 1
ATOM 3961 N N . LEU A 1 494 ? -27.016 11.719 3.428 1 98.44 494 LEU A N 1
ATOM 3962 C CA . LEU A 1 494 ? -26.656 12.633 4.516 1 98.44 494 LEU A CA 1
ATOM 3963 C C . LEU A 1 494 ? -27.266 12.156 5.832 1 98.44 494 LEU A C 1
ATOM 3965 O O . LEU A 1 494 ? -26.641 12.258 6.887 1 98.44 494 LEU A O 1
ATOM 3969 N N . GLN A 1 495 ? -28.5 11.672 5.793 1 98.06 495 GLN A N 1
ATOM 3970 C CA . GLN A 1 495 ? -29.141 11.133 6.988 1 98.06 495 GLN A CA 1
ATOM 3971 C C . GLN A 1 495 ? -28.375 9.938 7.539 1 98.06 495 GLN A C 1
ATOM 3973 O O . GLN A 1 495 ? -28.219 9.797 8.758 1 98.06 495 GLN A O 1
ATOM 3978 N N . ALA A 1 496 ? -27.969 9.102 6.613 1 98.62 496 ALA A N 1
ATOM 3979 C CA . ALA A 1 496 ? -27.203 7.922 7.016 1 98.62 496 ALA A CA 1
ATOM 3980 C C . ALA A 1 496 ? -25.922 8.32 7.742 1 98.62 496 ALA A C 1
ATOM 3982 O O . ALA A 1 496 ? -25.641 7.828 8.836 1 98.62 496 ALA A O 1
ATOM 3983 N N . MET A 1 497 ? -25.156 9.25 7.195 1 98.38 497 MET A N 1
ATOM 3984 C CA . MET A 1 497 ? -23.875 9.656 7.781 1 98.38 497 MET A CA 1
ATOM 3985 C C . MET A 1 497 ? -24.094 10.414 9.086 1 98.38 497 MET A C 1
ATOM 3987 O O . MET A 1 497 ? -23.297 10.289 10.023 1 98.38 497 MET A O 1
ATOM 3991 N N . THR A 1 498 ? -25.125 11.18 9.133 1 98.06 498 THR A N 1
ATOM 3992 C CA . THR A 1 498 ? -25.438 11.945 10.336 1 98.06 498 THR A CA 1
ATOM 3993 C C . THR A 1 498 ? -25.828 11.023 11.484 1 98.06 498 THR A C 1
ATOM 3995 O O . THR A 1 498 ? -25.359 11.188 12.609 1 98.06 498 THR A O 1
ATOM 3998 N N . ALA A 1 499 ? -26.703 10.078 11.164 1 98.19 499 ALA A N 1
ATOM 3999 C CA . ALA A 1 499 ? -27.125 9.117 12.18 1 98.19 499 ALA A CA 1
ATOM 4000 C C . ALA A 1 499 ? -25.938 8.336 12.727 1 98.19 499 ALA A C 1
ATOM 4002 O O . ALA A 1 499 ? -25.828 8.141 13.938 1 98.19 499 ALA A O 1
ATOM 4003 N N . ARG A 1 500 ? -25.125 7.855 11.852 1 98.31 500 ARG A N 1
ATOM 4004 C CA . ARG A 1 500 ? -23.938 7.098 12.258 1 98.31 500 ARG A CA 1
ATOM 4005 C C . ARG A 1 500 ? -23.047 7.926 13.172 1 98.31 500 ARG A C 1
ATOM 4007 O O . ARG A 1 500 ? -22.594 7.438 14.211 1 98.31 500 ARG A O 1
ATOM 4014 N N . LEU A 1 501 ? -22.766 9.203 12.758 1 97.94 501 LEU A N 1
ATOM 4015 C CA . LEU A 1 501 ? -21.891 10.055 13.57 1 97.94 501 LEU A CA 1
ATOM 4016 C C . LEU A 1 501 ? -22.5 10.289 14.953 1 97.94 501 LEU A C 1
ATOM 4018 O O . LEU A 1 501 ? -21.812 10.164 15.961 1 97.94 501 LEU A O 1
ATOM 4022 N N . ASN A 1 502 ? -23.781 10.648 14.984 1 97.12 502 ASN A N 1
ATOM 4023 C CA . ASN A 1 502 ? -24.453 10.93 16.25 1 97.12 502 ASN A CA 1
ATOM 4024 C C . ASN A 1 502 ? -24.391 9.734 17.203 1 97.12 502 ASN A C 1
ATOM 4026 O O . ASN A 1 502 ? -24.062 9.891 18.375 1 97.12 502 ASN A O 1
ATOM 4030 N N . GLN A 1 503 ? -24.672 8.602 16.641 1 97 503 GLN A N 1
ATOM 4031 C CA . GLN A 1 503 ? -24.672 7.406 17.484 1 97 503 GLN A CA 1
ATOM 4032 C C . GLN A 1 503 ? -23.25 7.043 17.906 1 97 503 GLN A C 1
ATOM 4034 O O . GLN A 1 503 ? -23.031 6.562 19.031 1 97 503 GLN A O 1
ATOM 4039 N N . TYR A 1 504 ? -22.312 7.191 17.078 1 96.19 504 TYR A N 1
ATOM 4040 C CA . TYR A 1 504 ? -20.938 6.863 17.391 1 96.19 504 TYR A CA 1
ATOM 4041 C C . TYR A 1 504 ? -20.391 7.758 18.5 1 96.19 504 TYR A C 1
ATOM 4043 O O . TYR A 1 504 ? -19.578 7.32 19.328 1 96.19 504 TYR A O 1
ATOM 4051 N N . VAL A 1 505 ? -20.781 9.031 18.484 1 97.06 505 VAL A N 1
ATOM 4052 C CA . VAL A 1 505 ? -20.391 9.961 19.531 1 97.06 505 VAL A CA 1
ATOM 4053 C C . VAL A 1 505 ? -20.844 9.422 20.891 1 97.06 505 VAL A C 1
ATOM 4055 O O . VAL A 1 505 ? -20.062 9.391 21.844 1 97.06 505 VAL A O 1
ATOM 4058 N N . VAL A 1 506 ? -22.078 8.969 20.938 1 95.56 506 VAL A N 1
ATOM 4059 C CA . VAL A 1 506 ? -22.656 8.438 22.172 1 95.56 506 VAL A CA 1
ATOM 4060 C C . VAL A 1 506 ? -21.922 7.16 22.578 1 95.56 506 VAL A C 1
ATOM 4062 O O . VAL A 1 506 ? -21.609 6.957 23.75 1 95.56 506 VAL A O 1
ATOM 4065 N N . LEU A 1 507 ? -21.703 6.355 21.578 1 94.44 507 LEU A N 1
ATOM 4066 C CA . LEU A 1 507 ? -21.016 5.09 21.828 1 94.44 507 LEU A CA 1
ATOM 4067 C C . LEU A 1 507 ? -19.641 5.324 22.453 1 94.44 507 LEU A C 1
ATOM 4069 O O . LEU A 1 507 ? -19.312 4.703 23.469 1 94.44 507 LEU A O 1
ATOM 4073 N N . VAL A 1 508 ? -18.828 6.207 21.906 1 96.06 508 VAL A N 1
ATOM 4074 C CA . VAL A 1 508 ? -17.469 6.469 22.406 1 96.06 508 VAL A CA 1
ATOM 4075 C C . VAL A 1 508 ? -17.531 7.109 23.781 1 96.06 508 VAL A C 1
ATOM 4077 O O . VAL A 1 508 ? -16.766 6.75 24.672 1 96.06 508 VAL A O 1
ATOM 4080 N N . ALA A 1 509 ? -18.469 8.062 23.938 1 94.38 509 ALA A N 1
ATOM 4081 C CA . ALA A 1 509 ? -18.641 8.703 25.234 1 94.38 509 ALA A CA 1
ATOM 4082 C C . ALA A 1 509 ? -18.969 7.68 26.328 1 94.38 509 ALA A C 1
ATOM 4084 O O . ALA A 1 509 ? -18.406 7.723 27.422 1 94.38 509 ALA A O 1
ATOM 4085 N N . ASN A 1 510 ? -19.875 6.77 26.016 1 93.06 510 ASN A N 1
ATOM 4086 C CA . ASN A 1 510 ? -20.281 5.746 26.969 1 93.06 510 ASN A CA 1
ATOM 4087 C C . ASN A 1 510 ? -19.109 4.812 27.312 1 93.06 510 ASN A C 1
ATOM 4089 O O . ASN A 1 510 ? -18.922 4.449 28.484 1 93.06 510 ASN A O 1
ATOM 4093 N N . LYS A 1 511 ? -18.422 4.426 26.312 1 93.44 511 LYS A N 1
ATOM 4094 C CA . LYS A 1 511 ? -17.266 3.561 26.531 1 93.44 511 LYS A CA 1
ATOM 4095 C C . LYS A 1 511 ? -16.234 4.242 27.438 1 93.44 511 LYS A C 1
ATOM 4097 O O . LYS A 1 511 ? -15.664 3.605 28.328 1 93.44 511 LYS A O 1
ATOM 4102 N N . LEU A 1 512 ? -15.992 5.48 27.219 1 93.25 512 LEU A N 1
ATOM 4103 C CA . LEU A 1 512 ? -15.039 6.242 28.016 1 93.25 512 LEU A CA 1
ATOM 4104 C C . LEU A 1 512 ? -15.531 6.395 29.453 1 93.25 512 LEU A C 1
ATOM 4106 O O . LEU A 1 512 ? -14.766 6.227 30.406 1 93.25 512 LEU A O 1
ATOM 4110 N N . MET A 1 513 ? -16.797 6.672 29.562 1 91.75 513 MET A N 1
ATOM 4111 C CA . MET A 1 513 ? -17.391 6.836 30.891 1 91.75 513 MET A CA 1
ATOM 4112 C C . MET A 1 513 ? -17.328 5.531 31.672 1 91.75 513 MET A C 1
ATOM 4114 O O . MET A 1 513 ? -17.047 5.535 32.875 1 91.75 513 MET A O 1
ATOM 4118 N N . GLU A 1 514 ? -17.609 4.488 30.953 1 91.25 514 GLU A N 1
ATOM 4119 C CA . GLU A 1 514 ? -17.547 3.176 31.594 1 91.25 514 GLU A CA 1
ATOM 4120 C C . GLU A 1 514 ? -16.141 2.861 32.062 1 91.25 514 GLU A C 1
ATOM 4122 O O . GLU A 1 514 ? -15.945 2.365 33.188 1 91.25 514 GLU A O 1
ATOM 4127 N N . ALA A 1 515 ? -15.188 3.143 31.25 1 89.81 515 ALA A N 1
ATOM 4128 C CA . ALA A 1 515 ? -13.797 2.875 31.578 1 89.81 515 ALA A CA 1
ATOM 4129 C C . ALA A 1 515 ? -13.344 3.732 32.75 1 89.81 515 ALA A C 1
ATOM 4131 O O . ALA A 1 515 ? -12.719 3.229 33.688 1 89.81 515 ALA A O 1
ATOM 4132 N N . VAL A 1 516 ? -13.688 4.945 32.781 1 89.88 516 VAL A N 1
ATOM 4133 C CA . VAL A 1 516 ? -13.312 5.859 33.844 1 89.88 516 VAL A CA 1
ATOM 4134 C C . VAL A 1 516 ? -14.078 5.496 35.125 1 89.88 516 VAL A C 1
ATOM 4136 O O . VAL A 1 516 ? -13.516 5.543 36.219 1 89.88 516 VAL A O 1
ATOM 4139 N N . GLY A 1 517 ? -15.258 5.148 34.906 1 90.44 517 GLY A N 1
ATOM 4140 C CA . GLY A 1 517 ? -16.094 4.758 36.031 1 90.44 517 GLY A CA 1
ATOM 4141 C C . GLY A 1 517 ? -15.602 3.508 36.719 1 90.44 517 GLY A C 1
ATOM 4142 O O . GLY A 1 517 ? -15.836 3.33 37.938 1 90.44 517 GLY A O 1
ATOM 4143 N N . SER A 1 518 ? -14.938 2.701 36.031 1 90.56 518 SER A N 1
ATOM 4144 C CA . SER A 1 518 ? -14.391 1.481 36.625 1 90.56 518 SER A CA 1
ATOM 4145 C C . SER A 1 518 ? -13.094 1.764 37.375 1 90.56 518 SER A C 1
ATOM 4147 O O . SER A 1 518 ? -12.453 0.841 37.875 1 90.56 518 SER A O 1
ATOM 4149 N N . GLY A 1 519 ? -12.672 3.047 37.406 1 90.44 519 GLY A N 1
ATOM 4150 C CA . GLY A 1 519 ? -11.508 3.449 38.156 1 90.44 519 GLY A CA 1
ATOM 4151 C C . GLY A 1 519 ? -10.258 3.607 37.312 1 90.44 519 GLY A C 1
ATOM 4152 O O . GLY A 1 519 ? -9.188 3.928 37.844 1 90.44 519 GLY A O 1
ATOM 4153 N N . LYS A 1 520 ? -10.383 3.473 36.094 1 88.69 520 LYS A N 1
ATOM 4154 C CA . LYS A 1 520 ? -9.227 3.619 35.219 1 88.69 520 LYS A CA 1
ATOM 4155 C C . LYS A 1 520 ? -8.844 5.086 35.031 1 88.69 520 LYS A C 1
ATOM 4157 O O . LYS A 1 520 ? -9.711 5.949 34.906 1 88.69 520 LYS A O 1
ATOM 4162 N N . PRO A 1 521 ? -7.547 5.297 35.062 1 86.94 521 PRO A N 1
ATOM 4163 C CA . PRO A 1 521 ? -7.125 6.66 34.719 1 86.94 521 PRO A CA 1
ATOM 4164 C C . PRO A 1 521 ? -7.582 7.094 33.344 1 86.94 521 PRO A C 1
ATOM 4166 O O . PRO A 1 521 ? -7.672 6.266 32.438 1 86.94 521 PRO A O 1
ATOM 4169 N N . VAL A 1 522 ? -7.805 8.352 33.156 1 85.19 522 VAL A N 1
ATOM 4170 C CA . VAL A 1 522 ? -8.383 8.93 31.953 1 85.19 522 VAL A CA 1
ATOM 4171 C C . VAL A 1 522 ? -7.531 8.547 30.75 1 85.19 522 VAL A C 1
ATOM 4173 O O . VAL A 1 522 ? -8.062 8.18 29.688 1 85.19 522 VAL A O 1
ATOM 4176 N N . MET A 1 523 ? -6.238 8.664 30.859 1 86.5 523 MET A N 1
ATOM 4177 C CA . MET A 1 523 ? -5.344 8.359 29.734 1 86.5 523 MET A CA 1
ATOM 4178 C C . MET A 1 523 ? -5.457 6.891 29.344 1 86.5 523 MET A C 1
ATOM 4180 O O . MET A 1 523 ? -5.398 6.559 28.156 1 86.5 523 MET A O 1
ATOM 4184 N N . ASP A 1 524 ? -5.555 6.055 30.328 1 90.56 524 ASP A N 1
ATOM 4185 C CA . ASP A 1 524 ? -5.684 4.625 30.062 1 90.56 524 ASP A CA 1
ATOM 4186 C C . ASP A 1 524 ? -7.043 4.305 29.438 1 90.56 524 ASP A C 1
ATOM 4188 O O . ASP A 1 524 ? -7.145 3.439 28.562 1 90.56 524 ASP A O 1
ATOM 4192 N N . ALA A 1 525 ? -8.062 4.988 29.969 1 92.5 525 ALA A N 1
ATOM 4193 C CA . ALA A 1 525 ? -9.391 4.828 29.375 1 92.5 525 ALA A CA 1
ATOM 4194 C C . ALA A 1 525 ? -9.391 5.234 27.906 1 92.5 525 ALA A C 1
ATOM 4196 O O . ALA A 1 525 ? -9.945 4.531 27.062 1 92.5 525 ALA A O 1
ATOM 4197 N N . TRP A 1 526 ? -8.773 6.352 27.625 1 93.5 526 TRP A N 1
ATOM 4198 C CA . TRP A 1 526 ? -8.641 6.844 26.25 1 93.5 526 TRP A CA 1
ATOM 4199 C C . TRP A 1 526 ? -7.887 5.84 25.391 1 93.5 526 TRP A C 1
ATOM 4201 O O . TRP A 1 526 ? -8.297 5.555 24.25 1 93.5 526 TRP A O 1
ATOM 4211 N N . ASN A 1 527 ? -6.793 5.316 25.891 1 93.81 527 ASN A N 1
ATOM 4212 C CA . ASN A 1 527 ? -5.98 4.336 25.188 1 93.81 527 ASN A CA 1
ATOM 4213 C C . ASN A 1 527 ? -6.77 3.064 24.891 1 93.81 527 ASN A C 1
ATOM 4215 O O . ASN A 1 527 ? -6.758 2.574 23.75 1 93.81 527 ASN A O 1
ATOM 4219 N N . ASP A 1 528 ? -7.492 2.598 25.891 1 92.62 528 ASP A N 1
ATOM 4220 C CA . ASP A 1 528 ? -8.25 1.356 25.734 1 92.62 528 ASP A CA 1
ATOM 4221 C C . ASP A 1 528 ? -9.359 1.511 24.688 1 92.62 528 ASP A C 1
ATOM 4223 O O . ASP A 1 528 ? -9.711 0.549 24.016 1 92.62 528 ASP A O 1
ATOM 4227 N N . CYS A 1 529 ? -9.844 2.73 24.562 1 94.75 529 CYS A N 1
ATOM 4228 C CA . CYS A 1 529 ? -10.922 3.012 23.625 1 94.75 529 CYS A CA 1
ATOM 4229 C C . CYS A 1 529 ? -10.359 3.486 22.281 1 94.75 529 CYS A C 1
ATOM 4231 O O . CYS A 1 529 ? -11.102 4.023 21.453 1 94.75 529 CYS A O 1
ATOM 4233 N N . GLY A 1 530 ? -9.078 3.312 22.109 1 95.06 530 GLY A N 1
ATOM 4234 C CA . GLY A 1 530 ? -8.367 3.881 20.984 1 95.06 530 GLY A CA 1
ATOM 4235 C C . GLY A 1 530 ? -9.016 3.555 19.641 1 95.06 530 GLY A C 1
ATOM 4236 O O . GLY A 1 530 ? -9.102 4.414 18.766 1 95.06 530 GLY A O 1
ATOM 4237 N N . SER A 1 531 ? -9.461 2.336 19.438 1 94.56 531 SER A N 1
ATOM 4238 C CA . SER A 1 531 ? -10.062 1.939 18.172 1 94.56 531 SER A CA 1
ATOM 4239 C C . SER A 1 531 ? -11.367 2.684 17.922 1 94.56 531 SER A C 1
ATOM 4241 O O . SER A 1 531 ? -11.664 3.074 16.781 1 94.56 531 SER A O 1
ATOM 4243 N N . TYR A 1 532 ? -12.172 2.865 18.984 1 95.81 532 TYR A N 1
ATOM 4244 C CA . TYR A 1 532 ? -13.414 3.613 18.875 1 95.81 532 TYR A CA 1
ATOM 4245 C C . TYR A 1 532 ? -13.141 5.086 18.578 1 95.81 532 TYR A C 1
ATOM 4247 O O . TYR A 1 532 ? -13.836 5.699 17.766 1 95.81 532 TYR A O 1
ATOM 4255 N N . ILE A 1 533 ? -12.148 5.586 19.266 1 96.81 533 ILE A N 1
ATOM 4256 C CA . ILE A 1 533 ? -11.781 6.988 19.109 1 96.81 533 ILE A CA 1
ATOM 4257 C C . ILE A 1 533 ? -11.305 7.246 17.688 1 96.81 533 ILE A C 1
ATOM 4259 O O . ILE A 1 533 ? -11.711 8.227 17.047 1 96.81 533 ILE A O 1
ATOM 4263 N N . LEU A 1 534 ? -10.438 6.363 17.172 1 97.62 534 LEU A N 1
ATOM 4264 C CA . LEU A 1 534 ? -9.961 6.453 15.797 1 97.62 534 LEU A CA 1
ATOM 4265 C C . LEU A 1 534 ? -11.125 6.438 14.812 1 97.62 534 LEU A C 1
ATOM 4267 O O . LEU A 1 534 ? -11.195 7.266 13.906 1 97.62 534 LEU A O 1
ATOM 4271 N N . ASN A 1 535 ? -12.047 5.543 14.977 1 97.5 535 ASN A N 1
ATOM 4272 C CA . ASN A 1 535 ? -13.188 5.41 14.07 1 97.5 535 ASN A CA 1
ATOM 4273 C C . ASN A 1 535 ? -14.102 6.625 14.141 1 97.5 535 ASN A C 1
ATOM 4275 O O . ASN A 1 535 ? -14.711 7.012 13.141 1 97.5 535 ASN A O 1
ATOM 4279 N N . LEU A 1 536 ? -14.211 7.215 15.359 1 98.25 536 LEU A N 1
ATOM 4280 C CA . LEU A 1 536 ? -15.016 8.43 15.492 1 98.25 536 LEU A CA 1
ATOM 4281 C C . LEU A 1 536 ? -14.477 9.531 14.594 1 98.25 536 LEU A C 1
ATOM 4283 O O . LEU A 1 536 ? -15.242 10.242 13.938 1 98.25 536 LEU A O 1
ATOM 4287 N N . GLY A 1 537 ? -13.117 9.68 14.555 1 98.62 537 GLY A N 1
ATOM 4288 C CA . GLY A 1 537 ? -12.523 10.648 13.656 1 98.62 537 GLY A CA 1
ATOM 4289 C C . GLY A 1 537 ? -12.844 10.383 12.195 1 98.62 537 GLY A C 1
ATOM 4290 O O . GLY A 1 537 ? -13.125 11.312 11.438 1 98.62 537 GLY A O 1
ATOM 4291 N N . ILE A 1 538 ? -12.852 9.117 11.805 1 98.62 538 ILE A N 1
ATOM 4292 C CA . ILE A 1 538 ? -13.109 8.727 10.422 1 98.62 538 ILE A CA 1
ATOM 4293 C C . ILE A 1 538 ? -14.57 8.984 10.078 1 98.62 538 ILE A C 1
ATOM 4295 O O . ILE A 1 538 ? -14.875 9.547 9.016 1 98.62 538 ILE A O 1
ATOM 4299 N N . VAL A 1 539 ? -15.461 8.633 11.016 1 98.38 539 VAL A N 1
ATOM 4300 C CA . VAL A 1 539 ? -16.906 8.766 10.82 1 98.38 539 VAL A CA 1
ATOM 4301 C C . VAL A 1 539 ? -17.266 10.234 10.656 1 98.38 539 VAL A C 1
ATOM 4303 O O . VAL A 1 539 ? -18.078 10.594 9.789 1 98.38 539 VAL A O 1
ATOM 4306 N N . PHE A 1 540 ? -16.703 11.078 11.461 1 98.44 540 PHE A N 1
ATOM 4307 C CA . PHE A 1 540 ? -16.906 12.516 11.336 1 98.44 540 PHE A CA 1
ATOM 4308 C C . PHE A 1 540 ? -16.438 13.016 9.977 1 98.44 540 PHE A C 1
ATOM 4310 O O . PHE A 1 540 ? -17.125 13.805 9.32 1 98.44 540 PHE A O 1
ATOM 4317 N N . THR A 1 541 ? -15.273 12.594 9.57 1 98.88 541 THR A N 1
ATOM 4318 C CA . THR A 1 541 ? -14.664 13.07 8.336 1 98.88 541 THR A CA 1
ATOM 4319 C C . THR A 1 541 ? -15.484 12.641 7.125 1 98.88 541 THR A C 1
ATOM 4321 O O . THR A 1 541 ? -15.641 13.406 6.176 1 98.88 541 THR A O 1
ATOM 4324 N N . ASP A 1 542 ? -16.031 11.391 7.145 1 98.75 542 ASP A N 1
ATOM 4325 C CA . ASP A 1 542 ? -16.922 10.914 6.086 1 98.75 542 ASP A CA 1
ATOM 4326 C C . ASP A 1 542 ? -18.109 11.852 5.902 1 98.75 542 ASP A C 1
ATOM 4328 O O . ASP A 1 542 ? -18.438 12.234 4.777 1 98.75 542 ASP A O 1
ATOM 4332 N N . LYS A 1 543 ? -18.719 12.18 7.004 1 98.75 543 LYS A N 1
ATOM 4333 C CA . LYS A 1 543 ? -19.891 13.047 6.945 1 98.75 543 LYS A CA 1
ATOM 4334 C C . LYS A 1 543 ? -19.516 14.445 6.449 1 98.75 543 LYS A C 1
ATOM 4336 O O . LYS A 1 543 ? -20.219 15.023 5.621 1 98.75 543 LYS A O 1
ATOM 4341 N N . PHE A 1 544 ? -18.453 14.992 7.02 1 98.69 544 PHE A N 1
ATOM 4342 C CA . PHE A 1 544 ? -17.984 16.312 6.645 1 98.69 544 PHE A CA 1
ATOM 4343 C C . PHE A 1 544 ? -17.734 16.406 5.141 1 98.69 544 PHE A C 1
ATOM 4345 O O . PHE A 1 544 ? -18.188 17.344 4.484 1 98.69 544 PHE A O 1
ATOM 4352 N N . ILE A 1 545 ? -17.031 15.383 4.543 1 98.94 545 ILE A N 1
ATOM 4353 C CA . ILE A 1 545 ? -16.703 15.344 3.121 1 98.94 545 ILE A CA 1
ATOM 4354 C C . ILE A 1 545 ? -17.984 15.234 2.299 1 98.94 545 ILE A C 1
ATOM 4356 O O . ILE A 1 545 ? -18.141 15.938 1.296 1 98.94 545 ILE A O 1
ATOM 4360 N N . LEU A 1 546 ? -18.875 14.367 2.719 1 98.88 546 LEU A N 1
ATOM 4361 C CA . LEU A 1 546 ? -20.125 14.211 1.988 1 98.88 546 LEU A CA 1
ATOM 4362 C C . LEU A 1 546 ? -20.906 15.516 1.958 1 98.88 546 LEU A C 1
ATOM 4364 O O . LEU A 1 546 ? -21.453 15.898 0.919 1 98.88 546 LEU A O 1
ATOM 4368 N N . GLU A 1 547 ? -20.953 16.188 3.102 1 98.75 547 GLU A N 1
ATOM 4369 C CA . GLU A 1 547 ? -21.688 17.453 3.203 1 98.75 547 GLU A CA 1
ATOM 4370 C C . GLU A 1 547 ? -21.094 18.5 2.27 1 98.75 547 GLU A C 1
ATOM 4372 O O . GLU A 1 547 ? -21.828 19.234 1.598 1 98.75 547 GLU A O 1
ATOM 4377 N N . ARG A 1 548 ? -19.781 18.594 2.264 1 98.81 548 ARG A N 1
ATOM 4378 C CA . ARG A 1 548 ? -19.125 19.562 1.395 1 98.81 548 ARG A CA 1
ATOM 4379 C C . ARG A 1 548 ? -19.297 19.188 -0.074 1 98.81 548 ARG A C 1
ATOM 4381 O O . ARG A 1 548 ? -19.406 20.062 -0.936 1 98.81 548 ARG A O 1
ATOM 4388 N N . PHE A 1 549 ? -19.281 17.875 -0.406 1 98.88 549 PHE A N 1
ATOM 4389 C CA . PHE A 1 549 ? -19.516 17.391 -1.759 1 98.88 549 PHE A CA 1
ATOM 4390 C C . PHE A 1 549 ? -20.922 17.766 -2.238 1 98.88 549 PHE A C 1
ATOM 4392 O O . PHE A 1 549 ? -21.078 18.25 -3.363 1 98.88 549 PHE A O 1
ATOM 4399 N N . ILE A 1 550 ? -21.906 17.609 -1.374 1 98.81 550 ILE A N 1
ATOM 4400 C CA . ILE A 1 550 ? -23.281 17.969 -1.684 1 98.81 550 ILE A CA 1
ATOM 4401 C C . ILE A 1 550 ? -23.359 19.469 -1.977 1 98.81 550 ILE A C 1
ATOM 4403 O O . ILE A 1 550 ? -23.969 19.891 -2.959 1 98.81 550 ILE A O 1
ATOM 4407 N N . GLU A 1 551 ? -22.734 20.25 -1.149 1 98.56 551 GLU A N 1
ATOM 4408 C CA . GLU A 1 551 ? -22.734 21.688 -1.338 1 98.56 551 GLU A CA 1
ATOM 4409 C C . GLU A 1 551 ? -22.078 22.078 -2.662 1 98.56 551 GLU A C 1
ATOM 4411 O O . GLU A 1 551 ? -22.609 22.922 -3.396 1 98.56 551 GLU A O 1
ATOM 4416 N N . GLY A 1 552 ? -20.922 21.469 -2.949 1 98.31 552 GLY A N 1
ATOM 4417 C CA . GLY A 1 552 ? -20.219 21.75 -4.188 1 98.31 552 GLY A CA 1
ATOM 4418 C C . GLY A 1 552 ? -21.016 21.375 -5.426 1 98.31 552 GLY A C 1
ATOM 4419 O O . GLY A 1 552 ? -21.062 22.156 -6.387 1 98.31 552 GLY A O 1
ATOM 4420 N N . VAL A 1 553 ? -21.656 20.25 -5.379 1 98.38 553 VAL A N 1
ATOM 4421 C CA . VAL A 1 553 ? -22.438 19.766 -6.516 1 98.38 553 VAL A CA 1
ATOM 4422 C C . VAL A 1 553 ? -23.672 20.656 -6.695 1 98.38 553 VAL A C 1
ATOM 4424 O O . VAL A 1 553 ? -24.031 21.016 -7.816 1 98.38 553 VAL A O 1
ATOM 4427 N N . SER A 1 554 ? -24.281 21.031 -5.613 1 97.56 554 SER A N 1
ATOM 4428 C CA . SER A 1 554 ? -25.516 21.812 -5.652 1 97.56 554 SER A CA 1
ATOM 4429 C C . SER A 1 554 ? -25.266 23.203 -6.227 1 97.56 554 SER A C 1
ATOM 4431 O O . SER A 1 554 ? -26.172 23.797 -6.82 1 97.56 554 SER A O 1
ATOM 4433 N N . LYS A 1 555 ? -24.125 23.688 -6.145 1 97.38 555 LYS A N 1
ATOM 4434 C CA . LYS A 1 555 ? -23.812 25.047 -6.57 1 97.38 555 LYS A CA 1
ATOM 4435 C C . LYS A 1 555 ? -23.312 25.078 -8.016 1 97.38 555 LYS A C 1
ATOM 4437 O O . LYS A 1 555 ? -23.203 26.141 -8.617 1 97.38 555 LYS A O 1
ATOM 4442 N N . CYS A 1 556 ? -23.062 23.922 -8.547 1 97.88 556 CYS A N 1
ATOM 4443 C CA . CYS A 1 556 ? -22.5 23.875 -9.898 1 97.88 556 CYS A CA 1
ATOM 4444 C C . CYS A 1 556 ? -23.5 24.375 -10.922 1 97.88 556 CYS A C 1
ATOM 4446 O O . CYS A 1 556 ? -24.594 23.828 -11.047 1 97.88 556 CYS A O 1
ATOM 4448 N N . PRO A 1 557 ? -23.188 25.406 -11.711 1 97.06 557 PRO A N 1
ATOM 4449 C CA . PRO A 1 557 ? -24.156 26 -12.633 1 97.06 557 PRO A CA 1
ATOM 4450 C C . PRO A 1 557 ? -24.375 25.156 -13.883 1 97.06 557 PRO A C 1
ATOM 4452 O O . PRO A 1 557 ? -25.453 25.234 -14.5 1 97.06 557 PRO A O 1
ATOM 4455 N N . ASP A 1 558 ? -23.422 24.391 -14.359 1 97.62 558 ASP A N 1
ATOM 4456 C CA . ASP A 1 558 ? -23.547 23.547 -15.555 1 97.62 558 ASP A CA 1
ATOM 4457 C C . ASP A 1 558 ? -24.312 22.281 -15.258 1 97.62 558 ASP A C 1
ATOM 4459 O O . ASP A 1 558 ? -23.891 21.453 -14.438 1 97.62 558 ASP A O 1
ATOM 4463 N N . ASP A 1 559 ? -25.359 22.094 -15.961 1 97.12 559 ASP A N 1
ATOM 4464 C CA . ASP A 1 559 ? -26.266 21 -15.68 1 97.12 559 ASP A CA 1
ATOM 4465 C C . ASP A 1 559 ? -25.594 19.641 -15.891 1 97.12 559 ASP A C 1
ATOM 4467 O O . ASP A 1 559 ? -25.766 18.719 -15.094 1 97.12 559 ASP A O 1
ATOM 4471 N N . ASN A 1 560 ? -24.875 19.5 -16.984 1 97.75 560 ASN A N 1
ATOM 4472 C CA . ASN A 1 560 ? -24.219 18.234 -17.281 1 97.75 560 ASN A CA 1
ATOM 4473 C C . ASN A 1 560 ? -23.141 17.906 -16.25 1 97.75 560 ASN A C 1
ATOM 4475 O O . ASN A 1 560 ? -22.984 16.75 -15.852 1 97.75 560 ASN A O 1
ATOM 4479 N N . GLN A 1 561 ? -22.406 18.953 -15.867 1 98.31 561 GLN A N 1
ATOM 4480 C CA . GLN A 1 561 ? -21.391 18.766 -14.82 1 98.31 561 GLN A CA 1
ATOM 4481 C C . GLN A 1 561 ? -22.047 18.344 -13.508 1 98.31 561 GLN A C 1
ATOM 4483 O O . GLN A 1 561 ? -21.562 17.438 -12.828 1 98.31 561 GLN A O 1
ATOM 4488 N N . ARG A 1 562 ? -23.078 19 -13.172 1 98.19 562 ARG A N 1
ATOM 4489 C CA . ARG A 1 562 ? -23.797 18.719 -11.93 1 98.19 562 ARG A CA 1
ATOM 4490 C C . ARG A 1 562 ? -24.312 17.281 -11.906 1 98.19 562 ARG A C 1
ATOM 4492 O O . ARG A 1 562 ? -24.172 16.578 -10.906 1 98.19 562 ARG A O 1
ATOM 4499 N N . LYS A 1 563 ? -24.875 16.875 -13.023 1 97.94 563 LYS A N 1
ATOM 4500 C CA . LYS A 1 563 ? -25.391 15.516 -13.133 1 97.94 563 LYS A CA 1
ATOM 4501 C C . LYS A 1 563 ? -24.281 14.492 -12.984 1 97.94 563 LYS A C 1
ATOM 4503 O O . LYS A 1 563 ? -24.422 13.508 -12.258 1 97.94 563 LYS A O 1
ATOM 4508 N N . ALA A 1 564 ? -23.188 14.727 -13.695 1 98.5 564 ALA A N 1
ATOM 4509 C CA . ALA A 1 564 ? -22.047 13.812 -13.633 1 98.5 564 ALA A CA 1
ATOM 4510 C C . ALA A 1 564 ? -21.484 13.711 -12.219 1 98.5 564 ALA A C 1
ATOM 4512 O O . ALA A 1 564 ? -21.219 12.617 -11.727 1 98.5 564 ALA A O 1
ATOM 4513 N N . MET A 1 565 ? -21.328 14.828 -11.531 1 98.75 565 MET A N 1
ATOM 4514 C CA . MET A 1 565 ? -20.781 14.836 -10.18 1 98.75 565 MET A CA 1
ATOM 4515 C C . MET A 1 565 ? -21.766 14.234 -9.188 1 98.75 565 MET A C 1
ATOM 4517 O O . MET A 1 565 ? -21.375 13.648 -8.18 1 98.75 565 MET A O 1
ATOM 4521 N N . SER A 1 566 ? -23.078 14.367 -9.492 1 98.75 566 SER A N 1
ATOM 4522 C CA . SER A 1 566 ? -24.094 13.75 -8.641 1 98.75 566 SER A CA 1
ATOM 4523 C C . SER A 1 566 ? -23.953 12.227 -8.625 1 98.75 566 SER A C 1
ATOM 4525 O O . SER A 1 566 ? -24.156 11.594 -7.594 1 98.75 566 SER A O 1
ATOM 4527 N N . LEU A 1 567 ? -23.625 11.664 -9.789 1 98.75 567 LEU A N 1
ATOM 4528 C CA . LEU A 1 567 ? -23.359 10.227 -9.844 1 98.75 567 LEU A CA 1
ATOM 4529 C C . LEU A 1 567 ? -22.203 9.852 -8.93 1 98.75 567 LEU A C 1
ATOM 4531 O O . LEU A 1 567 ? -22.281 8.859 -8.203 1 98.75 567 LEU A O 1
ATOM 4535 N N . LEU A 1 568 ? -21.141 10.641 -8.961 1 98.88 568 LEU A N 1
ATOM 4536 C CA . LEU A 1 568 ? -19.969 10.391 -8.125 1 98.88 568 LEU A CA 1
ATOM 4537 C C . LEU A 1 568 ? -20.328 10.508 -6.648 1 98.88 568 LEU A C 1
ATOM 4539 O O . LEU A 1 568 ? -19.859 9.703 -5.832 1 98.88 568 LEU A O 1
ATOM 4543 N N . LEU A 1 569 ? -21.094 11.539 -6.348 1 98.88 569 LEU A N 1
ATOM 4544 C CA . LEU A 1 569 ? -21.516 11.773 -4.973 1 98.88 569 LEU A CA 1
ATOM 4545 C C . LEU A 1 569 ? -22.297 10.586 -4.434 1 98.88 569 LEU A C 1
ATOM 4547 O O . LEU A 1 569 ? -22.031 10.109 -3.328 1 98.88 569 LEU A O 1
ATOM 4551 N N . SER A 1 570 ? -23.234 10.086 -5.227 1 98.88 570 SER A N 1
ATOM 4552 C CA . SER A 1 570 ? -24.016 8.922 -4.836 1 98.88 570 SER A CA 1
ATOM 4553 C C . SER A 1 570 ? -23.141 7.688 -4.676 1 98.88 570 SER A C 1
ATOM 4555 O O . SER A 1 570 ? -23.312 6.906 -3.74 1 98.88 570 SER A O 1
ATOM 4557 N N . LEU A 1 571 ? -22.203 7.5 -5.602 1 98.88 571 LEU A N 1
ATOM 4558 C CA . LEU A 1 571 ? -21.297 6.363 -5.531 1 98.88 571 LEU A CA 1
ATOM 4559 C C . LEU A 1 571 ? -20.469 6.402 -4.246 1 98.88 571 LEU A C 1
ATOM 4561 O O . LEU A 1 571 ? -20.344 5.387 -3.557 1 98.88 571 LEU A O 1
ATOM 4565 N N . MET A 1 572 ? -19.891 7.562 -3.891 1 98.88 572 MET A N 1
ATOM 4566 C CA . MET A 1 572 ? -19.094 7.695 -2.674 1 98.88 572 MET A CA 1
ATOM 4567 C C . MET A 1 572 ? -19.938 7.359 -1.439 1 98.88 572 MET A C 1
ATOM 4569 O O . MET A 1 572 ? -19.484 6.598 -0.577 1 98.88 572 MET A O 1
ATOM 4573 N N . GLY A 1 573 ? -21.125 7.996 -1.386 1 98.88 573 GLY A N 1
ATOM 4574 C CA . GLY A 1 573 ? -21.984 7.773 -0.232 1 98.88 573 GLY A CA 1
ATOM 4575 C C . GLY A 1 573 ? -22.359 6.316 -0.047 1 98.88 573 GLY A C 1
ATOM 4576 O O . GLY A 1 573 ? -22.25 5.777 1.055 1 98.88 573 GLY A O 1
ATOM 4577 N N . LEU A 1 574 ? -22.828 5.691 -1.122 1 98.88 574 LEU A N 1
ATOM 4578 C CA . LEU A 1 574 ? -23.266 4.305 -1.047 1 98.88 574 LEU A CA 1
ATOM 4579 C C . LEU A 1 574 ? -22.094 3.377 -0.758 1 98.88 574 LEU A C 1
ATOM 4581 O O . LEU A 1 574 ? -22.25 2.354 -0.088 1 98.88 574 LEU A O 1
ATOM 4585 N N . PHE A 1 575 ? -20.969 3.732 -1.312 1 98.44 575 PHE A N 1
ATOM 4586 C CA . PHE A 1 575 ? -19.781 2.934 -1.054 1 98.44 575 PHE A CA 1
ATOM 4587 C C . PHE A 1 575 ? -19.422 2.951 0.429 1 98.44 575 PHE A C 1
ATOM 4589 O O . PHE A 1 575 ? -19.047 1.923 0.996 1 98.44 575 PHE A O 1
ATOM 4596 N N . ILE A 1 576 ? -19.484 4.09 1.102 1 98.56 576 ILE A N 1
ATOM 4597 C CA . ILE A 1 576 ? -19.234 4.215 2.533 1 98.56 576 ILE A CA 1
ATOM 4598 C C . ILE A 1 576 ? -20.234 3.367 3.311 1 98.56 576 ILE A C 1
ATOM 4600 O O . ILE A 1 576 ? -19.859 2.619 4.215 1 98.56 576 ILE A O 1
ATOM 4604 N N . ILE A 1 577 ? -21.484 3.441 2.939 1 98.38 577 ILE A N 1
ATOM 4605 C CA . ILE A 1 577 ? -22.547 2.717 3.637 1 98.38 577 ILE A CA 1
ATOM 4606 C C . ILE A 1 577 ? -22.328 1.213 3.486 1 98.38 577 ILE A C 1
ATOM 4608 O O . ILE A 1 577 ? -22.453 0.459 4.453 1 98.38 577 ILE A O 1
ATOM 4612 N N . ASN A 1 578 ? -21.984 0.824 2.271 1 97.06 578 ASN A N 1
ATOM 4613 C CA . ASN A 1 578 ? -21.844 -0.588 1.938 1 97.06 578 ASN A CA 1
ATOM 4614 C C . ASN A 1 578 ? -20.688 -1.23 2.721 1 97.06 578 ASN A C 1
ATOM 4616 O O . ASN A 1 578 ? -20.719 -2.434 2.988 1 97.06 578 ASN A O 1
ATOM 4620 N N . ARG A 1 579 ? -19.734 -0.553 3.119 1 94.19 579 ARG A N 1
ATOM 4621 C CA . ARG A 1 579 ? -18.516 -1.124 3.701 1 94.19 579 ARG A CA 1
ATOM 4622 C C . ARG A 1 579 ? -18.578 -1.092 5.223 1 94.19 579 ARG A C 1
ATOM 4624 O O . ARG A 1 579 ? -17.797 -1.772 5.895 1 94.19 579 ARG A O 1
ATOM 4631 N N . ASP A 1 580 ? -19.422 -0.32 5.762 1 95.44 580 ASP A N 1
ATOM 4632 C CA . ASP A 1 580 ? -19.453 -0.136 7.211 1 95.44 580 ASP A CA 1
ATOM 4633 C C . ASP A 1 580 ? -20.562 -0.985 7.848 1 95.44 580 ASP A C 1
ATOM 4635 O O . ASP A 1 580 ? -21.734 -0.809 7.543 1 95.44 580 ASP A O 1
ATOM 4639 N N . THR A 1 581 ? -20.219 -1.814 8.789 1 94.62 581 THR A N 1
ATOM 4640 C CA . THR A 1 581 ? -21.141 -2.732 9.453 1 94.62 581 THR A CA 1
ATOM 4641 C C . THR A 1 581 ? -22.141 -1.968 10.305 1 94.62 581 THR A C 1
ATOM 4643 O O . THR A 1 581 ? -23.188 -2.506 10.672 1 94.62 581 THR A O 1
ATOM 4646 N N . TRP A 1 582 ? -21.844 -0.75 10.617 1 96.19 582 TRP A N 1
ATOM 4647 C CA . TRP A 1 582 ? -22.672 0.036 11.516 1 96.19 582 TRP A CA 1
ATOM 4648 C C . TRP A 1 582 ? -24.109 0.116 11.008 1 96.19 582 TRP A C 1
ATOM 4650 O O . TRP A 1 582 ? -25.047 -0.003 11.789 1 96.19 582 TRP A O 1
ATOM 4660 N N . PHE A 1 583 ? -24.281 0.288 9.734 1 97.81 583 PHE A N 1
ATOM 4661 C CA . PHE A 1 583 ? -25.578 0.615 9.172 1 97.81 583 PHE A CA 1
ATOM 4662 C C . PHE A 1 583 ? -26.531 -0.564 9.297 1 97.81 583 PHE A C 1
ATOM 4664 O O . PHE A 1 583 ? -27.734 -0.377 9.492 1 97.81 583 PHE A O 1
ATOM 4671 N N . ILE A 1 584 ? -25.969 -1.795 9.148 1 95.75 584 ILE A N 1
ATOM 4672 C CA . ILE A 1 584 ? -26.797 -2.982 9.336 1 95.75 584 ILE A CA 1
ATOM 4673 C C . ILE A 1 584 ? -26.891 -3.314 10.82 1 95.75 584 ILE A C 1
ATOM 4675 O O . ILE A 1 584 ? -27.969 -3.666 11.312 1 95.75 584 ILE A O 1
ATOM 4679 N N . LYS A 1 585 ? -25.828 -3.213 11.539 1 95.31 585 LYS A N 1
ATOM 4680 C CA . LYS A 1 585 ? -25.734 -3.574 12.945 1 95.31 585 LYS A CA 1
ATOM 4681 C C . LYS A 1 585 ? -26.75 -2.793 13.773 1 95.31 585 LYS A C 1
ATOM 4683 O O . LYS A 1 585 ? -27.438 -3.363 14.633 1 95.31 585 LYS A O 1
ATOM 4688 N N . TYR A 1 586 ? -26.891 -1.522 13.445 1 95.81 586 TYR A N 1
ATOM 4689 C CA . TYR A 1 586 ? -27.781 -0.673 14.227 1 95.81 586 TYR A CA 1
ATOM 4690 C C . TYR A 1 586 ? -29.062 -0.377 13.453 1 95.81 586 TYR A C 1
ATOM 4692 O O . TYR A 1 586 ? -29.797 0.561 13.781 1 95.81 586 TYR A O 1
ATOM 4700 N N . GLN A 1 587 ? -29.297 -1.05 12.367 1 96 587 GLN A N 1
ATOM 4701 C CA . GLN A 1 587 ? -30.562 -1.161 11.664 1 96 587 GLN A CA 1
ATOM 4702 C C . GLN A 1 587 ? -30.938 0.154 10.984 1 96 587 GLN A C 1
ATOM 4704 O O . GLN A 1 587 ? -32.125 0.521 10.93 1 96 587 GLN A O 1
ATOM 4709 N N . PHE A 1 588 ? -29.953 0.892 10.664 1 98 588 PHE A N 1
ATOM 4710 C CA . PHE A 1 588 ? -30.281 2.041 9.828 1 98 588 PHE A CA 1
ATOM 4711 C C . PHE A 1 588 ? -30.844 1.591 8.484 1 98 588 PHE A C 1
ATOM 4713 O O . PHE A 1 588 ? -31.75 2.217 7.938 1 98 588 PHE A O 1
ATOM 4720 N N . ILE A 1 589 ? -30.188 0.537 7.918 1 98 589 ILE A N 1
ATOM 4721 C CA . ILE A 1 589 ? -30.703 -0.06 6.691 1 98 589 ILE A CA 1
ATOM 4722 C C . ILE A 1 589 ? -31.125 -1.502 6.957 1 98 589 ILE A C 1
ATOM 4724 O O . ILE A 1 589 ? -30.672 -2.125 7.918 1 98 589 ILE A O 1
ATOM 4728 N N . SER A 1 590 ? -32.031 -2.016 6.137 1 97 590 SER A N 1
ATOM 4729 C CA . SER A 1 590 ? -32.438 -3.418 6.168 1 97 590 SER A CA 1
ATOM 4730 C C . SER A 1 590 ? -31.516 -4.277 5.316 1 97 590 SER A C 1
ATOM 4732 O O . SER A 1 590 ? -30.672 -3.756 4.586 1 97 590 SER A O 1
ATOM 4734 N N . VAL A 1 591 ? -31.625 -5.582 5.398 1 95.31 591 VAL A N 1
ATOM 4735 C CA . VAL A 1 591 ? -30.875 -6.52 4.578 1 95.31 591 VAL A CA 1
ATOM 4736 C C . VAL A 1 591 ? -31.188 -6.285 3.102 1 95.31 591 VAL A C 1
ATOM 4738 O O . VAL A 1 591 ? -30.281 -6.273 2.262 1 95.31 591 VAL A O 1
ATOM 4741 N N . ASP A 1 592 ? -32.469 -6.023 2.812 1 96.31 592 ASP A N 1
ATOM 4742 C CA . ASP A 1 592 ? -32.875 -5.781 1.436 1 96.31 592 ASP A CA 1
ATOM 4743 C C . ASP A 1 592 ? -32.25 -4.5 0.89 1 96.31 592 ASP A C 1
ATOM 4745 O O . ASP A 1 592 ? -31.828 -4.449 -0.27 1 96.31 592 ASP A O 1
ATOM 4749 N N . GLN A 1 593 ? -32.219 -3.482 1.726 1 97.56 593 GLN A N 1
ATOM 4750 C CA . GLN A 1 593 ? -31.609 -2.232 1.312 1 97.56 593 GLN A CA 1
ATOM 4751 C C . GLN A 1 593 ? -30.109 -2.41 1.102 1 97.56 593 GLN A C 1
ATOM 4753 O O . GLN A 1 593 ? -29.516 -1.779 0.221 1 97.56 593 GLN A O 1
ATOM 4758 N N . SER A 1 594 ? -29.5 -3.184 2.012 1 97.31 594 SER A N 1
ATOM 4759 C CA . SER A 1 594 ? -28.078 -3.475 1.855 1 97.31 594 SER A CA 1
ATOM 4760 C C . SER A 1 594 ? -27.797 -4.145 0.517 1 97.31 594 SER A C 1
ATOM 4762 O O . SER A 1 594 ? -26.844 -3.785 -0.176 1 97.31 594 SER A O 1
ATOM 4764 N N . ASP A 1 595 ? -28.594 -5.109 0.117 1 95.06 595 ASP A N 1
ATOM 4765 C CA . ASP A 1 595 ? -28.453 -5.797 -1.162 1 95.06 595 ASP A CA 1
ATOM 4766 C C . ASP A 1 595 ? -28.688 -4.84 -2.33 1 95.06 595 ASP A C 1
ATOM 4768 O O . ASP A 1 595 ? -27.969 -4.887 -3.332 1 95.06 595 ASP A O 1
ATOM 4772 N N . ALA A 1 596 ? -29.703 -4.023 -2.172 1 97.62 596 ALA A N 1
ATOM 4773 C CA . ALA A 1 596 ? -30.016 -3.045 -3.211 1 97.62 596 ALA A CA 1
ATOM 4774 C C . ALA A 1 596 ? -28.859 -2.057 -3.389 1 97.62 596 ALA A C 1
ATOM 4776 O O . ALA A 1 596 ? -28.578 -1.626 -4.508 1 97.62 596 ALA A O 1
ATOM 4777 N N . ILE A 1 597 ? -28.266 -1.658 -2.283 1 98.31 597 ILE A N 1
ATOM 4778 C CA . ILE A 1 597 ? -27.141 -0.729 -2.32 1 98.31 597 ILE A CA 1
ATOM 4779 C C . ILE A 1 597 ? -25.969 -1.36 -3.078 1 98.31 597 ILE A C 1
ATOM 4781 O O . ILE A 1 597 ? -25.328 -0.701 -3.895 1 98.31 597 ILE A O 1
ATOM 4785 N N . GLU A 1 598 ? -25.688 -2.633 -2.807 1 96.31 598 GLU A N 1
ATOM 4786 C CA . GLU A 1 598 ? -24.641 -3.348 -3.535 1 96.31 598 GLU A CA 1
ATOM 4787 C C . GLU A 1 598 ? -24.891 -3.309 -5.039 1 96.31 598 GLU A C 1
ATOM 4789 O O . GLU A 1 598 ? -23.984 -3.043 -5.82 1 96.31 598 GLU A O 1
ATOM 4794 N N . ASN A 1 599 ? -26.094 -3.541 -5.461 1 95.56 599 ASN A N 1
ATOM 4795 C CA . ASN A 1 599 ? -26.469 -3.492 -6.871 1 95.56 599 ASN A CA 1
ATOM 4796 C C . ASN A 1 599 ? -26.375 -2.078 -7.43 1 95.56 599 ASN A C 1
ATOM 4798 O O . ASN A 1 599 ? -25.938 -1.888 -8.57 1 95.56 599 ASN A O 1
ATOM 4802 N N . GLU A 1 600 ? -26.781 -1.124 -6.609 1 97.88 600 GLU A N 1
ATOM 4803 C CA . GLU A 1 600 ? -26.766 0.27 -7.047 1 97.88 600 GLU A CA 1
ATOM 4804 C C . GLU A 1 600 ? -25.328 0.749 -7.289 1 97.88 600 GLU A C 1
ATOM 4806 O O . GLU A 1 600 ? -25.078 1.547 -8.195 1 97.88 600 GLU A O 1
ATOM 4811 N N . ILE A 1 601 ? -24.406 0.298 -6.473 1 98.44 601 ILE A N 1
ATOM 4812 C CA . ILE A 1 601 ? -23 0.637 -6.664 1 98.44 601 ILE A CA 1
ATOM 4813 C C . ILE A 1 601 ? -22.531 0.142 -8.031 1 98.44 601 ILE A C 1
ATOM 4815 O O . ILE A 1 601 ? -21.859 0.871 -8.766 1 98.44 601 ILE A O 1
ATOM 4819 N N . SER A 1 602 ? -22.906 -1.051 -8.406 1 96.75 602 SER A N 1
ATOM 4820 C CA . SER A 1 602 ? -22.562 -1.604 -9.711 1 96.75 602 SER A CA 1
ATOM 4821 C C . SER A 1 602 ? -23.188 -0.796 -10.836 1 96.75 602 SER A C 1
ATOM 4823 O O . SER A 1 602 ? -22.531 -0.525 -11.852 1 96.75 602 SER A O 1
ATOM 4825 N N . ASP A 1 603 ? -24.406 -0.428 -10.617 1 97.31 603 ASP A N 1
ATOM 4826 C CA . ASP A 1 603 ? -25.109 0.343 -11.641 1 97.31 603 ASP A CA 1
ATOM 4827 C C . ASP A 1 603 ? -24.484 1.723 -11.812 1 97.31 603 ASP A C 1
ATOM 4829 O O . ASP A 1 603 ? -24.328 2.201 -12.938 1 97.31 603 ASP A O 1
ATOM 4833 N N . LEU A 1 604 ? -24.156 2.334 -10.727 1 98.62 604 LEU A N 1
ATOM 4834 C CA . LEU A 1 604 ? -23.516 3.639 -10.781 1 98.62 604 LEU A CA 1
ATOM 4835 C C . LEU A 1 604 ? -22.172 3.545 -11.5 1 98.62 604 LEU A C 1
ATOM 4837 O O . LEU A 1 604 ? -21.828 4.422 -12.297 1 98.62 604 LEU A O 1
ATOM 4841 N N . CYS A 1 605 ? -21.438 2.5 -11.211 1 98.5 605 CYS A N 1
ATOM 4842 C CA . CYS A 1 605 ? -20.156 2.312 -11.891 1 98.5 605 CYS A CA 1
ATOM 4843 C C . CYS A 1 605 ? -20.359 2.182 -13.398 1 98.5 605 CYS A C 1
ATOM 4845 O O . CYS A 1 605 ? -19.609 2.762 -14.18 1 98.5 605 CYS A O 1
ATOM 4847 N N . LYS A 1 606 ? -21.359 1.476 -13.805 1 96.94 606 LYS A N 1
ATOM 4848 C CA . LYS A 1 606 ? -21.656 1.306 -15.227 1 96.94 606 LYS A CA 1
ATOM 4849 C C . LYS A 1 606 ? -22.016 2.639 -15.875 1 96.94 606 LYS A C 1
ATOM 4851 O O . LYS A 1 606 ? -21.641 2.898 -17.016 1 96.94 606 LYS A O 1
ATOM 4856 N N . GLU A 1 607 ? -22.703 3.424 -15.109 1 97.81 607 GLU A N 1
ATOM 4857 C CA . GLU A 1 607 ? -23.156 4.715 -15.625 1 97.81 607 GLU A CA 1
ATOM 4858 C C . GLU A 1 607 ? -22 5.707 -15.695 1 97.81 607 GLU A C 1
ATOM 4860 O O . GLU A 1 607 ? -21.953 6.559 -16.578 1 97.81 607 GLU A O 1
ATOM 4865 N N . ILE A 1 608 ? -21.078 5.598 -14.805 1 98.75 608 ILE A N 1
ATOM 4866 C CA . ILE A 1 608 ? -19.984 6.559 -14.695 1 98.75 608 ILE A CA 1
ATOM 4867 C C . ILE A 1 608 ? -18.875 6.191 -15.688 1 98.75 608 ILE A C 1
ATOM 4869 O O . ILE A 1 608 ? -18.203 7.074 -16.219 1 98.75 608 ILE A O 1
ATOM 4873 N N . ALA A 1 609 ? -18.703 4.922 -16.016 1 98.5 609 ALA A N 1
ATOM 4874 C CA . ALA A 1 609 ? -17.578 4.418 -16.797 1 98.5 609 ALA A CA 1
ATOM 4875 C C . ALA A 1 609 ? -17.438 5.172 -18.125 1 98.5 609 ALA A C 1
ATOM 4877 O O . ALA A 1 609 ? -16.359 5.66 -18.453 1 98.5 609 ALA A O 1
ATOM 4878 N N . PRO A 1 610 ? -18.516 5.426 -18.875 1 98.12 610 PRO A N 1
ATOM 4879 C CA . PRO A 1 610 ? -18.359 6.078 -20.172 1 98.12 610 PRO A CA 1
ATOM 4880 C C . PRO A 1 610 ? -17.875 7.523 -20.062 1 98.12 610 PRO A C 1
ATOM 4882 O O . PRO A 1 610 ? -17.281 8.062 -20.984 1 98.12 610 PRO A O 1
ATOM 4885 N N . ILE A 1 611 ? -18.141 8.188 -18.906 1 98.56 611 ILE A N 1
ATOM 4886 C CA . ILE A 1 611 ? -17.812 9.609 -18.797 1 98.56 611 ILE A CA 1
ATOM 4887 C C . ILE A 1 611 ? -16.609 9.797 -17.875 1 98.56 611 ILE A C 1
ATOM 4889 O O . ILE A 1 611 ? -16.281 10.922 -17.516 1 98.56 611 ILE A O 1
ATOM 4893 N N . SER A 1 612 ? -15.969 8.703 -17.438 1 98.62 612 SER A N 1
ATOM 4894 C CA . SER A 1 612 ? -14.938 8.734 -16.406 1 98.62 612 SER A CA 1
ATOM 4895 C C . SER A 1 612 ? -13.695 9.477 -16.891 1 98.62 612 SER A C 1
ATOM 4897 O O . SER A 1 612 ? -13.039 10.172 -16.109 1 98.62 612 SER A O 1
ATOM 4899 N N . ILE A 1 613 ? -13.344 9.406 -18.203 1 98.12 613 ILE A N 1
ATOM 4900 C CA . ILE A 1 613 ? -12.195 10.133 -18.734 1 98.12 613 ILE A CA 1
ATOM 4901 C C . ILE A 1 613 ? -12.422 11.641 -18.609 1 98.12 613 ILE A C 1
ATOM 4903 O O . ILE A 1 613 ? -11.539 12.375 -18.172 1 98.12 613 ILE A O 1
ATOM 4907 N N . ALA A 1 614 ? -13.633 12.086 -18.969 1 98.12 614 ALA A N 1
ATOM 4908 C CA . ALA A 1 614 ? -13.961 13.508 -18.859 1 98.12 614 ALA A CA 1
ATOM 4909 C C . ALA A 1 614 ? -13.875 13.984 -17.406 1 98.12 614 ALA A C 1
ATOM 4911 O O . ALA A 1 614 ? -13.367 15.07 -17.141 1 98.12 614 ALA A O 1
ATOM 4912 N N . LEU A 1 615 ? -14.414 13.156 -16.469 1 98.69 615 LEU A N 1
ATOM 4913 C CA . LEU A 1 615 ? -14.375 13.484 -15.047 1 98.69 615 LEU A CA 1
ATOM 4914 C C . LEU A 1 615 ? -12.938 13.539 -14.547 1 98.69 615 LEU A C 1
ATOM 4916 O O . LEU A 1 615 ? -12.586 14.422 -13.758 1 98.69 615 LEU A O 1
ATOM 4920 N N . ALA A 1 616 ? -12.094 12.586 -14.969 1 98.25 616 ALA A N 1
ATOM 4921 C CA . ALA A 1 616 ? -10.688 12.586 -14.562 1 98.25 616 ALA A CA 1
ATOM 4922 C C . ALA A 1 616 ? -9.961 13.812 -15.117 1 98.25 616 ALA A C 1
ATOM 4924 O O . ALA A 1 616 ? -9.148 14.422 -14.422 1 98.25 616 ALA A O 1
ATOM 4925 N N . GLU A 1 617 ? -10.266 14.219 -16.312 1 97.31 617 GLU A N 1
ATOM 4926 C CA . GLU A 1 617 ? -9.656 15.383 -16.953 1 97.31 617 GLU A CA 1
ATOM 4927 C C . GLU A 1 617 ? -10.055 16.672 -16.25 1 97.31 617 GLU A C 1
ATOM 4929 O O . GLU A 1 617 ? -9.352 17.688 -16.344 1 97.31 617 GLU A O 1
ATOM 4934 N N . GLY A 1 618 ? -11.125 16.625 -15.516 1 97.62 618 GLY A N 1
ATOM 4935 C CA . GLY A 1 618 ? -11.617 17.781 -14.797 1 97.62 618 GLY A CA 1
ATOM 4936 C C . GLY A 1 618 ? -10.633 18.312 -13.766 1 97.62 618 GLY A C 1
ATOM 4937 O O . GLY A 1 618 ? -10.734 19.453 -13.336 1 97.62 618 GLY A O 1
ATOM 4938 N N . PHE A 1 619 ? -9.68 17.5 -13.375 1 97.44 619 PHE A N 1
ATOM 4939 C CA . PHE A 1 619 ? -8.695 17.938 -12.391 1 97.44 619 PHE A CA 1
ATOM 4940 C C . PHE A 1 619 ? -7.57 18.719 -13.055 1 97.44 619 PHE A C 1
ATOM 4942 O O . PHE A 1 619 ? -6.684 19.234 -12.375 1 97.44 619 PHE A O 1
ATOM 4949 N N . GLY A 1 620 ? -7.555 18.797 -14.375 1 95.31 620 GLY A N 1
ATOM 4950 C CA . GLY A 1 620 ? -6.734 19.766 -15.086 1 95.31 620 GLY A CA 1
ATOM 4951 C C . GLY A 1 620 ? -5.387 19.219 -15.508 1 95.31 620 GLY A C 1
ATOM 4952 O O . GLY A 1 620 ? -4.496 19.969 -15.898 1 95.31 620 GLY A O 1
ATOM 4953 N N . PHE A 1 621 ? -5.125 17.906 -15.461 1 94.19 621 PHE A N 1
ATOM 4954 C CA . PHE A 1 621 ? -3.869 17.312 -15.914 1 94.19 621 PHE A CA 1
ATOM 4955 C C . PHE A 1 621 ? -3.957 16.922 -17.391 1 94.19 621 PHE A C 1
ATOM 4957 O O . PHE A 1 621 ? -4.973 16.375 -17.828 1 94.19 621 PHE A O 1
ATOM 4964 N N . SER A 1 622 ? -2.957 17.266 -18.141 1 87.81 622 SER A N 1
ATOM 4965 C CA . SER A 1 622 ? -2.926 16.984 -19.578 1 87.81 622 SER A CA 1
ATOM 4966 C C . SER A 1 622 ? -2.4 15.586 -19.859 1 87.81 622 SER A C 1
ATOM 4968 O O . SER A 1 622 ? -1.969 14.883 -18.953 1 87.81 622 SER A O 1
ATOM 4970 N N . THR A 1 623 ? -2.428 15.242 -21.109 1 84.38 623 THR A N 1
ATOM 4971 C CA . THR A 1 623 ? -1.901 13.953 -21.531 1 84.38 623 THR A CA 1
ATOM 4972 C C . THR A 1 623 ? -0.389 13.891 -21.344 1 84.38 623 THR A C 1
ATOM 4974 O O . THR A 1 623 ? 0.191 12.805 -21.281 1 84.38 623 THR A O 1
ATOM 4977 N N . LYS A 1 624 ? 0.248 15.023 -21.219 1 81.94 624 LYS A N 1
ATOM 4978 C CA . LYS A 1 624 ? 1.691 15.062 -21 1 81.94 624 LYS A CA 1
ATOM 4979 C C . LYS A 1 624 ? 2.041 14.688 -19.562 1 81.94 624 LYS A C 1
ATOM 4981 O O . LYS A 1 624 ? 3.16 14.242 -19.297 1 81.94 624 LYS A O 1
ATOM 4986 N N . THR A 1 625 ? 1.083 14.812 -18.719 1 84.06 625 THR A N 1
ATOM 4987 C CA . THR A 1 625 ? 1.34 14.609 -17.297 1 84.06 625 THR A CA 1
ATOM 4988 C C . THR A 1 625 ? 0.91 13.211 -16.875 1 84.06 625 THR A C 1
ATOM 4990 O O . THR A 1 625 ? 1.126 12.812 -15.719 1 84.06 625 THR A O 1
ATOM 4993 N N . MET A 1 626 ? 0.32 12.492 -17.75 1 90.19 626 MET A N 1
ATOM 4994 C CA . MET A 1 626 ? -0.11 11.148 -17.391 1 90.19 626 MET A CA 1
ATOM 4995 C C . MET A 1 626 ? 0.92 10.109 -17.828 1 90.19 626 MET A C 1
ATOM 4997 O O . MET A 1 626 ? 1.792 10.406 -18.656 1 90.19 626 MET A O 1
ATOM 5001 N N . GLY A 1 627 ? 0.854 8.922 -17.297 1 94 627 GLY A N 1
ATOM 5002 C CA . GLY A 1 627 ? 1.697 7.836 -17.75 1 94 627 GLY A CA 1
ATOM 5003 C C . GLY A 1 627 ? 1.478 7.492 -19.219 1 94 627 GLY A C 1
ATOM 5004 O O . GLY A 1 627 ? 0.352 7.562 -19.719 1 94 627 GLY A O 1
ATOM 5005 N N . PRO A 1 628 ? 2.496 7.082 -19.906 1 95.31 628 PRO A N 1
ATOM 5006 C CA . PRO A 1 628 ? 2.4 6.844 -21.344 1 95.31 628 PRO A CA 1
ATOM 5007 C C . PRO A 1 628 ? 1.365 5.777 -21.688 1 95.31 628 PRO A C 1
ATOM 5009 O O . PRO A 1 628 ? 0.814 5.789 -22.797 1 95.31 628 PRO A O 1
ATOM 5012 N N . ILE A 1 629 ? 1.066 4.879 -20.766 1 97.31 629 ILE A N 1
ATOM 5013 C CA . ILE A 1 629 ? 0.125 3.812 -21.094 1 97.31 629 ILE A CA 1
ATOM 5014 C C . ILE A 1 629 ? -1.281 4.391 -21.234 1 97.31 629 ILE A C 1
ATOM 5016 O O . ILE A 1 629 ? -2.176 3.736 -21.781 1 97.31 629 ILE A O 1
ATOM 5020 N N . GLY A 1 630 ? -1.504 5.598 -20.656 1 96.19 630 GLY A N 1
ATOM 5021 C CA . GLY A 1 630 ? -2.777 6.273 -20.844 1 96.19 630 GLY A CA 1
ATOM 5022 C C . GLY A 1 630 ? -2.941 6.867 -22.234 1 96.19 630 GLY A C 1
ATOM 5023 O O . GLY A 1 630 ? -4 7.402 -22.562 1 96.19 630 GLY A O 1
ATOM 5024 N N . ARG A 1 631 ? -1.911 6.773 -23.062 1 95.56 631 ARG A N 1
ATOM 5025 C CA . ARG A 1 631 ? -1.905 7.242 -24.453 1 95.56 631 ARG A CA 1
ATOM 5026 C C . ARG A 1 631 ? -1.822 6.07 -25.422 1 95.56 631 ARG A C 1
ATOM 5028 O O . ARG A 1 631 ? -2.486 5.047 -25.234 1 95.56 631 ARG A O 1
ATOM 5035 N N . ASP A 1 632 ? -1.073 6.188 -26.453 1 94.81 632 ASP A N 1
ATOM 5036 C CA . ASP A 1 632 ? -0.897 5.102 -27.422 1 94.81 632 ASP A CA 1
ATOM 5037 C C . ASP A 1 632 ? 0.255 4.188 -27.016 1 94.81 632 ASP A C 1
ATOM 5039 O O . ASP A 1 632 ? 1.335 4.238 -27.594 1 94.81 632 ASP A O 1
ATOM 5043 N N . TRP A 1 633 ? -0.078 3.295 -26.047 1 95.62 633 TRP A N 1
ATOM 5044 C CA . TRP A 1 633 ? 0.956 2.443 -25.469 1 95.62 633 TRP A CA 1
ATOM 5045 C C . TRP A 1 633 ? 1.493 1.459 -26.5 1 95.62 633 TRP A C 1
ATOM 5047 O O . TRP A 1 633 ? 2.609 0.952 -26.359 1 95.62 633 TRP A O 1
ATOM 5057 N N . ILE A 1 634 ? 0.717 1.112 -27.547 1 95.88 634 ILE A N 1
ATOM 5058 C CA . ILE A 1 634 ? 1.208 0.24 -28.609 1 95.88 634 ILE A CA 1
ATOM 5059 C C . ILE A 1 634 ? 2.299 0.957 -29.406 1 95.88 634 ILE A C 1
ATOM 5061 O O . ILE A 1 634 ? 3.383 0.407 -29.609 1 95.88 634 ILE A O 1
ATOM 5065 N N . ALA A 1 635 ? 2.037 2.225 -29.766 1 94.12 635 ALA A N 1
ATOM 5066 C CA . ALA A 1 635 ? 3.014 3.008 -30.516 1 94.12 635 ALA A CA 1
ATOM 5067 C C . ALA A 1 635 ? 4.277 3.246 -29.688 1 94.12 635 ALA A C 1
ATOM 5069 O O . ALA A 1 635 ? 5.383 3.264 -30.234 1 94.12 635 ALA A O 1
ATOM 5070 N N . GLU A 1 636 ? 4.113 3.41 -28.375 1 91.94 636 GLU A N 1
ATOM 5071 C CA . GLU A 1 636 ? 5.227 3.688 -27.484 1 91.94 636 GLU A CA 1
ATOM 5072 C C . GLU A 1 636 ? 6.156 2.482 -27.359 1 91.94 636 GLU A C 1
ATOM 5074 O O . GLU A 1 636 ? 7.293 2.611 -26.906 1 91.94 636 GLU A O 1
ATOM 5079 N N . ASN A 1 637 ? 5.688 1.305 -27.719 1 93.94 637 ASN A N 1
ATOM 5080 C CA . ASN A 1 637 ? 6.48 0.092 -27.547 1 93.94 637 ASN A CA 1
ATOM 5081 C C . ASN A 1 637 ? 6.996 -0.436 -28.875 1 93.94 637 ASN A C 1
ATOM 5083 O O . ASN A 1 637 ? 7.457 -1.576 -28.969 1 93.94 637 ASN A O 1
ATOM 5087 N N . ARG A 1 638 ? 6.902 0.449 -29.844 1 90.56 638 ARG A N 1
ATOM 5088 C CA . ARG A 1 638 ? 7.512 0.092 -31.125 1 90.56 638 ARG A CA 1
ATOM 5089 C C . ARG A 1 638 ? 9.031 0.133 -31.031 1 90.56 638 ARG A C 1
ATOM 5091 O O . ARG A 1 638 ? 9.594 0.865 -30.203 1 90.56 638 ARG A O 1
ATOM 5098 N N . TYR A 1 639 ? 9.766 -0.816 -31.672 1 83.62 639 TYR A N 1
ATOM 5099 C CA . TYR A 1 639 ? 11.219 -0.819 -31.703 1 83.62 639 TYR A CA 1
ATOM 5100 C C . TYR A 1 639 ? 11.75 0.28 -32.625 1 83.62 639 TYR A C 1
ATOM 5102 O O . TYR A 1 639 ? 11.133 0.589 -33.656 1 83.62 639 TYR A O 1
ATOM 5110 N N . MET B 1 1 ? -16.141 -36.281 11.281 1 29.31 1 MET B N 1
ATOM 5111 C CA . MET B 1 1 ? -16.906 -35.219 11.953 1 29.31 1 MET B CA 1
ATOM 5112 C C . MET B 1 1 ? -16.734 -35.312 13.469 1 29.31 1 MET B C 1
ATOM 5114 O O . MET B 1 1 ? -16.547 -34.281 14.133 1 29.31 1 MET B O 1
ATOM 5118 N N . ASP B 1 2 ? -16.781 -36.562 13.883 1 40 2 ASP B N 1
ATOM 5119 C CA . ASP B 1 2 ? -16.812 -36.812 15.328 1 40 2 ASP B CA 1
ATOM 5120 C C . ASP B 1 2 ? -15.422 -36.594 15.945 1 40 2 ASP B C 1
ATOM 5122 O O . ASP B 1 2 ? -15.305 -36.094 17.062 1 40 2 ASP B O 1
ATOM 5126 N N . SER B 1 3 ? -14.461 -36.938 15.062 1 37.31 3 SER B N 1
ATOM 5127 C CA . SER B 1 3 ? -13.125 -36.906 15.648 1 37.31 3 SER B CA 1
ATOM 5128 C C . SER B 1 3 ? -12.555 -35.5 15.648 1 37.31 3 SER B C 1
ATOM 5130 O O . SER B 1 3 ? -11.641 -35.188 16.422 1 37.31 3 SER B O 1
ATOM 5132 N N . VAL B 1 4 ? -12.938 -34.594 14.719 1 39.97 4 VAL B N 1
ATOM 5133 C CA . VAL B 1 4 ? -12.5 -33.219 14.68 1 39.97 4 VAL B CA 1
ATOM 5134 C C . VAL B 1 4 ? -13.125 -32.438 15.836 1 39.97 4 VAL B C 1
ATOM 5136 O O . VAL B 1 4 ? -12.453 -31.641 16.5 1 39.97 4 VAL B O 1
ATOM 5139 N N . ASN B 1 5 ? -14.461 -32.844 16.031 1 35.97 5 ASN B N 1
ATOM 5140 C CA . ASN B 1 5 ? -15.164 -32.188 17.125 1 35.97 5 ASN B CA 1
ATOM 5141 C C . ASN B 1 5 ? -14.562 -32.531 18.469 1 35.97 5 ASN B C 1
ATOM 5143 O O . ASN B 1 5 ? -14.547 -31.703 19.391 1 35.97 5 ASN B O 1
ATOM 5147 N N . ARG B 1 6 ? -14.117 -33.781 18.656 1 42.91 6 ARG B N 1
ATOM 5148 C CA . ARG B 1 6 ? -13.531 -34.156 19.938 1 42.91 6 ARG B CA 1
ATOM 5149 C C . ARG B 1 6 ? -12.203 -33.469 20.172 1 42.91 6 ARG B C 1
ATOM 5151 O O . ARG B 1 6 ? -11.836 -33.188 21.312 1 42.91 6 ARG B O 1
ATOM 5158 N N . ARG B 1 7 ? -11.477 -33.406 19.047 1 39.75 7 ARG B N 1
ATOM 5159 C CA . ARG B 1 7 ? -10.172 -32.781 19.156 1 39.75 7 ARG B CA 1
ATOM 5160 C C . ARG B 1 7 ? -10.328 -31.281 19.406 1 39.75 7 ARG B C 1
ATOM 5162 O O . ARG B 1 7 ? -9.555 -30.688 20.172 1 39.75 7 ARG B O 1
ATOM 5169 N N . ILE B 1 8 ? -11.219 -30.625 18.719 1 39.81 8 ILE B N 1
ATOM 5170 C CA . ILE B 1 8 ? -11.523 -29.234 18.984 1 39.81 8 ILE B CA 1
ATOM 5171 C C . ILE B 1 8 ? -11.969 -29.078 20.438 1 39.81 8 ILE B C 1
ATOM 5173 O O . ILE B 1 8 ? -11.516 -28.156 21.141 1 39.81 8 ILE B O 1
ATOM 5177 N N . SER B 1 9 ? -12.891 -30.031 20.891 1 40.03 9 SER B N 1
ATOM 5178 C CA . SER B 1 9 ? -13.367 -29.969 22.266 1 40.03 9 SER B CA 1
ATOM 5179 C C . SER B 1 9 ? -12.227 -30.109 23.25 1 40.03 9 SER B C 1
ATOM 5181 O O . SER B 1 9 ? -12.188 -29.422 24.281 1 40.03 9 SER B O 1
ATOM 5183 N N . ASN B 1 10 ? -11.383 -30.953 23.016 1 38.44 10 ASN B N 1
ATOM 5184 C CA . ASN B 1 10 ? -10.273 -31.172 23.938 1 38.44 10 ASN B CA 1
ATOM 5185 C C . ASN B 1 10 ? -9.32 -29.969 23.953 1 38.44 10 ASN B C 1
ATOM 5187 O O . ASN B 1 10 ? -8.742 -29.656 25 1 38.44 10 ASN B O 1
ATOM 5191 N N . ILE B 1 11 ? -9.109 -29.359 22.875 1 36.97 11 ILE B N 1
ATOM 5192 C CA . ILE B 1 11 ? -8.219 -28.203 22.781 1 36.97 11 ILE B CA 1
ATOM 5193 C C . ILE B 1 11 ? -8.891 -26.984 23.406 1 36.97 11 ILE B C 1
ATOM 5195 O O . ILE B 1 11 ? -8.242 -26.188 24.094 1 36.97 11 ILE B O 1
ATOM 5199 N N . GLU B 1 12 ? -10.172 -26.906 23.219 1 37.91 12 GLU B N 1
ATOM 5200 C CA . GLU B 1 12 ? -10.93 -25.797 23.766 1 37.91 12 GLU B CA 1
ATOM 5201 C C . GLU B 1 12 ? -10.898 -25.812 25.297 1 37.91 12 GLU B C 1
ATOM 5203 O O . GLU B 1 12 ? -10.891 -24.766 25.938 1 37.91 12 GLU B O 1
ATOM 5208 N N . GLN B 1 13 ? -11.117 -26.969 25.828 1 36.34 13 GLN B N 1
ATOM 5209 C CA . GLN B 1 13 ? -11.078 -27.031 27.281 1 36.34 13 GLN B CA 1
ATOM 5210 C C . GLN B 1 13 ? -9.781 -26.438 27.828 1 36.34 13 GLN B C 1
ATOM 5212 O O . GLN B 1 13 ? -9.766 -25.875 28.922 1 36.34 13 GLN B O 1
ATOM 5217 N N . HIS B 1 14 ? -8.797 -26.641 27.125 1 32.56 14 HIS B N 1
ATOM 5218 C CA . HIS B 1 14 ? -7.52 -26.141 27.625 1 32.56 14 HIS B CA 1
ATOM 5219 C C . HIS B 1 14 ? -7.336 -24.656 27.297 1 32.56 14 HIS B C 1
ATOM 5221 O O . HIS B 1 14 ? -6.395 -24.031 27.766 1 32.56 14 HIS B O 1
ATOM 5227 N N . LEU B 1 15 ? -8.016 -24.156 26.406 1 34.25 15 LEU B N 1
ATOM 5228 C CA . LEU B 1 15 ? -7.84 -22.766 25.969 1 34.25 15 LEU B CA 1
ATOM 5229 C C . LEU B 1 15 ? -8.5 -21.797 26.953 1 34.25 15 LEU B C 1
ATOM 5231 O O . LEU B 1 15 ? -8.438 -20.594 26.766 1 34.25 15 LEU B O 1
ATOM 5235 N N . SER B 1 16 ? -9.484 -22.312 27.812 1 30.61 16 SER B N 1
ATOM 5236 C CA . SER B 1 16 ? -10.117 -21.328 28.672 1 30.61 16 SER B CA 1
ATOM 5237 C C . SER B 1 16 ? -9.078 -20.453 29.359 1 30.61 16 SER B C 1
ATOM 5239 O O . SER B 1 16 ? -9.258 -19.234 29.469 1 30.61 16 SER B O 1
ATOM 5241 N N . VAL B 1 17 ? -8.352 -21 30.453 1 33.75 17 VAL B N 1
ATOM 5242 C CA . VAL B 1 17 ? -7.688 -20.188 31.469 1 33.75 17 VAL B CA 1
ATOM 5243 C C . VAL B 1 17 ? -6.301 -19.781 30.969 1 33.75 17 VAL B C 1
ATOM 5245 O O . VAL B 1 17 ? -5.41 -19.484 31.781 1 33.75 17 VAL B O 1
ATOM 5248 N N . ASN B 1 18 ? -5.98 -20.016 29.766 1 29.5 18 ASN B N 1
ATOM 5249 C CA . ASN B 1 18 ? -4.539 -19.969 29.531 1 29.5 18 ASN B CA 1
ATOM 5250 C C . ASN B 1 18 ? -4.031 -18.547 29.375 1 29.5 18 ASN B C 1
ATOM 5252 O O . ASN B 1 18 ? -3.947 -18.031 28.25 1 29.5 18 ASN B O 1
ATOM 5256 N N . SER B 1 19 ? -4.297 -17.859 30.312 1 35.59 19 SER B N 1
ATOM 5257 C CA . SER B 1 19 ? -3.555 -16.609 30.359 1 35.59 19 SER B CA 1
ATOM 5258 C C . SER B 1 19 ? -2.051 -16.844 30.281 1 35.59 19 SER B C 1
ATOM 5260 O O . SER B 1 19 ? -1.494 -17.562 31.125 1 35.59 19 SER B O 1
ATOM 5262 N N . CYS B 1 20 ? -1.547 -17.109 29.266 1 32.88 20 CYS B N 1
ATOM 5263 C CA . CYS B 1 20 ? -0.131 -17.406 29.094 1 32.88 20 CYS B CA 1
ATOM 5264 C C . CYS B 1 20 ? 0.739 -16.328 29.734 1 32.88 20 CYS B C 1
ATOM 5266 O O . CYS B 1 20 ? 1.964 -16.469 29.781 1 32.88 20 CYS B O 1
ATOM 5268 N N . SER B 1 21 ? 0.473 -15.055 29.766 1 35.38 21 SER B N 1
ATOM 5269 C CA . SER B 1 21 ? 1.415 -14.094 30.328 1 35.38 21 SER B CA 1
ATOM 5270 C C . SER B 1 21 ? 0.793 -13.336 31.5 1 35.38 21 SER B C 1
ATOM 5272 O O . SER B 1 21 ? -0.347 -12.875 31.406 1 35.38 21 SER B O 1
ATOM 5274 N N . ASP B 1 22 ? 1.276 -13.617 32.688 1 38.56 22 ASP B N 1
ATOM 5275 C CA . ASP B 1 22 ? 0.99 -12.828 33.875 1 38.56 22 ASP B CA 1
ATOM 5276 C C . ASP B 1 22 ? 1.533 -11.406 33.75 1 38.56 22 ASP B C 1
ATOM 5278 O O . ASP B 1 22 ? 1.667 -10.68 34.719 1 38.56 22 ASP B O 1
ATOM 5282 N N . ALA B 1 23 ? 2.039 -11.039 32.625 1 40.03 23 ALA B N 1
ATOM 5283 C CA . ALA B 1 23 ? 2.662 -9.719 32.562 1 40.03 23 ALA B CA 1
ATOM 5284 C C . ALA B 1 23 ? 1.645 -8.617 32.844 1 40.03 23 ALA B C 1
ATOM 5286 O O . ALA B 1 23 ? 0.57 -8.586 32.25 1 40.03 23 ALA B O 1
ATOM 5287 N N . VAL B 1 24 ? 1.78 -7.977 34.062 1 39.53 24 VAL B N 1
ATOM 5288 C CA . VAL B 1 24 ? 0.955 -6.848 34.469 1 39.53 24 VAL B CA 1
ATOM 5289 C C . VAL B 1 24 ? 1.427 -5.574 33.781 1 39.53 24 VAL B C 1
ATOM 5291 O O . VAL B 1 24 ? 2.611 -5.234 33.812 1 39.53 24 VAL B O 1
ATOM 5294 N N . GLN B 1 25 ? 0.851 -4.887 32.719 1 48.16 25 GLN B N 1
ATOM 5295 C CA . GLN B 1 25 ? 1.099 -3.576 32.125 1 48.16 25 GLN B CA 1
ATOM 5296 C C . GLN B 1 25 ? 1.022 -2.471 33.188 1 48.16 25 GLN B C 1
ATOM 5298 O O . GLN B 1 25 ? -0.065 -1.992 33.5 1 48.16 25 GLN B O 1
ATOM 5303 N N . THR B 1 26 ? 1.843 -2.449 34.188 1 47.09 26 THR B N 1
ATOM 5304 C CA . THR B 1 26 ? 1.862 -1.318 35.125 1 47.09 26 THR B CA 1
ATOM 5305 C C . THR B 1 26 ? 2.658 -0.157 34.531 1 47.09 26 THR B C 1
ATOM 5307 O O . THR B 1 26 ? 3.693 -0.366 33.906 1 47.09 26 THR B O 1
ATOM 5310 N N . SER B 1 27 ? 2.125 1.079 34.375 1 60.38 27 SER B N 1
ATOM 5311 C CA . SER B 1 27 ? 2.688 2.42 34.25 1 60.38 27 SER B CA 1
ATOM 5312 C C . SER B 1 27 ? 3.254 2.668 32.844 1 60.38 27 SER B C 1
ATOM 5314 O O . SER B 1 27 ? 4.207 3.432 32.688 1 60.38 27 SER B O 1
ATOM 5316 N N . GLY B 1 28 ? 2.805 1.985 31.781 1 75.25 28 GLY B N 1
ATOM 5317 C CA . GLY B 1 28 ? 3.223 2.352 30.438 1 75.25 28 GLY B CA 1
ATOM 5318 C C . GLY B 1 28 ? 4.426 1.565 29.953 1 75.25 28 GLY B C 1
ATOM 5319 O O . GLY B 1 28 ? 5.082 1.959 28.984 1 75.25 28 GLY B O 1
ATOM 5320 N N . THR B 1 29 ? 4.863 0.546 30.656 1 87.56 29 THR B N 1
ATOM 5321 C CA . THR B 1 29 ? 5.98 -0.313 30.281 1 87.56 29 THR B CA 1
ATOM 5322 C C . THR B 1 29 ? 5.562 -1.78 30.297 1 87.56 29 THR B C 1
ATOM 5324 O O . THR B 1 29 ? 4.875 -2.229 31.219 1 87.56 29 THR B O 1
ATOM 5327 N N . LEU B 1 30 ? 5.855 -2.424 29.234 1 94.19 30 LEU B N 1
ATOM 5328 C CA . LEU B 1 30 ? 5.602 -3.852 29.078 1 94.19 30 LEU B CA 1
ATOM 5329 C C . LEU B 1 30 ? 6.891 -4.602 28.766 1 94.19 30 LEU B C 1
ATOM 5331 O O . LEU B 1 30 ? 7.613 -4.25 27.828 1 94.19 30 LEU B O 1
ATOM 5335 N N . GLU B 1 31 ? 7.203 -5.594 29.594 1 95.19 31 GLU B N 1
ATOM 5336 C CA . GLU B 1 31 ? 8.383 -6.414 29.344 1 95.19 31 GLU B CA 1
ATOM 5337 C C . GLU B 1 31 ? 8.047 -7.629 28.484 1 95.19 31 GLU B C 1
ATOM 5339 O O . GLU B 1 31 ? 7.031 -8.289 28.703 1 95.19 31 GLU B O 1
ATOM 5344 N N . PRO B 1 32 ? 8.867 -7.871 27.516 1 96.31 32 PRO B N 1
ATOM 5345 C CA . PRO B 1 32 ? 8.625 -9.078 26.719 1 96.31 32 PRO B CA 1
ATOM 5346 C C . PRO B 1 32 ? 8.773 -10.359 27.547 1 96.31 32 PRO B C 1
ATOM 5348 O O . PRO B 1 32 ? 9.648 -10.445 28.406 1 96.31 32 PRO B O 1
ATOM 5351 N N . VAL B 1 33 ? 7.898 -11.281 27.266 1 96.56 33 VAL B N 1
ATOM 5352 C CA . VAL B 1 33 ? 7.906 -12.578 27.922 1 96.56 33 VAL B CA 1
ATOM 5353 C C . VAL B 1 33 ? 8.188 -13.68 26.891 1 96.56 33 VAL B C 1
ATOM 5355 O O . VAL B 1 33 ? 7.73 -13.602 25.75 1 96.56 33 VAL B O 1
ATOM 5358 N N . ARG B 1 34 ? 8.875 -14.734 27.266 1 96 34 ARG B N 1
ATOM 5359 C CA . ARG B 1 34 ? 9.164 -15.883 26.406 1 96 34 ARG B CA 1
ATOM 5360 C C . ARG B 1 34 ? 8.68 -17.172 27.047 1 96 34 ARG B C 1
ATOM 5362 O O . ARG B 1 34 ? 9.477 -17.953 27.578 1 96 34 ARG B O 1
ATOM 5369 N N . PRO B 1 35 ? 7.445 -17.453 26.875 1 96.81 35 PRO B N 1
ATOM 5370 C CA . PRO B 1 35 ? 6.859 -18.625 27.547 1 96.81 35 PRO B CA 1
ATOM 5371 C C . PRO B 1 35 ? 7.277 -19.938 26.891 1 96.81 35 PRO B C 1
ATOM 5373 O O . PRO B 1 35 ? 6.988 -21.016 27.438 1 96.81 35 PRO B O 1
ATOM 5376 N N . PHE B 1 36 ? 7.883 -19.922 25.812 1 97.62 36 PHE B N 1
ATOM 5377 C CA . PHE B 1 36 ? 8.406 -21.062 25.078 1 97.62 36 PHE B CA 1
ATOM 5378 C C . PHE B 1 36 ? 9.711 -20.703 24.375 1 97.62 36 PHE B C 1
ATOM 5380 O O . PHE B 1 36 ? 10.109 -19.547 24.359 1 97.62 36 PHE B O 1
ATOM 5387 N N . ASN B 1 37 ? 10.391 -21.719 23.938 1 97.5 37 ASN B N 1
ATOM 5388 C CA . ASN B 1 37 ? 11.617 -21.531 23.172 1 97.5 37 ASN B CA 1
ATOM 5389 C C . ASN B 1 37 ? 11.312 -21.266 21.688 1 97.5 37 ASN B C 1
ATOM 5391 O O . ASN B 1 37 ? 10.867 -22.156 20.969 1 97.5 37 ASN B O 1
ATOM 5395 N N . PRO B 1 38 ? 11.609 -20.094 21.188 1 96.94 38 PRO B N 1
ATOM 5396 C CA . PRO B 1 38 ? 11.297 -19.766 19.797 1 96.94 38 PRO B CA 1
ATOM 5397 C C . PRO B 1 38 ? 11.984 -20.688 18.797 1 96.94 38 PRO B C 1
ATOM 5399 O O . PRO B 1 38 ? 11.453 -20.938 17.719 1 96.94 38 PRO B O 1
ATOM 5402 N N . ASP B 1 39 ? 13.172 -21.203 19.109 1 96.31 39 ASP B N 1
ATOM 5403 C CA . ASP B 1 39 ? 13.859 -22.125 18.219 1 96.31 39 ASP B CA 1
ATOM 5404 C C . ASP B 1 39 ? 13.07 -23.422 18.047 1 96.31 39 ASP B C 1
ATOM 5406 O O . ASP B 1 39 ? 13.039 -24 16.953 1 96.31 39 ASP B O 1
ATOM 5410 N N . LYS B 1 40 ? 12.492 -23.875 19.125 1 97.88 40 LYS B N 1
ATOM 5411 C CA . LYS B 1 40 ? 11.656 -25.078 19.062 1 97.88 40 LYS B CA 1
ATOM 5412 C C . LYS B 1 40 ? 10.375 -24.812 18.266 1 97.88 40 LYS B C 1
ATOM 5414 O O . LYS B 1 40 ? 9.867 -25.703 17.578 1 97.88 40 LYS B O 1
ATOM 5419 N N . LEU B 1 41 ? 9.844 -23.625 18.453 1 98.31 41 LEU B N 1
ATOM 5420 C CA . LEU B 1 41 ? 8.695 -23.266 17.641 1 98.31 41 LEU B CA 1
ATOM 5421 C C . LEU B 1 41 ? 9.062 -23.25 16.156 1 98.31 41 LEU B C 1
ATOM 5423 O O . LEU B 1 41 ? 8.289 -23.703 15.312 1 98.31 41 LEU B O 1
ATOM 5427 N N . PHE B 1 42 ? 10.273 -22.734 15.852 1 97.81 42 PHE B N 1
ATOM 5428 C CA . PHE B 1 42 ? 10.773 -22.75 14.477 1 97.81 42 PHE B CA 1
ATOM 5429 C C . PHE B 1 42 ? 10.812 -24.172 13.938 1 97.81 42 PHE B C 1
ATOM 5431 O O . PHE B 1 42 ? 10.375 -24.422 12.812 1 97.81 42 PHE B O 1
ATOM 5438 N N . GLU B 1 43 ? 11.281 -25.078 14.727 1 98.12 43 GLU B N 1
ATOM 5439 C CA . GLU B 1 43 ? 11.383 -26.484 14.312 1 98.12 43 GLU B CA 1
ATOM 5440 C C . GLU B 1 43 ? 10 -27.078 14.062 1 98.12 43 GLU B C 1
ATOM 5442 O O . GLU B 1 43 ? 9.836 -27.938 13.18 1 98.12 43 GLU B O 1
ATOM 5447 N N . TYR B 1 44 ? 9.039 -26.656 14.828 1 98.31 44 TYR B N 1
ATOM 5448 C CA . TYR B 1 44 ? 7.68 -27.156 14.633 1 98.31 44 TYR B CA 1
ATOM 5449 C C . TYR B 1 44 ? 7.074 -26.578 13.352 1 98.31 44 TYR B C 1
ATOM 5451 O O . TYR B 1 44 ? 6.426 -27.297 12.594 1 98.31 44 TYR B O 1
ATOM 5459 N N . LEU B 1 45 ? 7.27 -25.266 13.141 1 98.44 45 LEU B N 1
ATOM 5460 C CA . LEU B 1 45 ? 6.684 -24.578 11.992 1 98.44 45 LEU B CA 1
ATOM 5461 C C . LEU B 1 45 ? 7.348 -25.031 10.695 1 98.44 45 LEU B C 1
ATOM 5463 O O . LEU B 1 45 ? 6.707 -25.062 9.641 1 98.44 45 LEU B O 1
ATOM 5467 N N . PHE B 1 46 ? 8.648 -25.328 10.797 1 97.94 46 PHE B N 1
ATOM 5468 C CA . PHE B 1 46 ? 9.406 -25.672 9.602 1 97.94 46 PHE B CA 1
ATOM 5469 C C . PHE B 1 46 ? 10.102 -27.031 9.789 1 97.94 46 PHE B C 1
ATOM 5471 O O . PHE B 1 46 ? 11.328 -27.109 9.766 1 97.94 46 PHE B O 1
ATOM 5478 N N . PRO B 1 47 ? 9.367 -28.078 9.781 1 96.69 47 PRO B N 1
ATOM 5479 C CA . PRO B 1 47 ? 9.898 -29.375 10.18 1 96.69 47 PRO B CA 1
ATOM 5480 C C . PRO B 1 47 ? 10.719 -30.047 9.078 1 96.69 47 PRO B C 1
ATOM 5482 O O . PRO B 1 47 ? 11.5 -30.953 9.344 1 96.69 47 PRO B O 1
ATOM 5485 N N . HIS B 1 48 ? 10.57 -29.656 7.844 1 97.44 48 HIS B N 1
ATOM 5486 C CA . HIS B 1 48 ? 11.219 -30.344 6.738 1 97.44 48 HIS B CA 1
ATOM 5487 C C . HIS B 1 48 ? 12.664 -29.891 6.574 1 97.44 48 HIS B C 1
ATOM 5489 O O . HIS B 1 48 ? 12.938 -28.688 6.562 1 97.44 48 HIS B O 1
ATOM 5495 N N . HIS B 1 49 ? 13.641 -30.875 6.477 1 98.12 49 HIS B N 1
ATOM 5496 C CA . HIS B 1 49 ? 15.047 -30.625 6.172 1 98.12 49 HIS B CA 1
ATOM 5497 C C . HIS B 1 49 ? 15.656 -29.641 7.16 1 98.12 49 HIS B C 1
ATOM 5499 O O . HIS B 1 49 ? 16.281 -28.656 6.758 1 98.12 49 HIS B O 1
ATOM 5505 N N . LEU B 1 50 ? 15.531 -29.875 8.398 1 97.81 50 LEU B N 1
ATOM 5506 C CA . LEU B 1 50 ? 15.961 -28.969 9.469 1 97.81 50 LEU B CA 1
ATOM 5507 C C . LEU B 1 50 ? 17.469 -28.75 9.406 1 97.81 50 LEU B C 1
ATOM 5509 O O . LEU B 1 50 ? 17.938 -27.625 9.602 1 97.81 50 LEU B O 1
ATOM 5513 N N . GLU B 1 51 ? 18.25 -29.781 9.211 1 97.75 51 GLU B N 1
ATOM 5514 C CA . GLU B 1 51 ? 19.703 -29.656 9.141 1 97.75 51 GLU B CA 1
ATOM 5515 C C . GLU B 1 51 ? 20.125 -28.781 7.969 1 97.75 51 GLU B C 1
ATOM 5517 O O . GLU B 1 51 ? 21 -27.922 8.109 1 97.75 51 GLU B O 1
ATOM 5522 N N . MET B 1 52 ? 19.531 -29 6.832 1 97.94 52 MET B N 1
ATOM 5523 C CA . MET B 1 52 ? 19.797 -28.172 5.66 1 97.94 52 MET B CA 1
ATOM 5524 C C . MET B 1 52 ? 19.469 -26.703 5.945 1 97.94 52 MET B C 1
ATOM 5526 O O . MET B 1 52 ? 20.234 -25.812 5.57 1 97.94 52 MET B O 1
ATOM 5530 N N . ARG B 1 53 ? 18.328 -26.469 6.617 1 97.44 53 ARG B N 1
ATOM 5531 C CA . ARG B 1 53 ? 17.953 -25.109 6.984 1 97.44 53 ARG B CA 1
ATOM 5532 C C . ARG B 1 53 ? 19.016 -24.453 7.859 1 97.44 53 ARG B C 1
ATOM 5534 O O . ARG B 1 53 ? 19.375 -23.297 7.637 1 97.44 53 ARG B O 1
ATOM 5541 N N . ARG B 1 54 ? 19.453 -25.141 8.836 1 95.88 54 ARG B N 1
ATOM 5542 C CA . ARG B 1 54 ? 20.453 -24.609 9.75 1 95.88 54 ARG B CA 1
ATOM 5543 C C . ARG B 1 54 ? 21.75 -24.266 9.016 1 95.88 54 ARG B C 1
ATOM 5545 O O . ARG B 1 54 ? 22.359 -23.219 9.258 1 95.88 54 ARG B O 1
ATOM 5552 N N . GLN B 1 55 ? 22.172 -25.141 8.141 1 96.94 55 GLN B N 1
ATOM 5553 C CA . GLN B 1 55 ? 23.391 -24.922 7.355 1 96.94 55 GLN B CA 1
ATOM 5554 C C . GLN B 1 55 ? 23.25 -23.703 6.445 1 96.94 55 GLN B C 1
ATOM 5556 O O . GLN B 1 55 ? 24.156 -22.891 6.34 1 96.94 55 GLN B O 1
ATOM 5561 N N . LEU B 1 56 ? 22.109 -23.594 5.812 1 96.5 56 LEU B N 1
ATOM 5562 C CA . LEU B 1 56 ? 21.859 -22.484 4.891 1 96.5 56 LEU B CA 1
ATOM 5563 C C . LEU B 1 56 ? 21.844 -21.156 5.633 1 96.5 56 LEU B C 1
ATOM 5565 O O . LEU B 1 56 ? 22.438 -20.172 5.18 1 96.5 56 LEU B O 1
ATOM 5569 N N . ILE B 1 57 ? 21.125 -21.094 6.746 1 94.12 57 ILE B N 1
ATOM 5570 C CA . ILE B 1 57 ? 21.047 -19.875 7.539 1 94.12 57 ILE B CA 1
ATOM 5571 C C . ILE B 1 57 ? 22.438 -19.438 7.984 1 94.12 57 ILE B C 1
ATOM 5573 O O . ILE B 1 57 ? 22.797 -18.266 7.875 1 94.12 57 ILE B O 1
ATOM 5577 N N . ALA B 1 58 ? 23.203 -20.406 8.422 1 92.94 58 ALA B N 1
ATOM 5578 C CA . ALA B 1 58 ? 24.594 -20.141 8.828 1 92.94 58 ALA B CA 1
ATOM 5579 C C . ALA B 1 58 ? 25.406 -19.609 7.652 1 92.94 58 ALA B C 1
ATOM 5581 O O . ALA B 1 58 ? 26.234 -18.703 7.812 1 92.94 58 ALA B O 1
ATOM 5582 N N . GLU B 1 59 ? 25.172 -20.172 6.527 1 93.25 59 GLU B N 1
ATOM 5583 C CA . GLU B 1 59 ? 25.906 -19.781 5.324 1 93.25 59 GLU B CA 1
ATOM 5584 C C . GLU B 1 59 ? 25.547 -18.359 4.902 1 93.25 59 GLU B C 1
ATOM 5586 O O . GLU B 1 59 ? 26.438 -17.562 4.566 1 93.25 59 GLU B O 1
ATOM 5591 N N . PHE B 1 60 ? 24.328 -17.984 4.879 1 92.38 60 PHE B N 1
ATOM 5592 C CA . PHE B 1 60 ? 23.875 -16.672 4.438 1 92.38 60 PHE B CA 1
ATOM 5593 C C . PHE B 1 60 ? 24.297 -15.586 5.426 1 92.38 60 PHE B C 1
ATOM 5595 O O . PHE B 1 60 ? 24.547 -14.438 5.035 1 92.38 60 PHE B O 1
ATOM 5602 N N . GLU B 1 61 ? 24.422 -15.953 6.699 1 88.94 61 GLU B N 1
ATOM 5603 C CA . GLU B 1 61 ? 24.766 -14.969 7.73 1 88.94 61 GLU B CA 1
ATOM 5604 C C . GLU B 1 61 ? 26.266 -14.961 8.016 1 88.94 61 GLU B C 1
ATOM 5606 O O . GLU B 1 61 ? 26.75 -14.133 8.797 1 88.94 61 GLU B O 1
ATOM 5611 N N . ALA B 1 62 ? 27.031 -15.852 7.332 1 90.19 62 ALA B N 1
ATOM 5612 C CA . ALA B 1 62 ? 28.469 -15.945 7.562 1 90.19 62 ALA B CA 1
ATOM 5613 C C . ALA B 1 62 ? 29.188 -14.68 7.09 1 90.19 62 ALA B C 1
ATOM 5615 O O . ALA B 1 62 ? 28.859 -14.141 6.027 1 90.19 62 ALA B O 1
ATOM 5616 N N . PRO B 1 63 ? 30.141 -14.219 7.844 1 87.19 63 PRO B N 1
ATOM 5617 C CA . PRO B 1 63 ? 30.906 -13.039 7.434 1 87.19 63 PRO B CA 1
ATOM 5618 C C . PRO B 1 63 ? 31.594 -13.219 6.082 1 87.19 63 PRO B C 1
ATOM 5620 O O . PRO B 1 63 ? 31.781 -12.242 5.344 1 87.19 63 PRO B O 1
ATOM 5623 N N . GLU B 1 64 ? 31.938 -14.43 5.754 1 86.81 64 GLU B N 1
ATOM 5624 C CA . GLU B 1 64 ? 32.594 -14.734 4.496 1 86.81 64 GLU B CA 1
ATOM 5625 C C . GLU B 1 64 ? 31.672 -14.508 3.307 1 86.81 64 GLU B C 1
ATOM 5627 O O . GLU B 1 64 ? 32.125 -14.352 2.172 1 86.81 64 GLU B O 1
ATOM 5632 N N . ASN B 1 65 ? 30.438 -14.5 3.564 1 90.75 65 ASN B N 1
ATOM 5633 C CA . ASN B 1 65 ? 29.469 -14.281 2.496 1 90.75 65 ASN B CA 1
ATOM 5634 C C . ASN B 1 65 ? 28.906 -12.859 2.539 1 90.75 65 ASN B C 1
ATOM 5636 O O . ASN B 1 65 ? 27.688 -12.672 2.453 1 90.75 65 ASN B O 1
ATOM 5640 N N . GLU B 1 66 ? 29.75 -11.953 2.688 1 91.25 66 GLU B N 1
ATOM 5641 C CA . GLU B 1 66 ? 29.406 -10.539 2.777 1 91.25 66 GLU B CA 1
ATOM 5642 C C . GLU B 1 66 ? 28.672 -10.07 1.521 1 91.25 66 GLU B C 1
ATOM 5644 O O . GLU B 1 66 ? 27.781 -9.219 1.595 1 91.25 66 GLU B O 1
ATOM 5649 N N . LEU B 1 67 ? 29.062 -10.648 0.427 1 95.5 67 LEU B N 1
ATOM 5650 C CA . LEU B 1 67 ? 28.438 -10.281 -0.84 1 95.5 67 LEU B CA 1
ATOM 5651 C C . LEU B 1 67 ? 26.922 -10.484 -0.78 1 95.5 67 LEU B C 1
ATOM 5653 O O . LEU B 1 67 ? 26.156 -9.641 -1.252 1 95.5 67 LEU B O 1
ATOM 5657 N N . MET B 1 68 ? 26.5 -11.594 -0.155 1 94.69 68 MET B N 1
ATOM 5658 C CA . MET B 1 68 ? 25.094 -11.945 -0.114 1 94.69 68 MET B CA 1
ATOM 5659 C C . MET B 1 68 ? 24.328 -11.023 0.832 1 94.69 68 MET B C 1
ATOM 5661 O O . MET B 1 68 ? 23.109 -10.914 0.744 1 94.69 68 MET B O 1
ATOM 5665 N N . GLN B 1 69 ? 25.031 -10.32 1.672 1 91.88 69 GLN B N 1
ATOM 5666 C CA . GLN B 1 69 ? 24.406 -9.477 2.68 1 91.88 69 GLN B CA 1
ATOM 5667 C C . GLN B 1 69 ? 24.312 -8.031 2.201 1 91.88 69 GLN B C 1
ATOM 5669 O O . GLN B 1 69 ? 23.625 -7.207 2.816 1 91.88 69 GLN B O 1
ATOM 5674 N N . ARG B 1 70 ? 24.953 -7.711 1.123 1 95.12 70 ARG B N 1
ATOM 5675 C CA . ARG B 1 70 ? 24.969 -6.34 0.624 1 95.12 70 ARG B CA 1
ATOM 5676 C C . ARG B 1 70 ? 23.594 -5.914 0.135 1 95.12 70 ARG B C 1
ATOM 5678 O O . ARG B 1 70 ? 22.938 -6.645 -0.611 1 95.12 70 ARG B O 1
ATOM 5685 N N . ALA B 1 71 ? 23.156 -4.758 0.603 1 95.75 71 ALA B N 1
ATOM 5686 C CA . ALA B 1 71 ? 21.875 -4.199 0.169 1 95.75 71 ALA B CA 1
ATOM 5687 C C . ALA B 1 71 ? 22.047 -3.303 -1.054 1 95.75 71 ALA B C 1
ATOM 5689 O O . ALA B 1 71 ? 23.094 -2.65 -1.205 1 95.75 71 ALA B O 1
ATOM 5690 N N . PRO B 1 72 ? 21.078 -3.207 -1.903 1 97.62 72 PRO B N 1
ATOM 5691 C CA . PRO B 1 72 ? 21.172 -2.365 -3.098 1 97.62 72 PRO B CA 1
ATOM 5692 C C . PRO B 1 72 ? 20.719 -0.929 -2.846 1 97.62 72 PRO B C 1
ATOM 5694 O O . PRO B 1 72 ? 20.594 -0.145 -3.789 1 97.62 72 PRO B O 1
ATOM 5697 N N . PHE B 1 73 ? 20.5 -0.495 -1.669 1 97.19 73 PHE B N 1
ATOM 5698 C CA . PHE B 1 73 ? 19.859 0.774 -1.356 1 97.19 73 PHE B CA 1
ATOM 5699 C C . PHE B 1 73 ? 20.703 1.946 -1.84 1 97.19 73 PHE B C 1
ATOM 5701 O O . PHE B 1 73 ? 21.906 1.99 -1.595 1 97.19 73 PHE B O 1
ATOM 5708 N N . GLY B 1 74 ? 20.094 2.859 -2.557 1 97.19 74 GLY B N 1
ATOM 5709 C CA . GLY B 1 74 ? 20.75 4.094 -2.977 1 97.19 74 GLY B CA 1
ATOM 5710 C C . GLY B 1 74 ? 21.516 3.953 -4.273 1 97.19 74 GLY B C 1
ATOM 5711 O O . GLY B 1 74 ? 22.016 4.941 -4.82 1 97.19 74 GLY B O 1
ATOM 5712 N N . LEU B 1 75 ? 21.625 2.758 -4.805 1 98.12 75 LEU B N 1
ATOM 5713 C CA . LEU B 1 75 ? 22.328 2.52 -6.059 1 98.12 75 LEU B CA 1
ATOM 5714 C C . LEU B 1 75 ? 21.484 2.973 -7.246 1 98.12 75 LEU B C 1
ATOM 5716 O O . LEU B 1 75 ? 20.266 3.07 -7.148 1 98.12 75 LEU B O 1
ATOM 5720 N N . SER B 1 76 ? 22.156 3.324 -8.359 1 98.06 76 SER B N 1
ATOM 5721 C CA . SER B 1 76 ? 21.438 3.469 -9.617 1 98.06 76 SER B CA 1
ATOM 5722 C C . SER B 1 76 ? 20.891 2.131 -10.094 1 98.06 76 SER B C 1
ATOM 5724 O O . SER B 1 76 ? 21.312 1.074 -9.625 1 98.06 76 SER B O 1
ATOM 5726 N N . TYR B 1 77 ? 19.922 2.164 -11.07 1 97.44 77 TYR B N 1
ATOM 5727 C CA . TYR B 1 77 ? 19.328 0.906 -11.508 1 97.44 77 TYR B CA 1
ATOM 5728 C C . TYR B 1 77 ? 20.375 0.022 -12.188 1 97.44 77 TYR B C 1
ATOM 5730 O O . TYR B 1 77 ? 20.328 -1.204 -12.062 1 97.44 77 TYR B O 1
ATOM 5738 N N . THR B 1 78 ? 21.391 0.616 -12.859 1 97.81 78 THR B N 1
ATOM 5739 C CA . THR B 1 78 ? 22.438 -0.169 -13.492 1 97.81 78 THR B CA 1
ATOM 5740 C C . THR B 1 78 ? 23.328 -0.826 -12.445 1 97.81 78 THR B C 1
ATOM 5742 O O . THR B 1 78 ? 23.703 -1.992 -12.586 1 97.81 78 THR B O 1
ATOM 5745 N N . GLN B 1 79 ? 23.641 -0.06 -11.383 1 98.25 79 GLN B N 1
ATOM 5746 C CA . GLN B 1 79 ? 24.453 -0.604 -10.297 1 98.25 79 GLN B CA 1
ATOM 5747 C C . GLN B 1 79 ? 23.719 -1.717 -9.562 1 98.25 79 GLN B C 1
ATOM 5749 O O . GLN B 1 79 ? 24.328 -2.711 -9.156 1 98.25 79 GLN B O 1
ATOM 5754 N N . GLU B 1 80 ? 22.5 -1.499 -9.352 1 98.19 80 GLU B N 1
ATOM 5755 C CA . GLU B 1 80 ? 21.672 -2.514 -8.711 1 98.19 80 GLU B CA 1
ATOM 5756 C C . GLU B 1 80 ? 21.641 -3.803 -9.523 1 98.19 80 GLU B C 1
ATOM 5758 O O . GLU B 1 80 ? 21.719 -4.898 -8.969 1 98.19 80 GLU B O 1
ATOM 5763 N N . ARG B 1 81 ? 21.5 -3.693 -10.82 1 98.5 81 ARG B N 1
ATOM 5764 C CA . ARG B 1 81 ? 21.484 -4.855 -11.703 1 98.5 81 ARG B CA 1
ATOM 5765 C C . ARG B 1 81 ? 22.812 -5.598 -11.656 1 98.5 81 ARG B C 1
ATOM 5767 O O . ARG B 1 81 ? 22.844 -6.828 -11.633 1 98.5 81 ARG B O 1
ATOM 5774 N N . ASP B 1 82 ? 23.906 -4.84 -11.617 1 98.31 82 ASP B N 1
ATOM 5775 C CA . ASP B 1 82 ? 25.219 -5.449 -11.539 1 98.31 82 ASP B CA 1
ATOM 5776 C C . ASP B 1 82 ? 25.391 -6.211 -10.219 1 98.31 82 ASP B C 1
ATOM 5778 O O . ASP B 1 82 ? 25.859 -7.355 -10.219 1 98.31 82 ASP B O 1
ATOM 5782 N N . LEU B 1 83 ? 25.016 -5.574 -9.148 1 98.5 83 LEU B N 1
ATOM 5783 C CA . LEU B 1 83 ? 25.094 -6.227 -7.844 1 98.5 83 LEU B CA 1
ATOM 5784 C C . LEU B 1 83 ? 24.219 -7.48 -7.812 1 98.5 83 LEU B C 1
ATOM 5786 O O . LEU B 1 83 ? 24.656 -8.523 -7.305 1 98.5 83 LEU B O 1
ATOM 5790 N N . THR B 1 84 ? 23.047 -7.398 -8.312 1 98.5 84 THR B N 1
ATOM 5791 C CA . THR B 1 84 ? 22.094 -8.508 -8.32 1 98.5 84 THR B CA 1
ATOM 5792 C C . THR B 1 84 ? 22.656 -9.695 -9.086 1 98.5 84 THR B C 1
ATOM 5794 O O . THR B 1 84 ? 22.531 -10.844 -8.641 1 98.5 84 THR B O 1
ATOM 5797 N N . MET B 1 85 ? 23.266 -9.414 -10.219 1 98.06 85 MET B N 1
ATOM 5798 C CA . MET B 1 85 ? 23.828 -10.5 -11.008 1 98.06 85 MET B CA 1
ATOM 5799 C C . MET B 1 85 ? 24.984 -11.172 -10.273 1 98.06 85 MET B C 1
ATOM 5801 O O . MET B 1 85 ? 25.109 -12.398 -10.273 1 98.06 85 MET B O 1
ATOM 5805 N N . GLU B 1 86 ? 25.812 -10.352 -9.641 1 98.06 86 GLU B N 1
ATOM 5806 C CA . GLU B 1 86 ? 26.891 -10.906 -8.836 1 98.06 86 GLU B CA 1
ATOM 5807 C C . GLU B 1 86 ? 26.359 -11.797 -7.723 1 98.06 86 GLU B C 1
ATOM 5809 O O . GLU B 1 86 ? 26.859 -12.906 -7.504 1 98.06 86 GLU B O 1
ATOM 5814 N N . GLN B 1 87 ? 25.344 -11.328 -7.082 1 98.12 87 GLN B N 1
ATOM 5815 C CA . GLN B 1 87 ? 24.734 -12.078 -5.988 1 98.12 87 GLN B CA 1
ATOM 5816 C C . GLN B 1 87 ? 24.031 -13.328 -6.504 1 98.12 87 GLN B C 1
ATOM 5818 O O . GLN B 1 87 ? 24.031 -14.367 -5.84 1 98.12 87 GLN B O 1
ATOM 5823 N N . THR B 1 88 ? 23.391 -13.25 -7.641 1 98 88 THR B N 1
ATOM 5824 C CA . THR B 1 88 ? 22.703 -14.391 -8.227 1 98 88 THR B CA 1
ATOM 5825 C C . THR B 1 88 ? 23.672 -15.508 -8.562 1 98 88 THR B C 1
ATOM 5827 O O . THR B 1 88 ? 23.422 -16.688 -8.281 1 98 88 THR B O 1
ATOM 5830 N N . LYS B 1 89 ? 24.828 -15.164 -9.156 1 97.19 89 LYS B N 1
ATOM 5831 C CA . LYS B 1 89 ? 25.859 -16.156 -9.461 1 97.19 89 LYS B CA 1
ATOM 5832 C C . LYS B 1 89 ? 26.344 -16.859 -8.195 1 97.19 89 LYS B C 1
ATOM 5834 O O . LYS B 1 89 ? 26.5 -18.078 -8.18 1 97.19 89 LYS B O 1
ATOM 5839 N N . ARG B 1 90 ? 26.547 -16.047 -7.164 1 97.06 90 ARG B N 1
ATOM 5840 C CA . ARG B 1 90 ? 26.969 -16.625 -5.891 1 97.06 90 ARG B CA 1
ATOM 5841 C C . ARG B 1 90 ? 25.891 -17.531 -5.324 1 97.06 90 ARG B C 1
ATOM 5843 O O . ARG B 1 90 ? 26.188 -18.594 -4.785 1 97.06 90 ARG B O 1
ATOM 5850 N N . LEU B 1 91 ? 24.625 -17.141 -5.41 1 97.5 91 LEU B N 1
ATOM 5851 C CA . LEU B 1 91 ? 23.516 -17.938 -4.926 1 97.5 91 LEU B CA 1
ATOM 5852 C C . LEU B 1 91 ? 23.422 -19.266 -5.668 1 97.5 91 LEU B C 1
ATOM 5854 O O . LEU B 1 91 ? 23.125 -20.297 -5.066 1 97.5 91 LEU B O 1
ATOM 5858 N N . ILE B 1 92 ? 23.656 -19.281 -6.965 1 97.12 92 ILE B N 1
ATOM 5859 C CA . ILE B 1 92 ? 23.641 -20.484 -7.77 1 97.12 92 ILE B CA 1
ATOM 5860 C C . ILE B 1 92 ? 24.766 -21.422 -7.305 1 97.12 92 ILE B C 1
ATOM 5862 O O . ILE B 1 92 ? 24.562 -22.641 -7.223 1 97.12 92 ILE B O 1
ATOM 5866 N N . GLU B 1 93 ? 25.906 -20.859 -7 1 96.12 93 GLU B N 1
ATOM 5867 C CA . GLU B 1 93 ? 27 -21.656 -6.473 1 96.12 93 GLU B CA 1
ATOM 5868 C C . GLU B 1 93 ? 26.625 -22.344 -5.164 1 96.12 93 GLU B C 1
ATOM 5870 O O . GLU B 1 93 ? 26.953 -23.516 -4.945 1 96.12 93 GLU B O 1
ATOM 5875 N N . ILE B 1 94 ? 25.938 -21.609 -4.332 1 96.31 94 ILE B N 1
ATOM 5876 C CA . ILE B 1 94 ? 25.484 -22.172 -3.064 1 96.31 94 ILE B CA 1
ATOM 5877 C C . ILE B 1 94 ? 24.438 -23.25 -3.328 1 96.31 94 ILE B C 1
ATOM 5879 O O . ILE B 1 94 ? 24.469 -24.312 -2.719 1 96.31 94 ILE B O 1
ATOM 5883 N N . ALA B 1 95 ? 23.531 -22.984 -4.242 1 97 95 ALA B N 1
ATOM 5884 C CA . ALA B 1 95 ? 22.438 -23.891 -4.555 1 97 95 ALA B CA 1
ATOM 5885 C C . ALA B 1 95 ? 22.953 -25.25 -5.02 1 97 95 ALA B C 1
ATOM 5887 O O . ALA B 1 95 ? 22.344 -26.281 -4.734 1 97 95 ALA B O 1
ATOM 5888 N N . LYS B 1 96 ? 24.109 -25.344 -5.691 1 96.31 96 LYS B N 1
ATOM 5889 C CA . LYS B 1 96 ? 24.688 -26.562 -6.227 1 96.31 96 LYS B CA 1
ATOM 5890 C C . LYS B 1 96 ? 24.891 -27.594 -5.121 1 96.31 96 LYS B C 1
ATOM 5892 O O . LYS B 1 96 ? 24.875 -28.812 -5.375 1 96.31 96 LYS B O 1
ATOM 5897 N N . ARG B 1 97 ? 25.031 -27.062 -3.943 1 96.31 97 ARG B N 1
ATOM 5898 C CA . ARG B 1 97 ? 25.344 -27.953 -2.832 1 96.31 97 ARG B CA 1
ATOM 5899 C C . ARG B 1 97 ? 24.078 -28.453 -2.15 1 96.31 97 ARG B C 1
ATOM 5901 O O . ARG B 1 97 ? 24.125 -29.422 -1.383 1 96.31 97 ARG B O 1
ATOM 5908 N N . TYR B 1 98 ? 22.906 -27.922 -2.521 1 97 98 TYR B N 1
ATOM 5909 C CA . TYR B 1 98 ? 21.766 -28.203 -1.669 1 97 98 TYR B CA 1
ATOM 5910 C C . TYR B 1 98 ? 20.562 -28.656 -2.498 1 97 98 TYR B C 1
ATOM 5912 O O . TYR B 1 98 ? 19.781 -29.5 -2.057 1 97 98 TYR B O 1
ATOM 5920 N N . VAL B 1 99 ? 20.422 -28.078 -3.721 1 97.25 99 VAL B N 1
ATOM 5921 C CA . VAL B 1 99 ? 19.203 -28.375 -4.461 1 97.25 99 VAL B CA 1
ATOM 5922 C C . VAL B 1 99 ? 19.531 -28.625 -5.93 1 97.25 99 VAL B C 1
ATOM 5924 O O . VAL B 1 99 ? 20.562 -28.172 -6.426 1 97.25 99 VAL B O 1
ATOM 5927 N N . LYS B 1 100 ? 18.688 -29.375 -6.598 1 97.44 100 LYS B N 1
ATOM 5928 C CA . LYS B 1 100 ? 18.672 -29.625 -8.039 1 97.44 100 LYS B CA 1
ATOM 5929 C C . LYS B 1 100 ? 17.328 -29.25 -8.641 1 97.44 100 LYS B C 1
ATOM 5931 O O . LYS B 1 100 ? 16.328 -29.172 -7.93 1 97.44 100 LYS B O 1
ATOM 5936 N N . VAL B 1 101 ? 17.328 -29.016 -9.906 1 97.31 101 VAL B N 1
ATOM 5937 C CA . VAL B 1 101 ? 16.078 -28.656 -10.57 1 97.31 101 VAL B CA 1
ATOM 5938 C C . VAL B 1 101 ? 15.062 -29.781 -10.406 1 97.31 101 VAL B C 1
ATOM 5940 O O . VAL B 1 101 ? 13.867 -29.531 -10.227 1 97.31 101 VAL B O 1
ATOM 5943 N N . ILE B 1 102 ? 15.453 -31.031 -10.367 1 96.5 102 ILE B N 1
ATOM 5944 C CA . ILE B 1 102 ? 14.57 -32.188 -10.297 1 96.5 102 ILE B CA 1
ATOM 5945 C C . ILE B 1 102 ? 13.844 -32.219 -8.953 1 96.5 102 ILE B C 1
ATOM 5947 O O . ILE B 1 102 ? 12.828 -32.906 -8.805 1 96.5 102 ILE B O 1
ATOM 5951 N N . ASP B 1 103 ? 14.352 -31.5 -7.934 1 96.56 103 ASP B N 1
ATOM 5952 C CA . ASP B 1 103 ? 13.758 -31.484 -6.602 1 96.56 103 ASP B CA 1
ATOM 5953 C C . ASP B 1 103 ? 12.391 -30.797 -6.613 1 96.56 103 ASP B C 1
ATOM 5955 O O . ASP B 1 103 ? 11.594 -30.984 -5.699 1 96.56 103 ASP B O 1
ATOM 5959 N N . PHE B 1 104 ? 12.109 -30.016 -7.656 1 94.81 104 PHE B N 1
ATOM 5960 C CA . PHE B 1 104 ? 10.789 -29.422 -7.789 1 94.81 104 PHE B CA 1
ATOM 5961 C C . PHE B 1 104 ? 9.719 -30.5 -7.871 1 94.81 104 PHE B C 1
ATOM 5963 O O . PHE B 1 104 ? 8.57 -30.281 -7.465 1 94.81 104 PHE B O 1
ATOM 5970 N N . VAL B 1 105 ? 10.062 -31.656 -8.391 1 92.31 105 VAL B N 1
ATOM 5971 C CA . VAL B 1 105 ? 9.125 -32.75 -8.539 1 92.31 105 VAL B CA 1
ATOM 5972 C C . VAL B 1 105 ? 9.453 -33.844 -7.523 1 92.31 105 VAL B C 1
ATOM 5974 O O . VAL B 1 105 ? 8.555 -34.375 -6.863 1 92.31 105 VAL B O 1
ATOM 5977 N N . ARG B 1 106 ? 10.711 -34.156 -7.336 1 95 106 ARG B N 1
ATOM 5978 C CA . ARG B 1 106 ? 11.164 -35.281 -6.5 1 95 106 ARG B CA 1
ATOM 5979 C C . ARG B 1 106 ? 10.977 -34.938 -5.02 1 95 106 ARG B C 1
ATOM 5981 O O . ARG B 1 106 ? 10.609 -35.812 -4.234 1 95 106 ARG B O 1
ATOM 5988 N N . ASP B 1 107 ? 11.227 -33.75 -4.645 1 96.94 107 ASP B N 1
ATOM 5989 C CA . ASP B 1 107 ? 11.172 -33.344 -3.234 1 96.94 107 ASP B CA 1
ATOM 5990 C C . ASP B 1 107 ? 10.82 -31.875 -3.076 1 96.94 107 ASP B C 1
ATOM 5992 O O . ASP B 1 107 ? 11.656 -31.078 -2.639 1 96.94 107 ASP B O 1
ATOM 5996 N N . PRO B 1 108 ? 9.57 -31.516 -3.275 1 96.06 108 PRO B N 1
ATOM 5997 C CA . PRO B 1 108 ? 9.156 -30.125 -3.127 1 96.06 108 PRO B CA 1
ATOM 5998 C C . PRO B 1 108 ? 9.438 -29.562 -1.734 1 96.06 108 PRO B C 1
ATOM 6000 O O . PRO B 1 108 ? 9.602 -28.359 -1.569 1 96.06 108 PRO B O 1
ATOM 6003 N N . THR B 1 109 ? 9.523 -30.391 -0.698 1 98 109 THR B N 1
ATOM 6004 C CA . THR B 1 109 ? 9.812 -29.922 0.653 1 98 109 THR B CA 1
ATOM 6005 C C . THR B 1 109 ? 11.234 -29.375 0.742 1 98 109 THR B C 1
ATOM 6007 O O . THR B 1 109 ? 11.508 -28.469 1.529 1 98 109 THR B O 1
ATOM 6010 N N . LYS B 1 110 ? 12.148 -29.953 -0.024 1 98 110 LYS B N 1
ATOM 6011 C CA . LYS B 1 110 ? 13.523 -29.453 -0.08 1 98 110 LYS B CA 1
ATOM 6012 C C . LYS B 1 110 ? 13.578 -28.062 -0.725 1 98 110 LYS B C 1
ATOM 6014 O O . LYS B 1 110 ? 14.328 -27.203 -0.28 1 98 110 LYS B O 1
ATOM 6019 N N . ILE B 1 111 ? 12.766 -27.859 -1.782 1 97.25 111 ILE B N 1
ATOM 6020 C CA . ILE B 1 111 ? 12.672 -26.562 -2.445 1 97.25 111 ILE B CA 1
ATOM 6021 C C . ILE B 1 111 ? 12.117 -25.516 -1.475 1 97.25 111 ILE B C 1
ATOM 6023 O O . ILE B 1 111 ? 12.586 -24.375 -1.437 1 97.25 111 ILE B O 1
ATOM 6027 N N . ALA B 1 112 ? 11.094 -25.906 -0.72 1 97.88 112 ALA B N 1
ATOM 6028 C CA . ALA B 1 112 ? 10.531 -25.016 0.297 1 97.88 112 ALA B CA 1
ATOM 6029 C C . ALA B 1 112 ? 11.586 -24.625 1.324 1 97.88 112 ALA B C 1
ATOM 6031 O O . ALA B 1 112 ? 11.711 -23.438 1.681 1 97.88 112 ALA B O 1
ATOM 6032 N N . ALA B 1 113 ? 12.352 -25.625 1.799 1 98.19 113 ALA B N 1
ATOM 6033 C CA . ALA B 1 113 ? 13.398 -25.375 2.781 1 98.19 113 ALA B CA 1
ATOM 6034 C C . ALA B 1 113 ? 14.445 -24.406 2.227 1 98.19 113 ALA B C 1
ATOM 6036 O O . ALA B 1 113 ? 14.875 -23.484 2.918 1 98.19 113 ALA B O 1
ATOM 6037 N N . TRP B 1 114 ? 14.883 -24.609 1 1 97.75 114 TRP B N 1
ATOM 6038 C CA . TRP B 1 114 ? 15.836 -23.75 0.314 1 97.75 114 TRP B CA 1
ATOM 6039 C C . TRP B 1 114 ? 15.336 -22.312 0.253 1 97.75 114 TRP B C 1
ATOM 6041 O O . TRP B 1 114 ? 16.031 -21.391 0.653 1 97.75 114 TRP B O 1
ATOM 6051 N N . THR B 1 115 ? 14.094 -22.109 -0.149 1 97.12 115 THR B N 1
ATOM 6052 C CA . THR B 1 115 ? 13.508 -20.797 -0.385 1 97.12 115 THR B CA 1
ATOM 6053 C C . THR B 1 115 ? 13.273 -20.062 0.933 1 97.12 115 THR B C 1
ATOM 6055 O O . THR B 1 115 ? 13.539 -18.875 1.038 1 97.12 115 THR B O 1
ATOM 6058 N N . GLN B 1 116 ? 12.781 -20.734 1.951 1 97 116 GLN B N 1
ATOM 6059 C CA . GLN B 1 116 ? 12.43 -20.141 3.238 1 97 116 GLN B CA 1
ATOM 6060 C C . GLN B 1 116 ? 13.672 -19.812 4.055 1 97 116 GLN B C 1
ATOM 6062 O O . GLN B 1 116 ? 13.594 -19.109 5.062 1 97 116 GLN B O 1
ATOM 6067 N N . SER B 1 117 ? 14.852 -20.219 3.596 1 96.81 117 SER B N 1
ATOM 6068 C CA . SER B 1 117 ? 16.094 -20.016 4.348 1 96.81 117 SER B CA 1
ATOM 6069 C C . SER B 1 117 ? 16.812 -18.766 3.867 1 96.81 117 SER B C 1
ATOM 6071 O O . SER B 1 117 ? 17.828 -18.359 4.449 1 96.81 117 SER B O 1
ATOM 6073 N N . TYR B 1 118 ? 16.312 -18.062 2.793 1 95.06 118 TYR B N 1
ATOM 6074 C CA . TYR B 1 118 ? 16.938 -16.828 2.32 1 95.06 118 TYR B CA 1
ATOM 6075 C C . TYR B 1 118 ? 17.062 -15.812 3.455 1 95.06 118 TYR B C 1
ATOM 6077 O O . TYR B 1 118 ? 16.172 -15.672 4.285 1 95.06 118 TYR B O 1
ATOM 6085 N N . ARG B 1 119 ? 18.219 -15.164 3.623 1 94 119 ARG B N 1
ATOM 6086 C CA . ARG B 1 119 ? 18.484 -14.062 4.551 1 94 119 ARG B CA 1
ATOM 6087 C C . ARG B 1 119 ? 19.109 -12.875 3.83 1 94 119 ARG B C 1
ATOM 6089 O O . ARG B 1 119 ? 20.047 -12.266 4.328 1 94 119 ARG B O 1
ATOM 6096 N N . MET B 1 120 ? 18.609 -12.539 2.674 1 90.62 120 MET B N 1
ATOM 6097 C CA . MET B 1 120 ? 19.188 -11.477 1.845 1 90.62 120 MET B CA 1
ATOM 6098 C C . MET B 1 120 ? 18.359 -10.203 1.951 1 90.62 120 MET B C 1
ATOM 6100 O O . MET B 1 120 ? 17.141 -10.258 2.172 1 90.62 120 MET B O 1
ATOM 6104 N N . ARG B 1 121 ? 19.031 -9.102 1.744 1 92.56 121 ARG B N 1
ATOM 6105 C CA . ARG B 1 121 ? 18.391 -7.789 1.729 1 92.56 121 ARG B CA 1
ATOM 6106 C C . ARG B 1 121 ? 17.984 -7.391 0.313 1 92.56 121 ARG B C 1
ATOM 6108 O O . ARG B 1 121 ? 17.125 -6.535 0.125 1 92.56 121 ARG B O 1
ATOM 6115 N N . ASN B 1 122 ? 18.625 -8.008 -0.646 1 96.75 122 ASN B N 1
ATOM 6116 C CA . ASN B 1 122 ? 18.328 -7.746 -2.051 1 96.75 122 ASN B CA 1
ATOM 6117 C C . ASN B 1 122 ? 17.375 -8.781 -2.631 1 96.75 122 ASN B C 1
ATOM 6119 O O . ASN B 1 122 ? 17.797 -9.828 -3.115 1 96.75 122 ASN B O 1
ATOM 6123 N N . ILE B 1 123 ? 16.094 -8.43 -2.752 1 96.5 123 ILE B N 1
ATOM 6124 C CA . ILE B 1 123 ? 15.008 -9.32 -3.17 1 96.5 123 ILE B CA 1
ATOM 6125 C C . ILE B 1 123 ? 15.18 -9.688 -4.641 1 96.5 123 ILE B C 1
ATOM 6127 O O . ILE B 1 123 ? 14.82 -10.789 -5.059 1 96.5 123 ILE B O 1
ATOM 6131 N N . ALA B 1 124 ? 15.797 -8.789 -5.422 1 97.88 124 ALA B N 1
ATOM 6132 C CA . ALA B 1 124 ? 15.984 -9.016 -6.855 1 97.88 124 ALA B CA 1
ATOM 6133 C C . ALA B 1 124 ? 16.844 -10.242 -7.113 1 97.88 124 ALA B C 1
ATOM 6135 O O . ALA B 1 124 ? 16.672 -10.945 -8.117 1 97.88 124 ALA B O 1
ATOM 6136 N N . THR B 1 125 ? 17.75 -10.539 -6.188 1 98.06 125 THR B N 1
ATOM 6137 C CA . THR B 1 125 ? 18.641 -11.695 -6.32 1 98.06 125 THR B CA 1
ATOM 6138 C C . THR B 1 125 ? 17.828 -12.992 -6.301 1 98.06 125 THR B C 1
ATOM 6140 O O . THR B 1 125 ? 18 -13.844 -7.176 1 98.06 125 THR B O 1
ATOM 6143 N N . THR B 1 126 ? 16.953 -13.078 -5.34 1 96.81 126 THR B N 1
ATOM 6144 C CA . THR B 1 126 ? 16.141 -14.289 -5.234 1 96.81 126 THR B CA 1
ATOM 6145 C C . THR B 1 126 ? 15.148 -14.383 -6.383 1 96.81 126 THR B C 1
ATOM 6147 O O . THR B 1 126 ? 14.836 -15.477 -6.852 1 96.81 126 THR B O 1
ATOM 6150 N N . THR B 1 127 ? 14.656 -13.242 -6.879 1 96.94 127 THR B N 1
ATOM 6151 C CA . THR B 1 127 ? 13.734 -13.227 -8.008 1 96.94 127 THR B CA 1
ATOM 6152 C C . THR B 1 127 ? 14.438 -13.703 -9.281 1 96.94 127 THR B C 1
ATOM 6154 O O . THR B 1 127 ? 13.891 -14.523 -10.023 1 96.94 127 THR B O 1
ATOM 6157 N N . LEU B 1 128 ? 15.656 -13.227 -9.516 1 97.5 128 LEU B N 1
ATOM 6158 C CA . LEU B 1 128 ? 16.391 -13.633 -10.703 1 97.5 128 LEU B CA 1
ATOM 6159 C C . LEU B 1 128 ? 16.781 -15.109 -10.633 1 97.5 128 LEU B C 1
ATOM 6161 O O . LEU B 1 128 ? 16.75 -15.812 -11.641 1 97.5 128 LEU B O 1
ATOM 6165 N N . PHE B 1 129 ? 17.141 -15.555 -9.438 1 97.38 129 PHE B N 1
ATOM 6166 C CA . PHE B 1 129 ? 17.375 -16.984 -9.234 1 97.38 129 PHE B CA 1
ATOM 6167 C C . PHE B 1 129 ? 16.141 -17.797 -9.578 1 97.38 129 PHE B C 1
ATOM 6169 O O . PHE B 1 129 ? 16.234 -18.828 -10.25 1 97.38 129 PHE B O 1
ATOM 6176 N N . GLY B 1 130 ? 14.992 -17.297 -9.078 1 96.44 130 GLY B N 1
ATOM 6177 C CA . GLY B 1 130 ? 13.727 -17.969 -9.359 1 96.44 130 GLY B CA 1
ATOM 6178 C C . GLY B 1 130 ? 13.398 -18.016 -10.836 1 96.44 130 GLY B C 1
ATOM 6179 O O . GLY B 1 130 ? 12.906 -19.047 -11.328 1 96.44 130 GLY B O 1
ATOM 6180 N N . VAL B 1 131 ? 13.672 -16.984 -11.555 1 96.88 131 VAL B N 1
ATOM 6181 C CA . VAL B 1 131 ? 13.422 -16.938 -12.992 1 96.88 131 VAL B CA 1
ATOM 6182 C C . VAL B 1 131 ? 14.25 -18.016 -13.695 1 96.88 131 VAL B C 1
ATOM 6184 O O . VAL B 1 131 ? 13.727 -18.766 -14.523 1 96.88 131 VAL B O 1
ATOM 6187 N N . HIS B 1 132 ? 15.484 -18.125 -13.32 1 97.75 132 HIS B N 1
ATOM 6188 C CA . HIS B 1 132 ? 16.406 -19.062 -13.953 1 97.75 132 HIS B CA 1
ATOM 6189 C C . HIS B 1 132 ? 16.109 -20.5 -13.531 1 97.75 132 HIS B C 1
ATOM 6191 O O . HIS B 1 132 ? 15.945 -21.375 -14.383 1 97.75 132 HIS B O 1
ATOM 6197 N N . PHE B 1 133 ? 15.969 -20.656 -12.273 1 95.31 133 PHE B N 1
ATOM 6198 C CA . PHE B 1 133 ? 15.906 -22.016 -11.711 1 95.31 133 PHE B CA 1
ATOM 6199 C C . PHE B 1 133 ? 14.469 -22.516 -11.68 1 95.31 133 PHE B C 1
ATOM 6201 O O . PHE B 1 133 ? 14.188 -23.625 -12.156 1 95.31 133 PHE B O 1
ATOM 6208 N N . SER B 1 134 ? 13.547 -21.672 -11.195 1 93.62 134 SER B N 1
ATOM 6209 C CA . SER B 1 134 ? 12.188 -22.125 -10.906 1 93.62 134 SER B CA 1
ATOM 6210 C C . SER B 1 134 ? 11.281 -21.938 -12.117 1 93.62 134 SER B C 1
ATOM 6212 O O . SER B 1 134 ? 10.266 -22.625 -12.25 1 93.62 134 SER B O 1
ATOM 6214 N N . LEU B 1 135 ? 11.586 -21.031 -13 1 95.5 135 LEU B N 1
ATOM 6215 C CA . LEU B 1 135 ? 10.766 -20.859 -14.195 1 95.5 135 LEU B CA 1
ATOM 6216 C C . LEU B 1 135 ? 11.422 -21.531 -15.398 1 95.5 135 LEU B C 1
ATOM 6218 O O . LEU B 1 135 ? 10.914 -22.531 -15.906 1 95.5 135 LEU B O 1
ATOM 6222 N N . PHE B 1 136 ? 12.602 -21.109 -15.742 1 97.62 136 PHE B N 1
ATOM 6223 C CA . PHE B 1 136 ? 13.297 -21.641 -16.906 1 97.62 136 PHE B CA 1
ATOM 6224 C C . PHE B 1 136 ? 13.625 -23.109 -16.703 1 97.62 136 PHE B C 1
ATOM 6226 O O . PHE B 1 136 ? 13.172 -23.969 -17.484 1 97.62 136 PHE B O 1
ATOM 6233 N N . GLY B 1 137 ? 14.312 -23.438 -15.648 1 97.69 137 GLY B N 1
ATOM 6234 C CA . GLY B 1 137 ? 14.734 -24.797 -15.367 1 97.69 137 GLY B CA 1
ATOM 6235 C C . GLY B 1 137 ? 13.57 -25.75 -15.125 1 97.69 137 GLY B C 1
ATOM 6236 O O . GLY B 1 137 ? 13.531 -26.844 -15.672 1 97.69 137 GLY B O 1
ATOM 6237 N N . ALA B 1 138 ? 12.625 -25.281 -14.352 1 95.62 138 ALA B N 1
ATOM 6238 C CA . ALA B 1 138 ? 11.508 -26.156 -14 1 95.62 138 ALA B CA 1
ATOM 6239 C C . ALA B 1 138 ? 10.609 -26.391 -15.211 1 95.62 138 ALA B C 1
ATOM 6241 O O . ALA B 1 138 ? 9.992 -27.453 -15.328 1 95.62 138 ALA B O 1
ATOM 6242 N N . THR B 1 139 ? 10.555 -25.453 -16.109 1 97 139 THR B N 1
ATOM 6243 C CA . THR B 1 139 ? 9.773 -25.672 -17.312 1 97 139 THR B CA 1
ATOM 6244 C C . THR B 1 139 ? 10.414 -26.766 -18.172 1 97 139 THR B C 1
ATOM 6246 O O . THR B 1 139 ? 9.711 -27.625 -18.719 1 97 139 THR B O 1
ATOM 6249 N N . ILE B 1 140 ? 11.719 -26.766 -18.281 1 98.06 140 ILE B N 1
ATOM 6250 C CA . ILE B 1 140 ? 12.414 -27.828 -19 1 98.06 140 ILE B CA 1
ATOM 6251 C C . ILE B 1 140 ? 12.148 -29.172 -18.297 1 98.06 140 ILE B C 1
ATOM 6253 O O . ILE B 1 140 ? 11.875 -30.172 -18.969 1 98.06 140 ILE B O 1
ATOM 6257 N N . LEU B 1 141 ? 12.172 -29.141 -17.031 1 97.19 141 LEU B N 1
ATOM 6258 C CA . LEU B 1 141 ? 11.945 -30.344 -16.219 1 97.19 141 LEU B CA 1
ATOM 6259 C C . LEU B 1 141 ? 10.547 -30.891 -16.453 1 97.19 141 LEU B C 1
ATOM 6261 O O . LEU B 1 141 ? 10.375 -32.094 -16.656 1 97.19 141 LEU B O 1
ATOM 6265 N N . GLN B 1 142 ? 9.531 -30.016 -16.469 1 95.25 142 GLN B N 1
ATOM 6266 C CA . GLN B 1 142 ? 8.133 -30.438 -16.469 1 95.25 142 GLN B CA 1
ATOM 6267 C C . GLN B 1 142 ? 7.645 -30.734 -17.875 1 95.25 142 GLN B C 1
ATOM 6269 O O . GLN B 1 142 ? 6.828 -31.641 -18.078 1 95.25 142 GLN B O 1
ATOM 6274 N N . LEU B 1 143 ? 8.172 -30 -18.844 1 96.38 143 LEU B N 1
ATOM 6275 C CA . LEU B 1 143 ? 7.582 -30.078 -20.188 1 96.38 143 LEU B CA 1
ATOM 6276 C C . LEU B 1 143 ? 8.547 -30.75 -21.156 1 96.38 143 LEU B C 1
ATOM 6278 O O . LEU B 1 143 ? 8.156 -31.109 -22.266 1 96.38 143 LEU B O 1
ATOM 6282 N N . GLY B 1 144 ? 9.773 -30.969 -20.766 1 97.25 144 GLY B N 1
ATOM 6283 C CA . GLY B 1 144 ? 10.758 -31.625 -21.609 1 97.25 144 GLY B CA 1
ATOM 6284 C C . GLY B 1 144 ? 10.695 -33.125 -21.547 1 97.25 144 GLY B C 1
ATOM 6285 O O . GLY B 1 144 ? 10.273 -33.688 -20.531 1 97.25 144 GLY B O 1
ATOM 6286 N N . THR B 1 145 ? 11.125 -33.812 -22.594 1 96.19 145 THR B N 1
ATOM 6287 C CA . THR B 1 145 ? 11.305 -35.25 -22.594 1 96.19 145 THR B CA 1
ATOM 6288 C C . THR B 1 145 ? 12.469 -35.656 -21.703 1 96.19 145 THR B C 1
ATOM 6290 O O . THR B 1 145 ? 13.219 -34.812 -21.234 1 96.19 145 THR B O 1
ATOM 6293 N N . ASP B 1 146 ? 12.602 -36.938 -21.469 1 97.06 146 ASP B N 1
ATOM 6294 C CA . ASP B 1 146 ? 13.719 -37.406 -20.672 1 97.06 146 ASP B CA 1
ATOM 6295 C C . ASP B 1 146 ? 15.055 -37.062 -21.312 1 97.06 146 ASP B C 1
ATOM 6297 O O . ASP B 1 146 ? 16.016 -36.688 -20.625 1 97.06 146 ASP B O 1
ATOM 6301 N N . GLU B 1 147 ? 15.062 -37.188 -22.578 1 97 147 GLU B N 1
ATOM 6302 C CA . GLU B 1 147 ? 16.281 -36.844 -23.312 1 97 147 GLU B CA 1
ATOM 6303 C C . GLU B 1 147 ? 16.609 -35.344 -23.156 1 97 147 GLU B C 1
ATOM 6305 O O . GLU B 1 147 ? 17.766 -35 -22.953 1 97 147 GLU B O 1
ATOM 6310 N N . GLN B 1 148 ? 15.656 -34.5 -23.266 1 97.62 148 GLN B N 1
ATOM 6311 C CA . GLN B 1 148 ? 15.859 -33.062 -23.109 1 97.62 148 GLN B CA 1
ATOM 6312 C C . GLN B 1 148 ? 16.297 -32.719 -21.703 1 97.62 148 GLN B C 1
ATOM 6314 O O . GLN B 1 148 ? 17.172 -31.875 -21.5 1 97.62 148 GLN B O 1
ATOM 6319 N N . ARG B 1 149 ? 15.711 -33.344 -20.672 1 97.62 149 ARG B N 1
ATOM 6320 C CA . ARG B 1 149 ? 16.109 -33.156 -19.281 1 97.62 149 ARG B CA 1
ATOM 6321 C C . ARG B 1 149 ? 17.594 -33.438 -19.094 1 97.62 149 ARG B C 1
ATOM 6323 O O . ARG B 1 149 ? 18.328 -32.656 -18.5 1 97.62 149 ARG B O 1
ATOM 6330 N N . GLU B 1 150 ? 17.906 -34.594 -19.594 1 97.31 150 GLU B N 1
ATOM 6331 C CA . GLU B 1 150 ? 19.281 -35.031 -19.453 1 97.31 150 GLU B CA 1
ATOM 6332 C C . GLU B 1 150 ? 20.25 -34.094 -20.141 1 97.31 150 GLU B C 1
ATOM 6334 O O . GLU B 1 150 ? 21.344 -33.812 -19.641 1 97.31 150 GLU B O 1
ATOM 6339 N N . LYS B 1 151 ? 19.812 -33.594 -21.188 1 97.5 151 LYS B N 1
ATOM 6340 C CA . LYS B 1 151 ? 20.672 -32.719 -22.016 1 97.5 151 LYS B CA 1
ATOM 6341 C C . LYS B 1 151 ? 20.844 -31.344 -21.391 1 97.5 151 LYS B C 1
ATOM 6343 O O . LYS B 1 151 ? 21.922 -30.766 -21.438 1 97.5 151 LYS B O 1
ATOM 6348 N N . TYR B 1 152 ? 19.797 -30.766 -20.797 1 98.06 152 TYR B N 1
ATOM 6349 C CA . TYR B 1 152 ? 19.828 -29.328 -20.562 1 98.06 152 TYR B CA 1
ATOM 6350 C C . TYR B 1 152 ? 19.906 -29.016 -19.078 1 98.06 152 TYR B C 1
ATOM 6352 O O . TYR B 1 152 ? 20.438 -27.984 -18.688 1 98.06 152 TYR B O 1
ATOM 6360 N N . LEU B 1 153 ? 19.344 -29.812 -18.156 1 98.31 153 LEU B N 1
ATOM 6361 C CA . LEU B 1 153 ? 19.156 -29.422 -16.766 1 98.31 153 LEU B CA 1
ATOM 6362 C C . LEU B 1 153 ? 20.484 -29.203 -16.062 1 98.31 153 LEU B C 1
ATOM 6364 O O . LEU B 1 153 ? 20.594 -28.328 -15.203 1 98.31 153 LEU B O 1
ATOM 6368 N N . LYS B 1 154 ? 21.5 -29.984 -16.406 1 97.56 154 LYS B N 1
ATOM 6369 C CA . LYS B 1 154 ? 22.828 -29.797 -15.805 1 97.56 154 LYS B CA 1
ATOM 6370 C C . LYS B 1 154 ? 23.375 -28.406 -16.125 1 97.56 154 LYS B C 1
ATOM 6372 O O . LYS B 1 154 ? 24.062 -27.812 -15.297 1 97.56 154 LYS B O 1
ATOM 6377 N N . HIS B 1 155 ? 23.078 -27.859 -17.297 1 97.69 155 HIS B N 1
ATOM 6378 C CA . HIS B 1 155 ? 23.562 -26.547 -17.719 1 97.69 155 HIS B CA 1
ATOM 6379 C C . HIS B 1 155 ? 22.781 -25.422 -17.031 1 97.69 155 HIS B C 1
ATOM 6381 O O . HIS B 1 155 ? 23.297 -24.312 -16.875 1 97.69 155 HIS B O 1
ATOM 6387 N N . VAL B 1 156 ? 21.516 -25.703 -16.641 1 98.12 156 VAL B N 1
ATOM 6388 C CA . VAL B 1 156 ? 20.781 -24.781 -15.805 1 98.12 156 VAL B CA 1
ATOM 6389 C C . VAL B 1 156 ? 21.422 -24.703 -14.422 1 98.12 156 VAL B C 1
ATOM 6391 O O . VAL B 1 156 ? 21.656 -23.609 -13.891 1 98.12 156 VAL B O 1
ATOM 6394 N N . GLU B 1 157 ? 21.75 -25.844 -13.859 1 98 157 GLU B N 1
ATOM 6395 C CA . GLU B 1 157 ? 22.219 -25.953 -12.484 1 98 157 GLU B CA 1
ATOM 6396 C C . GLU B 1 157 ? 23.625 -25.344 -12.336 1 98 157 GLU B C 1
ATOM 6398 O O . GLU B 1 157 ? 23.969 -24.812 -11.281 1 98 157 GLU B O 1
ATOM 6403 N N . ASP B 1 158 ? 24.438 -25.406 -13.406 1 96.62 158 ASP B N 1
ATOM 6404 C CA . ASP B 1 158 ? 25.781 -24.844 -13.281 1 96.62 158 ASP B CA 1
ATOM 6405 C C . ASP B 1 158 ? 25.875 -23.469 -13.906 1 96.62 158 ASP B C 1
ATOM 6407 O O . ASP B 1 158 ? 26.953 -22.891 -14.031 1 96.62 158 ASP B O 1
ATOM 6411 N N . PHE B 1 159 ? 24.766 -22.906 -14.391 1 97 159 PHE B N 1
ATOM 6412 C CA . PHE B 1 159 ? 24.562 -21.547 -14.883 1 97 159 PHE B CA 1
ATOM 6413 C C . PHE B 1 159 ? 25.312 -21.344 -16.188 1 97 159 PHE B C 1
ATOM 6415 O O . PHE B 1 159 ? 25.594 -20.203 -16.562 1 97 159 PHE B O 1
ATOM 6422 N N . SER B 1 160 ? 25.625 -22.375 -16.891 1 96.88 160 SER B N 1
ATOM 6423 C CA . SER B 1 160 ? 26.188 -22.219 -18.219 1 96.88 160 SER B CA 1
ATOM 6424 C C . SER B 1 160 ? 25.109 -21.938 -19.25 1 96.88 160 SER B C 1
ATOM 6426 O O . SER B 1 160 ? 25.406 -21.531 -20.375 1 96.88 160 SER B O 1
ATOM 6428 N N . MET B 1 161 ? 23.891 -22.094 -18.844 1 97.19 161 MET B N 1
ATOM 6429 C CA . MET B 1 161 ? 22.734 -21.766 -19.672 1 97.19 161 MET B CA 1
ATOM 6430 C C . MET B 1 161 ? 21.828 -20.766 -18.953 1 97.19 161 MET B C 1
ATOM 6432 O O . MET B 1 161 ? 20.688 -21.094 -18.609 1 97.19 161 MET B O 1
ATOM 6436 N N . PRO B 1 162 ? 22.375 -19.531 -18.703 1 97.88 162 PRO B N 1
ATOM 6437 C CA . PRO B 1 162 ? 21.469 -18.547 -18.094 1 97.88 162 PRO B CA 1
ATOM 6438 C C . PRO B 1 162 ? 20.172 -18.359 -18.891 1 97.88 162 PRO B C 1
ATOM 6440 O O . PRO B 1 162 ? 20.219 -18.062 -20.094 1 97.88 162 PRO B O 1
ATOM 6443 N N . GLY B 1 163 ? 19.047 -18.578 -18.203 1 98.44 163 GLY B N 1
ATOM 6444 C CA . GLY B 1 163 ? 17.797 -18.641 -18.938 1 98.44 163 GLY B CA 1
ATOM 6445 C C . GLY B 1 163 ? 16.703 -17.781 -18.328 1 98.44 163 GLY B C 1
ATOM 6446 O O . GLY B 1 163 ? 16.797 -17.391 -17.156 1 98.44 163 GLY B O 1
ATOM 6447 N N . CYS B 1 164 ? 15.742 -17.391 -19.109 1 98.31 164 CYS B N 1
ATOM 6448 C CA . CYS B 1 164 ? 14.547 -16.672 -18.688 1 98.31 164 CYS B CA 1
ATOM 6449 C C . CYS B 1 164 ? 13.289 -17.328 -19.234 1 98.31 164 CYS B C 1
ATOM 6451 O O . CYS B 1 164 ? 13.367 -18.359 -19.906 1 98.31 164 CYS B O 1
ATOM 6453 N N . PHE B 1 165 ? 12.141 -16.875 -18.891 1 97.69 165 PHE B N 1
ATOM 6454 C CA . PHE B 1 165 ? 10.82 -17.438 -19.156 1 97.69 165 PHE B CA 1
ATOM 6455 C C . PHE B 1 165 ? 9.945 -16.422 -19.891 1 97.69 165 PHE B C 1
ATOM 6457 O O . PHE B 1 165 ? 9.562 -15.406 -19.312 1 97.69 165 PHE B O 1
ATOM 6464 N N . ALA B 1 166 ? 9.609 -16.703 -21.156 1 98.25 166 ALA B N 1
ATOM 6465 C CA . ALA B 1 166 ? 8.891 -15.734 -21.969 1 98.25 166 ALA B CA 1
ATOM 6466 C C . ALA B 1 166 ? 7.508 -16.25 -22.359 1 98.25 166 ALA B C 1
ATOM 6468 O O . ALA B 1 166 ? 7.359 -16.938 -23.375 1 98.25 166 ALA B O 1
ATOM 6469 N N . LEU B 1 167 ? 6.512 -15.859 -21.594 1 96.44 167 LEU B N 1
ATOM 6470 C CA . LEU B 1 167 ? 5.141 -16.281 -21.844 1 96.44 167 LEU B CA 1
ATOM 6471 C C . LEU B 1 167 ? 4.25 -15.094 -22.172 1 96.44 167 LEU B C 1
ATOM 6473 O O . LEU B 1 167 ? 3.777 -14.953 -23.297 1 96.44 167 LEU B O 1
ATOM 6477 N N . THR B 1 168 ? 4.199 -14.164 -21.281 1 96 168 THR B N 1
ATOM 6478 C CA . THR B 1 168 ? 3.281 -13.039 -21.375 1 96 168 THR B CA 1
ATOM 6479 C C . THR B 1 168 ? 3.695 -12.109 -22.516 1 96 168 THR B C 1
ATOM 6481 O O . THR B 1 168 ? 4.875 -12.039 -22.875 1 96 168 THR B O 1
ATOM 6484 N N . GLU B 1 169 ? 2.756 -11.531 -23.109 1 97.62 169 GLU B N 1
ATOM 6485 C CA . GLU B 1 169 ? 2.967 -10.555 -24.188 1 97.62 169 GLU B CA 1
ATOM 6486 C C . GLU B 1 169 ? 2.424 -9.188 -23.797 1 97.62 169 GLU B C 1
ATOM 6488 O O . GLU B 1 169 ? 1.59 -9.07 -22.906 1 97.62 169 GLU B O 1
ATOM 6493 N N . LEU B 1 170 ? 2.887 -8.164 -24.453 1 97.12 170 LEU B N 1
ATOM 6494 C CA . LEU B 1 170 ? 2.441 -6.793 -24.219 1 97.12 170 LEU B CA 1
ATOM 6495 C C . LEU B 1 170 ? 0.921 -6.695 -24.281 1 97.12 170 LEU B C 1
ATOM 6497 O O . LEU B 1 170 ? 0.296 -6.062 -23.438 1 97.12 170 LEU B O 1
ATOM 6501 N N . GLY B 1 171 ? 0.383 -7.406 -25.25 1 95.75 171 GLY B N 1
ATOM 6502 C CA . GLY B 1 171 ? -1.047 -7.277 -25.484 1 95.75 171 GLY B CA 1
ATOM 6503 C C . GLY B 1 171 ? -1.859 -8.375 -24.828 1 95.75 171 GLY B C 1
ATOM 6504 O O . GLY B 1 171 ? -3.086 -8.281 -24.734 1 95.75 171 GLY B O 1
ATOM 6505 N N . HIS B 1 172 ? -1.193 -9.445 -24.391 1 93.69 172 HIS B N 1
ATOM 6506 C CA . HIS B 1 172 ? -1.892 -10.594 -23.828 1 93.69 172 HIS B CA 1
ATOM 6507 C C . HIS B 1 172 ? -1.311 -10.977 -22.469 1 93.69 172 HIS B C 1
ATOM 6509 O O . HIS B 1 172 ? -0.477 -11.883 -22.375 1 93.69 172 HIS B O 1
ATOM 6515 N N . GLY B 1 173 ? -1.55 -10.281 -21.484 1 90.5 173 GLY B N 1
ATOM 6516 C CA . GLY B 1 173 ? -1.164 -10.531 -20.094 1 90.5 173 GLY B CA 1
ATOM 6517 C C . GLY B 1 173 ? -1.646 -11.867 -19.578 1 90.5 173 GLY B C 1
ATOM 6518 O O . GLY B 1 173 ? -1.255 -12.922 -20.094 1 90.5 173 GLY B O 1
ATOM 6519 N N . SER B 1 174 ? -2.617 -11.898 -18.797 1 91.5 174 SER B N 1
ATOM 6520 C CA . SER B 1 174 ? -3.186 -13.086 -18.172 1 91.5 174 SER B CA 1
ATOM 6521 C C . SER B 1 174 ? -3.842 -14 -19.203 1 91.5 174 SER B C 1
ATOM 6523 O O . SER B 1 174 ? -4.016 -15.195 -18.969 1 91.5 174 SER B O 1
ATOM 6525 N N . ASN B 1 175 ? -4.168 -13.492 -20.328 1 92.81 175 ASN B N 1
ATOM 6526 C CA . ASN B 1 175 ? -4.773 -14.289 -21.391 1 92.81 175 ASN B CA 1
ATOM 6527 C C . ASN B 1 175 ? -3.715 -15.016 -22.219 1 92.81 175 ASN B C 1
ATOM 6529 O O . ASN B 1 175 ? -3.67 -14.875 -23.453 1 92.81 175 ASN B O 1
ATOM 6533 N N . VAL B 1 176 ? -3.002 -15.898 -21.594 1 91.75 176 VAL B N 1
ATOM 6534 C CA . VAL B 1 176 ? -1.83 -16.531 -22.203 1 91.75 176 VAL B CA 1
ATOM 6535 C C . VAL B 1 176 ? -2.27 -17.562 -23.234 1 91.75 176 VAL B C 1
ATOM 6537 O O . VAL B 1 176 ? -1.483 -17.953 -24.109 1 91.75 176 VAL B O 1
ATOM 6540 N N . GLN B 1 177 ? -3.537 -17.922 -23.156 1 90.62 177 GLN B N 1
ATOM 6541 C CA . GLN B 1 177 ? -4.031 -18.875 -24.156 1 90.62 177 GLN B CA 1
ATOM 6542 C C . GLN B 1 177 ? -4.137 -18.219 -25.531 1 90.62 177 GLN B C 1
ATOM 6544 O O . GLN B 1 177 ? -4.152 -18.906 -26.547 1 90.62 177 GLN B O 1
ATOM 6549 N N . GLN B 1 178 ? -4.172 -16.891 -25.531 1 92.62 178 GLN B N 1
ATOM 6550 C CA . GLN B 1 178 ? -4.406 -16.203 -26.797 1 92.62 178 GLN B CA 1
ATOM 6551 C C . GLN B 1 178 ? -3.184 -15.391 -27.219 1 92.62 178 GLN B C 1
ATOM 6553 O O . GLN B 1 178 ? -3.307 -14.391 -27.922 1 92.62 178 GLN B O 1
ATOM 6558 N N . ILE B 1 179 ? -2.027 -15.781 -26.734 1 95.81 179 ILE B N 1
ATOM 6559 C CA . ILE B 1 179 ? -0.811 -15.117 -27.188 1 95.81 179 ILE B CA 1
ATOM 6560 C C . ILE B 1 179 ? -0.707 -15.219 -28.703 1 95.81 179 ILE B C 1
ATOM 6562 O O . ILE B 1 179 ? -1.312 -16.109 -29.328 1 95.81 179 ILE B O 1
ATOM 6566 N N . GLU B 1 180 ? 0.092 -14.312 -29.312 1 96.75 180 GLU B N 1
ATOM 6567 C CA . GLU B 1 180 ? 0.075 -14.188 -30.766 1 96.75 180 GLU B CA 1
ATOM 6568 C C . GLU B 1 180 ? 1.361 -14.734 -31.375 1 96.75 180 GLU B C 1
ATOM 6570 O O . GLU B 1 180 ? 1.419 -14.992 -32.594 1 96.75 180 GLU B O 1
ATOM 6575 N N . THR B 1 181 ? 2.445 -14.82 -30.547 1 98.5 181 THR B N 1
ATOM 6576 C CA . THR B 1 181 ? 3.66 -15.414 -31.094 1 98.5 181 THR B CA 1
ATOM 6577 C C . THR B 1 181 ? 3.355 -16.75 -31.766 1 98.5 181 THR B C 1
ATOM 6579 O O . THR B 1 181 ? 2.637 -17.578 -31.219 1 98.5 181 THR B O 1
ATOM 6582 N N . LEU B 1 182 ? 3.922 -16.891 -33 1 98.44 182 LEU B N 1
ATOM 6583 C CA . LEU B 1 182 ? 3.545 -18.031 -33.812 1 98.44 182 LEU B CA 1
ATOM 6584 C C . LEU B 1 182 ? 4.773 -18.844 -34.219 1 98.44 182 LEU B C 1
ATOM 6586 O O . LEU B 1 182 ? 5.785 -18.281 -34.625 1 98.44 182 LEU B O 1
ATOM 6590 N N . ALA B 1 183 ? 4.699 -20.125 -34 1 98.5 183 ALA B N 1
ATOM 6591 C CA . ALA B 1 183 ? 5.684 -21.094 -34.469 1 98.5 183 ALA B CA 1
ATOM 6592 C C . ALA B 1 183 ? 5.102 -21.953 -35.594 1 98.5 183 ALA B C 1
ATOM 6594 O O . ALA B 1 183 ? 4.109 -22.656 -35.406 1 98.5 183 ALA B O 1
ATOM 6595 N N . VAL B 1 184 ? 5.691 -21.906 -36.75 1 97.94 184 VAL B N 1
ATOM 6596 C CA . VAL B 1 184 ? 5.254 -22.688 -37.875 1 97.94 184 VAL B CA 1
ATOM 6597 C C . VAL B 1 184 ? 6.309 -23.75 -38.219 1 97.94 184 VAL B C 1
ATOM 6599 O O . VAL B 1 184 ? 7.484 -23.422 -38.406 1 97.94 184 VAL B O 1
ATOM 6602 N N . TYR B 1 185 ? 5.867 -24.969 -38.312 1 97.75 185 TYR B N 1
ATOM 6603 C CA . TYR B 1 185 ? 6.809 -26.031 -38.625 1 97.75 185 TYR B CA 1
ATOM 6604 C C . TYR B 1 185 ? 7.188 -26.016 -40.125 1 97.75 185 TYR B C 1
ATOM 6606 O O . TYR B 1 185 ? 6.316 -25.953 -40.969 1 97.75 185 TYR B O 1
ATOM 6614 N N . ASP B 1 186 ? 8.438 -25.984 -40.344 1 96.31 186 ASP B N 1
ATOM 6615 C CA . ASP B 1 186 ? 9 -26.125 -41.688 1 96.31 186 ASP B CA 1
ATOM 6616 C C . ASP B 1 186 ? 9.555 -27.531 -41.906 1 96.31 186 ASP B C 1
ATOM 6618 O O . ASP B 1 186 ? 10.688 -27.828 -41.5 1 96.31 186 ASP B O 1
ATOM 6622 N N . HIS B 1 187 ? 8.891 -28.281 -42.625 1 93.06 187 HIS B N 1
ATOM 6623 C CA . HIS B 1 187 ? 9.242 -29.672 -42.844 1 93.06 187 HIS B CA 1
ATOM 6624 C C . HIS B 1 187 ? 10.578 -29.812 -43.562 1 93.06 187 HIS B C 1
ATOM 6626 O O . HIS B 1 187 ? 11.336 -30.75 -43.312 1 93.06 187 HIS B O 1
ATOM 6632 N N . SER B 1 188 ? 10.859 -29.031 -44.438 1 95.19 188 SER B N 1
ATOM 6633 C CA . SER B 1 188 ? 12.039 -29.125 -45.312 1 95.19 188 SER B CA 1
ATOM 6634 C C . SER B 1 188 ? 13.32 -29.016 -44.5 1 95.19 188 SER B C 1
ATOM 6636 O O . SER B 1 188 ? 14.32 -29.672 -44.812 1 95.19 188 SER B O 1
ATOM 6638 N N . THR B 1 189 ? 13.32 -28.266 -43.375 1 95.88 189 THR B N 1
ATOM 6639 C CA . THR B 1 189 ? 14.531 -28.062 -42.594 1 95.88 189 THR B CA 1
ATOM 6640 C C . THR B 1 189 ? 14.391 -28.672 -41.219 1 95.88 189 THR B C 1
ATOM 6642 O O . THR B 1 189 ? 15.344 -28.688 -40.438 1 95.88 189 THR B O 1
ATOM 6645 N N . GLU B 1 190 ? 13.266 -29.172 -40.906 1 96.62 190 GLU B N 1
ATOM 6646 C CA . GLU B 1 190 ? 12.953 -29.719 -39.594 1 96.62 190 GLU B CA 1
ATOM 6647 C C . GLU B 1 190 ? 13.172 -28.656 -38.5 1 96.62 190 GLU B C 1
ATOM 6649 O O . GLU B 1 190 ? 13.852 -28.922 -37.5 1 96.62 190 GLU B O 1
ATOM 6654 N N . GLU B 1 191 ? 12.656 -27.5 -38.812 1 98 191 GLU B N 1
ATOM 6655 C CA . GLU B 1 191 ? 12.734 -26.375 -37.875 1 98 191 GLU B CA 1
ATOM 6656 C C . GLU B 1 191 ? 11.383 -25.703 -37.719 1 98 191 GLU B C 1
ATOM 6658 O O . GLU B 1 191 ? 10.477 -25.922 -38.5 1 98 191 GLU B O 1
ATOM 6663 N N . PHE B 1 192 ? 11.258 -24.984 -36.656 1 98.38 192 PHE B N 1
ATOM 6664 C CA . PHE B 1 192 ? 10.133 -24.078 -36.469 1 98.38 192 PHE B CA 1
ATOM 6665 C C . PHE B 1 192 ? 10.547 -22.641 -36.812 1 98.38 192 PHE B C 1
ATOM 6667 O O . PHE B 1 192 ? 11.641 -22.203 -36.469 1 98.38 192 PHE B O 1
ATOM 6674 N N . ILE B 1 193 ? 9.727 -21.969 -37.562 1 98.56 193 ILE B N 1
ATOM 6675 C CA . ILE B 1 193 ? 9.922 -20.547 -37.812 1 98.56 193 ILE B CA 1
ATOM 6676 C C . ILE B 1 193 ? 9.047 -19.734 -36.844 1 98.56 193 ILE B C 1
ATOM 6678 O O . ILE B 1 193 ? 7.816 -19.781 -36.938 1 98.56 193 ILE B O 1
ATOM 6682 N N . ILE B 1 194 ? 9.664 -18.984 -35.938 1 98.75 194 ILE B N 1
ATOM 6683 C CA . ILE B 1 194 ? 8.953 -18.25 -34.906 1 98.75 194 ILE B CA 1
ATOM 6684 C C . ILE B 1 194 ? 8.844 -16.781 -35.312 1 98.75 194 ILE B C 1
ATOM 6686 O O . ILE B 1 194 ? 9.828 -16.156 -35.719 1 98.75 194 ILE B O 1
ATOM 6690 N N . ASN B 1 195 ? 7.621 -16.203 -35.25 1 98.69 195 ASN B N 1
ATOM 6691 C CA . ASN B 1 195 ? 7.352 -14.797 -35.562 1 98.69 195 ASN B CA 1
ATOM 6692 C C . ASN B 1 195 ? 6.473 -14.148 -34.5 1 98.69 195 ASN B C 1
ATOM 6694 O O . ASN B 1 195 ? 5.559 -14.789 -33.969 1 98.69 195 ASN B O 1
ATOM 6698 N N . SER B 1 196 ? 6.797 -12.969 -34.125 1 98.31 196 SER B N 1
ATOM 6699 C CA . SER B 1 196 ? 5.887 -12.055 -33.438 1 98.31 196 SER B CA 1
ATOM 6700 C C . SER B 1 196 ? 5.168 -11.148 -34.438 1 98.31 196 SER B C 1
ATOM 6702 O O . SER B 1 196 ? 5.711 -10.125 -34.844 1 98.31 196 SER B O 1
ATOM 6704 N N . PRO B 1 197 ? 3.953 -11.406 -34.688 1 97.31 197 PRO B N 1
ATOM 6705 C CA . PRO B 1 197 ? 3.324 -10.797 -35.875 1 97.31 197 PRO B CA 1
ATOM 6706 C C . PRO B 1 197 ? 2.904 -9.352 -35.625 1 97.31 197 PRO B C 1
ATOM 6708 O O . PRO B 1 197 ? 2.697 -8.602 -36.594 1 97.31 197 PRO B O 1
ATOM 6711 N N . THR B 1 198 ? 2.682 -8.953 -34.375 1 96.56 198 THR B N 1
ATOM 6712 C CA . THR B 1 198 ? 2.24 -7.602 -34.031 1 96.56 198 THR B CA 1
ATOM 6713 C C . THR B 1 198 ? 3.107 -7.004 -32.938 1 96.56 198 THR B C 1
ATOM 6715 O O . THR B 1 198 ? 3.859 -7.727 -32.281 1 96.56 198 THR B O 1
ATOM 6718 N N . ILE B 1 199 ? 3.016 -5.719 -32.688 1 96.31 199 ILE B N 1
ATOM 6719 C CA . ILE B 1 199 ? 3.715 -5.07 -31.594 1 96.31 199 ILE B CA 1
ATOM 6720 C C . ILE B 1 199 ? 3.223 -5.637 -30.266 1 96.31 199 ILE B C 1
ATOM 6722 O O . ILE B 1 199 ? 4.004 -5.805 -29.328 1 96.31 199 ILE B O 1
ATOM 6726 N N . THR B 1 200 ? 1.994 -6 -30.25 1 96.19 200 THR B N 1
ATOM 6727 C CA . THR B 1 200 ? 1.386 -6.469 -29.016 1 96.19 200 THR B CA 1
ATOM 6728 C C . THR B 1 200 ? 1.798 -7.906 -28.719 1 96.19 200 THR B C 1
ATOM 6730 O O . THR B 1 200 ? 1.616 -8.391 -27.594 1 96.19 200 THR B O 1
ATOM 6733 N N . SER B 1 201 ? 2.443 -8.562 -29.719 1 97.31 201 SER B N 1
ATOM 6734 C CA . SER B 1 201 ? 2.85 -9.953 -29.531 1 97.31 201 SER B CA 1
ATOM 6735 C C . SER B 1 201 ? 4.25 -10.039 -28.938 1 97.31 201 SER B C 1
ATOM 6737 O O . SER B 1 201 ? 4.746 -11.141 -28.656 1 97.31 201 SER B O 1
ATOM 6739 N N . GLN B 1 202 ? 4.891 -8.906 -28.734 1 97.88 202 GLN B N 1
ATOM 6740 C CA . GLN B 1 202 ? 6.203 -8.984 -28.109 1 97.88 202 GLN B CA 1
ATOM 6741 C C . GLN B 1 202 ? 6.102 -9.531 -26.688 1 97.88 202 GLN B C 1
ATOM 6743 O O . GLN B 1 202 ? 5.172 -9.195 -25.953 1 97.88 202 GLN B O 1
ATOM 6748 N N . LYS B 1 203 ? 7.008 -10.5 -26.375 1 98.44 203 LYS B N 1
ATOM 6749 C CA . LYS B 1 203 ? 7.121 -10.922 -24.984 1 98.44 203 LYS B CA 1
ATOM 6750 C C . LYS B 1 203 ? 7.539 -9.766 -24.078 1 98.44 203 LYS B C 1
ATOM 6752 O O . LYS B 1 203 ? 8.406 -8.969 -24.453 1 98.44 203 LYS B O 1
ATOM 6757 N N . TYR B 1 204 ? 6.879 -9.633 -22.938 1 97.62 204 TYR B N 1
ATOM 6758 C CA . TYR B 1 204 ? 7.047 -8.438 -22.125 1 97.62 204 TYR B CA 1
ATOM 6759 C C . TYR B 1 204 ? 7.191 -8.789 -20.656 1 97.62 204 TYR B C 1
ATOM 6761 O O . TYR B 1 204 ? 6.539 -9.711 -20.156 1 97.62 204 TYR B O 1
ATOM 6769 N N . PHE B 1 205 ? 8.094 -8.055 -19.906 1 97.75 205 PHE B N 1
ATOM 6770 C CA . PHE B 1 205 ? 8.414 -8.195 -18.484 1 97.75 205 PHE B CA 1
ATOM 6771 C C . PHE B 1 205 ? 9.18 -9.484 -18.234 1 97.75 205 PHE B C 1
ATOM 6773 O O . PHE B 1 205 ? 8.977 -10.141 -17.219 1 97.75 205 PHE B O 1
ATOM 6780 N N . ILE B 1 206 ? 9.969 -9.867 -19.172 1 98.44 206 ILE B N 1
ATOM 6781 C CA . ILE B 1 206 ? 10.719 -11.117 -19.047 1 98.44 206 ILE B CA 1
ATOM 6782 C C . ILE B 1 206 ? 11.961 -10.883 -18.188 1 98.44 206 ILE B C 1
ATOM 6784 O O . ILE B 1 206 ? 12.914 -10.234 -18.625 1 98.44 206 ILE B O 1
ATOM 6788 N N . GLY B 1 207 ? 11.93 -11.414 -17 1 97.94 207 GLY B N 1
ATOM 6789 C CA . GLY B 1 207 ? 13.047 -11.234 -16.094 1 97.94 207 GLY B CA 1
ATOM 6790 C C . GLY B 1 207 ? 14.344 -11.828 -16.609 1 97.94 207 GLY B C 1
ATOM 6791 O O . GLY B 1 207 ? 14.398 -13 -16.969 1 97.94 207 GLY B O 1
ATOM 6792 N N . GLY B 1 208 ? 15.383 -11.047 -16.656 1 98.06 208 GLY B N 1
ATOM 6793 C CA . GLY B 1 208 ? 16.703 -11.484 -17.094 1 98.06 208 GLY B CA 1
ATOM 6794 C C . GLY B 1 208 ? 16.938 -11.258 -18.578 1 98.06 208 GLY B C 1
ATOM 6795 O O . GLY B 1 208 ? 18.078 -11.336 -19.047 1 98.06 208 GLY B O 1
ATOM 6796 N N . ALA B 1 209 ? 16 -10.844 -19.312 1 98.44 209 ALA B N 1
ATOM 6797 C CA . ALA B 1 209 ? 16.094 -10.867 -20.781 1 98.44 209 ALA B CA 1
ATOM 6798 C C . ALA B 1 209 ? 16.812 -9.633 -21.312 1 98.44 209 ALA B C 1
ATOM 6800 O O . ALA B 1 209 ? 17.422 -9.672 -22.391 1 98.44 209 ALA B O 1
ATOM 6801 N N . ALA B 1 210 ? 16.734 -8.57 -20.547 1 98.25 210 ALA B N 1
ATOM 6802 C CA . ALA B 1 210 ? 17.281 -7.328 -21.078 1 98.25 210 ALA B CA 1
ATOM 6803 C C . ALA B 1 210 ? 18.797 -7.422 -21.234 1 98.25 210 ALA B C 1
ATOM 6805 O O . ALA B 1 210 ? 19.359 -6.891 -22.203 1 98.25 210 ALA B O 1
ATOM 6806 N N . LYS B 1 211 ? 19.406 -8.117 -20.297 1 96.06 211 LYS B N 1
ATOM 6807 C CA . LYS B 1 211 ? 20.859 -8.055 -20.297 1 96.06 211 LYS B CA 1
ATOM 6808 C C . LYS B 1 211 ? 21.469 -9.438 -20.078 1 96.06 211 LYS B C 1
ATOM 6810 O O . LYS B 1 211 ? 22.453 -9.797 -20.734 1 96.06 211 LYS B O 1
ATOM 6815 N N . ASN B 1 212 ? 20.859 -10.289 -19.328 1 94.81 212 ASN B N 1
ATOM 6816 C CA . ASN B 1 212 ? 21.641 -11.359 -18.719 1 94.81 212 ASN B CA 1
ATOM 6817 C C . ASN B 1 212 ? 21.328 -12.711 -19.344 1 94.81 212 ASN B C 1
ATOM 6819 O O . ASN B 1 212 ? 22.234 -13.539 -19.531 1 94.81 212 ASN B O 1
ATOM 6823 N N . ALA B 1 213 ? 20.156 -12.977 -19.688 1 98.06 213 ALA B N 1
ATOM 6824 C CA . ALA B 1 213 ? 19.766 -14.305 -20.172 1 98.06 213 ALA B CA 1
ATOM 6825 C C . ALA B 1 213 ? 20.312 -14.562 -21.562 1 98.06 213 ALA B C 1
ATOM 6827 O O . ALA B 1 213 ? 20.344 -13.656 -22.406 1 98.06 213 ALA B O 1
ATOM 6828 N N . ARG B 1 214 ? 20.734 -15.789 -21.812 1 98.44 214 ARG B N 1
ATOM 6829 C CA . ARG B 1 214 ? 21.188 -16.203 -23.141 1 98.44 214 ARG B CA 1
ATOM 6830 C C . ARG B 1 214 ? 20.172 -17.125 -23.797 1 98.44 214 ARG B C 1
ATOM 6832 O O . ARG B 1 214 ? 20.125 -17.234 -25.016 1 98.44 214 ARG B O 1
ATOM 6839 N N . TRP B 1 215 ? 19.438 -17.781 -22.969 1 98.69 215 TRP B N 1
ATOM 6840 C CA . TRP B 1 215 ? 18.391 -18.703 -23.422 1 98.69 215 TRP B CA 1
ATOM 6841 C C . TRP B 1 215 ? 17.047 -18.297 -22.844 1 98.69 215 TRP B C 1
ATOM 6843 O O . TRP B 1 215 ? 16.969 -17.547 -21.859 1 98.69 215 TRP B O 1
ATOM 6853 N N . THR B 1 216 ? 15.992 -18.719 -23.516 1 98.75 216 THR B N 1
ATOM 6854 C CA . THR B 1 216 ? 14.648 -18.562 -22.969 1 98.75 216 THR B CA 1
ATOM 6855 C C . THR B 1 216 ? 13.789 -19.781 -23.281 1 98.75 216 THR B C 1
ATOM 6857 O O . THR B 1 216 ? 14.062 -20.516 -24.219 1 98.75 216 THR B O 1
ATOM 6860 N N . VAL B 1 217 ? 12.945 -20.125 -22.391 1 98.44 217 VAL B N 1
ATOM 6861 C CA . VAL B 1 217 ? 11.766 -20.891 -22.797 1 98.44 217 VAL B CA 1
ATOM 6862 C C . VAL B 1 217 ? 10.648 -19.938 -23.219 1 98.44 217 VAL B C 1
ATOM 6864 O O . VAL B 1 217 ? 10.125 -19.188 -22.391 1 98.44 217 VAL B O 1
ATOM 6867 N N . ALA B 1 218 ? 10.328 -19.969 -24.453 1 98.5 218 ALA B N 1
ATOM 6868 C CA . ALA B 1 218 ? 9.297 -19.078 -24.984 1 98.5 218 ALA B CA 1
ATOM 6869 C C . ALA B 1 218 ? 8.062 -19.875 -25.422 1 98.5 218 ALA B C 1
ATOM 6871 O O . ALA B 1 218 ? 8.188 -20.969 -25.969 1 98.5 218 ALA B O 1
ATOM 6872 N N . PHE B 1 219 ? 6.941 -19.328 -25.203 1 97.94 219 PHE B N 1
ATOM 6873 C CA . PHE B 1 219 ? 5.688 -19.953 -25.594 1 97.94 219 PHE B CA 1
ATOM 6874 C C . PHE B 1 219 ? 5.141 -19.344 -26.875 1 97.94 219 PHE B C 1
ATOM 6876 O O . PHE B 1 219 ? 5.23 -18.125 -27.062 1 97.94 219 PHE B O 1
ATOM 6883 N N . ALA B 1 220 ? 4.613 -20.172 -27.703 1 98 220 ALA B N 1
ATOM 6884 C CA . ALA B 1 220 ? 4.059 -19.734 -28.984 1 98 220 ALA B CA 1
ATOM 6885 C C . ALA B 1 220 ? 2.91 -20.641 -29.422 1 98 220 ALA B C 1
ATOM 6887 O O . ALA B 1 220 ? 2.85 -21.812 -29.016 1 98 220 ALA B O 1
ATOM 6888 N N . GLN B 1 221 ? 2.029 -20.062 -30.203 1 97.12 221 GLN B N 1
ATOM 6889 C CA . GLN B 1 221 ? 1.079 -20.891 -30.938 1 97.12 221 GLN B CA 1
ATOM 6890 C C . GLN B 1 221 ? 1.793 -21.766 -31.969 1 97.12 221 GLN B C 1
ATOM 6892 O O . GLN B 1 221 ? 2.6 -21.281 -32.75 1 97.12 221 GLN B O 1
ATOM 6897 N N . LEU B 1 222 ? 1.445 -23.062 -31.938 1 97.75 222 LEU B N 1
ATOM 6898 C CA . LEU B 1 222 ? 2.088 -24 -32.875 1 97.75 222 LEU B CA 1
ATOM 6899 C C . LEU B 1 222 ? 1.17 -24.312 -34.031 1 97.75 222 LEU B C 1
ATOM 6901 O O . LEU B 1 222 ? 0.032 -24.734 -33.844 1 97.75 222 LEU B O 1
ATOM 6905 N N . LYS B 1 223 ? 1.638 -24 -35.188 1 97.06 223 LYS B N 1
ATOM 6906 C CA . LYS B 1 223 ? 0.955 -24.375 -36.438 1 97.06 223 LYS B CA 1
ATOM 6907 C C . LYS B 1 223 ? 1.742 -25.438 -37.188 1 97.06 223 LYS B C 1
ATOM 6909 O O . LYS B 1 223 ? 2.914 -25.234 -37.5 1 97.06 223 LYS B O 1
ATOM 6914 N N . VAL B 1 224 ? 1.175 -26.547 -37.469 1 96.56 224 VAL B N 1
ATOM 6915 C CA . VAL B 1 224 ? 1.726 -27.625 -38.281 1 96.56 224 VAL B CA 1
ATOM 6916 C C . VAL B 1 224 ? 0.824 -27.875 -39.5 1 96.56 224 VAL B C 1
ATOM 6918 O O . VAL B 1 224 ? -0.326 -28.281 -39.344 1 96.56 224 VAL B O 1
ATOM 6921 N N . GLY B 1 225 ? 1.354 -27.641 -40.688 1 93.88 225 GLY B N 1
ATOM 6922 C CA . GLY B 1 225 ? 0.462 -27.578 -41.844 1 93.88 225 GLY B CA 1
ATOM 6923 C C . GLY B 1 225 ? -0.588 -26.5 -41.719 1 93.88 225 GLY B C 1
ATOM 6924 O O . GLY B 1 225 ? -0.257 -25.328 -41.5 1 93.88 225 GLY B O 1
ATOM 6925 N N . GLU B 1 226 ? -1.87 -26.906 -41.812 1 93.5 226 GLU B N 1
ATOM 6926 C CA . GLU B 1 226 ? -2.953 -25.922 -41.719 1 93.5 226 GLU B CA 1
ATOM 6927 C C . GLU B 1 226 ? -3.615 -25.953 -40.344 1 93.5 226 GLU B C 1
ATOM 6929 O O . GLU B 1 226 ? -4.539 -25.188 -40.062 1 93.5 226 GLU B O 1
ATOM 6934 N N . LYS B 1 227 ? -3 -26.719 -39.469 1 94.44 227 LYS B N 1
ATOM 6935 C CA . LYS B 1 227 ? -3.674 -26.938 -38.188 1 94.44 227 LYS B CA 1
ATOM 6936 C C . LYS B 1 227 ? -2.957 -26.188 -37.062 1 94.44 227 LYS B C 1
ATOM 6938 O O . LYS B 1 227 ? -1.726 -26.203 -36.969 1 94.44 227 LYS B O 1
ATOM 6943 N N . TYR B 1 228 ? -3.744 -25.516 -36.25 1 94.5 228 TYR B N 1
ATOM 6944 C CA . TYR B 1 228 ? -3.254 -24.922 -35.031 1 94.5 228 TYR B CA 1
ATOM 6945 C C . TYR B 1 228 ? -3.35 -25.906 -33.875 1 94.5 228 TYR B C 1
ATOM 6947 O O . TYR B 1 228 ? -4.434 -26.406 -33.562 1 94.5 228 TYR B O 1
ATOM 6955 N N . GLU B 1 229 ? -2.24 -26.172 -33.219 1 95.5 229 GLU B N 1
ATOM 6956 C CA . GLU B 1 229 ? -2.178 -27.188 -32.188 1 95.5 229 GLU B CA 1
ATOM 6957 C C . GLU B 1 229 ? -2.15 -26.562 -30.797 1 95.5 229 GLU B C 1
ATOM 6959 O O . GLU B 1 229 ? -2.025 -27.281 -29.797 1 95.5 229 GLU B O 1
ATOM 6964 N N . GLY B 1 230 ? -2.283 -25.234 -30.703 1 94.75 230 GLY B N 1
ATOM 6965 C CA . GLY B 1 230 ? -2.322 -24.547 -29.422 1 94.75 230 GLY B CA 1
ATOM 6966 C C . GLY B 1 230 ? -0.958 -24.078 -28.953 1 94.75 230 GLY B C 1
ATOM 6967 O O . GLY B 1 230 ? 0.004 -24.078 -29.719 1 94.75 230 GLY B O 1
ATOM 6968 N N . VAL B 1 231 ? -0.84 -23.641 -27.719 1 96.19 231 VAL B N 1
ATOM 6969 C CA . VAL B 1 231 ? 0.358 -23.016 -27.172 1 96.19 231 VAL B CA 1
ATOM 6970 C C . VAL B 1 231 ? 1.353 -24.094 -26.75 1 96.19 231 VAL B C 1
ATOM 6972 O O . VAL B 1 231 ? 0.986 -25.047 -26.062 1 96.19 231 VAL B O 1
ATOM 6975 N N . HIS B 1 232 ? 2.559 -23.969 -27.141 1 97.19 232 HIS B N 1
ATOM 6976 C CA . HIS B 1 232 ? 3.646 -24.875 -26.781 1 97.19 232 HIS B CA 1
ATOM 6977 C C . HIS B 1 232 ? 4.871 -24.094 -26.312 1 97.19 232 HIS B C 1
ATOM 6979 O O . HIS B 1 232 ? 4.973 -22.891 -26.531 1 97.19 232 HIS B O 1
ATOM 6985 N N . ALA B 1 233 ? 5.781 -24.797 -25.641 1 97.69 233 ALA B N 1
ATOM 6986 C CA . ALA B 1 233 ? 7.008 -24.203 -25.109 1 97.69 233 ALA B CA 1
ATOM 6987 C C . ALA B 1 233 ? 8.211 -24.594 -25.953 1 97.69 233 ALA B C 1
ATOM 6989 O O . ALA B 1 233 ? 8.391 -25.766 -26.297 1 97.69 233 ALA B O 1
ATOM 6990 N N . PHE B 1 234 ? 9.016 -23.609 -26.328 1 98.56 234 PHE B N 1
ATOM 6991 C CA . PHE B 1 234 ? 10.219 -23.797 -27.125 1 98.56 234 PHE B CA 1
ATOM 6992 C C . PHE B 1 234 ? 11.453 -23.328 -26.375 1 98.56 234 PHE B C 1
ATOM 6994 O O . PHE B 1 234 ? 11.469 -22.219 -25.828 1 98.56 234 PHE B O 1
ATOM 7001 N N . LEU B 1 235 ? 12.445 -24.156 -26.266 1 98.62 235 LEU B N 1
ATOM 7002 C CA . LEU B 1 235 ? 13.758 -23.75 -25.766 1 98.62 235 LEU B CA 1
ATOM 7003 C C . LEU B 1 235 ? 14.531 -23.016 -26.859 1 98.62 235 LEU B C 1
ATOM 7005 O O . LEU B 1 235 ? 14.836 -23.578 -27.906 1 98.62 235 LEU B O 1
ATOM 7009 N N . MET B 1 236 ? 14.883 -21.734 -26.625 1 98.38 236 MET B N 1
ATOM 7010 C CA . MET B 1 236 ? 15.461 -20.891 -27.656 1 98.38 236 MET B CA 1
ATOM 7011 C C . MET B 1 236 ? 16.688 -20.156 -27.156 1 98.38 236 MET B C 1
ATOM 7013 O O . MET B 1 236 ? 16.703 -19.672 -26.016 1 98.38 236 MET B O 1
ATOM 7017 N N . ARG B 1 237 ? 17.672 -20.109 -27.984 1 98.31 237 ARG B N 1
ATOM 7018 C CA . ARG B 1 237 ? 18.797 -19.219 -27.703 1 98.31 237 ARG B CA 1
ATOM 7019 C C . ARG B 1 237 ? 18.5 -17.797 -28.156 1 98.31 237 ARG B C 1
ATOM 7021 O O . ARG B 1 237 ? 18.078 -17.578 -29.281 1 98.31 237 ARG B O 1
ATOM 7028 N N . ILE B 1 238 ? 18.75 -16.828 -27.281 1 98.69 238 ILE B N 1
ATOM 7029 C CA . ILE B 1 238 ? 18.406 -15.469 -27.672 1 98.69 238 ILE B CA 1
ATOM 7030 C C . ILE B 1 238 ? 19.672 -14.617 -27.781 1 98.69 238 ILE B C 1
ATOM 7032 O O . ILE B 1 238 ? 19.641 -13.516 -28.344 1 98.69 238 ILE B O 1
ATOM 7036 N N . ARG B 1 239 ? 20.766 -15.109 -27.25 1 98.56 239 ARG B N 1
ATOM 7037 C CA . ARG B 1 239 ? 22.078 -14.477 -27.391 1 98.56 239 ARG B CA 1
ATOM 7038 C C . ARG B 1 239 ? 23.156 -15.508 -27.719 1 98.56 239 ARG B C 1
ATOM 7040 O O . ARG B 1 239 ? 23.078 -16.641 -27.25 1 98.56 239 ARG B O 1
ATOM 7047 N N . ASN B 1 240 ? 24.141 -15.008 -28.406 1 97.19 240 ASN B N 1
ATOM 7048 C CA . ASN B 1 240 ? 25.328 -15.82 -28.688 1 97.19 240 ASN B CA 1
ATOM 7049 C C . ASN B 1 240 ? 26.266 -15.867 -27.484 1 97.19 240 ASN B C 1
ATOM 7051 O O . ASN B 1 240 ? 26.047 -15.164 -26.484 1 97.19 240 ASN B O 1
ATOM 7055 N N . GLU B 1 241 ? 27.25 -16.688 -27.547 1 94.31 241 GLU B N 1
ATOM 7056 C CA . GLU B 1 241 ? 28.203 -16.844 -26.438 1 94.31 241 GLU B CA 1
ATOM 7057 C C . GLU B 1 241 ? 28.859 -15.516 -26.094 1 94.31 241 GLU B C 1
ATOM 7059 O O . GLU B 1 241 ? 29.172 -15.266 -24.922 1 94.31 241 GLU B O 1
ATOM 7064 N N . ASP B 1 242 ? 29.031 -14.656 -27.125 1 94.69 242 ASP B N 1
ATOM 7065 C CA . ASP B 1 242 ? 29.703 -13.375 -26.922 1 94.69 242 ASP B CA 1
ATOM 7066 C C . ASP B 1 242 ? 28.734 -12.312 -26.422 1 94.69 242 ASP B C 1
ATOM 7068 O O . ASP B 1 242 ? 29.109 -11.156 -26.25 1 94.69 242 ASP B O 1
ATOM 7072 N N . GLY B 1 243 ? 27.531 -12.703 -26.234 1 94.62 243 GLY B N 1
ATOM 7073 C CA . GLY B 1 243 ? 26.547 -11.797 -25.656 1 94.62 243 GLY B CA 1
ATOM 7074 C C . GLY B 1 243 ? 25.734 -11.062 -26.703 1 94.62 243 GLY B C 1
ATOM 7075 O O . GLY B 1 243 ? 24.734 -10.398 -26.375 1 94.62 243 GLY B O 1
ATOM 7076 N N . SER B 1 244 ? 26.125 -11.195 -27.969 1 97.69 244 SER B N 1
ATOM 7077 C CA . SER B 1 244 ? 25.359 -10.531 -29.016 1 97.69 244 SER B CA 1
ATOM 7078 C C . SER B 1 244 ? 24 -11.203 -29.219 1 97.69 244 SER B C 1
ATOM 7080 O O . SER B 1 244 ? 23.875 -12.414 -29.047 1 97.69 244 SER B O 1
ATOM 7082 N N . VAL B 1 245 ? 23.031 -10.5 -29.594 1 98.31 245 VAL B N 1
ATOM 7083 C CA . VAL B 1 245 ? 21.688 -10.992 -29.797 1 98.31 245 VAL B CA 1
ATOM 7084 C C . VAL B 1 245 ? 21.625 -11.859 -31.047 1 98.31 245 VAL B C 1
ATOM 7086 O O . VAL B 1 245 ? 22.234 -11.531 -32.062 1 98.31 245 VAL B O 1
ATOM 7089 N N . CYS B 1 246 ? 20.953 -12.953 -30.984 1 98.44 246 CYS B N 1
ATOM 7090 C CA . CYS B 1 246 ? 20.828 -13.859 -32.125 1 98.44 246 CYS B CA 1
ATOM 7091 C C . CYS B 1 246 ? 20.062 -13.203 -33.25 1 98.44 246 CYS B C 1
ATOM 7093 O O . CYS B 1 246 ? 19.188 -12.375 -33.031 1 98.44 246 CYS B O 1
ATOM 7095 N N . ASN B 1 247 ? 20.422 -13.594 -34.5 1 97.81 247 ASN B N 1
ATOM 7096 C CA . ASN B 1 247 ? 19.688 -13.117 -35.688 1 97.81 247 ASN B CA 1
ATOM 7097 C C . ASN B 1 247 ? 18.219 -13.523 -35.625 1 97.81 247 ASN B C 1
ATOM 7099 O O . ASN B 1 247 ? 17.891 -14.672 -35.312 1 97.81 247 ASN B O 1
ATOM 7103 N N . GLY B 1 248 ? 17.375 -12.547 -35.875 1 98.25 248 GLY B N 1
ATOM 7104 C CA . GLY B 1 248 ? 15.945 -12.805 -35.844 1 98.25 248 GLY B CA 1
ATOM 7105 C C . GLY B 1 248 ? 15.312 -12.516 -34.469 1 98.25 248 GLY B C 1
ATOM 7106 O O . GLY B 1 248 ? 14.094 -12.609 -34.344 1 98.25 248 GLY B O 1
ATOM 7107 N N . VAL B 1 249 ? 16.141 -12.258 -33.531 1 98.56 249 VAL B N 1
ATOM 7108 C CA . VAL B 1 249 ? 15.664 -11.898 -32.188 1 98.56 249 VAL B CA 1
ATOM 7109 C C . VAL B 1 249 ? 15.898 -10.406 -31.938 1 98.56 249 VAL B C 1
ATOM 7111 O O . VAL B 1 249 ? 16.953 -9.875 -32.281 1 98.56 249 VAL B O 1
ATOM 7114 N N . LYS B 1 250 ? 14.898 -9.727 -31.453 1 98.06 250 LYS B N 1
ATOM 7115 C CA . LYS B 1 250 ? 15.055 -8.359 -30.953 1 98.06 250 LYS B CA 1
ATOM 7116 C C . LYS B 1 250 ? 14.82 -8.297 -29.438 1 98.06 250 LYS B C 1
ATOM 7118 O O . LYS B 1 250 ? 13.883 -8.898 -28.922 1 98.06 250 LYS B O 1
ATOM 7123 N N . ILE B 1 251 ? 15.734 -7.637 -28.766 1 98.19 251 ILE B N 1
ATOM 7124 C CA . ILE B 1 251 ? 15.633 -7.477 -27.312 1 98.19 251 ILE B CA 1
ATOM 7125 C C . ILE B 1 251 ? 15.656 -5.992 -26.953 1 98.19 251 ILE B C 1
ATOM 7127 O O . ILE B 1 251 ? 16.422 -5.219 -27.531 1 98.19 251 ILE B O 1
ATOM 7131 N N . ALA B 1 252 ? 14.75 -5.527 -26.094 1 97.75 252 ALA B N 1
ATOM 7132 C CA . ALA B 1 252 ? 14.789 -4.191 -25.516 1 97.75 252 ALA B CA 1
ATOM 7133 C C . ALA B 1 252 ? 14.539 -4.242 -24 1 97.75 252 ALA B C 1
ATOM 7135 O O . ALA B 1 252 ? 13.961 -5.211 -23.5 1 97.75 252 ALA B O 1
ATOM 7136 N N . ASP B 1 253 ? 15.039 -3.279 -23.344 1 97.62 253 ASP B N 1
ATOM 7137 C CA . ASP B 1 253 ? 14.812 -3.121 -21.906 1 97.62 253 ASP B CA 1
ATOM 7138 C C . ASP B 1 253 ? 13.422 -2.561 -21.641 1 97.62 253 ASP B C 1
ATOM 7140 O O . ASP B 1 253 ? 12.945 -1.672 -22.344 1 97.62 253 ASP B O 1
ATOM 7144 N N . CYS B 1 254 ? 12.688 -3.135 -20.656 1 97.12 254 CYS B N 1
ATOM 7145 C CA . CYS B 1 254 ? 11.367 -2.615 -20.297 1 97.12 254 CYS B CA 1
ATOM 7146 C C . CYS B 1 254 ? 11.484 -1.243 -19.641 1 97.12 254 CYS B C 1
ATOM 7148 O O . CYS B 1 254 ? 10.508 -0.492 -19.594 1 97.12 254 CYS B O 1
ATOM 7150 N N . GLY B 1 255 ? 12.703 -0.932 -19.109 1 96.62 255 GLY B N 1
ATOM 7151 C CA . GLY B 1 255 ? 12.914 0.344 -18.453 1 96.62 255 GLY B CA 1
ATOM 7152 C C . GLY B 1 255 ? 12.891 0.24 -16.938 1 96.62 255 GLY B C 1
ATOM 7153 O O . GLY B 1 255 ? 12.875 -0.863 -16.391 1 96.62 255 GLY B O 1
ATOM 7154 N N . VAL B 1 256 ? 12.914 1.384 -16.25 1 98 256 VAL B N 1
ATOM 7155 C CA . VAL B 1 256 ? 12.992 1.472 -14.797 1 98 256 VAL B CA 1
ATOM 7156 C C . VAL B 1 256 ? 11.625 1.201 -14.188 1 98 256 VAL B C 1
ATOM 7158 O O . VAL B 1 256 ? 10.602 1.65 -14.711 1 98 256 VAL B O 1
ATOM 7161 N N . LYS B 1 257 ? 11.602 0.435 -13.133 1 97.94 257 LYS B N 1
ATOM 7162 C CA . LYS B 1 257 ? 10.391 0.129 -12.375 1 97.94 257 LYS B CA 1
ATOM 7163 C C . LYS B 1 257 ? 10.383 0.86 -11.031 1 97.94 257 LYS B C 1
ATOM 7165 O O . LYS B 1 257 ? 11.375 1.493 -10.664 1 97.94 257 LYS B O 1
ATOM 7170 N N . MET B 1 258 ? 9.242 0.829 -10.273 1 97.5 258 MET B N 1
ATOM 7171 C CA . MET B 1 258 ? 9.164 1.481 -8.969 1 97.5 258 MET B CA 1
ATOM 7172 C C . MET B 1 258 ? 10.039 0.764 -7.945 1 97.5 258 MET B C 1
ATOM 7174 O O . MET B 1 258 ? 10.391 1.335 -6.91 1 97.5 258 MET B O 1
ATOM 7178 N N . ALA B 1 259 ? 10.336 -0.505 -8.203 1 97.5 259 ALA B N 1
ATOM 7179 C CA . ALA B 1 259 ? 11.148 -1.364 -7.344 1 97.5 259 ALA B CA 1
ATOM 7180 C C . ALA B 1 259 ? 11.594 -2.621 -8.086 1 97.5 259 ALA B C 1
ATOM 7182 O O . ALA B 1 259 ? 11.25 -2.812 -9.258 1 97.5 259 ALA B O 1
ATOM 7183 N N . LEU B 1 260 ? 12.461 -3.377 -7.453 1 97.56 260 LEU B N 1
ATOM 7184 C CA . LEU B 1 260 ? 12.945 -4.637 -8.008 1 97.56 260 LEU B CA 1
ATOM 7185 C C . LEU B 1 260 ? 13.734 -4.395 -9.289 1 97.56 260 LEU B C 1
ATOM 7187 O O . LEU B 1 260 ? 13.602 -5.145 -10.258 1 97.56 260 LEU B O 1
ATOM 7191 N N . ASN B 1 261 ? 14.453 -3.355 -9.344 1 98 261 ASN B N 1
ATOM 7192 C CA . ASN B 1 261 ? 15.156 -2.949 -10.555 1 98 261 ASN B CA 1
ATOM 7193 C C . ASN B 1 261 ? 16.391 -3.82 -10.805 1 98 261 ASN B C 1
ATOM 7195 O O . ASN B 1 261 ? 16.938 -3.814 -11.906 1 98 261 ASN B O 1
ATOM 7199 N N . GLY B 1 262 ? 16.781 -4.586 -9.781 1 98.31 262 GLY B N 1
ATOM 7200 C CA . GLY B 1 262 ? 17.875 -5.523 -10.008 1 98.31 262 GLY B CA 1
ATOM 7201 C C . GLY B 1 262 ? 17.547 -6.57 -11.055 1 98.31 262 GLY B C 1
ATOM 7202 O O . GLY B 1 262 ? 18.453 -7.152 -11.656 1 98.31 262 GLY B O 1
ATOM 7203 N N . VAL B 1 263 ? 16.297 -6.848 -11.203 1 98.38 263 VAL B N 1
ATOM 7204 C CA . VAL B 1 263 ? 15.875 -7.773 -12.242 1 98.38 263 VAL B CA 1
ATOM 7205 C C . VAL B 1 263 ? 15.812 -7.047 -13.586 1 98.38 263 VAL B C 1
ATOM 7207 O O . VAL B 1 263 ? 15.055 -6.086 -13.75 1 98.38 263 VAL B O 1
ATOM 7210 N N . ASP B 1 264 ? 16.594 -7.434 -14.5 1 98.19 264 ASP B N 1
ATOM 7211 C CA . ASP B 1 264 ? 16.641 -6.797 -15.812 1 98.19 264 ASP B CA 1
ATOM 7212 C C . ASP B 1 264 ? 15.523 -7.324 -16.719 1 98.19 264 ASP B C 1
ATOM 7214 O O . ASP B 1 264 ? 15.789 -8.062 -17.672 1 98.19 264 ASP B O 1
ATOM 7218 N N . ASN B 1 265 ? 14.297 -6.844 -16.516 1 98.38 265 ASN B N 1
ATOM 7219 C CA . ASN B 1 265 ? 13.156 -7.227 -17.344 1 98.38 265 ASN B CA 1
ATOM 7220 C C . ASN B 1 265 ? 13.297 -6.703 -18.766 1 98.38 265 ASN B C 1
ATOM 7222 O O . ASN B 1 265 ? 13.539 -5.512 -18.984 1 98.38 265 ASN B O 1
ATOM 7226 N N . GLY B 1 266 ? 13.141 -7.633 -19.688 1 98.38 266 GLY B N 1
ATOM 7227 C CA . GLY B 1 266 ? 13.258 -7.258 -21.094 1 98.38 266 GLY B CA 1
ATOM 7228 C C . GLY B 1 266 ? 12.031 -7.629 -21.906 1 98.38 266 GLY B C 1
ATOM 7229 O O . GLY B 1 266 ? 11.086 -8.227 -21.391 1 98.38 266 GLY B O 1
ATOM 7230 N N . ARG B 1 267 ? 11.992 -7.168 -23.078 1 98.19 267 ARG B N 1
ATOM 7231 C CA . ARG B 1 267 ? 11.016 -7.508 -24.109 1 98.19 267 ARG B CA 1
ATOM 7232 C C . ARG B 1 267 ? 11.672 -8.242 -25.266 1 98.19 267 ARG B C 1
ATOM 7234 O O . ARG B 1 267 ? 12.82 -7.973 -25.609 1 98.19 267 ARG B O 1
ATOM 7241 N N . LEU B 1 268 ? 10.969 -9.195 -25.797 1 98.56 268 LEU B N 1
ATOM 7242 C CA . LEU B 1 268 ? 11.484 -10.008 -26.891 1 98.56 268 LEU B CA 1
ATOM 7243 C C . LEU B 1 268 ? 10.516 -10 -28.062 1 98.56 268 LEU B C 1
ATOM 7245 O O . LEU B 1 268 ? 9.297 -10.062 -27.875 1 98.56 268 LEU B O 1
ATOM 7249 N N . MET B 1 269 ? 11.055 -9.898 -29.219 1 98.25 269 MET B N 1
ATOM 7250 C CA . MET B 1 269 ? 10.32 -10.102 -30.453 1 98.25 269 MET B CA 1
ATOM 7251 C C . MET B 1 269 ? 11.086 -11.008 -31.406 1 98.25 269 MET B C 1
ATOM 7253 O O . MET B 1 269 ? 12.32 -10.961 -31.453 1 98.25 269 MET B O 1
ATOM 7257 N N . PHE B 1 270 ? 10.375 -11.742 -32.188 1 98.62 270 PHE B N 1
ATOM 7258 C CA . PHE B 1 270 ? 10.984 -12.695 -33.094 1 98.62 270 PHE B CA 1
ATOM 7259 C C . PHE B 1 270 ? 10.531 -12.43 -34.531 1 98.62 270 PHE B C 1
ATOM 7261 O O . PHE B 1 270 ? 9.367 -12.125 -34.781 1 98.62 270 PHE B O 1
ATOM 7268 N N . THR B 1 271 ? 11.484 -12.453 -35.375 1 98.5 271 THR B N 1
ATOM 7269 C CA . THR B 1 271 ? 11.219 -12.312 -36.812 1 98.5 271 THR B CA 1
ATOM 7270 C C . THR B 1 271 ? 11.906 -13.43 -37.594 1 98.5 271 THR B C 1
ATOM 7272 O O . THR B 1 271 ? 13.133 -13.414 -37.75 1 98.5 271 THR B O 1
ATOM 7275 N N . ASN B 1 272 ? 11.164 -14.305 -38.094 1 98.5 272 ASN B N 1
ATOM 7276 C CA . ASN B 1 272 ? 11.656 -15.453 -38.844 1 98.5 272 ASN B CA 1
ATOM 7277 C C . ASN B 1 272 ? 12.773 -16.172 -38.125 1 98.5 272 ASN B C 1
ATOM 7279 O O . ASN B 1 272 ? 13.82 -16.484 -38.688 1 98.5 272 ASN B O 1
ATOM 7283 N N . TYR B 1 273 ? 12.648 -16.312 -36.875 1 98.62 273 TYR B N 1
ATOM 7284 C CA . TYR B 1 273 ? 13.641 -16.984 -36.062 1 98.62 273 TYR B CA 1
ATOM 7285 C C . TYR B 1 273 ? 13.5 -18.5 -36.156 1 98.62 273 TYR B C 1
ATOM 7287 O O . TYR B 1 273 ? 12.414 -19.031 -35.969 1 98.62 273 TYR B O 1
ATOM 7295 N N . ARG B 1 274 ? 14.539 -19.156 -36.438 1 98.25 274 ARG B N 1
ATOM 7296 C CA . ARG B 1 274 ? 14.477 -20.594 -36.688 1 98.25 274 ARG B CA 1
ATOM 7297 C C . ARG B 1 274 ? 14.945 -21.375 -35.469 1 98.25 274 ARG B C 1
ATOM 7299 O O . ARG B 1 274 ? 16 -21.094 -34.906 1 98.25 274 ARG B O 1
ATOM 7306 N N . VAL B 1 275 ? 14.195 -22.312 -35.062 1 98 275 VAL B N 1
ATOM 7307 C CA . VAL B 1 275 ? 14.438 -23.156 -33.906 1 98 275 VAL B CA 1
ATOM 7308 C C . VAL B 1 275 ? 14.406 -24.625 -34.312 1 98 275 VAL B C 1
ATOM 7310 O O . VAL B 1 275 ? 13.438 -25.094 -34.938 1 98 275 VAL B O 1
ATOM 7313 N N . PRO B 1 276 ? 15.406 -25.359 -33.969 1 97.38 276 PRO B N 1
ATOM 7314 C CA . PRO B 1 276 ? 15.406 -26.781 -34.312 1 97.38 276 PRO B CA 1
ATOM 7315 C C . PRO B 1 276 ? 14.211 -27.531 -33.75 1 97.38 276 PRO B C 1
ATOM 7317 O O . PRO B 1 276 ? 13.75 -27.219 -32.656 1 97.38 276 PRO B O 1
ATOM 7320 N N . ARG B 1 277 ? 13.781 -28.609 -34.375 1 97.12 277 ARG B N 1
ATOM 7321 C CA . ARG B 1 277 ? 12.602 -29.391 -34 1 97.12 277 ARG B CA 1
ATOM 7322 C C . ARG B 1 277 ? 12.75 -29.953 -32.594 1 97.12 277 ARG B C 1
ATOM 7324 O O . ARG B 1 277 ? 11.781 -30 -31.828 1 97.12 277 ARG B O 1
ATOM 7331 N N . ASP B 1 278 ? 13.93 -30.312 -32.219 1 95.88 278 ASP B N 1
ATOM 7332 C CA . ASP B 1 278 ? 14.141 -31 -30.938 1 95.88 278 ASP B CA 1
ATOM 7333 C C . ASP B 1 278 ? 14.203 -29.984 -29.781 1 95.88 278 ASP B C 1
ATOM 7335 O O . ASP B 1 278 ? 14.453 -30.375 -28.641 1 95.88 278 ASP B O 1
ATOM 7339 N N . GLN B 1 279 ? 13.922 -28.75 -30.078 1 97.5 279 GLN B N 1
ATOM 7340 C CA . GLN B 1 279 ? 13.906 -27.734 -29.031 1 97.5 279 GLN B CA 1
ATOM 7341 C C . GLN B 1 279 ? 12.477 -27.359 -28.656 1 97.5 279 GLN B C 1
ATOM 7343 O O . GLN B 1 279 ? 12.258 -26.5 -27.797 1 97.5 279 GLN B O 1
ATOM 7348 N N . LEU B 1 280 ? 11.539 -27.953 -29.281 1 98.31 280 LEU B N 1
ATOM 7349 C CA . LEU B 1 280 ? 10.188 -28.016 -28.75 1 98.31 280 LEU B CA 1
ATOM 7350 C C . LEU B 1 280 ? 10.133 -28.922 -27.516 1 98.31 280 LEU B C 1
ATOM 7352 O O . LEU B 1 280 ? 10.516 -30.094 -27.594 1 98.31 280 LEU B O 1
ATOM 7356 N N . LEU B 1 281 ? 9.797 -28.406 -26.391 1 97.81 281 LEU B N 1
ATOM 7357 C CA . LEU B 1 281 ? 9.625 -29.266 -25.219 1 97.81 281 LEU B CA 1
ATOM 7358 C C . LEU B 1 281 ? 8.398 -30.156 -25.375 1 97.81 281 LEU B C 1
ATOM 7360 O O . LEU B 1 281 ? 7.266 -29.703 -25.188 1 97.81 281 LEU B O 1
ATOM 7364 N N . SER B 1 282 ? 8.555 -31.422 -25.578 1 95.81 282 SER B N 1
ATOM 7365 C CA . SER B 1 282 ? 7.539 -32.219 -26.25 1 95.81 282 SER B CA 1
ATOM 7366 C C . SER B 1 282 ? 7.039 -33.344 -25.344 1 95.81 282 SER B C 1
ATOM 7368 O O . SER B 1 282 ? 6.578 -34.375 -25.828 1 95.81 282 SER B O 1
ATOM 7370 N N . ARG B 1 283 ? 7.152 -33.219 -24.062 1 94.38 283 ARG B N 1
ATOM 7371 C CA . ARG B 1 283 ? 6.656 -34.25 -23.172 1 94.38 283 ARG B CA 1
ATOM 7372 C C . ARG B 1 283 ? 5.184 -34.531 -23.422 1 94.38 283 ARG B C 1
ATOM 7374 O O . ARG B 1 283 ? 4.762 -35.688 -23.406 1 94.38 283 ARG B O 1
ATOM 7381 N N . PHE B 1 284 ? 4.402 -33.469 -23.719 1 94.19 284 PHE B N 1
ATOM 7382 C CA . PHE B 1 284 ? 2.963 -33.656 -23.828 1 94.19 284 PHE B CA 1
ATOM 7383 C C . PHE B 1 284 ? 2.463 -33.281 -25.219 1 94.19 284 PHE B C 1
ATOM 7385 O O . PHE B 1 284 ? 1.257 -33.156 -25.438 1 94.19 284 PHE B O 1
ATOM 7392 N N . GLY B 1 285 ? 3.369 -33.094 -26.109 1 94.62 285 GLY B N 1
ATOM 7393 C CA . GLY B 1 285 ? 3.053 -32.75 -27.484 1 94.62 285 GLY B CA 1
ATOM 7394 C C . GLY B 1 285 ? 4.277 -32.438 -28.328 1 94.62 285 GLY B C 1
ATOM 7395 O O . GLY B 1 285 ? 5.164 -31.703 -27.875 1 94.62 285 GLY B O 1
ATOM 7396 N N . GLY B 1 286 ? 4.309 -33.062 -29.484 1 95.31 286 GLY B N 1
ATOM 7397 C CA . GLY B 1 286 ? 5.469 -32.844 -30.328 1 95.31 286 GLY B CA 1
ATOM 7398 C C . GLY B 1 286 ? 5.207 -33.125 -31.797 1 95.31 286 GLY B C 1
ATOM 7399 O O . GLY B 1 286 ? 4.113 -33.594 -32.156 1 95.31 286 GLY B O 1
ATOM 7400 N N . VAL B 1 287 ? 6.176 -32.719 -32.562 1 96.56 287 VAL B N 1
ATOM 7401 C CA . VAL B 1 287 ? 6.168 -32.938 -34 1 96.56 287 VAL B CA 1
ATOM 7402 C C . VAL B 1 287 ? 7.305 -33.906 -34.375 1 96.56 287 VAL B C 1
ATOM 7404 O O . VAL B 1 287 ? 8.453 -33.688 -33.969 1 96.56 287 VAL B O 1
ATOM 7407 N N . ASN B 1 288 ? 6.945 -34.938 -35.125 1 92.94 288 ASN B N 1
ATOM 7408 C CA . ASN B 1 288 ? 8.016 -35.812 -35.562 1 92.94 288 ASN B CA 1
ATOM 7409 C C . ASN B 1 288 ? 8.672 -35.375 -36.844 1 92.94 288 ASN B C 1
ATOM 7411 O O . ASN B 1 288 ? 8.305 -34.312 -37.406 1 92.94 288 ASN B O 1
ATOM 7415 N N . LYS B 1 289 ? 9.672 -36.031 -37.312 1 90.31 289 LYS B N 1
ATOM 7416 C CA . LYS B 1 289 ? 10.445 -35.656 -38.469 1 90.31 289 LYS B CA 1
ATOM 7417 C C . LYS B 1 289 ? 9.562 -35.562 -39.719 1 90.31 289 LYS B C 1
ATOM 7419 O O . LYS B 1 289 ? 9.828 -34.781 -40.625 1 90.31 289 LYS B O 1
ATOM 7424 N N . ALA B 1 290 ? 8.508 -36.406 -39.75 1 89.75 290 ALA B N 1
ATOM 7425 C CA . ALA B 1 290 ? 7.598 -36.438 -40.906 1 89.75 290 ALA B CA 1
ATOM 7426 C C . ALA B 1 290 ? 6.605 -35.281 -40.844 1 89.75 290 ALA B C 1
ATOM 7428 O O . ALA B 1 290 ? 5.812 -35.094 -41.781 1 89.75 290 ALA B O 1
ATOM 7429 N N . GLY B 1 291 ? 6.688 -34.469 -39.75 1 91.62 291 GLY B N 1
ATOM 7430 C CA . GLY B 1 291 ? 5.805 -33.344 -39.625 1 91.62 291 GLY B CA 1
ATOM 7431 C C . GLY B 1 291 ? 4.441 -33.688 -39.062 1 91.62 291 GLY B C 1
ATOM 7432 O O . GLY B 1 291 ? 3.467 -32.969 -39.281 1 91.62 291 GLY B O 1
ATOM 7433 N N . ILE B 1 292 ? 4.344 -34.781 -38.438 1 94.5 292 ILE B N 1
ATOM 7434 C CA . ILE B 1 292 ? 3.088 -35.219 -37.844 1 94.5 292 ILE B CA 1
ATOM 7435 C C . ILE B 1 292 ? 3.068 -34.844 -36.344 1 94.5 292 ILE B C 1
ATOM 7437 O O . ILE B 1 292 ? 3.975 -35.219 -35.594 1 94.5 292 ILE B O 1
ATOM 7441 N N . TYR B 1 293 ? 2.092 -34.062 -35.969 1 96.5 293 TYR B N 1
ATOM 7442 C CA . TYR B 1 293 ? 1.898 -33.688 -34.562 1 96.5 293 TYR B CA 1
ATOM 7443 C C . TYR B 1 293 ? 1.213 -34.812 -33.781 1 96.5 293 TYR B C 1
ATOM 7445 O O . TYR B 1 293 ? 0.296 -35.438 -34.312 1 96.5 293 TYR B O 1
ATOM 7453 N N . SER B 1 294 ? 1.609 -35.125 -32.594 1 96.06 294 SER B N 1
ATOM 7454 C CA . SER B 1 294 ? 0.969 -36.094 -31.703 1 96.06 294 SER B CA 1
ATOM 7455 C C . SER B 1 294 ? 1.017 -35.625 -30.25 1 96.06 294 SER B C 1
ATOM 7457 O O . SER B 1 294 ? 1.969 -34.969 -29.828 1 96.06 294 SER B O 1
ATOM 7459 N N . SER B 1 295 ? 0.023 -35.875 -29.531 1 95.75 295 SER B N 1
ATOM 7460 C CA . SER B 1 295 ? -0.075 -35.562 -28.109 1 95.75 295 SER B CA 1
ATOM 7461 C C . SER B 1 295 ? -0.912 -36.594 -27.359 1 95.75 295 SER B C 1
ATOM 7463 O O . SER B 1 295 ? -1.925 -37.062 -27.891 1 95.75 295 SER B O 1
ATOM 7465 N N . PRO B 1 296 ? -0.541 -37 -26.203 1 93.44 296 PRO B N 1
ATOM 7466 C CA . PRO B 1 296 ? -1.376 -37.875 -25.375 1 93.44 296 PRO B CA 1
ATOM 7467 C C . PRO B 1 296 ? -2.539 -37.156 -24.719 1 93.44 296 PRO B C 1
ATOM 7469 O O . PRO B 1 296 ? -3.42 -37.781 -24.125 1 93.44 296 PRO B O 1
ATOM 7472 N N . ILE B 1 297 ? -2.547 -35.875 -24.75 1 93.31 297 ILE B N 1
ATOM 7473 C CA . ILE B 1 297 ? -3.578 -35.062 -24.109 1 93.31 297 ILE B CA 1
ATOM 7474 C C . ILE B 1 297 ? -4.32 -34.25 -25.156 1 93.31 297 ILE B C 1
ATOM 7476 O O . ILE B 1 297 ? -3.752 -33.312 -25.75 1 93.31 297 ILE B O 1
ATOM 7480 N N . ASN B 1 298 ? -5.586 -34.562 -25.312 1 88.19 298 ASN B N 1
ATOM 7481 C CA . ASN B 1 298 ? -6.469 -33.844 -26.234 1 88.19 298 ASN B CA 1
ATOM 7482 C C . ASN B 1 298 ? -7.777 -33.469 -25.562 1 88.19 298 ASN B C 1
ATOM 7484 O O . ASN B 1 298 ? -8.266 -34.188 -24.672 1 88.19 298 ASN B O 1
ATOM 7488 N N . PRO B 1 299 ? -8.336 -32.25 -25.922 1 89.69 299 PRO B N 1
ATOM 7489 C CA . PRO B 1 299 ? -7.934 -31.312 -26.969 1 89.69 299 PRO B CA 1
ATOM 7490 C C . PRO B 1 299 ? -6.871 -30.328 -26.484 1 89.69 299 PRO B C 1
ATOM 7492 O O . PRO B 1 299 ? -6.383 -30.453 -25.344 1 89.69 299 PRO B O 1
ATOM 7495 N N . ALA B 1 300 ? -6.492 -29.328 -27.312 1 85.44 300 ALA B N 1
ATOM 7496 C CA . ALA B 1 300 ? -5.426 -28.359 -27.078 1 85.44 300 ALA B CA 1
ATOM 7497 C C . ALA B 1 300 ? -5.652 -27.594 -25.781 1 85.44 300 ALA B C 1
ATOM 7499 O O . ALA B 1 300 ? -4.703 -27.328 -25.031 1 85.44 300 ALA B O 1
ATOM 7500 N N . ILE B 1 301 ? -6.816 -27.344 -25.531 1 83.88 301 ILE B N 1
ATOM 7501 C CA . ILE B 1 301 ? -7.141 -26.547 -24.344 1 83.88 301 ILE B CA 1
ATOM 7502 C C . ILE B 1 301 ? -6.797 -27.344 -23.078 1 83.88 301 ILE B C 1
ATOM 7504 O O . ILE B 1 301 ? -6.312 -26.781 -22.109 1 83.88 301 ILE B O 1
ATOM 7508 N N . LYS B 1 302 ? -7.039 -28.578 -23.062 1 87.44 302 LYS B N 1
ATOM 7509 C CA . LYS B 1 302 ? -6.699 -29.438 -21.938 1 87.44 302 LYS B CA 1
ATOM 7510 C C . LYS B 1 302 ? -5.188 -29.594 -21.797 1 87.44 302 LYS B C 1
ATOM 7512 O O . LYS B 1 302 ? -4.664 -29.625 -20.672 1 87.44 302 LYS B O 1
ATOM 7517 N N . ARG B 1 303 ? -4.559 -29.766 -22.906 1 90.31 303 ARG B N 1
ATOM 7518 C CA . ARG B 1 303 ? -3.104 -29.859 -22.906 1 90.31 303 ARG B CA 1
ATOM 7519 C C . ARG B 1 303 ? -2.479 -28.578 -22.328 1 90.31 303 ARG B C 1
ATOM 7521 O O . ARG B 1 303 ? -1.543 -28.656 -21.531 1 90.31 303 ARG B O 1
ATOM 7528 N N . PHE B 1 304 ? -3.014 -27.484 -22.719 1 85.88 304 PHE B N 1
ATOM 7529 C CA . PHE B 1 304 ? -2.523 -26.203 -22.219 1 85.88 304 PHE B CA 1
ATOM 7530 C C . PHE B 1 304 ? -2.68 -26.109 -20.703 1 85.88 304 PHE B C 1
ATOM 7532 O O . PHE B 1 304 ? -1.738 -25.734 -20 1 85.88 304 PHE B O 1
ATOM 7539 N N . ALA B 1 305 ? -3.811 -26.469 -20.266 1 81.06 305 ALA B N 1
ATOM 7540 C CA . ALA B 1 305 ? -4.09 -26.438 -18.844 1 81.06 305 ALA B CA 1
ATOM 7541 C C . ALA B 1 305 ? -3.129 -27.344 -18.078 1 81.06 305 ALA B C 1
ATOM 7543 O O . ALA B 1 305 ? -2.658 -26.984 -16.984 1 81.06 305 ALA B O 1
ATOM 7544 N N . HIS B 1 306 ? -2.904 -28.406 -18.656 1 83.75 306 HIS B N 1
ATOM 7545 C CA . HIS B 1 306 ? -1.983 -29.359 -18.047 1 83.75 306 HIS B CA 1
ATOM 7546 C C . HIS B 1 306 ? -0.566 -28.797 -18 1 83.75 306 HIS B C 1
ATOM 7548 O O . HIS B 1 306 ? 0.117 -28.922 -16.984 1 83.75 306 HIS B O 1
ATOM 7554 N N . ASN B 1 307 ? -0.146 -28.203 -19.047 1 83.81 307 ASN B N 1
ATOM 7555 C CA . ASN B 1 307 ? 1.201 -27.641 -19.141 1 83.81 307 ASN B CA 1
ATOM 7556 C C . ASN B 1 307 ? 1.405 -26.5 -18.141 1 83.81 307 ASN B C 1
ATOM 7558 O O . ASN B 1 307 ? 2.398 -26.484 -17.406 1 83.81 307 ASN B O 1
ATOM 7562 N N . ILE B 1 308 ? 0.489 -25.641 -18.062 1 78.5 308 ILE B N 1
ATOM 7563 C CA . ILE B 1 308 ? 0.613 -24.5 -17.172 1 78.5 308 ILE B CA 1
ATOM 7564 C C . ILE B 1 308 ? 0.43 -24.938 -15.719 1 78.5 308 ILE B C 1
ATOM 7566 O O . ILE B 1 308 ? 1.07 -24.406 -14.812 1 78.5 308 ILE B O 1
ATOM 7570 N N . GLY B 1 309 ? -0.436 -25.891 -15.547 1 77.62 309 GLY B N 1
ATOM 7571 C CA . GLY B 1 309 ? -0.66 -26.453 -14.219 1 77.62 309 GLY B CA 1
ATOM 7572 C C . GLY B 1 309 ? 0.587 -27.062 -13.617 1 77.62 309 GLY B C 1
ATOM 7573 O O . GLY B 1 309 ? 0.763 -27.047 -12.391 1 77.62 309 GLY B O 1
ATOM 7574 N N . ALA B 1 310 ? 1.418 -27.406 -14.461 1 74.38 310 ALA B N 1
ATOM 7575 C CA . ALA B 1 310 ? 2.662 -28.016 -14.008 1 74.38 310 ALA B CA 1
ATOM 7576 C C . ALA B 1 310 ? 3.594 -26.969 -13.391 1 74.38 310 ALA B C 1
ATOM 7578 O O . ALA B 1 310 ? 4.492 -27.312 -12.617 1 74.38 310 ALA B O 1
ATOM 7579 N N . LEU B 1 311 ? 3.221 -25.734 -13.586 1 78.75 311 LEU B N 1
ATOM 7580 C CA . LEU B 1 311 ? 4.105 -24.688 -13.109 1 78.75 311 LEU B CA 1
ATOM 7581 C C . LEU B 1 311 ? 3.512 -24 -11.883 1 78.75 311 LEU B C 1
ATOM 7583 O O . LEU B 1 311 ? 3.902 -22.875 -11.547 1 78.75 311 LEU B O 1
ATOM 7587 N N . VAL B 1 312 ? 2.66 -24.719 -11.18 1 88.62 312 VAL B N 1
ATOM 7588 C CA . VAL B 1 312 ? 1.86 -24.172 -10.086 1 88.62 312 VAL B CA 1
ATOM 7589 C C . VAL B 1 312 ? 2.754 -23.906 -8.875 1 88.62 312 VAL B C 1
ATOM 7591 O O . VAL B 1 312 ? 2.436 -23.062 -8.039 1 88.62 312 VAL B O 1
ATOM 7594 N N . ILE B 1 313 ? 3.895 -24.578 -8.766 1 90.62 313 ILE B N 1
ATOM 7595 C CA . ILE B 1 313 ? 4.781 -24.453 -7.617 1 90.62 313 ILE B CA 1
ATOM 7596 C C . ILE B 1 313 ? 5.27 -23 -7.492 1 90.62 313 ILE B C 1
ATOM 7598 O O . ILE B 1 313 ? 5.59 -22.547 -6.395 1 90.62 313 ILE B O 1
ATOM 7602 N N . GLY B 1 314 ? 5.297 -22.266 -8.609 1 92.88 314 GLY B N 1
ATOM 7603 C CA . GLY B 1 314 ? 5.641 -20.844 -8.562 1 92.88 314 GLY B CA 1
ATOM 7604 C C . GLY B 1 314 ? 4.734 -20.047 -7.652 1 92.88 314 GLY B C 1
ATOM 7605 O O . GLY B 1 314 ? 5.203 -19.188 -6.906 1 92.88 314 GLY B O 1
ATOM 7606 N N . ARG B 1 315 ? 3.451 -20.344 -7.68 1 96.19 315 ARG B N 1
ATOM 7607 C CA . ARG B 1 315 ? 2.482 -19.656 -6.82 1 96.19 315 ARG B CA 1
ATOM 7608 C C . ARG B 1 315 ? 2.73 -19.984 -5.352 1 96.19 315 ARG B C 1
ATOM 7610 O O . ARG B 1 315 ? 2.605 -19.125 -4.488 1 96.19 315 ARG B O 1
ATOM 7617 N N . TYR B 1 316 ? 3.074 -21.266 -5.098 1 96.94 316 TYR B N 1
ATOM 7618 C CA . TYR B 1 316 ? 3.428 -21.672 -3.742 1 96.94 316 TYR B CA 1
ATOM 7619 C C . TYR B 1 316 ? 4.645 -20.906 -3.244 1 96.94 316 TYR B C 1
ATOM 7621 O O . TYR B 1 316 ? 4.652 -20.391 -2.119 1 96.94 316 TYR B O 1
ATOM 7629 N N . ILE B 1 317 ? 5.656 -20.75 -4.035 1 97.06 317 ILE B N 1
ATOM 7630 C CA . ILE B 1 317 ? 6.902 -20.078 -3.676 1 97.06 317 ILE B CA 1
ATOM 7631 C C . ILE B 1 317 ? 6.625 -18.609 -3.361 1 97.06 317 ILE B C 1
ATOM 7633 O O . ILE B 1 317 ? 7.176 -18.062 -2.404 1 97.06 317 ILE B O 1
ATOM 7637 N N . ILE B 1 318 ? 5.758 -17.969 -4.129 1 97.19 318 ILE B N 1
ATOM 7638 C CA . ILE B 1 318 ? 5.379 -16.578 -3.867 1 97.19 318 ILE B CA 1
ATOM 7639 C C . ILE B 1 318 ? 4.703 -16.484 -2.502 1 97.19 318 ILE B C 1
ATOM 7641 O O . ILE B 1 318 ? 5.004 -15.578 -1.718 1 97.19 318 ILE B O 1
ATOM 7645 N N . SER B 1 319 ? 3.824 -17.406 -2.205 1 98.44 319 SER B N 1
ATOM 7646 C CA . SER B 1 319 ? 3.061 -17.375 -0.962 1 98.44 319 SER B CA 1
ATOM 7647 C C . SER B 1 319 ? 3.977 -17.5 0.251 1 98.44 319 SER B C 1
ATOM 7649 O O . SER B 1 319 ? 3.84 -16.75 1.219 1 98.44 319 SER B O 1
ATOM 7651 N N . ILE B 1 320 ? 4.93 -18.484 0.194 1 98.25 320 ILE B N 1
ATOM 7652 C CA . ILE B 1 320 ? 5.797 -18.656 1.354 1 98.25 320 ILE B CA 1
ATOM 7653 C C . ILE B 1 320 ? 6.777 -17.484 1.44 1 98.25 320 ILE B C 1
ATOM 7655 O O . ILE B 1 320 ? 7.18 -17.078 2.533 1 98.25 320 ILE B O 1
ATOM 7659 N N . GLY B 1 321 ? 7.184 -16.906 0.295 1 97.88 321 GLY B N 1
ATOM 7660 C CA . GLY B 1 321 ? 7.965 -15.68 0.32 1 97.88 321 GLY B CA 1
ATOM 7661 C C . GLY B 1 321 ? 7.27 -14.539 1.038 1 97.88 321 GLY B C 1
ATOM 7662 O O . GLY B 1 321 ? 7.879 -13.852 1.86 1 97.88 321 GLY B O 1
ATOM 7663 N N . CYS B 1 322 ? 5.961 -14.352 0.746 1 98.5 322 CYS B N 1
ATOM 7664 C CA . CYS B 1 322 ? 5.172 -13.312 1.394 1 98.5 322 CYS B CA 1
ATOM 7665 C C . CYS B 1 322 ? 5.207 -13.469 2.91 1 98.5 322 CYS B C 1
ATOM 7667 O O . CYS B 1 322 ? 5.348 -12.477 3.633 1 98.5 322 CYS B O 1
ATOM 7669 N N . ILE B 1 323 ? 5.113 -14.68 3.379 1 98.38 323 ILE B N 1
ATOM 7670 C CA . ILE B 1 323 ? 5.148 -14.945 4.812 1 98.38 323 ILE B CA 1
ATOM 7671 C C . ILE B 1 323 ? 6.492 -14.508 5.387 1 98.38 323 ILE B C 1
ATOM 7673 O O . ILE B 1 323 ? 6.547 -13.891 6.453 1 98.38 323 ILE B O 1
ATOM 7677 N N . SER B 1 324 ? 7.57 -14.789 4.703 1 98.06 324 SER B N 1
ATOM 7678 C CA . SER B 1 324 ? 8.914 -14.461 5.176 1 98.06 324 SER B CA 1
ATOM 7679 C C . SER B 1 324 ? 9.117 -12.945 5.258 1 98.06 324 SER B C 1
ATOM 7681 O O . SER B 1 324 ? 9.633 -12.438 6.254 1 98.06 324 SER B O 1
ATOM 7683 N N . PHE B 1 325 ? 8.742 -12.234 4.207 1 98.12 325 PHE B N 1
ATOM 7684 C CA . PHE B 1 325 ? 8.93 -10.781 4.199 1 98.12 325 PHE B CA 1
ATOM 7685 C C . PHE B 1 325 ? 8.086 -10.125 5.285 1 98.12 325 PHE B C 1
ATOM 7687 O O . PHE B 1 325 ? 8.547 -9.219 5.98 1 98.12 325 PHE B O 1
ATOM 7694 N N . SER B 1 326 ? 6.805 -10.602 5.453 1 98.56 326 SER B N 1
ATOM 7695 C CA . SER B 1 326 ? 5.949 -10.102 6.523 1 98.56 326 SER B CA 1
ATOM 7696 C C . SER B 1 326 ? 6.559 -10.383 7.895 1 98.56 326 SER B C 1
ATOM 7698 O O . SER B 1 326 ? 6.484 -9.547 8.797 1 98.56 326 SER B O 1
ATOM 7700 N N . ALA B 1 327 ? 7.148 -11.562 8.016 1 98.44 327 ALA B N 1
ATOM 7701 C CA . ALA B 1 327 ? 7.742 -11.945 9.297 1 98.44 327 ALA B CA 1
ATOM 7702 C C . ALA B 1 327 ? 8.867 -10.992 9.68 1 98.44 327 ALA B C 1
ATOM 7704 O O . ALA B 1 327 ? 8.969 -10.57 10.836 1 98.44 327 ALA B O 1
ATOM 7705 N N . VAL B 1 328 ? 9.727 -10.625 8.773 1 98.12 328 VAL B N 1
ATOM 7706 C CA . VAL B 1 328 ? 10.844 -9.727 9.039 1 98.12 328 VAL B CA 1
ATOM 7707 C C . VAL B 1 328 ? 10.312 -8.336 9.398 1 98.12 328 VAL B C 1
ATOM 7709 O O . VAL B 1 328 ? 10.789 -7.707 10.352 1 98.12 328 VAL B O 1
ATOM 7712 N N . GLY B 1 329 ? 9.328 -7.836 8.594 1 98.5 329 GLY B N 1
ATOM 7713 C CA . GLY B 1 329 ? 8.719 -6.551 8.898 1 98.5 329 GLY B CA 1
ATOM 7714 C C . GLY B 1 329 ? 8.078 -6.512 10.273 1 98.5 329 GLY B C 1
ATOM 7715 O O . GLY B 1 329 ? 8.273 -5.559 11.031 1 98.5 329 GLY B O 1
ATOM 7716 N N . LEU B 1 330 ? 7.316 -7.578 10.609 1 98.75 330 LEU B N 1
ATOM 7717 C CA . LEU B 1 330 ? 6.637 -7.668 11.898 1 98.75 330 LEU B CA 1
ATOM 7718 C C . LEU B 1 330 ? 7.641 -7.738 13.039 1 98.75 330 LEU B C 1
ATOM 7720 O O . LEU B 1 330 ? 7.473 -7.07 14.062 1 98.75 330 LEU B O 1
ATOM 7724 N N . GLN B 1 331 ? 8.672 -8.562 12.844 1 98.38 331 GLN B N 1
ATOM 7725 C CA . GLN B 1 331 ? 9.688 -8.672 13.883 1 98.38 331 GLN B CA 1
ATOM 7726 C C . GLN B 1 331 ? 10.336 -7.312 14.164 1 98.38 331 GLN B C 1
ATOM 7728 O O . GLN B 1 331 ? 10.531 -6.938 15.32 1 98.38 331 GLN B O 1
ATOM 7733 N N . THR B 1 332 ? 10.672 -6.578 13.133 1 98.62 332 THR B N 1
ATOM 7734 C CA . THR B 1 332 ? 11.273 -5.258 13.258 1 98.62 332 THR B CA 1
ATOM 7735 C C . THR B 1 332 ? 10.336 -4.297 13.977 1 98.62 332 THR B C 1
ATOM 7737 O O . THR B 1 332 ? 10.727 -3.643 14.945 1 98.62 332 THR B O 1
ATOM 7740 N N . ALA B 1 333 ? 9.102 -4.23 13.539 1 98.81 333 ALA B N 1
ATOM 7741 C CA . ALA B 1 333 ? 8.133 -3.268 14.062 1 98.81 333 ALA B CA 1
ATOM 7742 C C . ALA B 1 333 ? 7.758 -3.592 15.508 1 98.81 333 ALA B C 1
ATOM 7744 O O . ALA B 1 333 ? 7.609 -2.689 16.328 1 98.81 333 ALA B O 1
ATOM 7745 N N . ILE B 1 334 ? 7.555 -4.883 15.812 1 98.75 334 ILE B N 1
ATOM 7746 C CA . ILE B 1 334 ? 7.168 -5.293 17.156 1 98.75 334 ILE B CA 1
ATOM 7747 C C . ILE B 1 334 ? 8.312 -5.016 18.125 1 98.75 334 ILE B C 1
ATOM 7749 O O . ILE B 1 334 ? 8.102 -4.445 19.203 1 98.75 334 ILE B O 1
ATOM 7753 N N . ASN B 1 335 ? 9.562 -5.414 17.797 1 98.44 335 ASN B N 1
ATOM 7754 C CA . ASN B 1 335 ? 10.711 -5.098 18.641 1 98.44 335 ASN B CA 1
ATOM 7755 C C . ASN B 1 335 ? 10.836 -3.596 18.875 1 98.44 335 ASN B C 1
ATOM 7757 O O . ASN B 1 335 ? 11.078 -3.162 20 1 98.44 335 ASN B O 1
ATOM 7761 N N . TYR B 1 336 ? 10.719 -2.799 17.812 1 98.12 336 TYR B N 1
ATOM 7762 C CA . TYR B 1 336 ? 10.781 -1.345 17.922 1 98.12 336 TYR B CA 1
ATOM 7763 C C . TYR B 1 336 ? 9.719 -0.826 18.891 1 98.12 336 TYR B C 1
ATOM 7765 O O . TYR B 1 336 ? 9.984 0.071 19.688 1 98.12 336 TYR B O 1
ATOM 7773 N N . ALA B 1 337 ? 8.531 -1.423 18.844 1 98.38 337 ALA B N 1
ATOM 7774 C CA . ALA B 1 337 ? 7.406 -0.972 19.656 1 98.38 337 ALA B CA 1
ATOM 7775 C C . ALA B 1 337 ? 7.676 -1.193 21.141 1 98.38 337 ALA B C 1
ATOM 7777 O O . ALA B 1 337 ? 7.117 -0.492 22 1 98.38 337 ALA B O 1
ATOM 7778 N N . PHE B 1 338 ? 8.531 -2.158 21.516 1 97.62 338 PHE B N 1
ATOM 7779 C CA . PHE B 1 338 ? 8.836 -2.449 22.906 1 97.62 338 PHE B CA 1
ATOM 7780 C C . PHE B 1 338 ? 9.852 -1.45 23.453 1 97.62 338 PHE B C 1
ATOM 7782 O O . PHE B 1 338 ? 10.023 -1.337 24.672 1 97.62 338 PHE B O 1
ATOM 7789 N N . THR B 1 339 ? 10.539 -0.723 22.547 1 96.62 339 THR B N 1
ATOM 7790 C CA . THR B 1 339 ? 11.617 0.126 23.047 1 96.62 339 THR B CA 1
ATOM 7791 C C . THR B 1 339 ? 11.328 1.595 22.75 1 96.62 339 THR B C 1
ATOM 7793 O O . THR B 1 339 ? 11.727 2.477 23.516 1 96.62 339 THR B O 1
ATOM 7796 N N . ARG B 1 340 ? 10.633 1.914 21.688 1 97 340 ARG B N 1
ATOM 7797 C CA . ARG B 1 340 ? 10.273 3.285 21.344 1 97 340 ARG B CA 1
ATOM 7798 C C . ARG B 1 340 ? 9.148 3.801 22.219 1 97 340 ARG B C 1
ATOM 7800 O O . ARG B 1 340 ? 8.188 3.08 22.5 1 97 340 ARG B O 1
ATOM 7807 N N . ARG B 1 341 ? 9.297 5.02 22.672 1 95.25 341 ARG B N 1
ATOM 7808 C CA . ARG B 1 341 ? 8.328 5.598 23.594 1 95.25 341 ARG B CA 1
ATOM 7809 C C . ARG B 1 341 ? 7.754 6.898 23.047 1 95.25 341 ARG B C 1
ATOM 7811 O O . ARG B 1 341 ? 8.43 7.617 22.297 1 95.25 341 ARG B O 1
ATOM 7818 N N . GLN B 1 342 ? 6.496 7.164 23.281 1 94.19 342 GLN B N 1
ATOM 7819 C CA . GLN B 1 342 ? 5.801 8.383 22.891 1 94.19 342 GLN B CA 1
ATOM 7820 C C . GLN B 1 342 ? 4.711 8.75 23.891 1 94.19 342 GLN B C 1
ATOM 7822 O O . GLN B 1 342 ? 4.008 7.871 24.406 1 94.19 342 GLN B O 1
ATOM 7827 N N . PHE B 1 343 ? 4.547 9.945 24.109 1 91.56 343 PHE B N 1
ATOM 7828 C CA . PHE B 1 343 ? 3.508 10.484 24.969 1 91.56 343 PHE B CA 1
ATOM 7829 C C . PHE B 1 343 ? 3.461 9.734 26.297 1 91.56 343 PHE B C 1
ATOM 7831 O O . PHE B 1 343 ? 4.152 8.727 26.469 1 91.56 343 PHE B O 1
ATOM 7838 N N . GLY B 1 344 ? 2.684 10.164 27.219 1 86.19 344 GLY B N 1
ATOM 7839 C CA . GLY B 1 344 ? 2.537 9.586 28.547 1 86.19 344 GLY B CA 1
ATOM 7840 C C . GLY B 1 344 ? 2.184 10.617 29.609 1 86.19 344 GLY B C 1
ATOM 7841 O O . GLY B 1 344 ? 1.631 11.672 29.297 1 86.19 344 GLY B O 1
ATOM 7842 N N . GLU B 1 345 ? 2.459 10.133 30.781 1 78.06 345 GLU B N 1
ATOM 7843 C CA . GLU B 1 345 ? 2.15 11.008 31.906 1 78.06 345 GLU B CA 1
ATOM 7844 C C . GLU B 1 345 ? 3.424 11.484 32.594 1 78.06 345 GLU B C 1
ATOM 7846 O O . GLU B 1 345 ? 4.426 10.766 32.625 1 78.06 345 GLU B O 1
ATOM 7851 N N . ASP B 1 346 ? 3.299 12.625 33.156 1 71.62 346 ASP B N 1
ATOM 7852 C CA . ASP B 1 346 ? 4.34 13.219 34 1 71.62 346 ASP B CA 1
ATOM 7853 C C . ASP B 1 346 ? 5.695 13.172 33.312 1 71.62 346 ASP B C 1
ATOM 7855 O O . ASP B 1 346 ? 6.691 12.75 33.906 1 71.62 346 ASP B O 1
ATOM 7859 N N . ASN B 1 347 ? 5.754 13.375 32.031 1 73.31 347 ASN B N 1
ATOM 7860 C CA . ASN B 1 347 ? 6.945 13.5 31.219 1 73.31 347 ASN B CA 1
ATOM 7861 C C . ASN B 1 347 ? 7.621 12.148 31 1 73.31 347 ASN B C 1
ATOM 7863 O O . ASN B 1 347 ? 8.805 12.086 30.672 1 73.31 347 ASN B O 1
ATOM 7867 N N . ASN B 1 348 ? 6.895 11.141 31.406 1 84.69 348 ASN B N 1
ATOM 7868 C CA . ASN B 1 348 ? 7.371 9.797 31.094 1 84.69 348 ASN B CA 1
ATOM 7869 C C . ASN B 1 348 ? 6.625 9.195 29.906 1 84.69 348 ASN B C 1
ATOM 7871 O O . ASN B 1 348 ? 5.473 8.781 30.047 1 84.69 348 ASN B O 1
ATOM 7875 N N . GLU B 1 349 ? 7.359 9.141 28.875 1 91.94 349 GLU B N 1
ATOM 7876 C CA . GLU B 1 349 ? 6.715 8.609 27.672 1 91.94 349 GLU B CA 1
ATOM 7877 C C . GLU B 1 349 ? 6.496 7.105 27.781 1 91.94 349 GLU B C 1
ATOM 7879 O O . GLU B 1 349 ? 7.25 6.41 28.469 1 91.94 349 GLU B O 1
ATOM 7884 N N . ARG B 1 350 ? 5.465 6.641 27.141 1 93.62 350 ARG B N 1
ATOM 7885 C CA . ARG B 1 350 ? 5.062 5.238 27.172 1 93.62 350 ARG B CA 1
ATOM 7886 C C . ARG B 1 350 ? 5.562 4.496 25.938 1 93.62 350 ARG B C 1
ATOM 7888 O O . ARG B 1 350 ? 5.676 5.082 24.859 1 93.62 350 ARG B O 1
ATOM 7895 N N . GLN B 1 351 ? 5.82 3.158 26.203 1 96.31 351 GLN B N 1
ATOM 7896 C CA . GLN B 1 351 ? 6.203 2.318 25.062 1 96.31 351 GLN B CA 1
ATOM 7897 C C . GLN B 1 351 ? 5.082 2.246 24.031 1 96.31 351 GLN B C 1
ATOM 7899 O O . GLN B 1 351 ? 3.904 2.184 24.391 1 96.31 351 GLN B O 1
ATOM 7904 N N . LEU B 1 352 ? 5.426 2.215 22.766 1 97.25 352 LEU B N 1
ATOM 7905 C CA . LEU B 1 352 ? 4.438 2.129 21.703 1 97.25 352 LEU B CA 1
ATOM 7906 C C . LEU B 1 352 ? 3.584 0.876 21.844 1 97.25 352 LEU B C 1
ATOM 7908 O O . LEU B 1 352 ? 2.375 0.912 21.609 1 97.25 352 LEU B O 1
ATOM 7912 N N . ILE B 1 353 ? 4.16 -0.258 22.297 1 97.94 353 ILE B N 1
ATOM 7913 C CA . ILE B 1 353 ? 3.484 -1.55 22.359 1 97.94 353 ILE B CA 1
ATOM 7914 C C . ILE B 1 353 ? 2.357 -1.5 23.375 1 97.94 353 ILE B C 1
ATOM 7916 O O . ILE B 1 353 ? 1.475 -2.361 23.391 1 97.94 353 ILE B O 1
ATOM 7920 N N . THR B 1 354 ? 2.35 -0.493 24.25 1 96.19 354 THR B N 1
ATOM 7921 C CA . THR B 1 354 ? 1.341 -0.427 25.312 1 96.19 354 THR B CA 1
ATOM 7922 C C . THR B 1 354 ? 0.095 0.305 24.812 1 96.19 354 THR B C 1
ATOM 7924 O O . THR B 1 354 ? -0.923 0.343 25.5 1 96.19 354 THR B O 1
ATOM 7927 N N . TYR B 1 355 ? 0.159 0.918 23.641 1 96.31 355 TYR B N 1
ATOM 7928 C CA . TYR B 1 355 ? -1.012 1.566 23.062 1 96.31 355 TYR B CA 1
ATOM 7929 C C . TYR B 1 355 ? -1.895 0.554 22.344 1 96.31 355 TYR B C 1
ATOM 7931 O O . TYR B 1 355 ? -1.416 -0.202 21.5 1 96.31 355 TYR B O 1
ATOM 7939 N N . ALA B 1 356 ? -3.18 0.594 22.656 1 96.5 356 ALA B N 1
ATOM 7940 C CA . ALA B 1 356 ? -4.145 -0.37 22.141 1 96.5 356 ALA B CA 1
ATOM 7941 C C . ALA B 1 356 ? -4.215 -0.305 20.609 1 96.5 356 ALA B C 1
ATOM 7943 O O . ALA B 1 356 ? -4.273 -1.339 19.938 1 96.5 356 ALA B O 1
ATOM 7944 N N . VAL B 1 357 ? -4.215 0.868 20.062 1 96.94 357 VAL B N 1
ATOM 7945 C CA . VAL B 1 357 ? -4.312 1.032 18.609 1 96.94 357 VAL B CA 1
ATOM 7946 C C . VAL B 1 357 ? -3.078 0.438 17.938 1 96.94 357 VAL B C 1
ATOM 7948 O O . VAL B 1 357 ? -3.172 -0.132 16.859 1 96.94 357 VAL B O 1
ATOM 7951 N N . HIS B 1 358 ? -1.915 0.598 18.562 1 97.62 358 HIS B N 1
ATOM 7952 C CA . HIS B 1 358 ? -0.673 0.055 18.031 1 97.62 358 HIS B CA 1
ATOM 7953 C C . HIS B 1 358 ? -0.698 -1.47 18.016 1 97.62 358 HIS B C 1
ATOM 7955 O O . HIS B 1 358 ? -0.281 -2.096 17.031 1 97.62 358 HIS B O 1
ATOM 7961 N N . GLN B 1 359 ? -1.173 -2.053 19.141 1 98.19 359 GLN B N 1
ATOM 7962 C CA . GLN B 1 359 ? -1.326 -3.502 19.219 1 98.19 359 GLN B CA 1
ATOM 7963 C C . GLN B 1 359 ? -2.258 -4.016 18.125 1 98.19 359 GLN B C 1
ATOM 7965 O O . GLN B 1 359 ? -1.926 -4.965 17.422 1 98.19 359 GLN B O 1
ATOM 7970 N N . ARG B 1 360 ? -3.354 -3.385 18 1 97.69 360 ARG B N 1
ATOM 7971 C CA . ARG B 1 360 ? -4.375 -3.816 17.047 1 97.69 360 ARG B CA 1
ATOM 7972 C C . ARG B 1 360 ? -3.891 -3.668 15.617 1 97.69 360 ARG B C 1
ATOM 7974 O O . ARG B 1 360 ? -4.332 -4.402 14.727 1 97.69 360 ARG B O 1
ATOM 7981 N N . ARG B 1 361 ? -3.033 -2.775 15.406 1 97.56 361 ARG B N 1
ATOM 7982 C CA . ARG B 1 361 ? -2.488 -2.525 14.078 1 97.56 361 ARG B CA 1
ATOM 7983 C C . ARG B 1 361 ? -1.523 -3.633 13.664 1 97.56 361 ARG B C 1
ATOM 7985 O O . ARG B 1 361 ? -1.459 -4 12.492 1 97.56 361 ARG B O 1
ATOM 7992 N N . LEU B 1 362 ? -0.776 -4.273 14.57 1 98.75 362 LEU B N 1
ATOM 7993 C CA . LEU B 1 362 ? 0.323 -5.168 14.219 1 98.75 362 LEU B CA 1
ATOM 7994 C C . LEU B 1 362 ? -0.051 -6.621 14.492 1 98.75 362 LEU B C 1
ATOM 7996 O O . LEU B 1 362 ? 0.213 -7.5 13.672 1 98.75 362 LEU B O 1
ATOM 8000 N N . LEU B 1 363 ? -0.716 -6.883 15.57 1 98.88 363 LEU B N 1
ATOM 8001 C CA . LEU B 1 363 ? -0.776 -8.242 16.094 1 98.88 363 LEU B CA 1
ATOM 8002 C C . LEU B 1 363 ? -1.722 -9.102 15.273 1 98.88 363 LEU B C 1
ATOM 8004 O O . LEU B 1 363 ? -1.486 -10.305 15.102 1 98.88 363 LEU B O 1
ATOM 8008 N N . PRO B 1 364 ? -2.836 -8.539 14.719 1 98.88 364 PRO B N 1
ATOM 8009 C CA . PRO B 1 364 ? -3.623 -9.359 13.797 1 98.88 364 PRO B CA 1
ATOM 8010 C C . PRO B 1 364 ? -2.807 -9.859 12.609 1 98.88 364 PRO B C 1
ATOM 8012 O O . PRO B 1 364 ? -3 -10.992 12.148 1 98.88 364 PRO B O 1
ATOM 8015 N N . HIS B 1 365 ? -1.898 -9.039 12.094 1 98.94 365 HIS B N 1
ATOM 8016 C CA . HIS B 1 365 ? -1.052 -9.484 10.992 1 98.94 365 HIS B CA 1
ATOM 8017 C C . HIS B 1 365 ? -0.185 -10.672 11.406 1 98.94 365 HIS B C 1
ATOM 8019 O O . HIS B 1 365 ? 0.076 -11.562 10.594 1 98.94 365 HIS B O 1
ATOM 8025 N N . LEU B 1 366 ? 0.312 -10.633 12.641 1 98.94 366 LEU B N 1
ATOM 8026 C CA . LEU B 1 366 ? 1.067 -11.773 13.148 1 98.94 366 LEU B CA 1
ATOM 8027 C C . LEU B 1 366 ? 0.214 -13.039 13.148 1 98.94 366 LEU B C 1
ATOM 8029 O O . LEU B 1 366 ? 0.68 -14.109 12.742 1 98.94 366 LEU B O 1
ATOM 8033 N N . ALA B 1 367 ? -1.05 -12.898 13.57 1 98.94 367 ALA B N 1
ATOM 8034 C CA . ALA B 1 367 ? -1.985 -14.016 13.57 1 98.94 367 ALA B CA 1
ATOM 8035 C C . ALA B 1 367 ? -2.207 -14.547 12.156 1 98.94 367 ALA B C 1
ATOM 8037 O O . ALA B 1 367 ? -2.131 -15.758 11.922 1 98.94 367 ALA B O 1
ATOM 8038 N N . PHE B 1 368 ? -2.436 -13.672 11.234 1 98.94 368 PHE B N 1
ATOM 8039 C CA . PHE B 1 368 ? -2.666 -14.07 9.852 1 98.94 368 PHE B CA 1
ATOM 8040 C C . PHE B 1 368 ? -1.422 -14.727 9.266 1 98.94 368 PHE B C 1
ATOM 8042 O O . PHE B 1 368 ? -1.525 -15.664 8.477 1 98.94 368 PHE B O 1
ATOM 8049 N N . ASN B 1 369 ? -0.256 -14.188 9.602 1 98.88 369 ASN B N 1
ATOM 8050 C CA . ASN B 1 369 ? 0.978 -14.789 9.102 1 98.88 369 ASN B CA 1
ATOM 8051 C C . ASN B 1 369 ? 1.089 -16.25 9.5 1 98.88 369 ASN B C 1
ATOM 8053 O O . ASN B 1 369 ? 1.488 -17.094 8.688 1 98.88 369 ASN B O 1
ATOM 8057 N N . TYR B 1 370 ? 0.716 -16.578 10.75 1 98.94 370 TYR B N 1
ATOM 8058 C CA . TYR B 1 370 ? 0.712 -17.953 11.211 1 98.94 370 TYR B CA 1
ATOM 8059 C C . TYR B 1 370 ? -0.335 -18.781 10.469 1 98.94 370 TYR B C 1
ATOM 8061 O O . TYR B 1 370 ? -0.061 -19.906 10.039 1 98.94 370 TYR B O 1
ATOM 8069 N N . GLY B 1 371 ? -1.539 -18.219 10.336 1 98.94 371 GLY B N 1
ATOM 8070 C CA . GLY B 1 371 ? -2.582 -18.922 9.609 1 98.94 371 GLY B CA 1
ATOM 8071 C C . GLY B 1 371 ? -2.186 -19.281 8.188 1 98.94 371 GLY B C 1
ATOM 8072 O O . GLY B 1 371 ? -2.352 -20.438 7.766 1 98.94 371 GLY B O 1
ATOM 8073 N N . ILE B 1 372 ? -1.638 -18.375 7.453 1 98.94 372 ILE B N 1
ATOM 8074 C CA . ILE B 1 372 ? -1.227 -18.578 6.07 1 98.94 372 ILE B CA 1
ATOM 8075 C C . ILE B 1 372 ? -0.096 -19.609 6.023 1 98.94 372 ILE B C 1
ATOM 8077 O O . ILE B 1 372 ? -0.037 -20.438 5.109 1 98.94 372 ILE B O 1
ATOM 8081 N N . HIS B 1 373 ? 0.792 -19.547 7.016 1 98.88 373 HIS B N 1
ATOM 8082 C CA . HIS B 1 373 ? 1.882 -20.516 7.078 1 98.88 373 HIS B CA 1
ATOM 8083 C C . HIS B 1 373 ? 1.349 -21.938 7.145 1 98.88 373 HIS B C 1
ATOM 8085 O O . HIS B 1 373 ? 1.803 -22.812 6.398 1 98.88 373 HIS B O 1
ATOM 8091 N N . PHE B 1 374 ? 0.403 -22.203 8.016 1 98.88 374 PHE B N 1
ATOM 8092 C CA . PHE B 1 374 ? -0.115 -23.547 8.18 1 98.88 374 PHE B CA 1
ATOM 8093 C C . PHE B 1 374 ? -0.862 -24 6.926 1 98.88 374 PHE B C 1
ATOM 8095 O O . PHE B 1 374 ? -0.828 -25.172 6.566 1 98.88 374 PHE B O 1
ATOM 8102 N N . ALA B 1 375 ? -1.562 -23.062 6.281 1 98.88 375 ALA B N 1
ATOM 8103 C CA . ALA B 1 375 ? -2.209 -23.391 5.012 1 98.88 375 ALA B CA 1
ATOM 8104 C C . ALA B 1 375 ? -1.177 -23.734 3.947 1 98.88 375 ALA B C 1
ATOM 8106 O O . ALA B 1 375 ? -1.372 -24.688 3.174 1 98.88 375 ALA B O 1
ATOM 8107 N N . ASN B 1 376 ? -0.072 -23.031 3.875 1 98.75 376 ASN B N 1
ATOM 8108 C CA . ASN B 1 376 ? 1.008 -23.328 2.943 1 98.75 376 ASN B CA 1
ATOM 8109 C C . ASN B 1 376 ? 1.636 -24.688 3.24 1 98.75 376 ASN B C 1
ATOM 8111 O O . ASN B 1 376 ? 2.051 -25.406 2.322 1 98.75 376 ASN B O 1
ATOM 8115 N N . ASP B 1 377 ? 1.745 -24.969 4.504 1 98.38 377 ASP B N 1
ATOM 8116 C CA . ASP B 1 377 ? 2.281 -26.266 4.879 1 98.38 377 ASP B CA 1
ATOM 8117 C C . ASP B 1 377 ? 1.397 -27.391 4.355 1 98.38 377 ASP B C 1
ATOM 8119 O O . ASP B 1 377 ? 1.899 -28.422 3.896 1 98.38 377 ASP B O 1
ATOM 8123 N N . TYR B 1 378 ? 0.102 -27.25 4.469 1 98.12 378 TYR B N 1
ATOM 8124 C CA . TYR B 1 378 ? -0.83 -28.234 3.916 1 98.12 378 TYR B CA 1
ATOM 8125 C C . TYR B 1 378 ? -0.643 -28.375 2.41 1 98.12 378 TYR B C 1
ATOM 8127 O O . TYR B 1 378 ? -0.569 -29.484 1.893 1 98.12 378 TYR B O 1
ATOM 8135 N N . LEU B 1 379 ? -0.566 -27.281 1.71 1 98.12 379 LEU B N 1
ATOM 8136 C CA . LEU B 1 379 ? -0.358 -27.312 0.266 1 98.12 379 LEU B CA 1
ATOM 8137 C C . LEU B 1 379 ? 0.958 -28 -0.082 1 98.12 379 LEU B C 1
ATOM 8139 O O . LEU B 1 379 ? 1.036 -28.734 -1.067 1 98.12 379 LEU B O 1
ATOM 8143 N N . LEU B 1 380 ? 2.006 -27.766 0.72 1 97.75 380 LEU B N 1
ATOM 8144 C CA . LEU B 1 380 ? 3.307 -28.391 0.503 1 97.75 380 LEU B CA 1
ATOM 8145 C C . LEU B 1 380 ? 3.199 -29.906 0.581 1 97.75 380 LEU B C 1
ATOM 8147 O O . LEU B 1 380 ? 3.812 -30.609 -0.219 1 97.75 380 LEU B O 1
ATOM 8151 N N . ARG B 1 381 ? 2.443 -30.375 1.53 1 96.25 381 ARG B N 1
ATOM 8152 C CA . ARG B 1 381 ? 2.252 -31.828 1.675 1 96.25 381 ARG B CA 1
ATOM 8153 C C . ARG B 1 381 ? 1.52 -32.406 0.469 1 96.25 381 ARG B C 1
ATOM 8155 O O . ARG B 1 381 ? 1.839 -33.5 0.012 1 96.25 381 ARG B O 1
ATOM 8162 N N . LEU B 1 382 ? 0.56 -31.656 -0.032 1 96 382 LEU B N 1
ATOM 8163 C CA . LEU B 1 382 ? -0.121 -32.094 -1.244 1 96 382 LEU B CA 1
ATOM 8164 C C . LEU B 1 382 ? 0.842 -32.125 -2.426 1 96 382 LEU B C 1
ATOM 8166 O O . LEU B 1 382 ? 0.803 -33.062 -3.234 1 96 382 LEU B O 1
ATOM 8170 N N . LEU B 1 383 ? 1.678 -31.156 -2.533 1 94.81 383 LEU B N 1
ATOM 8171 C CA . LEU B 1 383 ? 2.645 -31.062 -3.623 1 94.81 383 LEU B CA 1
ATOM 8172 C C . LEU B 1 383 ? 3.652 -32.188 -3.553 1 94.81 383 LEU B C 1
ATOM 8174 O O . LEU B 1 383 ? 4.16 -32.656 -4.582 1 94.81 383 LEU B O 1
ATOM 8178 N N . ALA B 1 384 ? 3.908 -32.719 -2.344 1 94.75 384 ALA B N 1
ATOM 8179 C CA . ALA B 1 384 ? 4.914 -33.75 -2.123 1 94.75 384 ALA B CA 1
ATOM 8180 C C . ALA B 1 384 ? 4.324 -35.125 -2.332 1 94.75 384 ALA B C 1
ATOM 8182 O O . ALA B 1 384 ? 5.059 -36.125 -2.471 1 94.75 384 ALA B O 1
ATOM 8183 N N . GLU B 1 385 ? 3.006 -35.219 -2.369 1 92.94 385 GLU B N 1
ATOM 8184 C CA . GLU B 1 385 ? 2.348 -36.5 -2.555 1 92.94 385 GLU B CA 1
ATOM 8185 C C . GLU B 1 385 ? 2.545 -37.031 -3.975 1 92.94 385 GLU B C 1
ATOM 8187 O O . GLU B 1 385 ? 2.332 -36.312 -4.945 1 92.94 385 GLU B O 1
ATOM 8192 N N . LYS B 1 386 ? 2.92 -38.375 -4.219 1 88.19 386 LYS B N 1
ATOM 8193 C CA . LYS B 1 386 ? 3.258 -38.906 -5.531 1 88.19 386 LYS B CA 1
ATOM 8194 C C . LYS B 1 386 ? 2.162 -39.844 -6.039 1 88.19 386 LYS B C 1
ATOM 8196 O O . LYS B 1 386 ? 1.844 -39.844 -7.23 1 88.19 386 LYS B O 1
ATOM 8201 N N . GLU B 1 387 ? 1.592 -40.688 -5.312 1 88.25 387 GLU B N 1
ATOM 8202 C CA . GLU B 1 387 ? 0.681 -41.75 -5.734 1 88.25 387 GLU B CA 1
ATOM 8203 C C . GLU B 1 387 ? -0.707 -41.188 -6.043 1 88.25 387 GLU B C 1
ATOM 8205 O O . GLU B 1 387 ? -1.304 -41.531 -7.066 1 88.25 387 GLU B O 1
ATOM 8210 N N . ASN B 1 388 ? -1.298 -40.406 -5.23 1 88.12 388 ASN B N 1
ATOM 8211 C CA . ASN B 1 388 ? -2.639 -39.844 -5.402 1 88.12 388 ASN B CA 1
ATOM 8212 C C . ASN B 1 388 ? -2.623 -38.312 -5.398 1 88.12 388 ASN B C 1
ATOM 8214 O O . ASN B 1 388 ? -3.314 -37.688 -4.598 1 88.12 388 ASN B O 1
ATOM 8218 N N . ARG B 1 389 ? -1.968 -37.969 -6.559 1 86.94 389 ARG B N 1
ATOM 8219 C CA . ARG B 1 389 ? -1.819 -36.5 -6.609 1 86.94 389 ARG B CA 1
ATOM 8220 C C . ARG B 1 389 ? -3.141 -35.844 -6.965 1 86.94 389 ARG B C 1
ATOM 8222 O O . ARG B 1 389 ? -3.822 -36.25 -7.906 1 86.94 389 ARG B O 1
ATOM 8229 N N . LYS B 1 390 ? -3.586 -34.812 -6.195 1 90.31 390 LYS B N 1
ATOM 8230 C CA . LYS B 1 390 ? -4.82 -34.062 -6.379 1 90.31 390 LYS B CA 1
ATOM 8231 C C . LYS B 1 390 ? -4.562 -32.75 -7.121 1 90.31 390 LYS B C 1
ATOM 8233 O O . LYS B 1 390 ? -4.727 -31.672 -6.555 1 90.31 390 LYS B O 1
ATOM 8238 N N . ASP B 1 391 ? -4.371 -32.781 -8.406 1 88.94 391 ASP B N 1
ATOM 8239 C CA . ASP B 1 391 ? -3.881 -31.688 -9.219 1 88.94 391 ASP B CA 1
ATOM 8240 C C . ASP B 1 391 ? -4.867 -30.516 -9.203 1 88.94 391 ASP B C 1
ATOM 8242 O O . ASP B 1 391 ? -4.465 -29.359 -9.141 1 88.94 391 ASP B O 1
ATOM 8246 N N . LYS B 1 392 ? -6.152 -30.828 -9.305 1 88.94 392 LYS B N 1
ATOM 8247 C CA . LYS B 1 392 ? -7.156 -29.766 -9.312 1 88.94 392 LYS B CA 1
ATOM 8248 C C . LYS B 1 392 ? -7.16 -29 -7.992 1 88.94 392 LYS B C 1
ATOM 8250 O O . LYS B 1 392 ? -7.211 -27.766 -7.977 1 88.94 392 LYS B O 1
ATOM 8255 N N . GLU B 1 393 ? -7.094 -29.703 -6.895 1 93.38 393 GLU B N 1
ATOM 8256 C CA . GLU B 1 393 ? -7.062 -29.078 -5.578 1 93.38 393 GLU B CA 1
ATOM 8257 C C . GLU B 1 393 ? -5.785 -28.266 -5.383 1 93.38 393 GLU B C 1
ATOM 8259 O O . GLU B 1 393 ? -5.828 -27.156 -4.832 1 93.38 393 GLU B O 1
ATOM 8264 N N . ILE B 1 394 ? -4.688 -28.844 -5.82 1 95.5 394 ILE B N 1
ATOM 8265 C CA . ILE B 1 394 ? -3.404 -28.156 -5.703 1 95.5 394 ILE B CA 1
ATOM 8266 C C . ILE B 1 394 ? -3.471 -26.812 -6.426 1 95.5 394 ILE B C 1
ATOM 8268 O O . ILE B 1 394 ? -3.047 -25.781 -5.883 1 95.5 394 ILE B O 1
ATOM 8272 N N . HIS B 1 395 ? -4.051 -26.828 -7.609 1 94.25 395 HIS B N 1
ATOM 8273 C CA . HIS B 1 395 ? -4.16 -25.609 -8.391 1 94.25 395 HIS B CA 1
ATOM 8274 C C . HIS B 1 395 ? -5.031 -24.578 -7.684 1 94.25 395 HIS B C 1
ATOM 8276 O O . HIS B 1 395 ? -4.707 -23.391 -7.68 1 94.25 395 HIS B O 1
ATOM 8282 N N . VAL B 1 396 ? -6.098 -25 -7.07 1 96.12 396 VAL B N 1
ATOM 8283 C CA . VAL B 1 396 ? -7.051 -24.109 -6.414 1 96.12 396 VAL B CA 1
ATOM 8284 C C . VAL B 1 396 ? -6.422 -23.516 -5.156 1 96.12 396 VAL B C 1
ATOM 8286 O O . VAL B 1 396 ? -6.484 -22.312 -4.938 1 96.12 396 VAL B O 1
ATOM 8289 N N . TYR B 1 397 ? -5.789 -24.375 -4.344 1 98.12 397 TYR B N 1
ATOM 8290 C CA . TYR B 1 397 ? -5.188 -23.906 -3.104 1 98.12 397 TYR B CA 1
ATOM 8291 C C . TYR B 1 397 ? -4 -22.984 -3.391 1 98.12 397 TYR B C 1
ATOM 8293 O O . TYR B 1 397 ? -3.787 -22 -2.688 1 98.12 397 TYR B O 1
ATOM 8301 N N . ALA B 1 398 ? -3.207 -23.312 -4.434 1 97.94 398 ALA B N 1
ATOM 8302 C CA . ALA B 1 398 ? -2.078 -22.469 -4.812 1 97.94 398 ALA B CA 1
ATOM 8303 C C . ALA B 1 398 ? -2.551 -21.078 -5.258 1 97.94 398 ALA B C 1
ATOM 8305 O O . ALA B 1 398 ? -1.948 -20.062 -4.898 1 97.94 398 ALA B O 1
ATOM 8306 N N . SER B 1 399 ? -3.65 -21.031 -6.023 1 97.69 399 SER B N 1
ATOM 8307 C CA . SER B 1 399 ? -4.215 -19.766 -6.477 1 97.69 399 SER B CA 1
ATOM 8308 C C . SER B 1 399 ? -4.742 -18.953 -5.301 1 97.69 399 SER B C 1
ATOM 8310 O O . SER B 1 399 ? -4.48 -17.75 -5.207 1 97.69 399 SER B O 1
ATOM 8312 N N . ALA B 1 400 ? -5.445 -19.609 -4.406 1 98.69 400 ALA B N 1
ATOM 8313 C CA . ALA B 1 400 ? -6.035 -18.953 -3.238 1 98.69 400 ALA B CA 1
ATOM 8314 C C . ALA B 1 400 ? -4.953 -18.359 -2.34 1 98.69 400 ALA B C 1
ATOM 8316 O O . ALA B 1 400 ? -5.043 -17.203 -1.938 1 98.69 400 ALA B O 1
ATOM 8317 N N . LEU B 1 401 ? -3.941 -19.156 -2.086 1 98.81 401 LEU B N 1
ATOM 8318 C CA . LEU B 1 401 ? -2.926 -18.766 -1.118 1 98.81 401 LEU B CA 1
ATOM 8319 C C . LEU B 1 401 ? -2 -17.703 -1.71 1 98.81 401 LEU B C 1
ATOM 8321 O O . LEU B 1 401 ? -1.551 -16.797 -1.002 1 98.81 401 LEU B O 1
ATOM 8325 N N . LYS B 1 402 ? -1.684 -17.844 -3.025 1 98.44 402 LYS B N 1
ATOM 8326 C CA . LYS B 1 402 ? -0.896 -16.797 -3.672 1 98.44 402 LYS B CA 1
ATOM 8327 C C . LYS B 1 402 ? -1.596 -15.445 -3.58 1 98.44 402 LYS B C 1
ATOM 8329 O O . LYS B 1 402 ? -0.981 -14.445 -3.201 1 98.44 402 LYS B O 1
ATOM 8334 N N . ALA B 1 403 ? -2.859 -15.43 -3.883 1 98.62 403 ALA B N 1
ATOM 8335 C CA . ALA B 1 403 ? -3.625 -14.18 -3.859 1 98.62 403 ALA B CA 1
ATOM 8336 C C . ALA B 1 403 ? -3.758 -13.648 -2.436 1 98.62 403 ALA B C 1
ATOM 8338 O O . ALA B 1 403 ? -3.508 -12.469 -2.184 1 98.62 403 ALA B O 1
ATOM 8339 N N . TYR B 1 404 ? -4.059 -14.484 -1.493 1 98.81 404 TYR B N 1
ATOM 8340 C CA . TYR B 1 404 ? -4.301 -14.102 -0.108 1 98.81 404 TYR B CA 1
ATOM 8341 C C . TYR B 1 404 ? -3.02 -13.602 0.552 1 98.81 404 TYR B C 1
ATOM 8343 O O . TYR B 1 404 ? -3.012 -12.547 1.193 1 98.81 404 TYR B O 1
ATOM 8351 N N . SER B 1 405 ? -1.939 -14.359 0.391 1 98.81 405 SER B N 1
ATOM 8352 C CA . SER B 1 405 ? -0.689 -14.039 1.069 1 98.81 405 SER B CA 1
ATOM 8353 C C . SER B 1 405 ? -0.078 -12.75 0.521 1 98.81 405 SER B C 1
ATOM 8355 O O . SER B 1 405 ? 0.518 -11.969 1.269 1 98.81 405 SER B O 1
ATOM 8357 N N . SER B 1 406 ? -0.192 -12.516 -0.803 1 98.75 406 SER B N 1
ATOM 8358 C CA . SER B 1 406 ? 0.4 -11.312 -1.38 1 98.75 406 SER B CA 1
ATOM 8359 C C . SER B 1 406 ? -0.353 -10.062 -0.941 1 98.75 406 SER B C 1
ATOM 8361 O O . SER B 1 406 ? 0.261 -9.039 -0.628 1 98.75 406 SER B O 1
ATOM 8363 N N . TRP B 1 407 ? -1.69 -10.141 -0.884 1 98.75 407 TRP B N 1
ATOM 8364 C CA . TRP B 1 407 ? -2.453 -9.008 -0.364 1 98.75 407 TRP B CA 1
ATOM 8365 C C . TRP B 1 407 ? -2.201 -8.82 1.129 1 98.75 407 TRP B C 1
ATOM 8367 O O . TRP B 1 407 ? -2.115 -7.691 1.613 1 98.75 407 TRP B O 1
ATOM 8377 N N . HIS B 1 408 ? -2.08 -9.914 1.844 1 98.75 408 HIS B N 1
ATOM 8378 C CA . HIS B 1 408 ? -1.755 -9.797 3.26 1 98.75 408 HIS B CA 1
ATOM 8379 C C . HIS B 1 408 ? -0.382 -9.164 3.459 1 98.75 408 HIS B C 1
ATOM 8381 O O . HIS B 1 408 ? -0.216 -8.289 4.309 1 98.75 408 HIS B O 1
ATOM 8387 N N . ASN B 1 409 ? 0.58 -9.664 2.729 1 98.75 409 ASN B N 1
ATOM 8388 C CA . ASN B 1 409 ? 1.935 -9.133 2.811 1 98.75 409 ASN B CA 1
ATOM 8389 C C . ASN B 1 409 ? 1.965 -7.629 2.535 1 98.75 409 ASN B C 1
ATOM 8391 O O . ASN B 1 409 ? 2.605 -6.875 3.268 1 98.75 409 ASN B O 1
ATOM 8395 N N . ARG B 1 410 ? 1.289 -7.223 1.517 1 98.62 410 ARG B N 1
ATOM 8396 C CA . ARG B 1 410 ? 1.173 -5.809 1.164 1 98.62 410 ARG B CA 1
ATOM 8397 C C . ARG B 1 410 ? 0.61 -5 2.326 1 98.62 410 ARG B C 1
ATOM 8399 O O . ARG B 1 410 ? 1.176 -3.973 2.707 1 98.62 410 ARG B O 1
ATOM 8406 N N . ASN B 1 411 ? -0.481 -5.449 2.893 1 98.69 411 ASN B N 1
ATOM 8407 C CA . ASN B 1 411 ? -1.136 -4.738 3.984 1 98.69 411 ASN B CA 1
ATOM 8408 C C . ASN B 1 411 ? -0.289 -4.762 5.254 1 98.69 411 ASN B C 1
ATOM 8410 O O . ASN B 1 411 ? -0.216 -3.764 5.973 1 98.69 411 ASN B O 1
ATOM 8414 N N . CYS B 1 412 ? 0.289 -5.879 5.527 1 98.88 412 CYS B N 1
ATOM 8415 C CA . CYS B 1 412 ? 1.11 -6.051 6.723 1 98.88 412 CYS B CA 1
ATOM 8416 C C . CYS B 1 412 ? 2.301 -5.102 6.707 1 98.88 412 CYS B C 1
ATOM 8418 O O . CYS B 1 412 ? 2.521 -4.359 7.668 1 98.88 412 CYS B O 1
ATOM 8420 N N . LEU B 1 413 ? 3.018 -5.086 5.621 1 98.88 413 LEU B N 1
ATOM 8421 C CA . LEU B 1 413 ? 4.211 -4.25 5.551 1 98.88 413 LEU B CA 1
ATOM 8422 C C . LEU B 1 413 ? 3.84 -2.771 5.535 1 98.88 413 LEU B C 1
ATOM 8424 O O . LEU B 1 413 ? 4.578 -1.938 6.07 1 98.88 413 LEU B O 1
ATOM 8428 N N . GLN B 1 414 ? 2.656 -2.449 4.984 1 98.81 414 GLN B N 1
ATOM 8429 C CA . GLN B 1 414 ? 2.18 -1.071 5.047 1 98.81 414 GLN B CA 1
ATOM 8430 C C . GLN B 1 414 ? 1.918 -0.643 6.488 1 98.81 414 GLN B C 1
ATOM 8432 O O . GLN B 1 414 ? 2.285 0.463 6.887 1 98.81 414 GLN B O 1
ATOM 8437 N N . ASP B 1 415 ? 1.29 -1.498 7.254 1 98.69 415 ASP B N 1
ATOM 8438 C CA . ASP B 1 415 ? 1.009 -1.166 8.648 1 98.69 415 ASP B CA 1
ATOM 8439 C C . ASP B 1 415 ? 2.295 -1.104 9.469 1 98.69 415 ASP B C 1
ATOM 8441 O O . ASP B 1 415 ? 2.434 -0.256 10.352 1 98.69 415 ASP B O 1
ATOM 8445 N N . CYS B 1 416 ? 3.225 -2.023 9.172 1 98.88 416 CYS B N 1
ATOM 8446 C CA . CYS B 1 416 ? 4.527 -1.938 9.828 1 98.88 416 CYS B CA 1
ATOM 8447 C C . CYS B 1 416 ? 5.203 -0.608 9.523 1 98.88 416 CYS B C 1
ATOM 8449 O O . CYS B 1 416 ? 5.754 0.035 10.414 1 98.88 416 CYS B O 1
ATOM 8451 N N . ARG B 1 417 ? 5.168 -0.203 8.273 1 98.75 417 ARG B N 1
ATOM 8452 C CA . ARG B 1 417 ? 5.766 1.052 7.824 1 98.75 417 ARG B CA 1
ATOM 8453 C C . ARG B 1 417 ? 5.188 2.236 8.594 1 98.75 417 ARG B C 1
ATOM 8455 O O . ARG B 1 417 ? 5.93 3.061 9.125 1 98.75 417 ARG B O 1
ATOM 8462 N N . GLU B 1 418 ? 3.9 2.312 8.703 1 98.5 418 GLU B N 1
ATOM 8463 C CA . GLU B 1 418 ? 3.246 3.432 9.375 1 98.5 418 GLU B CA 1
ATOM 8464 C C . GLU B 1 418 ? 3.451 3.363 10.891 1 98.5 418 GLU B C 1
ATOM 8466 O O . GLU B 1 418 ? 3.643 4.391 11.539 1 98.5 418 GLU B O 1
ATOM 8471 N N . ALA B 1 419 ? 3.461 2.141 11.422 1 98.25 419 ALA B N 1
ATOM 8472 C CA . ALA B 1 419 ? 3.6 1.952 12.867 1 98.25 419 ALA B CA 1
ATOM 8473 C C . ALA B 1 419 ? 4.977 2.398 13.344 1 98.25 419 ALA B C 1
ATOM 8475 O O . ALA B 1 419 ? 5.152 2.746 14.516 1 98.25 419 ALA B O 1
ATOM 8476 N N . CYS B 1 420 ? 5.926 2.439 12.453 1 98.25 420 CYS B N 1
ATOM 8477 C CA . CYS B 1 420 ? 7.285 2.793 12.836 1 98.25 420 CYS B CA 1
ATOM 8478 C C . CYS B 1 420 ? 7.582 4.254 12.508 1 98.25 420 CYS B C 1
ATOM 8480 O O . CYS B 1 420 ? 8.727 4.703 12.625 1 98.25 420 CYS B O 1
ATOM 8482 N N . GLY B 1 421 ? 6.602 5.027 12.086 1 96.94 421 GLY B N 1
ATOM 8483 C CA . GLY B 1 421 ? 6.816 6.426 11.75 1 96.94 421 GLY B CA 1
ATOM 8484 C C . GLY B 1 421 ? 7.809 6.621 10.617 1 96.94 421 GLY B C 1
ATOM 8485 O O . GLY B 1 421 ? 7.785 5.883 9.625 1 96.94 421 GLY B O 1
ATOM 8486 N N . GLY B 1 422 ? 8.625 7.605 10.75 1 97 422 GLY B N 1
ATOM 8487 C CA . GLY B 1 422 ? 9.656 7.867 9.758 1 97 422 GLY B CA 1
ATOM 8488 C C . GLY B 1 422 ? 10.672 6.746 9.641 1 97 422 GLY B C 1
ATOM 8489 O O . GLY B 1 422 ? 11.242 6.523 8.57 1 97 422 GLY B O 1
ATOM 8490 N N . GLN B 1 423 ? 10.852 6.035 10.75 1 97.81 423 GLN B N 1
ATOM 8491 C CA . GLN B 1 423 ? 11.836 4.961 10.758 1 97.81 423 GLN B CA 1
ATOM 8492 C C . GLN B 1 423 ? 11.422 3.83 9.82 1 97.81 423 GLN B C 1
ATOM 8494 O O . GLN B 1 423 ? 12.281 3.16 9.234 1 97.81 423 GLN B O 1
ATOM 8499 N N . GLY B 1 424 ? 10.133 3.619 9.664 1 97.88 424 GLY B N 1
ATOM 8500 C CA . GLY B 1 424 ? 9.664 2.623 8.719 1 97.88 424 GLY B CA 1
ATOM 8501 C C . GLY B 1 424 ? 9.961 2.979 7.277 1 97.88 424 GLY B C 1
ATOM 8502 O O . GLY B 1 424 ? 9.922 2.117 6.395 1 97.88 424 GLY B O 1
ATOM 8503 N N . PHE B 1 425 ? 10.289 4.254 7.043 1 97.69 425 PHE B N 1
ATOM 8504 C CA . PHE B 1 425 ? 10.539 4.773 5.703 1 97.69 425 PHE B CA 1
ATOM 8505 C C . PHE B 1 425 ? 12.016 4.676 5.348 1 97.69 425 PHE B C 1
ATOM 8507 O O . PHE B 1 425 ? 12.383 4.801 4.18 1 97.69 425 PHE B O 1
ATOM 8514 N N . LEU B 1 426 ? 12.898 4.422 6.316 1 98.12 426 LEU B N 1
ATOM 8515 C CA . LEU B 1 426 ? 14.328 4.246 6.07 1 98.12 426 LEU B CA 1
ATOM 8516 C C . LEU B 1 426 ? 14.617 2.861 5.492 1 98.12 426 LEU B C 1
ATOM 8518 O O . LEU B 1 426 ? 14.172 1.852 6.043 1 98.12 426 LEU B O 1
ATOM 8522 N N . ALA B 1 427 ? 15.375 2.822 4.426 1 98.12 427 ALA B N 1
ATOM 8523 C CA . ALA B 1 427 ? 15.617 1.582 3.693 1 98.12 427 ALA B CA 1
ATOM 8524 C C . ALA B 1 427 ? 16.344 0.563 4.566 1 98.12 427 ALA B C 1
ATOM 8526 O O . ALA B 1 427 ? 16.062 -0.635 4.5 1 98.12 427 ALA B O 1
ATOM 8527 N N . ASP B 1 428 ? 17.219 1.016 5.402 1 96.5 428 ASP B N 1
ATOM 8528 C CA . ASP B 1 428 ? 18.031 0.121 6.223 1 96.5 428 ASP B CA 1
ATOM 8529 C C . ASP B 1 428 ? 17.156 -0.705 7.164 1 96.5 428 ASP B C 1
ATOM 8531 O O . ASP B 1 428 ? 17.562 -1.781 7.609 1 96.5 428 ASP B O 1
ATOM 8535 N N . ASN B 1 429 ? 15.953 -0.2 7.434 1 97.81 429 ASN B N 1
ATOM 8536 C CA . ASN B 1 429 ? 15.055 -0.919 8.336 1 97.81 429 ASN B CA 1
ATOM 8537 C C . ASN B 1 429 ? 14.234 -1.965 7.594 1 97.81 429 ASN B C 1
ATOM 8539 O O . ASN B 1 429 ? 13.391 -2.641 8.195 1 97.81 429 ASN B O 1
ATOM 8543 N N . LEU B 1 430 ? 14.406 -2.115 6.348 1 97.62 430 LEU B N 1
ATOM 8544 C CA . LEU B 1 430 ? 14.016 -3.209 5.469 1 97.62 430 LEU B CA 1
ATOM 8545 C C . LEU B 1 430 ? 12.516 -3.152 5.168 1 97.62 430 LEU B C 1
ATOM 8547 O O . LEU B 1 430 ? 12.078 -3.604 4.109 1 97.62 430 LEU B O 1
ATOM 8551 N N . ILE B 1 431 ? 11.641 -2.553 6.039 1 98.5 431 ILE B N 1
ATOM 8552 C CA . ILE B 1 431 ? 10.188 -2.578 5.891 1 98.5 431 ILE B CA 1
ATOM 8553 C C . ILE B 1 431 ? 9.797 -1.944 4.559 1 98.5 431 ILE B C 1
ATOM 8555 O O . ILE B 1 431 ? 9.062 -2.545 3.771 1 98.5 431 ILE B O 1
ATOM 8559 N N . GLY B 1 432 ? 10.336 -0.733 4.293 1 98 432 GLY B N 1
ATOM 8560 C CA . GLY B 1 432 ? 10.016 0.007 3.084 1 98 432 GLY B CA 1
ATOM 8561 C C . GLY B 1 432 ? 10.398 -0.728 1.814 1 98 432 GLY B C 1
ATOM 8562 O O . GLY B 1 432 ? 9.555 -0.979 0.954 1 98 432 GLY B O 1
ATOM 8563 N N . PRO B 1 433 ? 11.672 -1.141 1.687 1 97.38 433 PRO B N 1
ATOM 8564 C CA . PRO B 1 433 ? 12.109 -1.874 0.495 1 97.38 433 PRO B CA 1
ATOM 8565 C C . PRO B 1 433 ? 11.336 -3.174 0.286 1 97.38 433 PRO B C 1
ATOM 8567 O O . PRO B 1 433 ? 10.953 -3.492 -0.841 1 97.38 433 PRO B O 1
ATOM 8570 N N . PHE B 1 434 ? 11.062 -3.936 1.376 1 98.06 434 PHE B N 1
ATOM 8571 C CA . PHE B 1 434 ? 10.289 -5.164 1.237 1 98.06 434 PHE B CA 1
ATOM 8572 C C . PHE B 1 434 ? 8.875 -4.863 0.754 1 98.06 434 PHE B C 1
ATOM 8574 O O . PHE B 1 434 ? 8.344 -5.578 -0.097 1 98.06 434 PHE B O 1
ATOM 8581 N N . LYS B 1 435 ? 8.305 -3.814 1.309 1 98.31 435 LYS B N 1
ATOM 8582 C CA . LYS B 1 435 ? 6.977 -3.389 0.887 1 98.31 435 LYS B CA 1
ATOM 8583 C C . LYS B 1 435 ? 6.945 -3.086 -0.609 1 98.31 435 LYS B C 1
ATOM 8585 O O . LYS B 1 435 ? 6.059 -3.553 -1.324 1 98.31 435 LYS B O 1
ATOM 8590 N N . SER B 1 436 ? 7.887 -2.336 -1.116 1 98.06 436 SER B N 1
ATOM 8591 C CA . SER B 1 436 ? 7.91 -1.899 -2.508 1 98.06 436 SER B CA 1
ATOM 8592 C C . SER B 1 436 ? 8.234 -3.057 -3.445 1 98.06 436 SER B C 1
ATOM 8594 O O . SER B 1 436 ? 7.605 -3.207 -4.496 1 98.06 436 SER B O 1
ATOM 8596 N N . GLU B 1 437 ? 9.172 -3.857 -3.076 1 97.62 437 GLU B N 1
ATOM 8597 C CA . GLU B 1 437 ? 9.688 -4.891 -3.973 1 97.62 437 GLU B CA 1
ATOM 8598 C C . GLU B 1 437 ? 8.719 -6.066 -4.074 1 97.62 437 GLU B C 1
ATOM 8600 O O . GLU B 1 437 ? 8.656 -6.73 -5.109 1 97.62 437 GLU B O 1
ATOM 8605 N N . THR B 1 438 ? 7.938 -6.309 -3.035 1 98 438 THR B N 1
ATOM 8606 C CA . THR B 1 438 ? 7.039 -7.461 -3.07 1 98 438 THR B CA 1
ATOM 8607 C C . THR B 1 438 ? 5.66 -7.059 -3.582 1 98 438 THR B C 1
ATOM 8609 O O . THR B 1 438 ? 4.781 -7.906 -3.744 1 98 438 THR B O 1
ATOM 8612 N N . ASP B 1 439 ? 5.465 -5.762 -3.895 1 98 439 ASP B N 1
ATOM 8613 C CA . ASP B 1 439 ? 4.168 -5.305 -4.383 1 98 439 ASP B CA 1
ATOM 8614 C C . ASP B 1 439 ? 3.775 -6.031 -5.664 1 98 439 ASP B C 1
ATOM 8616 O O . ASP B 1 439 ? 2.594 -6.297 -5.898 1 98 439 ASP B O 1
ATOM 8620 N N . ILE B 1 440 ? 4.711 -6.398 -6.469 1 97.88 440 ILE B N 1
ATOM 8621 C CA . ILE B 1 440 ? 4.477 -7.039 -7.758 1 97.88 440 ILE B CA 1
ATOM 8622 C C . ILE B 1 440 ? 3.893 -8.438 -7.543 1 97.88 440 ILE B C 1
ATOM 8624 O O . ILE B 1 440 ? 3.318 -9.023 -8.461 1 97.88 440 ILE B O 1
ATOM 8628 N N . TYR B 1 441 ? 4.004 -9.055 -6.301 1 98 441 TYR B N 1
ATOM 8629 C CA . TYR B 1 441 ? 3.473 -10.375 -6 1 98 441 TYR B CA 1
ATOM 8630 C C . TYR B 1 441 ? 1.954 -10.398 -6.117 1 98 441 TYR B C 1
ATOM 8632 O O . TYR B 1 441 ? 1.347 -11.461 -6.238 1 98 441 TYR B O 1
ATOM 8640 N N . THR B 1 442 ? 1.325 -9.227 -6.141 1 98.25 442 THR B N 1
ATOM 8641 C CA . THR B 1 442 ? -0.126 -9.148 -6.258 1 98.25 442 THR B CA 1
ATOM 8642 C C . THR B 1 442 ? -0.56 -9.328 -7.711 1 98.25 442 THR B C 1
ATOM 8644 O O . THR B 1 442 ? -1.738 -9.562 -7.988 1 98.25 442 THR B O 1
ATOM 8647 N N . THR B 1 443 ? 0.451 -9.25 -8.648 1 95.94 443 THR B N 1
ATOM 8648 C CA . THR B 1 443 ? 0.099 -9.242 -10.07 1 95.94 443 THR B CA 1
ATOM 8649 C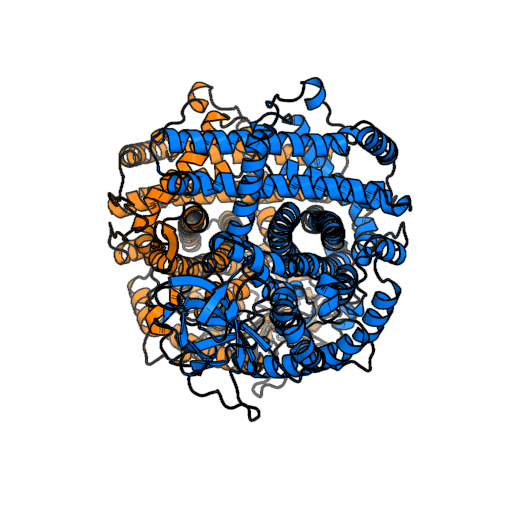 C . THR B 1 443 ? 0.84 -10.344 -10.812 1 95.94 443 THR B C 1
ATOM 8651 O O . THR B 1 443 ? 0.308 -10.93 -11.758 1 95.94 443 THR B O 1
ATOM 8654 N N . PHE B 1 444 ? 2.1 -10.539 -10.445 1 90.19 444 PHE B N 1
ATOM 8655 C CA . PHE B 1 444 ? 2.801 -11.523 -11.258 1 90.19 444 PHE B CA 1
ATOM 8656 C C . PHE B 1 444 ? 2.459 -12.938 -10.805 1 90.19 444 PHE B C 1
ATOM 8658 O O . PHE B 1 444 ? 1.9 -13.133 -9.727 1 90.19 444 PHE B O 1
ATOM 8665 N N . GLU B 1 445 ? 2.617 -13.938 -11.656 1 90.12 445 GLU B N 1
ATOM 8666 C CA . GLU B 1 445 ? 2.156 -15.32 -11.492 1 90.12 445 GLU B CA 1
ATOM 8667 C C . GLU B 1 445 ? 0.638 -15.375 -11.336 1 90.12 445 GLU B C 1
ATOM 8669 O O . GLU B 1 445 ? 0.114 -16.219 -10.617 1 90.12 445 GLU B O 1
ATOM 8674 N N . GLY B 1 446 ? -0.056 -14.414 -11.953 1 91.69 446 GLY B N 1
ATOM 8675 C CA . GLY B 1 446 ? -1.507 -14.305 -11.945 1 91.69 446 GLY B CA 1
ATOM 8676 C C . GLY B 1 446 ? -2.018 -13.195 -11.055 1 91.69 446 GLY B C 1
ATOM 8677 O O . GLY B 1 446 ? -1.723 -13.164 -9.859 1 91.69 446 GLY B O 1
ATOM 8678 N N . ASP B 1 447 ? -2.773 -12.312 -11.664 1 95.5 447 ASP B N 1
ATOM 8679 C CA . ASP B 1 447 ? -3.42 -11.234 -10.922 1 95.5 447 ASP B CA 1
ATOM 8680 C C . ASP B 1 447 ? -4.371 -11.789 -9.867 1 95.5 447 ASP B C 1
ATOM 8682 O O . ASP B 1 447 ? -5.09 -12.766 -10.117 1 95.5 447 ASP B O 1
ATOM 8686 N N . ASN B 1 448 ? -4.402 -11.172 -8.68 1 97.94 448 ASN B N 1
ATOM 8687 C CA . ASN B 1 448 ? -5.145 -11.711 -7.543 1 97.94 448 ASN B CA 1
ATOM 8688 C C . ASN B 1 448 ? -6.637 -11.828 -7.852 1 97.94 448 ASN B C 1
ATOM 8690 O O . ASN B 1 448 ? -7.309 -12.734 -7.367 1 97.94 448 ASN B O 1
ATOM 8694 N N . VAL B 1 449 ? -7.191 -10.953 -8.664 1 97.12 449 VAL B N 1
ATOM 8695 C CA . VAL B 1 449 ? -8.602 -11 -9.023 1 97.12 449 VAL B CA 1
ATOM 8696 C C . VAL B 1 449 ? -8.883 -12.258 -9.852 1 97.12 449 VAL B C 1
ATOM 8698 O O . VAL B 1 449 ? -9.867 -12.953 -9.617 1 97.12 449 VAL B O 1
ATOM 8701 N N . LEU B 1 450 ? -8.008 -12.547 -10.75 1 95.62 450 LEU B N 1
ATOM 8702 C CA . LEU B 1 450 ? -8.172 -13.727 -11.586 1 95.62 450 LEU B CA 1
ATOM 8703 C C . LEU B 1 450 ? -7.988 -15 -10.773 1 95.62 450 LEU B C 1
ATOM 8705 O O . LEU B 1 450 ? -8.695 -15.984 -10.992 1 95.62 450 LEU B O 1
ATOM 8709 N N . MET B 1 451 ? -7.031 -14.969 -9.836 1 97.06 451 MET B N 1
ATOM 8710 C CA . MET B 1 451 ? -6.812 -16.125 -8.977 1 97.06 451 MET B CA 1
ATOM 8711 C C . MET B 1 451 ? -8.07 -16.469 -8.18 1 97.06 451 MET B C 1
ATOM 8713 O O . MET B 1 451 ? -8.484 -17.625 -8.125 1 97.06 451 MET B O 1
ATOM 8717 N N . TYR B 1 452 ? -8.688 -15.461 -7.664 1 97.88 452 TYR B N 1
ATOM 8718 C CA . TYR B 1 452 ? -9.883 -15.703 -6.855 1 97.88 452 TYR B CA 1
ATOM 8719 C C . TYR B 1 452 ? -11.055 -16.125 -7.73 1 97.88 452 TYR B C 1
ATOM 8721 O O . TYR B 1 452 ? -11.906 -16.906 -7.301 1 97.88 452 TYR B O 1
ATOM 8729 N N . GLN B 1 453 ? -11.109 -15.656 -8.969 1 96.25 453 GLN B N 1
ATOM 8730 C CA . GLN B 1 453 ? -12.148 -16.125 -9.883 1 96.25 453 GLN B CA 1
ATOM 8731 C C . GLN B 1 453 ? -12.008 -17.625 -10.156 1 96.25 453 GLN B C 1
ATOM 8733 O O . GLN B 1 453 ? -13 -18.344 -10.234 1 96.25 453 GLN B O 1
ATOM 8738 N N . GLN B 1 454 ? -10.758 -18.031 -10.297 1 94.81 454 GLN B N 1
ATOM 8739 C CA . GLN B 1 454 ? -10.516 -19.469 -10.5 1 94.81 454 GLN B CA 1
ATOM 8740 C C . GLN B 1 454 ? -10.945 -20.266 -9.281 1 94.81 454 GLN B C 1
ATOM 8742 O O . GLN B 1 454 ? -11.539 -21.344 -9.422 1 94.81 454 GLN B O 1
ATOM 8747 N N . VAL B 1 455 ? -10.664 -19.734 -8.148 1 97.81 455 VAL B N 1
ATOM 8748 C CA . VAL B 1 455 ? -11.062 -20.391 -6.906 1 97.81 455 VAL B CA 1
ATOM 8749 C C . VAL B 1 455 ? -12.586 -20.484 -6.836 1 97.81 455 VAL B C 1
ATOM 8751 O O . VAL B 1 455 ? -13.141 -21.531 -6.539 1 97.81 455 VAL B O 1
ATOM 8754 N N . ALA B 1 456 ? -13.219 -19.391 -7.156 1 97.62 456 ALA B N 1
ATOM 8755 C CA . ALA B 1 456 ? -14.68 -19.344 -7.113 1 97.62 456 ALA B CA 1
ATOM 8756 C C . ALA B 1 456 ? -15.289 -20.328 -8.102 1 97.62 456 ALA B C 1
ATOM 8758 O O . ALA B 1 456 ? -16.297 -20.984 -7.793 1 97.62 456 ALA B O 1
ATOM 8759 N N . LYS B 1 457 ? -14.734 -20.438 -9.289 1 95.19 457 LYS B N 1
ATOM 8760 C CA . LYS B 1 457 ? -15.219 -21.375 -10.297 1 95.19 457 LYS B CA 1
ATOM 8761 C C . LYS B 1 457 ? -15.156 -22.812 -9.781 1 95.19 457 LYS B C 1
ATOM 8763 O O . LYS B 1 457 ? -16.094 -23.594 -9.977 1 95.19 457 LYS B O 1
ATOM 8768 N N . TYR B 1 458 ? -14.117 -23.172 -9.141 1 94.81 458 TYR B N 1
ATOM 8769 C CA . TYR B 1 458 ? -13.961 -24.5 -8.555 1 94.81 458 TYR B CA 1
ATOM 8770 C C . TYR B 1 458 ? -15.031 -24.766 -7.5 1 94.81 458 TYR B C 1
ATOM 8772 O O . TYR B 1 458 ? -15.648 -25.828 -7.492 1 94.81 458 TYR B O 1
ATOM 8780 N N . ILE B 1 459 ? -15.25 -23.75 -6.641 1 96.75 459 ILE B N 1
ATOM 8781 C CA . ILE B 1 459 ? -16.188 -23.891 -5.539 1 96.75 459 ILE B CA 1
ATOM 8782 C C . ILE B 1 459 ? -17.609 -24.078 -6.094 1 96.75 459 ILE B C 1
ATOM 8784 O O . ILE B 1 459 ? -18.344 -24.938 -5.613 1 96.75 459 ILE B O 1
ATOM 8788 N N . LEU B 1 460 ? -17.938 -23.297 -7.09 1 95.5 460 LEU B N 1
ATOM 8789 C CA . LEU B 1 460 ? -19.266 -23.391 -7.684 1 95.5 460 LEU B CA 1
ATOM 8790 C C . LEU B 1 460 ? -19.453 -24.719 -8.398 1 95.5 460 LEU B C 1
ATOM 8792 O O . LEU B 1 460 ? -20.547 -25.297 -8.359 1 95.5 460 LEU B O 1
ATOM 8796 N N . THR B 1 461 ? -18.391 -25.234 -9.031 1 93.44 461 THR B N 1
ATOM 8797 C CA . THR B 1 461 ? -18.453 -26.531 -9.688 1 93.44 461 THR B CA 1
ATOM 8798 C C . THR B 1 461 ? -18.656 -27.641 -8.664 1 93.44 461 THR B C 1
ATOM 8800 O O . THR B 1 461 ? -19.484 -28.531 -8.875 1 93.44 461 THR B O 1
ATOM 8803 N N . GLU B 1 462 ? -17.938 -27.594 -7.605 1 92.75 462 GLU B N 1
ATOM 8804 C CA . GLU B 1 462 ? -18.062 -28.594 -6.547 1 92.75 462 GLU B CA 1
ATOM 8805 C C . GLU B 1 462 ? -19.453 -28.547 -5.906 1 92.75 462 GLU B C 1
ATOM 8807 O O . GLU B 1 462 ? -20 -29.578 -5.512 1 92.75 462 GLU B O 1
ATOM 8812 N N . ALA B 1 463 ? -19.953 -27.344 -5.77 1 92.31 463 ALA B N 1
ATOM 8813 C CA . ALA B 1 463 ? -21.25 -27.141 -5.125 1 92.31 463 ALA B CA 1
ATOM 8814 C C . ALA B 1 463 ? -22.391 -27.734 -5.961 1 92.31 463 ALA B C 1
ATOM 8816 O O . ALA B 1 463 ? -23.438 -28.109 -5.43 1 92.31 463 ALA B O 1
ATOM 8817 N N . ARG B 1 464 ? -22.219 -27.766 -7.25 1 89.06 464 ARG B N 1
ATOM 8818 C CA . ARG B 1 464 ? -23.203 -28.422 -8.117 1 89.06 464 ARG B CA 1
ATOM 8819 C C . ARG B 1 464 ? -23.297 -29.906 -7.812 1 89.06 464 ARG B C 1
ATOM 8821 O O . ARG B 1 464 ? -24.375 -30.5 -7.859 1 89.06 464 ARG B O 1
ATOM 8828 N N . ARG B 1 465 ? -22.188 -30.5 -7.551 1 89.31 465 ARG B N 1
ATOM 8829 C CA . ARG B 1 465 ? -22.141 -31.922 -7.234 1 89.31 465 ARG B CA 1
ATOM 8830 C C . ARG B 1 465 ? -22.641 -32.188 -5.816 1 89.31 465 ARG B C 1
ATOM 8832 O O . ARG B 1 465 ? -23.344 -33.156 -5.578 1 89.31 465 ARG B O 1
ATOM 8839 N N . LYS B 1 466 ? -22.203 -31.344 -4.945 1 92.81 466 LYS B N 1
ATOM 8840 C CA . LYS B 1 466 ? -22.578 -31.422 -3.537 1 92.81 466 LYS B CA 1
ATOM 8841 C C . LYS B 1 466 ? -23.078 -30.062 -3.033 1 92.81 466 LYS B C 1
ATOM 8843 O O . LYS B 1 466 ? -22.344 -29.328 -2.381 1 92.81 466 LYS B O 1
ATOM 8848 N N . PRO B 1 467 ? -24.281 -29.781 -3.146 1 92.31 467 PRO B N 1
ATOM 8849 C CA . PRO B 1 467 ? -24.828 -28.484 -2.729 1 92.31 467 PRO B CA 1
ATOM 8850 C C . PRO B 1 467 ? -24.688 -28.234 -1.228 1 92.31 467 PRO B C 1
ATOM 8852 O O . PRO B 1 467 ? -24.859 -29.172 -0.431 1 92.31 467 PRO B O 1
ATOM 8855 N N . PRO B 1 468 ? -24.359 -27.031 -0.95 1 94.62 468 PRO B N 1
ATOM 8856 C CA . PRO B 1 468 ? -24.266 -26.734 0.482 1 94.62 468 PRO B CA 1
ATOM 8857 C C . PRO B 1 468 ? -25.641 -26.781 1.171 1 94.62 468 PRO B C 1
ATOM 8859 O O . PRO B 1 468 ? -26.672 -26.641 0.513 1 94.62 468 PRO B O 1
ATOM 8862 N N . PRO B 1 469 ? -25.641 -26.984 2.439 1 93.44 469 PRO B N 1
ATOM 8863 C CA . PRO B 1 469 ? -26.906 -26.953 3.17 1 93.44 469 PRO B CA 1
ATOM 8864 C C . PRO B 1 469 ? -27.531 -25.562 3.211 1 93.44 469 PRO B C 1
ATOM 8866 O O . PRO B 1 469 ? -26.812 -24.562 3.078 1 93.44 469 PRO B O 1
ATOM 8869 N N . GLU B 1 470 ? -28.766 -25.547 3.361 1 91 470 GLU B N 1
ATOM 8870 C CA . GLU B 1 470 ? -29.469 -24.266 3.518 1 91 470 GLU B CA 1
ATOM 8871 C C . GLU B 1 470 ? -29.016 -23.547 4.773 1 91 470 GLU B C 1
ATOM 8873 O O . GLU B 1 470 ? -28.797 -24.156 5.816 1 91 470 GLU B O 1
ATOM 8878 N N . TYR B 1 471 ? -28.906 -22.297 4.586 1 94.12 471 TYR B N 1
ATOM 8879 C CA . TYR B 1 471 ? -28.453 -21.516 5.719 1 94.12 471 TYR B CA 1
ATOM 8880 C C . TYR B 1 471 ? -29.609 -21.141 6.629 1 94.12 471 TYR B C 1
ATOM 8882 O O . TYR B 1 471 ? -30.625 -20.625 6.164 1 94.12 471 TYR B O 1
ATOM 8890 N N . ASN B 1 472 ? -29.422 -21.438 7.867 1 94 472 ASN B N 1
ATOM 8891 C CA . ASN B 1 472 ? -30.281 -20.938 8.938 1 94 472 ASN B CA 1
ATOM 8892 C C . ASN B 1 472 ? -29.469 -20.281 10.047 1 94 472 ASN B C 1
ATOM 8894 O O . ASN B 1 472 ? -28.469 -20.828 10.5 1 94 472 ASN B O 1
ATOM 8898 N N . PRO B 1 473 ? -29.906 -19.078 10.406 1 95.75 473 PRO B N 1
ATOM 8899 C CA . PRO B 1 473 ? -29.172 -18.469 11.516 1 95.75 473 PRO B CA 1
ATOM 8900 C C . PRO B 1 473 ? -29.141 -19.344 12.766 1 95.75 473 PRO B C 1
ATOM 8902 O O . PRO B 1 473 ? -30.109 -20.062 13.039 1 95.75 473 PRO B O 1
ATOM 8905 N N . PRO B 1 474 ? -28.062 -19.281 13.484 1 97.12 474 PRO B N 1
ATOM 8906 C CA . PRO B 1 474 ? -28.031 -20.031 14.742 1 97.12 474 PRO B CA 1
ATOM 8907 C C . PRO B 1 474 ? -29.141 -19.609 15.703 1 97.12 474 PRO B C 1
ATOM 8909 O O . PRO B 1 474 ? -29.766 -18.562 15.516 1 97.12 474 PRO B O 1
ATOM 8912 N N . SER B 1 475 ? -29.359 -20.406 16.75 1 97.19 475 SER B N 1
ATOM 8913 C CA . SER B 1 475 ? -30.406 -20.156 17.734 1 97.19 475 SER B CA 1
ATOM 8914 C C . SER B 1 475 ? -30.141 -18.891 18.516 1 97.19 475 SER B C 1
ATOM 8916 O O . SER B 1 475 ? -29 -18.422 18.594 1 97.19 475 SER B O 1
ATOM 8918 N N . ASP B 1 476 ? -31.125 -18.344 19.062 1 96.38 476 ASP B N 1
ATOM 8919 C CA . ASP B 1 476 ? -31 -17.172 19.922 1 96.38 476 ASP B CA 1
ATOM 8920 C C . ASP B 1 476 ? -30.047 -17.453 21.094 1 96.38 476 ASP B C 1
ATOM 8922 O O . ASP B 1 476 ? -29.312 -16.562 21.516 1 96.38 476 ASP B O 1
ATOM 8926 N N . ALA B 1 477 ? -30.141 -18.656 21.547 1 96.88 477 ALA B N 1
ATOM 8927 C CA . ALA B 1 477 ? -29.266 -19.047 22.656 1 96.88 477 ALA B CA 1
ATOM 8928 C C . ALA B 1 477 ? -27.797 -19 22.234 1 96.88 477 ALA B C 1
ATOM 8930 O O . ALA B 1 477 ? -26.938 -18.547 23 1 96.88 477 ALA B O 1
ATOM 8931 N N . PHE B 1 478 ? -27.578 -19.484 21.094 1 96.88 478 PHE B N 1
ATOM 8932 C CA . PHE B 1 478 ? -26.234 -19.438 20.531 1 96.88 478 PHE B CA 1
ATOM 8933 C C . PHE B 1 478 ? -25.766 -18 20.375 1 96.88 478 PHE B C 1
ATOM 8935 O O . PHE B 1 478 ? -24.641 -17.656 20.75 1 96.88 478 PHE B O 1
ATOM 8942 N N . ARG B 1 479 ? -26.609 -17.094 19.859 1 97 479 ARG B N 1
ATOM 8943 C CA . ARG B 1 479 ? -26.281 -15.711 19.531 1 97 479 ARG B CA 1
ATOM 8944 C C . ARG B 1 479 ? -26.219 -14.844 20.781 1 97 479 ARG B C 1
ATOM 8946 O O . ARG B 1 479 ? -25.688 -13.727 20.75 1 97 479 ARG B O 1
ATOM 8953 N N . ALA B 1 480 ? -26.672 -15.414 21.891 1 96.88 480 ALA B N 1
ATOM 8954 C CA . ALA B 1 480 ? -26.656 -14.695 23.172 1 96.88 480 ALA B CA 1
ATOM 8955 C C . ALA B 1 480 ? -25.359 -14.93 23.922 1 96.88 480 ALA B C 1
ATOM 8957 O O . ALA B 1 480 ? -25.031 -14.203 24.859 1 96.88 480 ALA B O 1
ATOM 8958 N N . LYS B 1 481 ? -24.578 -15.945 23.516 1 97.88 481 LYS B N 1
ATOM 8959 C CA . LYS B 1 481 ? -23.344 -16.266 24.203 1 97.88 481 LYS B CA 1
ATOM 8960 C C . LYS B 1 481 ? -22.234 -15.273 23.859 1 97.88 481 LYS B C 1
ATOM 8962 O O . LYS B 1 481 ? -21.734 -15.258 22.734 1 97.88 481 LYS B O 1
ATOM 8967 N N . THR B 1 482 ? -21.844 -14.477 24.812 1 98 482 THR B N 1
ATOM 8968 C CA . THR B 1 482 ? -20.891 -13.414 24.547 1 98 482 THR B CA 1
ATOM 8969 C C . THR B 1 482 ? -19.609 -13.641 25.344 1 98 482 THR B C 1
ATOM 8971 O O . THR B 1 482 ? -18.688 -12.812 25.328 1 98 482 THR B O 1
ATOM 8974 N N . ASP B 1 483 ? -19.531 -14.758 26.031 1 97.44 483 ASP B N 1
ATOM 8975 C CA . ASP B 1 483 ? -18.375 -15 26.891 1 97.44 483 ASP B CA 1
ATOM 8976 C C . ASP B 1 483 ? -17.141 -15.383 26.062 1 97.44 483 ASP B C 1
ATOM 8978 O O . ASP B 1 483 ? -17.266 -15.922 24.969 1 97.44 483 ASP B O 1
ATOM 8982 N N . SER B 1 484 ? -16.016 -15.195 26.609 1 97.62 484 SER B N 1
ATOM 8983 C CA . SER B 1 484 ? -14.727 -15.406 25.953 1 97.62 484 SER B CA 1
ATOM 8984 C C . SER B 1 484 ? -14.555 -16.859 25.516 1 97.62 484 SER B C 1
ATOM 8986 O O . SER B 1 484 ? -14.008 -17.141 24.453 1 97.62 484 SER B O 1
ATOM 8988 N N . LYS B 1 485 ? -14.961 -17.75 26.359 1 97.31 485 LYS B N 1
ATOM 8989 C CA . LYS B 1 485 ? -14.797 -19.172 26.062 1 97.31 485 LYS B CA 1
ATOM 8990 C C . LYS B 1 485 ? -15.5 -19.547 24.766 1 97.31 485 LYS B C 1
ATOM 8992 O O . LYS B 1 485 ? -14.945 -20.281 23.938 1 97.31 485 LYS B O 1
ATOM 8997 N N . HIS B 1 486 ? -16.703 -19.047 24.609 1 97.75 486 HIS B N 1
ATOM 8998 C CA . HIS B 1 486 ? -17.484 -19.328 23.406 1 97.75 486 HIS B CA 1
ATOM 8999 C C . HIS B 1 486 ? -16.875 -18.641 22.188 1 97.75 486 HIS B C 1
ATOM 9001 O O . HIS B 1 486 ? -16.641 -19.281 21.172 1 97.75 486 HIS B O 1
ATOM 9007 N N . LEU B 1 487 ? -16.562 -17.359 22.312 1 98.5 487 LEU B N 1
ATOM 9008 C CA . LEU B 1 487 ? -16.125 -16.547 21.188 1 98.5 487 LEU B CA 1
ATOM 9009 C C . LEU B 1 487 ? -14.758 -17 20.672 1 98.5 487 LEU B C 1
ATOM 9011 O O . LEU B 1 487 ? -14.477 -16.922 19.484 1 98.5 487 LEU B O 1
ATOM 9015 N N . ARG B 1 488 ? -13.93 -17.453 21.609 1 98.12 488 ARG B N 1
ATOM 9016 C CA . ARG B 1 488 ? -12.562 -17.828 21.25 1 98.12 488 ARG B CA 1
ATOM 9017 C C . ARG B 1 488 ? -12.492 -19.281 20.812 1 98.12 488 ARG B C 1
ATOM 9019 O O . ARG B 1 488 ? -11.453 -19.75 20.344 1 98.12 488 ARG B O 1
ATOM 9026 N N . SER B 1 489 ? -13.609 -20.016 20.922 1 97.69 489 SER B N 1
ATOM 9027 C CA . SER B 1 489 ? -13.586 -21.438 20.641 1 97.69 489 SER B CA 1
ATOM 9028 C C . SER B 1 489 ? -13.383 -21.703 19.156 1 97.69 489 SER B C 1
ATOM 9030 O O . SER B 1 489 ? -13.906 -20.969 18.312 1 97.69 489 SER B O 1
ATOM 9032 N N . PHE B 1 490 ? -12.656 -22.766 18.844 1 97.75 490 PHE B N 1
ATOM 9033 C CA . PHE B 1 490 ? -12.391 -23.141 17.469 1 97.75 490 PHE B CA 1
ATOM 9034 C C . PHE B 1 490 ? -13.68 -23.578 16.766 1 97.75 490 PHE B C 1
ATOM 9036 O O . PHE B 1 490 ? -13.852 -23.359 15.578 1 97.75 490 PHE B O 1
ATOM 9043 N N . ASP B 1 491 ? -14.562 -24.109 17.531 1 97.25 491 ASP B N 1
ATOM 9044 C CA . ASP B 1 491 ? -15.852 -24.547 17 1 97.25 491 ASP B CA 1
ATOM 9045 C C . ASP B 1 491 ? -16.672 -23.359 16.516 1 97.25 491 ASP B C 1
ATOM 9047 O O . ASP B 1 491 ? -17.234 -23.391 15.406 1 97.25 491 ASP B O 1
ATOM 9051 N N . PHE B 1 492 ? -16.797 -22.344 17.391 1 98.12 492 PHE B N 1
ATOM 9052 C CA . PHE B 1 492 ? -17.531 -21.141 17.016 1 98.12 492 PHE B CA 1
ATOM 9053 C C . PHE B 1 492 ? -16.953 -20.516 15.75 1 98.12 492 PHE B C 1
ATOM 9055 O O . PHE B 1 492 ? -17.703 -20.188 14.828 1 98.12 492 PHE B O 1
ATOM 9062 N N . LEU B 1 493 ? -15.625 -20.375 15.688 1 98.75 493 LEU B N 1
ATOM 9063 C CA . LEU B 1 493 ? -14.938 -19.734 14.57 1 98.75 493 LEU B CA 1
ATOM 9064 C C . LEU B 1 493 ? -15.125 -20.547 13.289 1 98.75 493 LEU B C 1
ATOM 9066 O O . LEU B 1 493 ? -15.414 -19.969 12.234 1 98.75 493 LEU B O 1
ATOM 9070 N N . LEU B 1 494 ? -14.945 -21.859 13.391 1 98.44 494 LEU B N 1
ATOM 9071 C CA . LEU B 1 494 ? -15.078 -22.703 12.219 1 98.44 494 LEU B CA 1
ATOM 9072 C C . LEU B 1 494 ? -16.531 -22.734 11.727 1 98.44 494 LEU B C 1
ATOM 9074 O O . LEU B 1 494 ? -16.766 -22.734 10.516 1 98.44 494 LEU B O 1
ATOM 9078 N N . GLN B 1 495 ? -17.469 -22.766 12.641 1 98.06 495 GLN B N 1
ATOM 9079 C CA . GLN B 1 495 ? -18.891 -22.734 12.273 1 98.06 495 GLN B CA 1
ATOM 9080 C C . GLN B 1 495 ? -19.219 -21.438 11.547 1 98.06 495 GLN B C 1
ATOM 9082 O O . GLN B 1 495 ? -19.984 -21.438 10.578 1 98.06 495 GLN B O 1
ATOM 9087 N N . ALA B 1 496 ? -18.688 -20.359 12.094 1 98.62 496 ALA B N 1
ATOM 9088 C CA . ALA B 1 496 ? -18.938 -19.047 11.484 1 98.62 496 ALA B CA 1
ATOM 9089 C C . ALA B 1 496 ? -18.438 -19.031 10.047 1 98.62 496 ALA B C 1
ATOM 9091 O O . ALA B 1 496 ? -19.172 -18.641 9.133 1 98.62 496 ALA B O 1
ATOM 9092 N N . MET B 1 497 ? -17.203 -19.469 9.789 1 98.38 497 MET B N 1
ATOM 9093 C CA . MET B 1 497 ? -16.609 -19.438 8.461 1 98.38 497 MET B CA 1
ATOM 9094 C C . MET B 1 497 ? -17.312 -20.406 7.52 1 98.38 497 MET B C 1
ATOM 9096 O O . MET B 1 497 ? -17.469 -20.141 6.328 1 98.38 497 MET B O 1
ATOM 9100 N N . THR B 1 498 ? -17.703 -21.531 8.047 1 98.06 498 THR B N 1
ATOM 9101 C CA . THR B 1 498 ? -18.391 -22.531 7.246 1 98.06 498 THR B CA 1
ATOM 9102 C C . THR B 1 498 ? -19.766 -22.031 6.805 1 98.06 498 THR B C 1
ATOM 9104 O O . THR B 1 498 ? -20.141 -22.172 5.641 1 98.06 498 THR B O 1
ATOM 9107 N N . ALA B 1 499 ? -20.484 -21.469 7.766 1 98.19 499 ALA B N 1
ATOM 9108 C CA . ALA B 1 499 ? -21.812 -20.938 7.453 1 98.19 499 ALA B CA 1
ATOM 9109 C C . ALA B 1 499 ? -21.719 -19.844 6.391 1 98.19 499 ALA B C 1
ATOM 9111 O O . ALA B 1 499 ? -22.516 -19.828 5.453 1 98.19 499 ALA B O 1
ATOM 9112 N N . ARG B 1 500 ? -20.812 -18.938 6.566 1 98.31 500 ARG B N 1
ATOM 9113 C CA . ARG B 1 500 ? -20.625 -17.859 5.609 1 98.31 500 ARG B CA 1
ATOM 9114 C C . ARG B 1 500 ? -20.328 -18.391 4.215 1 98.31 500 ARG B C 1
ATOM 9116 O O . ARG B 1 500 ? -20.906 -17.938 3.23 1 98.31 500 ARG B O 1
ATOM 9123 N N . LEU B 1 501 ? -19.359 -19.375 4.121 1 97.94 501 LEU B N 1
ATOM 9124 C CA . LEU B 1 501 ? -19 -19.938 2.822 1 97.94 501 LEU B CA 1
ATOM 9125 C C . LEU B 1 501 ? -20.203 -20.609 2.168 1 97.94 501 LEU B C 1
ATOM 9127 O O . LEU B 1 501 ? -20.484 -20.375 0.987 1 97.94 501 LEU B O 1
ATOM 9131 N N . ASN B 1 502 ? -20.906 -21.453 2.926 1 97.12 502 ASN B N 1
ATOM 9132 C CA . ASN B 1 502 ? -22.047 -22.172 2.391 1 97.12 502 ASN B CA 1
ATOM 9133 C C . ASN B 1 502 ? -23.109 -21.219 1.841 1 97.12 502 ASN B C 1
ATOM 9135 O O . ASN B 1 502 ? -23.609 -21.406 0.735 1 97.12 502 ASN B O 1
ATOM 9139 N N . GLN B 1 503 ? -23.391 -20.219 2.621 1 97 503 GLN B N 1
ATOM 9140 C CA . GLN B 1 503 ? -24.406 -19.266 2.186 1 97 503 GLN B CA 1
ATOM 9141 C C . GLN B 1 503 ? -23.922 -18.438 0.998 1 97 503 GLN B C 1
ATOM 9143 O O . GLN B 1 503 ? -24.703 -18.094 0.111 1 97 503 GLN B O 1
ATOM 9148 N N . TYR B 1 504 ? -22.719 -18.078 0.983 1 96.12 504 TYR B N 1
ATOM 9149 C CA . TYR B 1 504 ? -22.172 -17.266 -0.102 1 96.12 504 TYR B CA 1
ATOM 9150 C C . TYR B 1 504 ? -22.203 -18.047 -1.417 1 96.12 504 TYR B C 1
ATOM 9152 O O . TYR B 1 504 ? -22.391 -17.453 -2.484 1 96.12 504 TYR B O 1
ATOM 9160 N N . VAL B 1 505 ? -21.922 -19.344 -1.363 1 97.06 505 VAL B N 1
ATOM 9161 C CA . VAL B 1 505 ? -22 -20.188 -2.551 1 97.06 505 VAL B CA 1
ATOM 9162 C C . VAL B 1 505 ? -23.391 -20.094 -3.162 1 97.06 505 VAL B C 1
ATOM 9164 O O . VAL B 1 505 ? -23.531 -19.906 -4.371 1 97.06 505 VAL B O 1
ATOM 9167 N N . VAL B 1 506 ? -24.406 -20.188 -2.322 1 95.62 506 VAL B N 1
ATOM 9168 C CA . VAL B 1 506 ? -25.781 -20.125 -2.771 1 95.62 506 VAL B CA 1
ATOM 9169 C C . VAL B 1 506 ? -26.094 -18.734 -3.342 1 95.62 506 VAL B C 1
ATOM 9171 O O . VAL B 1 506 ? -26.75 -18.625 -4.379 1 95.62 506 VAL B O 1
ATOM 9174 N N . LEU B 1 507 ? -25.609 -17.766 -2.627 1 94.5 507 LEU B N 1
ATOM 9175 C CA . LEU B 1 507 ? -25.828 -16.391 -3.055 1 94.5 507 LEU B CA 1
ATOM 9176 C C . LEU B 1 507 ? -25.266 -16.156 -4.457 1 94.5 507 LEU B C 1
ATOM 9178 O O . LEU B 1 507 ? -25.969 -15.625 -5.324 1 94.5 507 LEU B O 1
ATOM 9182 N N . VAL B 1 508 ? -24.031 -16.547 -4.734 1 96.06 508 VAL B N 1
ATOM 9183 C CA . VAL B 1 508 ? -23.391 -16.328 -6.023 1 96.06 508 VAL B CA 1
ATOM 9184 C C . VAL B 1 508 ? -24.094 -17.156 -7.102 1 96.06 508 VAL B C 1
ATOM 9186 O O . VAL B 1 508 ? -24.328 -16.656 -8.211 1 96.06 508 VAL B O 1
ATOM 9189 N N . ALA B 1 509 ? -24.422 -18.406 -6.758 1 94.44 509 ALA B N 1
ATOM 9190 C CA . ALA B 1 509 ? -25.125 -19.266 -7.703 1 94.44 509 ALA B CA 1
ATOM 9191 C C . ALA B 1 509 ? -26.453 -18.641 -8.117 1 94.44 509 ALA B C 1
ATOM 9193 O O . ALA B 1 509 ? -26.812 -18.625 -9.305 1 94.44 509 ALA B O 1
ATOM 9194 N N . ASN B 1 510 ? -27.188 -18.125 -7.16 1 93.19 510 ASN B N 1
ATOM 9195 C CA . ASN B 1 510 ? -28.484 -17.5 -7.438 1 93.19 510 ASN B CA 1
ATOM 9196 C C . ASN B 1 510 ? -28.328 -16.25 -8.305 1 93.19 510 ASN B C 1
ATOM 9198 O O . ASN B 1 510 ? -29.125 -16.047 -9.227 1 93.19 510 ASN B O 1
ATOM 9202 N N . LYS B 1 511 ? -27.375 -15.469 -7.961 1 93.56 511 LYS B N 1
ATOM 9203 C CA . LYS B 1 511 ? -27.125 -14.266 -8.758 1 93.56 511 LYS B CA 1
ATOM 9204 C C . LYS B 1 511 ? -26.797 -14.625 -10.203 1 93.56 511 LYS B C 1
ATOM 9206 O O . LYS B 1 511 ? -27.266 -13.961 -11.133 1 93.56 511 LYS B O 1
ATOM 9211 N N . LEU B 1 512 ? -26 -15.609 -10.398 1 93.31 512 LEU B N 1
ATOM 9212 C CA . LEU B 1 512 ? -25.625 -16.047 -11.734 1 93.31 512 LEU B CA 1
ATOM 9213 C C . LEU B 1 512 ? -26.828 -16.609 -12.492 1 93.31 512 LEU B C 1
ATOM 9215 O O . LEU B 1 512 ? -27.016 -16.297 -13.672 1 93.31 512 LEU B O 1
ATOM 9219 N N . MET B 1 513 ? -27.594 -17.375 -11.781 1 91.88 513 MET B N 1
ATOM 9220 C CA . MET B 1 513 ? -28.781 -17.969 -12.398 1 91.88 513 MET B CA 1
ATOM 9221 C C . MET B 1 513 ? -29.766 -16.891 -12.805 1 91.88 513 MET B C 1
ATOM 9223 O O . MET B 1 513 ? -30.375 -16.953 -13.875 1 91.88 513 MET B O 1
ATOM 9227 N N . GLU B 1 514 ? -29.891 -15.945 -11.938 1 91.44 514 GLU B N 1
ATOM 9228 C CA . GLU B 1 514 ? -30.797 -14.828 -12.234 1 91.44 514 GLU B CA 1
ATOM 9229 C C . GLU B 1 514 ? -30.312 -14.062 -13.469 1 91.44 514 GLU B C 1
ATOM 9231 O O . GLU B 1 514 ? -31.125 -13.711 -14.336 1 91.44 514 GLU B O 1
ATOM 9236 N N . ALA B 1 515 ? -29.062 -13.812 -13.523 1 90 515 ALA B N 1
ATOM 9237 C CA . ALA B 1 515 ? -28.5 -13.078 -14.648 1 90 515 ALA B CA 1
ATOM 9238 C C . ALA B 1 515 ? -28.656 -13.859 -15.945 1 90 515 ALA B C 1
ATOM 9240 O O . ALA B 1 515 ? -29.062 -13.305 -16.969 1 90 515 ALA B O 1
ATOM 9241 N N . VAL B 1 516 ? -28.391 -15.102 -15.922 1 90.19 516 VAL B N 1
ATOM 9242 C CA . VAL B 1 516 ? -28.516 -15.961 -17.094 1 90.19 516 VAL B CA 1
ATOM 9243 C C . VAL B 1 516 ? -29.984 -16.125 -17.469 1 90.19 516 VAL B C 1
ATOM 9245 O O . VAL B 1 516 ? -30.328 -16.125 -18.656 1 90.19 516 VAL B O 1
ATOM 9248 N N . GLY B 1 517 ? -30.734 -16.25 -16.5 1 90.75 517 GLY B N 1
ATOM 9249 C CA . GLY B 1 517 ? -32.156 -16.406 -16.703 1 90.75 517 GLY B CA 1
ATOM 9250 C C . GLY B 1 517 ? -32.812 -15.188 -17.359 1 90.75 517 GLY B C 1
ATOM 9251 O O . GLY B 1 517 ? -33.812 -15.305 -18.047 1 90.75 517 GLY B O 1
ATOM 9252 N N . SER B 1 518 ? -32.25 -14.078 -17.141 1 90.88 518 SER B N 1
ATOM 9253 C CA . SER B 1 518 ? -32.75 -12.844 -17.734 1 90.88 518 SER B CA 1
ATOM 9254 C C . SER B 1 518 ? -32.312 -12.711 -19.188 1 90.88 518 SER B C 1
ATOM 9256 O O . SER B 1 518 ? -32.594 -11.703 -19.828 1 90.88 518 SER B O 1
ATOM 9258 N N . GLY B 1 519 ? -31.531 -13.688 -19.672 1 90.62 519 GLY B N 1
ATOM 9259 C CA . GLY B 1 519 ? -31.141 -13.711 -21.078 1 90.62 519 GLY B CA 1
ATOM 9260 C C . GLY B 1 519 ? -29.719 -13.234 -21.297 1 90.62 519 GLY B C 1
ATOM 9261 O O . GLY B 1 519 ? -29.234 -13.18 -22.438 1 90.62 519 GLY B O 1
ATOM 9262 N N . LYS B 1 520 ? -29.031 -12.969 -20.281 1 88.94 520 LYS B N 1
ATOM 9263 C CA . LYS B 1 520 ? -27.656 -12.516 -20.422 1 88.94 520 LYS B CA 1
ATOM 9264 C C . LYS B 1 520 ? -26.719 -13.664 -20.781 1 88.94 520 LYS B C 1
ATOM 9266 O O . LYS B 1 520 ? -26.859 -14.773 -20.25 1 88.94 520 LYS B O 1
ATOM 9271 N N . PRO B 1 521 ? -25.812 -13.352 -21.688 1 87.19 521 PRO B N 1
ATOM 9272 C CA . PRO B 1 521 ? -24.781 -14.367 -21.938 1 87.19 521 PRO B CA 1
ATOM 9273 C C . PRO B 1 521 ? -24 -14.719 -20.672 1 87.19 521 PRO B C 1
ATOM 9275 O O . PRO B 1 521 ? -23.781 -13.867 -19.812 1 87.19 521 PRO B O 1
ATOM 9278 N N . VAL B 1 522 ? -23.531 -15.922 -20.609 1 85.44 522 VAL B N 1
ATOM 9279 C CA . VAL B 1 522 ? -22.875 -16.484 -19.422 1 85.44 522 VAL B CA 1
ATOM 9280 C C . VAL B 1 522 ? -21.688 -15.617 -19.031 1 85.44 522 VAL B C 1
ATOM 9282 O O . VAL B 1 522 ? -21.484 -15.328 -17.859 1 85.44 522 VAL B O 1
ATOM 9285 N N . MET B 1 523 ? -20.875 -15.234 -19.984 1 86.56 523 MET B N 1
ATOM 9286 C CA . MET B 1 523 ? -19.688 -14.43 -19.703 1 86.56 523 MET B CA 1
ATOM 9287 C C . MET B 1 523 ? -20.078 -13.078 -19.109 1 86.56 523 MET B C 1
ATOM 9289 O O . MET B 1 523 ? -19.391 -12.57 -18.219 1 86.56 523 MET B O 1
ATOM 9293 N N . ASP B 1 524 ? -21.125 -12.523 -19.641 1 90.69 524 ASP B N 1
ATOM 9294 C CA . ASP B 1 524 ? -21.578 -11.234 -19.125 1 90.69 524 ASP B CA 1
ATOM 9295 C C . ASP B 1 524 ? -22.172 -11.383 -17.719 1 90.69 524 ASP B C 1
ATOM 9297 O O . ASP B 1 524 ? -22.016 -10.5 -16.875 1 90.69 524 ASP B O 1
ATOM 9301 N N . ALA B 1 525 ? -22.906 -12.492 -17.547 1 92.62 525 ALA B N 1
ATOM 9302 C CA . ALA B 1 525 ? -23.438 -12.773 -16.219 1 92.62 525 ALA B CA 1
ATOM 9303 C C . ALA B 1 525 ? -22.312 -12.906 -15.203 1 92.62 525 ALA B C 1
ATOM 9305 O O . ALA B 1 525 ? -22.391 -12.359 -14.102 1 92.62 525 ALA B O 1
ATOM 9306 N N . TRP B 1 526 ? -21.297 -13.617 -15.57 1 93.56 526 TRP B N 1
ATOM 9307 C CA . TRP B 1 526 ? -20.109 -13.797 -14.734 1 93.56 526 TRP B CA 1
ATOM 9308 C C . TRP B 1 526 ? -19.453 -12.453 -14.43 1 93.56 526 TRP B C 1
ATOM 9310 O O . TRP B 1 526 ? -19.078 -12.18 -13.289 1 93.56 526 TRP B O 1
ATOM 9320 N N . ASN B 1 527 ? -19.297 -11.633 -15.453 1 93.94 527 ASN B N 1
ATOM 9321 C CA . ASN B 1 527 ? -18.688 -10.312 -15.305 1 93.94 527 ASN B CA 1
ATOM 9322 C C . ASN B 1 527 ? -19.5 -9.43 -14.359 1 93.94 527 ASN B C 1
ATOM 9324 O O . ASN B 1 527 ? -18.938 -8.805 -13.461 1 93.94 527 ASN B O 1
ATOM 9328 N N . ASP B 1 528 ? -20.797 -9.445 -14.547 1 92.81 528 ASP B N 1
ATOM 9329 C CA . ASP B 1 528 ? -21.672 -8.594 -13.742 1 92.81 528 ASP B CA 1
ATOM 9330 C C . ASP B 1 528 ? -21.641 -9.008 -12.273 1 92.81 528 ASP B C 1
ATOM 9332 O O . ASP B 1 528 ? -21.797 -8.164 -11.383 1 92.81 528 ASP B O 1
ATOM 9336 N N . CYS B 1 529 ? -21.391 -10.281 -12.055 1 94.81 529 CYS B N 1
ATOM 9337 C CA . CYS B 1 529 ? -21.359 -10.812 -10.695 1 94.81 529 CYS B CA 1
ATOM 9338 C C . CYS B 1 529 ? -19.938 -10.812 -10.156 1 94.81 529 CYS B C 1
ATOM 9340 O O . CYS B 1 529 ? -19.641 -11.453 -9.141 1 94.81 529 CYS B O 1
ATOM 9342 N N . GLY B 1 530 ? -19.062 -10.125 -10.836 1 95.19 530 GLY B N 1
ATOM 9343 C CA . GLY B 1 530 ? -17.641 -10.18 -10.562 1 95.19 530 GLY B CA 1
ATOM 9344 C C . GLY B 1 530 ? -17.297 -9.922 -9.102 1 95.19 530 GLY B C 1
ATOM 9345 O O . GLY B 1 530 ? -16.438 -10.602 -8.531 1 95.19 530 GLY B O 1
ATOM 9346 N N . SER B 1 531 ? -17.922 -8.953 -8.461 1 94.69 531 SER B N 1
ATOM 9347 C CA . SER B 1 531 ? -17.641 -8.633 -7.07 1 94.69 531 SER B CA 1
ATOM 9348 C C . SER B 1 531 ? -18.016 -9.781 -6.141 1 94.69 531 SER B C 1
ATOM 9350 O O . SER B 1 531 ? -17.312 -10.07 -5.18 1 94.69 531 SER B O 1
ATOM 9352 N N . TYR B 1 532 ? -19.156 -10.43 -6.422 1 95.94 532 TYR B N 1
ATOM 9353 C CA . TYR B 1 532 ? -19.578 -11.586 -5.637 1 95.94 532 TYR B CA 1
ATOM 9354 C C . TYR B 1 532 ? -18.641 -12.766 -5.832 1 95.94 532 TYR B C 1
ATOM 9356 O O . TYR B 1 532 ? -18.297 -13.461 -4.871 1 95.94 532 TYR B O 1
ATOM 9364 N N . ILE B 1 533 ? -18.266 -12.93 -7.066 1 96.81 533 ILE B N 1
ATOM 9365 C CA . ILE B 1 533 ? -17.375 -14.039 -7.418 1 96.81 533 ILE B CA 1
ATOM 9366 C C . ILE B 1 533 ? -16.031 -13.859 -6.723 1 96.81 533 ILE B C 1
ATOM 9368 O O . ILE B 1 533 ? -15.484 -14.805 -6.141 1 96.81 533 ILE B O 1
ATOM 9372 N N . LEU B 1 534 ? -15.477 -12.641 -6.781 1 97.62 534 LEU B N 1
ATOM 9373 C CA . LEU B 1 534 ? -14.234 -12.312 -6.098 1 97.62 534 LEU B CA 1
ATOM 9374 C C . LEU B 1 534 ? -14.344 -12.602 -4.602 1 97.62 534 LEU B C 1
ATOM 9376 O O . LEU B 1 534 ? -13.453 -13.234 -4.023 1 97.62 534 LEU B O 1
ATOM 9380 N N . ASN B 1 535 ? -15.391 -12.18 -3.979 1 97.5 535 ASN B N 1
ATOM 9381 C CA . ASN B 1 535 ? -15.578 -12.367 -2.545 1 97.5 535 ASN B CA 1
ATOM 9382 C C . ASN B 1 535 ? -15.734 -13.844 -2.186 1 97.5 535 ASN B C 1
ATOM 9384 O O . ASN B 1 535 ? -15.312 -14.273 -1.109 1 97.5 535 ASN B O 1
ATOM 9388 N N . LEU B 1 536 ? -16.375 -14.617 -3.096 1 98.31 536 LEU B N 1
ATOM 9389 C CA . LEU B 1 536 ? -16.484 -16.047 -2.854 1 98.31 536 LEU B CA 1
ATOM 9390 C C . LEU B 1 536 ? -15.117 -16.688 -2.723 1 98.31 536 LEU B C 1
ATOM 9392 O O . LEU B 1 536 ? -14.898 -17.531 -1.848 1 98.31 536 LEU B O 1
ATOM 9396 N N . GLY B 1 537 ? -14.172 -16.281 -3.609 1 98.62 537 GLY B N 1
ATOM 9397 C CA . GLY B 1 537 ? -12.812 -16.781 -3.494 1 98.62 537 GLY B CA 1
ATOM 9398 C C . GLY B 1 537 ? -12.164 -16.438 -2.166 1 98.62 537 GLY B C 1
ATOM 9399 O O . GLY B 1 537 ? -11.477 -17.266 -1.568 1 98.62 537 GLY B O 1
ATOM 9400 N N . ILE B 1 538 ? -12.414 -15.234 -1.67 1 98.62 538 ILE B N 1
ATOM 9401 C CA . ILE B 1 538 ? -11.82 -14.758 -0.422 1 98.62 538 ILE B CA 1
ATOM 9402 C C . ILE B 1 538 ? -12.43 -15.516 0.756 1 98.62 538 ILE B C 1
ATOM 9404 O O . ILE B 1 538 ? -11.711 -15.977 1.648 1 98.62 538 ILE B O 1
ATOM 9408 N N . VAL B 1 539 ? -13.758 -15.703 0.701 1 98.38 539 VAL B N 1
ATOM 9409 C CA . VAL B 1 539 ? -14.5 -16.359 1.771 1 98.38 539 VAL B CA 1
ATOM 9410 C C . VAL B 1 539 ? -14.047 -17.812 1.899 1 98.38 539 VAL B C 1
ATOM 9412 O O . VAL B 1 539 ? -13.859 -18.312 3.01 1 98.38 539 VAL B O 1
ATOM 9415 N N . PHE B 1 540 ? -13.891 -18.469 0.803 1 98.5 540 PHE B N 1
ATOM 9416 C CA . PHE B 1 540 ? -13.367 -19.828 0.807 1 98.5 540 PHE B CA 1
ATOM 9417 C C . PHE B 1 540 ? -11.977 -19.875 1.421 1 98.5 540 PHE B C 1
ATOM 9419 O O . PHE B 1 540 ? -11.672 -20.766 2.23 1 98.5 540 PHE B O 1
ATOM 9426 N N . THR B 1 541 ? -11.125 -18.984 1.021 1 98.88 541 THR B N 1
ATOM 9427 C CA . THR B 1 541 ? -9.734 -18.984 1.454 1 98.88 541 THR B CA 1
ATOM 9428 C C . THR B 1 541 ? -9.633 -18.719 2.955 1 98.88 541 THR B C 1
ATOM 9430 O O . THR B 1 541 ? -8.812 -19.328 3.643 1 98.88 541 THR B O 1
ATOM 9433 N N . ASP B 1 542 ? -10.5 -17.812 3.494 1 98.75 542 ASP B N 1
ATOM 9434 C CA . ASP B 1 542 ? -10.555 -17.562 4.93 1 98.75 542 ASP B CA 1
ATOM 9435 C C . ASP B 1 542 ? -10.828 -18.859 5.699 1 98.75 542 ASP B C 1
ATOM 9437 O O . ASP B 1 542 ? -10.148 -19.156 6.684 1 98.75 542 ASP B O 1
ATOM 9441 N N . LYS B 1 543 ? -11.82 -19.562 5.23 1 98.75 543 LYS B N 1
ATOM 9442 C CA . LYS B 1 543 ? -12.18 -20.812 5.902 1 98.75 543 LYS B CA 1
ATOM 9443 C C . LYS B 1 543 ? -11.062 -21.828 5.801 1 98.75 543 LYS B C 1
ATOM 9445 O O . LYS B 1 543 ? -10.742 -22.516 6.781 1 98.75 543 LYS B O 1
ATOM 9450 N N . PHE B 1 544 ? -10.539 -22 4.605 1 98.69 544 PHE B N 1
ATOM 9451 C CA . PHE B 1 544 ? -9.469 -22.953 4.359 1 98.69 544 PHE B CA 1
ATOM 9452 C C . PHE B 1 544 ? -8.289 -22.703 5.293 1 98.69 544 PHE B C 1
ATOM 9454 O O . PHE B 1 544 ? -7.777 -23.625 5.926 1 98.69 544 PHE B O 1
ATOM 9461 N N . ILE B 1 545 ? -7.84 -21.406 5.434 1 98.94 545 ILE B N 1
ATOM 9462 C CA . ILE B 1 545 ? -6.711 -21.016 6.273 1 98.94 545 ILE B CA 1
ATOM 9463 C C . ILE B 1 545 ? -7.035 -21.297 7.738 1 98.94 545 ILE B C 1
ATOM 9465 O O . ILE B 1 545 ? -6.203 -21.844 8.469 1 98.94 545 ILE B O 1
ATOM 9469 N N . LEU B 1 546 ? -8.227 -20.922 8.148 1 98.88 546 LEU B N 1
ATOM 9470 C CA . LEU B 1 546 ? -8.617 -21.156 9.539 1 98.88 546 LEU B CA 1
ATOM 9471 C C . LEU B 1 546 ? -8.578 -22.641 9.867 1 98.88 546 LEU B C 1
ATOM 9473 O O . LEU B 1 546 ? -8.102 -23.031 10.93 1 98.88 546 LEU B O 1
ATOM 9477 N N . GLU B 1 547 ? -9.094 -23.453 8.953 1 98.75 547 GLU B N 1
ATOM 9478 C CA . GLU B 1 547 ? -9.133 -24.906 9.156 1 98.75 547 GLU B CA 1
ATOM 9479 C C . GLU B 1 547 ? -7.723 -25.469 9.289 1 98.75 547 GLU B C 1
ATOM 9481 O O . GLU B 1 547 ? -7.469 -26.312 10.156 1 98.75 547 GLU B O 1
ATOM 9486 N N . ARG B 1 548 ? -6.844 -25.031 8.43 1 98.81 548 ARG B N 1
ATOM 9487 C CA . ARG B 1 548 ? -5.469 -25.516 8.484 1 98.81 548 ARG B CA 1
ATOM 9488 C C . ARG B 1 548 ? -4.758 -25 9.734 1 98.81 548 ARG B C 1
ATOM 9490 O O . ARG B 1 548 ? -3.914 -25.703 10.297 1 98.81 548 ARG B O 1
ATOM 9497 N N . PHE B 1 549 ? -5.047 -23.75 10.164 1 98.88 549 PHE B N 1
ATOM 9498 C CA . PHE B 1 549 ? -4.5 -23.188 11.398 1 98.88 549 PHE B CA 1
ATOM 9499 C C . PHE B 1 549 ? -4.926 -24.016 12.602 1 98.88 549 PHE B C 1
ATOM 9501 O O . PHE B 1 549 ? -4.102 -24.344 13.461 1 98.88 549 PHE B O 1
ATOM 9508 N N . ILE B 1 550 ? -6.195 -24.391 12.648 1 98.81 550 ILE B N 1
ATOM 9509 C CA . ILE B 1 550 ? -6.727 -25.219 13.727 1 98.81 550 ILE B CA 1
ATOM 9510 C C . ILE B 1 550 ? -5.988 -26.562 13.75 1 98.81 550 ILE B C 1
ATOM 9512 O O . ILE B 1 550 ? -5.574 -27.031 14.82 1 98.81 550 ILE B O 1
ATOM 9516 N N . GLU B 1 551 ? -5.828 -27.141 12.609 1 98.56 551 GLU B N 1
ATOM 9517 C CA . GLU B 1 551 ? -5.137 -28.422 12.523 1 98.56 551 GLU B CA 1
ATOM 9518 C C . GLU B 1 551 ? -3.693 -28.312 13.008 1 98.56 551 GLU B C 1
ATOM 9520 O O . GLU B 1 551 ? -3.219 -29.156 13.766 1 98.56 551 GLU B O 1
ATOM 9525 N N . GLY B 1 552 ? -2.994 -27.25 12.555 1 98.31 552 GLY B N 1
ATOM 9526 C CA . GLY B 1 552 ? -1.616 -27.031 12.961 1 98.31 552 GLY B CA 1
ATOM 9527 C C . GLY B 1 552 ? -1.462 -26.828 14.461 1 98.31 552 GLY B C 1
ATOM 9528 O O . GLY B 1 552 ? -0.557 -27.391 15.078 1 98.31 552 GLY B O 1
ATOM 9529 N N . VAL B 1 553 ? -2.354 -26.047 15.016 1 98.38 553 VAL B N 1
ATOM 9530 C CA . VAL B 1 553 ? -2.297 -25.75 16.453 1 98.38 553 VAL B CA 1
ATOM 9531 C C . VAL B 1 553 ? -2.625 -27.016 17.25 1 98.38 553 VAL B C 1
ATOM 9533 O O . VAL B 1 553 ? -1.969 -27.297 18.25 1 98.38 553 VAL B O 1
ATOM 9536 N N . SER B 1 554 ? -3.572 -27.766 16.797 1 97.62 554 SER B N 1
ATOM 9537 C CA . SER B 1 554 ? -4.031 -28.953 17.516 1 97.62 554 SER B CA 1
ATOM 9538 C C . SER B 1 554 ? -2.947 -30.031 17.562 1 97.62 554 SER B C 1
ATOM 9540 O O . SER B 1 554 ? -2.895 -30.828 18.5 1 97.62 554 SER B O 1
ATOM 9542 N N . LYS B 1 555 ? -2.082 -30.047 16.672 1 97.38 555 LYS B N 1
ATOM 9543 C CA . LYS B 1 555 ? -1.061 -31.078 16.562 1 97.38 555 LYS B CA 1
ATOM 9544 C C . LYS B 1 555 ? 0.216 -30.672 17.281 1 97.38 555 LYS B C 1
ATOM 9546 O O . LYS B 1 555 ? 1.109 -31.5 17.484 1 97.38 555 LYS B O 1
ATOM 9551 N N . CYS B 1 556 ? 0.291 -29.438 17.688 1 97.88 556 CYS B N 1
ATOM 9552 C CA . CYS B 1 556 ? 1.514 -28.969 18.328 1 97.88 556 CYS B CA 1
ATOM 9553 C C . CYS B 1 556 ? 1.748 -29.656 19.656 1 97.88 556 CYS B C 1
ATOM 9555 O O . CYS B 1 556 ? 0.91 -29.578 20.562 1 97.88 556 CYS B O 1
ATOM 9557 N N . PRO B 1 557 ? 2.863 -30.328 19.875 1 97.06 557 PRO B N 1
ATOM 9558 C CA . PRO B 1 557 ? 3.082 -31.109 21.094 1 97.06 557 PRO B CA 1
ATOM 9559 C C . PRO B 1 557 ? 3.424 -30.234 22.297 1 97.06 557 PRO B C 1
ATOM 9561 O O . PRO B 1 557 ? 3.18 -30.641 23.453 1 97.06 557 PRO B O 1
ATOM 9564 N N . ASP B 1 558 ? 4.051 -29.078 22.141 1 97.62 558 ASP B N 1
ATOM 9565 C CA . ASP B 1 558 ? 4.43 -28.188 23.234 1 97.62 558 ASP B CA 1
ATOM 9566 C C . ASP B 1 558 ? 3.23 -27.375 23.719 1 97.62 558 ASP B C 1
ATOM 9568 O O . ASP B 1 558 ? 2.646 -26.609 22.969 1 97.62 558 ASP B O 1
ATOM 9572 N N . ASP B 1 559 ? 2.953 -27.516 24.953 1 97.06 559 ASP B N 1
ATOM 9573 C CA . ASP B 1 559 ? 1.747 -26.922 25.516 1 97.06 559 ASP B CA 1
ATOM 9574 C C . ASP B 1 559 ? 1.793 -25.391 25.438 1 97.06 559 ASP B C 1
ATOM 9576 O O . ASP B 1 559 ? 0.792 -24.75 25.109 1 97.06 559 ASP B O 1
ATOM 9580 N N . ASN B 1 560 ? 2.92 -24.812 25.797 1 97.75 560 ASN B N 1
ATOM 9581 C CA . ASN B 1 560 ? 3.043 -23.359 25.781 1 97.75 560 ASN B CA 1
ATOM 9582 C C . ASN B 1 560 ? 2.936 -22.797 24.359 1 97.75 560 ASN B C 1
ATOM 9584 O O . ASN B 1 560 ? 2.314 -21.766 24.156 1 97.75 560 ASN B O 1
ATOM 9588 N N . GLN B 1 561 ? 3.566 -23.516 23.422 1 98.31 561 GLN B N 1
ATOM 9589 C CA . GLN B 1 561 ? 3.449 -23.125 22.031 1 98.31 561 GLN B CA 1
ATOM 9590 C C . GLN B 1 561 ? 2 -23.203 21.547 1 98.31 561 GLN B C 1
ATOM 9592 O O . GLN B 1 561 ? 1.513 -22.297 20.875 1 98.31 561 GLN B O 1
ATOM 9597 N N . ARG B 1 562 ? 1.365 -24.25 21.891 1 98.12 562 ARG B N 1
ATOM 9598 C CA . ARG B 1 562 ? -0.02 -24.484 21.484 1 98.12 562 ARG B CA 1
ATOM 9599 C C . ARG B 1 562 ? -0.933 -23.391 22.031 1 98.12 562 ARG B C 1
ATOM 9601 O O . ARG B 1 562 ? -1.784 -22.859 21.328 1 98.12 562 ARG B O 1
ATOM 9608 N N . LYS B 1 563 ? -0.722 -23.062 23.297 1 97.94 563 LYS B N 1
ATOM 9609 C CA . LYS B 1 563 ? -1.517 -22.016 23.938 1 97.94 563 LYS B CA 1
ATOM 9610 C C . LYS B 1 563 ? -1.3 -20.672 23.25 1 97.94 563 LYS B C 1
ATOM 9612 O O . LYS B 1 563 ? -2.26 -19.953 22.969 1 97.94 563 LYS B O 1
ATOM 9617 N N . ALA B 1 564 ? -0.039 -20.344 23.016 1 98.5 564 ALA B N 1
ATOM 9618 C CA . ALA B 1 564 ? 0.296 -19.078 22.359 1 98.5 564 ALA B CA 1
ATOM 9619 C C . ALA B 1 564 ? -0.322 -18.984 20.969 1 98.5 564 ALA B C 1
ATOM 9621 O O . ALA B 1 564 ? -0.905 -17.969 20.594 1 98.5 564 ALA B O 1
ATOM 9622 N N . MET B 1 565 ? -0.227 -20.047 20.172 1 98.75 565 MET B N 1
ATOM 9623 C CA . MET B 1 565 ? -0.767 -20.047 18.828 1 98.75 565 MET B CA 1
ATOM 9624 C C . MET B 1 565 ? -2.291 -20.047 18.844 1 98.75 565 MET B C 1
ATOM 9626 O O . MET B 1 565 ? -2.93 -19.531 17.922 1 98.75 565 MET B O 1
ATOM 9630 N N . SER B 1 566 ? -2.877 -20.641 19.891 1 98.75 566 SER B N 1
ATOM 9631 C CA . SER B 1 566 ? -4.328 -20.609 20.031 1 98.75 566 SER B CA 1
ATOM 9632 C C . SER B 1 566 ? -4.848 -19.188 20.172 1 98.75 566 SER B C 1
ATOM 9634 O O . SER B 1 566 ? -5.914 -18.859 19.656 1 98.75 566 SER B O 1
ATOM 9636 N N . LEU B 1 567 ? -4.102 -18.359 20.906 1 98.75 567 LEU B N 1
ATOM 9637 C CA . LEU B 1 567 ? -4.465 -16.953 21 1 98.75 567 LEU B CA 1
ATOM 9638 C C . LEU B 1 567 ? -4.465 -16.297 19.625 1 98.75 567 LEU B C 1
ATOM 9640 O O . LEU B 1 567 ? -5.383 -15.539 19.281 1 98.75 567 LEU B O 1
ATOM 9644 N N . LEU B 1 568 ? -3.443 -16.594 18.812 1 98.94 568 LEU B N 1
ATOM 9645 C CA . LEU B 1 568 ? -3.342 -16.031 17.469 1 98.94 568 LEU B CA 1
ATOM 9646 C C . LEU B 1 568 ? -4.496 -16.516 16.594 1 98.94 568 LEU B C 1
ATOM 9648 O O . LEU B 1 568 ? -5.059 -15.742 15.828 1 98.94 568 LEU B O 1
ATOM 9652 N N . LEU B 1 569 ? -4.789 -17.797 16.719 1 98.88 569 LEU B N 1
ATOM 9653 C CA . LEU B 1 569 ? -5.871 -18.391 15.953 1 98.88 569 LEU B CA 1
ATOM 9654 C C . LEU B 1 569 ? -7.199 -17.719 16.266 1 98.88 569 LEU B C 1
ATOM 9656 O O . LEU B 1 569 ? -7.945 -17.359 15.344 1 98.88 569 LEU B O 1
ATOM 9660 N N . SER B 1 570 ? -7.477 -17.516 17.531 1 98.88 570 SER B N 1
ATOM 9661 C CA . SER B 1 570 ? -8.695 -16.828 17.953 1 98.88 570 SER B CA 1
ATOM 9662 C C . SER B 1 570 ? -8.719 -15.391 17.438 1 98.88 570 SER B C 1
ATOM 9664 O O . SER B 1 570 ? -9.766 -14.898 17 1 98.88 570 SER B O 1
ATOM 9666 N N . LEU B 1 571 ? -7.598 -14.703 17.547 1 98.88 571 LEU B N 1
ATOM 9667 C CA . LEU B 1 571 ? -7.508 -13.328 17.078 1 98.88 571 LEU B CA 1
ATOM 9668 C C . LEU B 1 571 ? -7.809 -13.242 15.578 1 98.88 571 LEU B C 1
ATOM 9670 O O . LEU B 1 571 ? -8.578 -12.383 15.148 1 98.88 571 LEU B O 1
ATOM 9674 N N . MET B 1 572 ? -7.215 -14.117 14.758 1 98.88 572 MET B N 1
ATOM 9675 C CA . MET B 1 572 ? -7.449 -14.117 13.312 1 98.88 572 MET B CA 1
ATOM 9676 C C . MET B 1 572 ? -8.93 -14.336 13.008 1 98.88 572 MET B C 1
ATOM 9678 O O . MET B 1 572 ? -9.516 -13.617 12.195 1 98.88 572 MET B O 1
ATOM 9682 N N . GLY B 1 573 ? -9.477 -15.398 13.648 1 98.88 573 GLY B N 1
ATOM 9683 C CA . GLY B 1 573 ? -10.875 -15.719 13.398 1 98.88 573 GLY B CA 1
ATOM 9684 C C . GLY B 1 573 ? -11.82 -14.578 13.75 1 98.88 573 GLY B C 1
ATOM 9685 O O . GLY B 1 573 ? -12.688 -14.219 12.945 1 98.88 573 GLY B O 1
ATOM 9686 N N . LEU B 1 574 ? -11.656 -14.023 14.938 1 98.88 574 LEU B N 1
ATOM 9687 C CA . LEU B 1 574 ? -12.531 -12.953 15.391 1 98.88 574 LEU B CA 1
ATOM 9688 C C . LEU B 1 574 ? -12.336 -11.695 14.547 1 98.88 574 LEU B C 1
ATOM 9690 O O . LEU B 1 574 ? -13.281 -10.938 14.328 1 98.88 574 LEU B O 1
ATOM 9694 N N . PHE B 1 575 ? -11.102 -11.484 14.164 1 98.44 575 PHE B N 1
ATOM 9695 C CA . PHE B 1 575 ? -10.82 -10.328 13.312 1 98.44 575 PHE B CA 1
ATOM 9696 C C . PHE B 1 575 ? -11.562 -10.445 11.984 1 98.44 575 PHE B C 1
ATOM 9698 O O . PHE B 1 575 ? -12.109 -9.453 11.492 1 98.44 575 PHE B O 1
ATOM 9705 N N . ILE B 1 576 ? -11.602 -11.602 11.359 1 98.56 576 ILE B N 1
ATOM 9706 C CA . ILE B 1 576 ? -12.336 -11.844 10.117 1 98.56 576 ILE B CA 1
ATOM 9707 C C . ILE B 1 576 ? -13.828 -11.602 10.336 1 98.56 576 ILE B C 1
ATOM 9709 O O . ILE B 1 576 ? -14.477 -10.922 9.539 1 98.56 576 ILE B O 1
ATOM 9713 N N . ILE B 1 577 ? -14.344 -12.094 11.438 1 98.44 577 ILE B N 1
ATOM 9714 C CA . ILE B 1 577 ? -15.766 -11.961 11.727 1 98.44 577 ILE B CA 1
ATOM 9715 C C . ILE B 1 577 ? -16.125 -10.492 11.93 1 98.44 577 ILE B C 1
ATOM 9717 O O . ILE B 1 577 ? -17.141 -10.016 11.422 1 98.44 577 ILE B O 1
ATOM 9721 N N . ASN B 1 578 ? -15.266 -9.82 12.656 1 97.06 578 ASN B N 1
ATOM 9722 C CA . ASN B 1 578 ? -15.5 -8.43 13.023 1 97.06 578 ASN B CA 1
ATOM 9723 C C . ASN B 1 578 ? -15.539 -7.523 11.797 1 97.06 578 ASN B C 1
ATOM 9725 O O . ASN B 1 578 ? -16.203 -6.492 11.797 1 97.06 578 ASN B O 1
ATOM 9729 N N . ARG B 1 579 ? -14.914 -7.82 10.766 1 94.25 579 ARG B N 1
ATOM 9730 C CA . ARG B 1 579 ? -14.742 -6.918 9.625 1 94.25 579 ARG B CA 1
ATOM 9731 C C . ARG B 1 579 ? -15.773 -7.207 8.539 1 94.25 579 ARG B C 1
ATOM 9733 O O . ARG B 1 579 ? -15.984 -6.387 7.645 1 94.25 579 ARG B O 1
ATOM 9740 N N . ASP B 1 580 ? -16.375 -8.328 8.586 1 95.44 580 ASP B N 1
ATOM 9741 C CA . ASP B 1 580 ? -17.266 -8.734 7.512 1 95.44 580 ASP B CA 1
ATOM 9742 C C . ASP B 1 580 ? -18.734 -8.5 7.902 1 95.44 580 ASP B C 1
ATOM 9744 O O . ASP B 1 580 ? -19.219 -9.078 8.875 1 95.44 580 ASP B O 1
ATOM 9748 N N . THR B 1 581 ? -19.453 -7.762 7.121 1 94.69 581 THR B N 1
ATOM 9749 C CA . THR B 1 581 ? -20.844 -7.398 7.387 1 94.69 581 THR B CA 1
ATOM 9750 C C . THR B 1 581 ? -21.75 -8.625 7.301 1 94.69 581 THR B C 1
ATOM 9752 O O . THR B 1 581 ? -22.875 -8.602 7.809 1 94.69 581 THR B O 1
ATOM 9755 N N . TRP B 1 582 ? -21.281 -9.656 6.672 1 96.19 582 TRP B N 1
ATOM 9756 C CA . TRP B 1 582 ? -22.094 -10.836 6.43 1 96.19 582 TRP B CA 1
ATOM 9757 C C . TRP B 1 582 ? -22.656 -11.398 7.738 1 96.19 582 TRP B C 1
ATOM 9759 O O . TRP B 1 582 ? -23.812 -11.781 7.809 1 96.19 582 TRP B O 1
ATOM 9769 N N . PHE B 1 583 ? -21.844 -11.414 8.758 1 97.81 583 PHE B N 1
ATOM 9770 C CA . PHE B 1 583 ? -22.188 -12.133 9.984 1 97.81 583 PHE B CA 1
ATOM 9771 C C . PHE B 1 583 ? -23.344 -11.461 10.711 1 97.81 583 PHE B C 1
ATOM 9773 O O . PHE B 1 583 ? -24.156 -12.133 11.336 1 97.81 583 PHE B O 1
ATOM 9780 N N . ILE B 1 584 ? -23.359 -10.109 10.633 1 95.75 584 ILE B N 1
ATOM 9781 C CA . ILE B 1 584 ? -24.484 -9.383 11.234 1 95.75 584 ILE B CA 1
ATOM 9782 C C . ILE B 1 584 ? -25.656 -9.359 10.258 1 95.75 584 ILE B C 1
ATOM 9784 O O . ILE B 1 584 ? -26.812 -9.539 10.664 1 95.75 584 ILE B O 1
ATOM 9788 N N . LYS B 1 585 ? -25.406 -9.141 9.008 1 95.38 585 LYS B N 1
ATOM 9789 C CA . LYS B 1 585 ? -26.422 -9 7.973 1 95.38 585 LYS B CA 1
ATOM 9790 C C . LYS B 1 585 ? -27.312 -10.242 7.914 1 95.38 585 LYS B C 1
ATOM 9792 O O . LYS B 1 585 ? -28.531 -10.125 7.824 1 95.38 585 LYS B O 1
ATOM 9797 N N . TYR B 1 586 ? -26.688 -11.391 8.031 1 95.81 586 TYR B N 1
ATOM 9798 C CA . TYR B 1 586 ? -27.438 -12.633 7.918 1 95.81 586 TYR B CA 1
ATOM 9799 C C . TYR B 1 586 ? -27.641 -13.281 9.281 1 95.81 586 TYR B C 1
ATOM 9801 O O . TYR B 1 586 ? -27.953 -14.469 9.367 1 95.81 586 TYR B O 1
ATOM 9809 N N . GLN B 1 587 ? -27.328 -12.594 10.336 1 96.06 587 GLN B N 1
ATOM 9810 C CA . GLN B 1 587 ? -27.719 -12.883 11.711 1 96.06 587 GLN B CA 1
ATOM 9811 C C . GLN B 1 587 ? -27 -14.117 12.242 1 96.06 587 GLN B C 1
ATOM 9813 O O . GLN B 1 587 ? -27.578 -14.898 13 1 96.06 587 GLN B O 1
ATOM 9818 N N . PHE B 1 588 ? -25.875 -14.352 11.719 1 98.06 588 PHE B N 1
ATOM 9819 C CA . PHE B 1 588 ? -25.078 -15.391 12.375 1 98.06 588 PHE B CA 1
ATOM 9820 C C . PHE B 1 588 ? -24.719 -14.984 13.797 1 98.06 588 PHE B C 1
ATOM 9822 O O . PHE B 1 588 ? -24.703 -15.82 14.703 1 98.06 588 PHE B O 1
ATOM 9829 N N . ILE B 1 589 ? -24.359 -13.688 13.961 1 98.06 589 ILE B N 1
ATOM 9830 C CA . ILE B 1 589 ? -24.109 -13.156 15.297 1 98.06 589 ILE B CA 1
ATOM 9831 C C . ILE B 1 589 ? -25.125 -12.062 15.609 1 98.06 589 ILE B C 1
ATOM 9833 O O . ILE B 1 589 ? -25.703 -11.469 14.695 1 98.06 589 ILE B O 1
ATOM 9837 N N . SER B 1 590 ? -25.375 -11.836 16.891 1 97 590 SER B N 1
ATOM 9838 C CA . SER B 1 590 ? -26.203 -10.734 17.359 1 97 590 SER B CA 1
ATOM 9839 C C . SER B 1 590 ? -25.391 -9.453 17.516 1 97 590 SER B C 1
ATOM 9841 O O . SER B 1 590 ? -24.156 -9.477 17.406 1 97 590 SER B O 1
ATOM 9843 N N . VAL B 1 591 ? -26.031 -8.32 17.719 1 95.31 591 VAL B N 1
ATOM 9844 C CA . VAL B 1 591 ? -25.375 -7.043 17.984 1 95.31 591 VAL B CA 1
ATOM 9845 C C . VAL B 1 591 ? -24.516 -7.145 19.234 1 95.31 591 VAL B C 1
ATOM 9847 O O . VAL B 1 591 ? -23.375 -6.668 19.25 1 95.31 591 VAL B O 1
ATOM 9850 N N . ASP B 1 592 ? -25.031 -7.84 20.234 1 96.38 592 ASP B N 1
ATOM 9851 C CA . ASP B 1 592 ? -24.297 -8.008 21.484 1 96.38 592 ASP B CA 1
ATOM 9852 C C . ASP B 1 592 ? -23.031 -8.828 21.266 1 96.38 592 ASP B C 1
ATOM 9854 O O . ASP B 1 592 ? -21.969 -8.523 21.844 1 96.38 592 ASP B O 1
ATOM 9858 N N . GLN B 1 593 ? -23.156 -9.883 20.484 1 97.56 593 GLN B N 1
ATOM 9859 C CA . GLN B 1 593 ? -22 -10.703 20.172 1 97.56 593 GLN B CA 1
ATOM 9860 C C . GLN B 1 593 ? -20.969 -9.914 19.375 1 97.56 593 GLN B C 1
ATOM 9862 O O . GLN B 1 593 ? -19.766 -10.117 19.531 1 97.56 593 GLN B O 1
ATOM 9867 N N . SER B 1 594 ? -21.484 -9.117 18.438 1 97.31 594 SER B N 1
ATOM 9868 C CA . SER B 1 594 ? -20.578 -8.266 17.656 1 97.31 594 SER B CA 1
ATOM 9869 C C . SER B 1 594 ? -19.781 -7.332 18.562 1 97.31 594 SER B C 1
ATOM 9871 O O . SER B 1 594 ? -18.578 -7.176 18.391 1 97.31 594 SER B O 1
ATOM 9873 N N . ASP B 1 595 ? -20.422 -6.715 19.531 1 95.12 595 ASP B N 1
ATOM 9874 C CA . ASP B 1 595 ? -19.75 -5.832 20.484 1 95.12 595 ASP B CA 1
ATOM 9875 C C . ASP B 1 595 ? -18.75 -6.605 21.344 1 95.12 595 ASP B C 1
ATOM 9877 O O . ASP B 1 595 ? -17.656 -6.125 21.625 1 95.12 595 ASP B O 1
ATOM 9881 N N . ALA B 1 596 ? -19.203 -7.777 21.781 1 97.69 596 ALA B N 1
ATOM 9882 C CA . ALA B 1 596 ? -18.328 -8.625 22.594 1 97.69 596 ALA B CA 1
ATOM 9883 C C . ALA B 1 596 ? -17.078 -9.039 21.812 1 97.69 596 ALA B C 1
ATOM 9885 O O . ALA B 1 596 ? -15.992 -9.133 22.375 1 97.69 596 ALA B O 1
ATOM 9886 N N . ILE B 1 597 ? -17.266 -9.328 20.531 1 98.31 597 ILE B N 1
ATOM 9887 C CA . ILE B 1 597 ? -16.156 -9.727 19.672 1 98.31 597 ILE B CA 1
ATOM 9888 C C . ILE B 1 597 ? -15.156 -8.57 19.562 1 98.31 597 ILE B C 1
ATOM 9890 O O . ILE B 1 597 ? -13.945 -8.789 19.625 1 98.31 597 ILE B O 1
ATOM 9894 N N . GLU B 1 598 ? -15.656 -7.352 19.375 1 96.38 598 GLU B N 1
ATOM 9895 C CA . GLU B 1 598 ? -14.789 -6.18 19.344 1 96.38 598 GLU B CA 1
ATOM 9896 C C . GLU B 1 598 ? -13.945 -6.074 20.609 1 96.38 598 GLU B C 1
ATOM 9898 O O . GLU B 1 598 ? -12.742 -5.828 20.531 1 96.38 598 GLU B O 1
ATOM 9903 N N . ASN B 1 599 ? -14.531 -6.27 21.75 1 95.56 599 ASN B N 1
ATOM 9904 C CA . ASN B 1 599 ? -13.828 -6.234 23.016 1 95.56 599 ASN B CA 1
ATOM 9905 C C . ASN B 1 599 ? -12.828 -7.387 23.141 1 95.56 599 ASN B C 1
ATOM 9907 O O . ASN B 1 599 ? -11.727 -7.207 23.672 1 95.56 599 ASN B O 1
ATOM 9911 N N . GLU B 1 600 ? -13.258 -8.547 22.656 1 97.88 600 GLU B N 1
ATOM 9912 C CA . GLU B 1 600 ? -12.406 -9.727 22.734 1 97.88 600 GLU B CA 1
ATOM 9913 C C . GLU B 1 600 ? -11.141 -9.555 21.906 1 97.88 600 GLU B C 1
ATOM 9915 O O . GLU B 1 600 ? -10.07 -10.039 22.281 1 97.88 600 GLU B O 1
ATOM 9920 N N . ILE B 1 601 ? -11.258 -8.914 20.766 1 98.44 601 ILE B N 1
ATOM 9921 C CA . ILE B 1 601 ? -10.102 -8.633 19.922 1 98.44 601 ILE B CA 1
ATOM 9922 C C . ILE B 1 601 ? -9.094 -7.781 20.703 1 98.44 601 ILE B C 1
ATOM 9924 O O . ILE B 1 601 ? -7.895 -8.062 20.688 1 98.44 601 ILE B O 1
ATOM 9928 N N . SER B 1 602 ? -9.57 -6.793 21.422 1 96.75 602 SER B N 1
ATOM 9929 C CA . SER B 1 602 ? -8.711 -5.945 22.234 1 96.75 602 SER B CA 1
ATOM 9930 C C . SER B 1 602 ? -8.039 -6.742 23.359 1 96.75 602 SER B C 1
ATOM 9932 O O . SER B 1 602 ? -6.852 -6.57 23.625 1 96.75 602 SER B O 1
ATOM 9934 N N . ASP B 1 603 ? -8.82 -7.598 23.938 1 97.31 603 ASP B N 1
ATOM 9935 C CA . ASP B 1 603 ? -8.297 -8.406 25.031 1 97.31 603 ASP B CA 1
ATOM 9936 C C . ASP B 1 603 ? -7.234 -9.383 24.531 1 97.31 603 ASP B C 1
ATOM 9938 O O . ASP B 1 603 ? -6.207 -9.578 25.188 1 97.31 603 ASP B O 1
ATOM 9942 N N . LEU B 1 604 ? -7.504 -9.984 23.422 1 98.62 604 LEU B N 1
ATOM 9943 C CA . LEU B 1 604 ? -6.535 -10.898 22.828 1 98.62 604 LEU B CA 1
ATOM 9944 C C . LEU B 1 604 ? -5.238 -10.172 22.484 1 98.62 604 LEU B C 1
ATOM 9946 O O . LEU B 1 604 ? -4.148 -10.703 22.703 1 98.62 604 LEU B O 1
ATOM 9950 N N . CYS B 1 605 ? -5.375 -8.984 21.953 1 98.5 605 CYS B N 1
ATOM 9951 C CA . CYS B 1 605 ? -4.18 -8.203 21.641 1 98.5 605 CYS B CA 1
ATOM 9952 C C . CYS B 1 605 ? -3.369 -7.922 22.906 1 98.5 605 CYS B C 1
ATOM 9954 O O . CYS B 1 605 ? -2.143 -8.023 22.891 1 98.5 605 CYS B O 1
ATOM 9956 N N . LYS B 1 606 ? -4.02 -7.613 23.969 1 96.88 606 LYS B N 1
ATOM 9957 C CA . LYS B 1 606 ? -3.35 -7.355 25.25 1 96.88 606 LYS B CA 1
ATOM 9958 C C . LYS B 1 606 ? -2.629 -8.602 25.75 1 96.88 606 LYS B C 1
ATOM 9960 O O . LYS B 1 606 ? -1.535 -8.508 26.312 1 96.88 606 LYS B O 1
ATOM 9965 N N . GLU B 1 607 ? -3.264 -9.703 25.516 1 97.75 607 GLU B N 1
ATOM 9966 C CA . GLU B 1 607 ? -2.699 -10.969 25.984 1 97.75 607 GLU B CA 1
ATOM 9967 C C . GLU B 1 607 ? -1.517 -11.398 25.125 1 97.75 607 GLU B C 1
ATOM 9969 O O . GLU B 1 607 ? -0.572 -12.016 25.609 1 97.75 607 GLU B O 1
ATOM 9974 N N . ILE B 1 608 ? -1.553 -11.078 23.875 1 98.75 608 ILE B N 1
ATOM 9975 C CA . ILE B 1 608 ? -0.544 -11.531 22.922 1 98.75 608 ILE B CA 1
ATOM 9976 C C . ILE B 1 608 ? 0.672 -10.609 22.984 1 98.75 608 ILE B C 1
ATOM 9978 O O . ILE B 1 608 ? 1.806 -11.055 22.797 1 98.75 608 ILE B O 1
ATOM 9982 N N . ALA B 1 609 ? 0.5 -9.344 23.312 1 98.5 609 ALA B N 1
ATOM 9983 C CA . ALA B 1 609 ? 1.538 -8.32 23.234 1 98.5 609 ALA B CA 1
ATOM 9984 C C . ALA B 1 609 ? 2.791 -8.742 23.984 1 98.5 609 ALA B C 1
ATOM 9986 O O . ALA B 1 609 ? 3.896 -8.703 23.453 1 98.5 609 ALA B O 1
ATOM 9987 N N . PRO B 1 610 ? 2.697 -9.273 25.219 1 98.12 610 PRO B N 1
ATOM 9988 C CA . PRO B 1 610 ? 3.912 -9.602 25.969 1 98.12 610 PRO B CA 1
ATOM 9989 C C . PRO B 1 610 ? 4.707 -10.742 25.328 1 98.12 610 PRO B C 1
ATOM 9991 O O . PRO B 1 610 ? 5.922 -10.844 25.547 1 98.12 610 PRO B O 1
ATOM 9994 N N . ILE B 1 611 ? 4.055 -11.617 24.562 1 98.56 611 ILE B N 1
ATOM 9995 C CA . ILE B 1 611 ? 4.746 -12.797 24.047 1 98.56 611 ILE B CA 1
ATOM 9996 C C . ILE B 1 611 ? 4.98 -12.641 22.547 1 98.56 611 ILE B C 1
ATOM 9998 O O . ILE B 1 611 ? 5.406 -13.586 21.875 1 98.56 611 ILE B O 1
ATOM 10002 N N . SER B 1 612 ? 4.676 -11.461 21.969 1 98.69 612 SER B N 1
ATOM 10003 C CA . SER B 1 612 ? 4.676 -11.242 20.516 1 98.69 612 SER B CA 1
ATOM 10004 C C . SER B 1 612 ? 6.082 -11.352 19.938 1 98.69 612 SER B C 1
ATOM 10006 O O . SER B 1 612 ? 6.266 -11.844 18.828 1 98.69 612 SER B O 1
ATOM 10008 N N . ILE B 1 613 ? 7.145 -10.945 20.688 1 98.12 613 ILE B N 1
ATOM 10009 C CA . ILE B 1 613 ? 8.516 -11.062 20.219 1 98.12 613 ILE B CA 1
ATOM 10010 C C . ILE B 1 613 ? 8.875 -12.539 20.031 1 98.12 613 ILE B C 1
ATOM 10012 O O . ILE B 1 613 ? 9.445 -12.922 19 1 98.12 613 ILE B O 1
ATOM 10016 N N . ALA B 1 614 ? 8.508 -13.367 21.016 1 98.12 614 ALA B N 1
ATOM 10017 C CA . ALA B 1 614 ? 8.789 -14.797 20.922 1 98.12 614 ALA B CA 1
ATOM 10018 C C . ALA B 1 614 ? 8.078 -15.422 19.734 1 98.12 614 ALA B C 1
ATOM 10020 O O . ALA B 1 614 ? 8.656 -16.25 19.016 1 98.12 614 ALA B O 1
ATOM 10021 N N . LEU B 1 615 ? 6.793 -15.039 19.516 1 98.69 615 LEU B N 1
ATOM 10022 C CA . LEU B 1 615 ? 6.012 -15.539 18.391 1 98.69 615 LEU B CA 1
ATOM 10023 C C . LEU B 1 615 ? 6.625 -15.102 17.078 1 98.69 615 LEU B C 1
ATOM 10025 O O . LEU B 1 615 ? 6.684 -15.891 16.125 1 98.69 615 LEU B O 1
ATOM 10029 N N . ALA B 1 616 ? 7.074 -13.836 16.984 1 98.25 616 ALA B N 1
ATOM 10030 C CA . ALA B 1 616 ? 7.715 -13.352 15.758 1 98.25 616 ALA B CA 1
ATOM 10031 C C . ALA B 1 616 ? 9.023 -14.086 15.492 1 98.25 616 ALA B C 1
ATOM 10033 O O . ALA B 1 616 ? 9.328 -14.43 14.344 1 98.25 616 ALA B O 1
ATOM 10034 N N . GLU B 1 617 ? 9.781 -14.391 16.516 1 97.38 617 GLU B N 1
ATOM 10035 C CA . GLU B 1 617 ? 11.047 -15.109 16.406 1 97.38 617 GLU B CA 1
ATOM 10036 C C . GLU B 1 617 ? 10.836 -16.547 15.938 1 97.38 617 GLU B C 1
ATOM 10038 O O . GLU B 1 617 ? 11.742 -17.156 15.391 1 97.38 617 GLU B O 1
ATOM 10043 N N . GLY B 1 618 ? 9.641 -17.031 16.109 1 97.69 618 GLY B N 1
ATOM 10044 C CA . GLY B 1 618 ? 9.305 -18.391 15.719 1 97.69 618 GLY B CA 1
ATOM 10045 C C . GLY B 1 618 ? 9.469 -18.625 14.234 1 97.69 618 GLY B C 1
ATOM 10046 O O . GLY B 1 618 ? 9.57 -19.781 13.797 1 97.69 618 GLY B O 1
ATOM 10047 N N . PHE B 1 619 ? 9.508 -17.594 13.445 1 97.44 619 PHE B N 1
ATOM 10048 C CA . PHE B 1 619 ? 9.656 -17.75 12 1 97.44 619 PHE B CA 1
ATOM 10049 C C . PHE B 1 619 ? 11.125 -17.906 11.625 1 97.44 619 PHE B C 1
ATOM 10051 O O . PHE B 1 619 ? 11.453 -18.141 10.461 1 97.44 619 PHE B O 1
ATOM 10058 N N . GLY B 1 620 ? 12.039 -17.75 12.578 1 95.38 620 GLY B N 1
ATOM 10059 C CA . GLY B 1 620 ? 13.414 -18.203 12.406 1 95.38 620 GLY B CA 1
ATOM 10060 C C . GLY B 1 620 ? 14.336 -17.109 11.906 1 95.38 620 GLY B C 1
ATOM 10061 O O . GLY B 1 620 ? 15.461 -17.375 11.484 1 95.38 620 GLY B O 1
ATOM 10062 N N . PHE B 1 621 ? 13.953 -15.82 11.906 1 94.38 621 PHE B N 1
ATOM 10063 C CA . PHE B 1 621 ? 14.828 -14.727 11.508 1 94.38 621 PHE B CA 1
ATOM 10064 C C . PHE B 1 621 ? 15.578 -14.164 12.719 1 94.38 621 PHE B C 1
ATOM 10066 O O . PHE B 1 621 ? 15 -13.984 13.789 1 94.38 621 PHE B O 1
ATOM 10073 N N . SER B 1 622 ? 16.859 -13.977 12.57 1 88.62 622 SER B N 1
ATOM 10074 C CA . SER B 1 622 ? 17.703 -13.492 13.648 1 88.62 622 SER B CA 1
ATOM 10075 C C . SER B 1 622 ? 17.672 -11.969 13.734 1 88.62 622 SER B C 1
ATOM 10077 O O . SER B 1 622 ? 17.078 -11.305 12.891 1 88.62 622 SER B O 1
ATOM 10079 N N . THR B 1 623 ? 18.344 -11.453 14.719 1 84.94 623 THR B N 1
ATOM 10080 C CA . THR B 1 623 ? 18.453 -10.008 14.891 1 84.94 623 THR B CA 1
ATOM 10081 C C . THR B 1 623 ? 19.281 -9.391 13.766 1 84.94 623 THR B C 1
ATOM 10083 O O . THR B 1 623 ? 19.188 -8.188 13.516 1 84.94 623 THR B O 1
ATOM 10086 N N . LYS B 1 624 ? 20.047 -10.188 13.086 1 82.38 624 LYS B N 1
ATOM 10087 C CA . LYS B 1 624 ? 20.844 -9.688 11.969 1 82.38 624 LYS B CA 1
ATOM 10088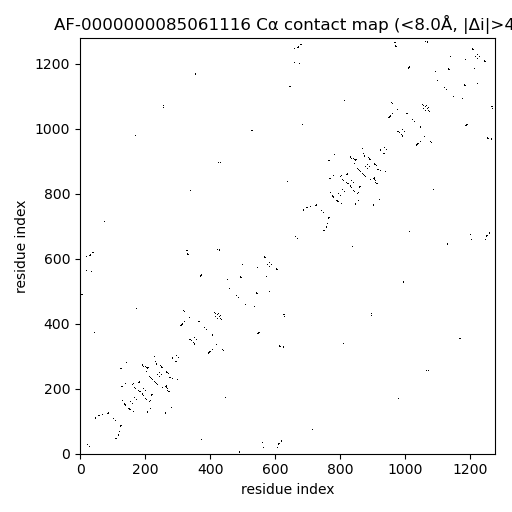 C C . LYS B 1 624 ? 19.984 -9.43 10.742 1 82.38 624 LYS B C 1
ATOM 10090 O O . LYS B 1 624 ? 20.359 -8.648 9.867 1 82.38 624 LYS B O 1
ATOM 10095 N N . THR B 1 625 ? 18.859 -10.062 10.719 1 84.69 625 THR B N 1
ATOM 10096 C CA . THR B 1 625 ? 18.016 -9.992 9.539 1 84.69 625 THR B CA 1
ATOM 10097 C C . THR B 1 625 ? 16.891 -8.969 9.734 1 84.69 625 THR B C 1
ATOM 10099 O O . THR B 1 625 ? 16.109 -8.711 8.812 1 84.69 625 THR B O 1
ATOM 10102 N N . MET B 1 626 ? 16.828 -8.406 10.891 1 90.56 626 MET B N 1
ATOM 10103 C CA . MET B 1 626 ? 15.781 -7.418 11.125 1 90.56 626 MET B CA 1
ATOM 10104 C C . MET B 1 626 ? 16.328 -6.004 10.938 1 90.56 626 MET B C 1
ATOM 10106 O O . MET B 1 626 ? 17.531 -5.793 10.922 1 90.56 626 MET B O 1
ATOM 10110 N N . GLY B 1 627 ? 15.469 -5.031 10.766 1 94.25 627 GLY B N 1
ATOM 10111 C CA . GLY B 1 627 ? 15.883 -3.641 10.719 1 94.25 627 GLY B CA 1
ATOM 10112 C C . GLY B 1 627 ? 16.562 -3.184 12 1 94.25 627 GLY B C 1
ATOM 10113 O O . GLY B 1 627 ? 16.203 -3.611 13.094 1 94.25 627 GLY B O 1
ATOM 10114 N N . PRO B 1 628 ? 17.5 -2.305 11.891 1 95.38 628 PRO B N 1
ATOM 10115 C CA . PRO B 1 628 ? 18.297 -1.893 13.055 1 95.38 628 PRO B CA 1
ATOM 10116 C C . PRO B 1 628 ? 17.438 -1.283 14.164 1 95.38 628 PRO B C 1
ATOM 10118 O O . PRO B 1 628 ? 17.812 -1.339 15.336 1 95.38 628 PRO B O 1
ATOM 10121 N N . ILE B 1 629 ? 16.281 -0.739 13.82 1 97.31 629 ILE B N 1
ATOM 10122 C CA . ILE B 1 629 ? 15.477 -0.096 14.844 1 97.31 629 ILE B CA 1
ATOM 10123 C C . ILE B 1 629 ? 14.898 -1.152 15.781 1 97.31 629 ILE B C 1
ATOM 10125 O O . ILE B 1 629 ? 14.422 -0.829 16.875 1 97.31 629 ILE B O 1
ATOM 10129 N N . GLY B 1 630 ? 14.852 -2.428 15.32 1 96.25 630 GLY B N 1
ATOM 10130 C CA . GLY B 1 630 ? 14.422 -3.516 16.188 1 96.25 630 GLY B CA 1
ATOM 10131 C C . GLY B 1 630 ? 15.461 -3.896 17.219 1 96.25 630 GLY B C 1
ATOM 10132 O O . GLY B 1 630 ? 15.219 -4.754 18.078 1 96.25 630 GLY B O 1
ATOM 10133 N N . ARG B 1 631 ? 16.625 -3.275 17.188 1 95.5 631 ARG B N 1
ATOM 10134 C CA . ARG B 1 631 ? 17.734 -3.48 18.125 1 95.5 631 ARG B CA 1
ATOM 10135 C C . ARG B 1 631 ? 17.953 -2.234 18.984 1 95.5 631 ARG B C 1
ATOM 10137 O O . ARG B 1 631 ? 17 -1.604 19.438 1 95.5 631 ARG B O 1
ATOM 10144 N N . ASP B 1 632 ? 19.172 -1.874 19.219 1 94.75 632 ASP B N 1
ATOM 10145 C CA . ASP B 1 632 ? 19.484 -0.671 19.984 1 94.75 632 ASP B CA 1
ATOM 10146 C C . ASP B 1 632 ? 19.594 0.546 19.062 1 94.75 632 ASP B C 1
ATOM 10148 O O . ASP B 1 632 ? 20.703 1.017 18.781 1 94.75 632 ASP B O 1
ATOM 10152 N N . TRP B 1 633 ? 18.391 1.074 18.703 1 95.62 633 TRP B N 1
ATOM 10153 C CA . TRP B 1 633 ? 18.344 2.162 17.734 1 95.62 633 TRP B CA 1
ATOM 10154 C C . TRP B 1 633 ? 18.984 3.426 18.297 1 95.62 633 TRP B C 1
ATOM 10156 O O . TRP B 1 633 ? 19.406 4.305 17.547 1 95.62 633 TRP B O 1
ATOM 10166 N N . ILE B 1 634 ? 19.031 3.602 19.641 1 95.94 634 ILE B N 1
ATOM 10167 C CA . ILE B 1 634 ? 19.703 4.75 20.234 1 95.94 634 ILE B CA 1
ATOM 10168 C C . ILE B 1 634 ? 21.203 4.656 19.984 1 95.94 634 ILE B C 1
ATOM 10170 O O . ILE B 1 634 ? 21.828 5.613 19.516 1 95.94 634 ILE B O 1
ATOM 10174 N N . ALA B 1 635 ? 21.781 3.455 20.219 1 94.19 635 ALA B N 1
ATOM 10175 C CA . ALA B 1 635 ? 23.203 3.246 20 1 94.19 635 ALA B CA 1
ATOM 10176 C C . ALA B 1 635 ? 23.562 3.404 18.531 1 94.19 635 ALA B C 1
ATOM 10178 O O . ALA B 1 635 ? 24.641 3.912 18.203 1 94.19 635 ALA B O 1
ATOM 10179 N N . GLU B 1 636 ? 22.672 2.998 17.641 1 92 636 GLU B N 1
ATOM 10180 C CA . GLU B 1 636 ? 22.891 3.047 16.203 1 92 636 GLU B CA 1
ATOM 10181 C C . GLU B 1 636 ? 22.938 4.484 15.703 1 92 636 GLU B C 1
ATOM 10183 O O . GLU B 1 636 ? 23.406 4.75 14.594 1 92 636 GLU B O 1
ATOM 10188 N N . ASN B 1 637 ? 22.406 5.422 16.484 1 94 637 ASN B N 1
ATOM 10189 C CA . ASN B 1 637 ? 22.328 6.805 16.031 1 94 637 ASN B CA 1
ATOM 10190 C C . ASN B 1 637 ? 23.328 7.695 16.75 1 94 637 ASN B C 1
ATOM 10192 O O . ASN B 1 637 ? 23.234 8.922 16.703 1 94 637 ASN B O 1
ATOM 10196 N N . ARG B 1 638 ? 24.25 7.004 17.375 1 90.44 638 ARG B N 1
ATOM 10197 C CA . ARG B 1 638 ? 25.344 7.766 17.969 1 90.44 638 ARG B CA 1
ATOM 10198 C C . ARG B 1 638 ? 26.281 8.312 16.891 1 90.44 638 ARG B C 1
ATOM 10200 O O . ARG B 1 638 ? 26.375 7.742 15.805 1 90.44 638 ARG B O 1
ATOM 10207 N N . TYR B 1 639 ? 26.781 9.562 17.031 1 83.5 639 TYR B N 1
ATOM 10208 C CA . TYR B 1 639 ? 27.734 10.148 16.094 1 83.5 639 TYR B CA 1
ATOM 10209 C C . TYR B 1 639 ? 29.109 9.5 16.234 1 83.5 639 TYR B C 1
ATOM 10211 O O . TYR B 1 639 ? 29.516 9.141 17.344 1 83.5 639 TYR B O 1
#

Foldseek 3Di:
DVVLVVLLVVLLVVLVPCLVDPFDPPAQATAFDASDFLVVLLCLLQVFPVVLLVVLLCVLPPPVVVLQADACPPPDLVVLLVSLVVNLLVLLVVCLVQDFLLCLQQPVSSVVSSLLSRLGLQVLNVVQNCQLRQAFLNLCVQLADPVSNVVPRVCSSNVVQFEGEFQAWQQQHPNSQPQAWEWEADLVQQKTFTFQPDNRNKGWQIWCQQAHGQKYFHWHFYDQPNDTQTIFTFIDGQADPVRHGDPQKDKHFPDDDLASSNTGIIIIGGGRDIGHQNRTSAPAWGADSNRDIDGPDDDSVRSVCVSLLSSLVVLLSLLSVLLSLLLQLLLQLLLLQNPDFADRPPPDTHRNLPDLVLLLLALLLLLVSLLLSLLSVVLSVLSNDDPDRPSLVNNLSSLLSLQVSLVSSLSSLVSSLVSNPVLSVDVLQSSNNSNRHSNCSCPPPHHNLVSLLSNLVVVLVVCVVPPFDDADADDPVLQVDLDLSSLLRLVLLLVLLSRLLNVLSVVLVVQQCVCVVVPDDSVVSCVVCSVSSSVNSNSVSLNSSLVSLSVSLSPDPDPSSSNLSSLSSSLNSLVVVLVDCSCVVNVNHDPSNSVSSVVSNSVSSVSNSSPVSSSSCSSPDDPSSGRCSSDPVVVVPDD/DVVLVVLLVVLLVVLVPPLVDPFDCPAQATAFDASDFLVVLLCLLQVFPVVLLVVLLCVLPPPVVVLQADACPPPDLVVLLVSLVVNLLVLLVVCLVQDFLLCLQQPVSSVVSSLLSRLGLQVLNVVQNCQLRQAFLNLCVQLADPVSNVVPRVCSSNVVQAEGEFQAWQQQHPNSQPQAWEWEADLVQQKTFTFQPDNRNKGWQIWCQQAHGQKYFHWHFYDQPNDTQTIFTFIDGQADPVRHGDPQKDKHFPDDDLASSSTGIIIIGGGRDIGHQNRTSAPAWGADSNRDIDGPDDDSVRSVCVSLLSSLVVLLSLLSVLLSLLLQLLLQLLLLQNPDFADRPPPDTHRNLPDLVLLLLALLLLLVSLLLSLLSVVLSVLSNDDPDRPSLVNNLSSLLSLQVSLVSSLSSLVSSLVSNPVLSVDVLQSSNNSNRHSNCSCPPPHHNLVSLLSNLVVVLVVCVVPPFDDADADDPVLQPDLDLSSLLRLVLLLVLLSRLLNVLSVVLVVQQCVCVVVPDDSVVSCVVSSVSSSVNSNSVSLNSSLVSLSVSLSPDPDPSSSNLSSLSSSLNSLVVVLVDCSCVVNVNHDPSNSVSSVVSNSVSSVSNSSPVSSSSCSSPDDPSSGRCSSDPVVVVPDD